Protein AF-A0A4P6JWY8-F1 (afdb_monomer)

Radius of gyration: 31.34 Å; Cα contacts (8 Å, |Δi|>4): 1603; chains: 1; bounding box: 75×96×96 Å

Secondary structure (DSSP, 8-state):
------------GGGT-SS--SEEEE--SHHHHHHHHHHHHH-TT--EEEEES--SPPB-GGGHHHHHTTSS-GGG-BSS-TTHHHHTTEEEEE--EEEEETTTTEEEETTS-EEE-SEEEE---EEEPPP-STTTTSBTEEESSSHHHHHHHHHHTTT--EEEEEE-SHHHHHHHHHHHHTT-EEEEEESSSSTTTTT--HHHHHHHHHHHHHTT-EEEET--EEEEEEETTEEEEEEETT--EEE-SEEEEES-EEE--HHHHHTT--BSSSB---TTSB-SSTTEEE-STTBEEE-TTT--EEE---HHHHHHHHHHHHHHTTT-B-SSS---TT---EEEEETTEEEEEEE--S--TTSSEEEEEPPPBTTBEEEEEEETTEEEEEEEES--TTHHHHHHHHHTT---TTTTTTTT-TT--HHHHHHHTTPPPP--S-PBTTHHHHHHHHHS---------------EEEEEEE-HHHHHHH----EEPPSSS-EEEESSTT-SEE---TTS-SS-EEEEEETTEEEEEE-S-SS-EEETTEEPPTT-EEE--TT-EEEETTTEEEEEEEEE--TTGGG----S---S-TTTSTTTHHHHTS-----EE-TTS-EE-TT-SSPBPHHHHHGGGTS-EEEEE-TTS-SPPEEEE--TT--EEEESSTTSSEE---TTS-SS-EEEEEETTEEEEEE-S-SS-EEETTEEESS-EE--TT-EEEETTEEEEEE--GGGHHHHS--PPP-PPPP-------------------EEE-TTT--EEETT-SB-TTT--B-------

Foldseek 3Di:
DDDDDDDPDQPDCPPPCPDAFQEEEEAQELLRVLLLVLLCVVPVPTAAEYEYQFPDHYFDLVCLLVVLLVVDPPCNRHPDPPCVCVVSVYHYDNWDFQAAQLVQQWTATPVRDIGHYNFYEYARAWDADDDDAALCQFQQEAERTDPVRSVSVSVLVVPWQEEEQEAQDPVSLSNLLSCLVVRHAYEYEELACARPPQADDNVLRVLLVVLSVVSVYNYDHNKDFRYFDDDPRFTQFTQIPVRDTGGTRHYYYRHDIAAPCPNVVVHVWDDDSAGDDDLLQDTPGPSYGYAYQRDWAQQPPPRDTDGDNDSQLRSQSSVSNSLSSVVFFDPVPRDHSRWDWDWDAGSNKTKIKTARADDDPPAQKDKDWADDFVQWTKIFIDHQQFTGMIITINDCPLVQLNLLSNQQRPRCVVCSVVVNPPPDRSNVVCVVVVRDGHPRHGDTHPPVVVVVCVVDDDDDDDDDDDDDDFQWWKWWAWDPVQCVPFVWHIDTDDAPDKQWEFCAPPGNTHGVDPQTHRTFWIWYHDPNFIKIAGCPGPQAKDWPNHGDDHGDIDTDDAQIWIDGGDDIITGTHTHGDDPPPPPDDDDDDDDDPPPPVVQVVLQVPFDRDFWDQDPQQWTDDTQAPDIHDNVLSVVLQVFKWKFKQAFNNPDHTDIGGDDAQDKFWEFCAPPGNHHHVDPQTDNTFKIWHAFDPGIWIDGPPIPVAKDKSNHGDDATHHDDARIWIDGRSMIIGIHHPNVVVVVPPPDDDDDDDDDDDDDDDDDDDDDDDDDDQDWQQDPPPRDTDGLPDQADPPNRHGRDDDDDD

Organism: Ktedonosporobacter rubrisoli (NCBI:txid2509675)

Nearest PDB structures (foldseek):
  3lxd-assembly1_A  TM=9.091E-01  e=1.757E-36  Novosphingobium aromaticivorans DSM 12444
  3fg2-assembly1_P  TM=8.983E-01  e=2.319E-36  Rhodopseudomonas palustris
  4emi-assembly1_A  TM=9.184E-01  e=2.080E-34  Pseudomonas putida
  8c0z-assembly1_E  TM=9.104E-01  e=2.604E-32  Aromatoleum aromaticum
  2cdu-assembly1_B  TM=8.733E-01  e=1.587E-28  Fructilactobacillus sanfranciscensis

Solvent-accessible surface area (backbone atoms only — not comparable to full-atom values): 45784 Å² total; per-residue (Å²): 139,79,91,84,83,77,75,87,68,78,77,70,66,92,80,62,71,86,59,68,25,52,36,31,28,36,14,59,43,64,17,25,48,48,20,52,53,49,44,41,70,80,37,77,81,58,44,37,34,36,37,17,64,67,78,66,70,41,51,44,64,85,50,50,61,39,42,75,57,65,77,42,58,78,89,70,36,49,68,51,64,84,57,49,40,68,80,63,59,40,47,70,40,73,42,42,77,59,36,48,42,73,94,75,34,32,36,34,32,71,89,73,50,75,47,55,38,64,30,37,35,44,15,58,19,52,45,73,43,81,83,87,46,57,50,68,84,24,46,47,48,46,54,84,81,49,73,68,40,49,50,53,46,62,58,51,54,76,80,44,56,28,36,34,38,34,29,45,39,70,70,28,52,55,46,49,52,43,40,30,78,70,71,38,49,35,35,39,33,19,70,43,89,38,36,37,67,82,54,32,45,65,70,61,22,46,60,48,51,54,49,43,46,72,62,68,40,46,72,38,64,64,28,45,74,51,31,39,45,62,60,98,60,30,37,47,25,35,29,30,68,87,66,50,77,47,76,19,47,32,40,41,49,35,74,50,69,38,35,68,41,68,36,47,45,78,42,74,41,50,59,78,85,16,42,46,55,53,67,54,20,36,38,85,46,86,57,33,29,44,19,24,34,22,28,40,34,56,26,82,88,78,70,44,82,41,72,54,88,44,72,67,62,12,41,41,35,9,49,39,25,33,26,41,77,66,76,37,47,32,70,91,64,62,57,70,83,45,70,53,82,45,71,56,70,56,95,89,24,34,32,29,37,28,56,49,37,58,84,60,91,95,51,80,60,48,77,51,67,43,83,75,41,89,79,33,45,42,36,39,26,22,43,89,44,19,41,53,19,23,33,22,29,44,52,45,79,66,53,64,40,53,47,19,33,35,71,68,59,39,71,36,65,95,48,57,89,43,65,76,39,94,90,52,57,66,50,64,51,38,54,77,70,68,55,71,79,53,89,79,80,64,62,50,56,63,57,64,57,62,50,52,56,72,70,58,83,76,92,84,89,89,74,95,70,79,76,86,76,66,66,58,50,43,31,40,38,50,39,76,66,35,35,72,76,45,70,41,67,74,39,79,59,49,73,88,48,73,46,34,29,12,40,32,99,83,33,76,45,50,39,75,44,91,52,34,28,59,59,24,31,38,38,35,44,55,96,95,38,47,33,39,28,28,57,66,30,86,61,36,35,23,53,73,87,42,73,54,56,69,66,44,78,40,77,68,48,76,69,39,37,39,29,47,22,86,77,44,38,24,33,32,41,66,42,66,73,63,94,74,70,90,78,76,88,87,81,86,83,94,81,83,72,87,82,71,58,72,76,61,52,64,57,76,69,52,60,94,58,53,64,44,72,46,97,84,47,26,33,38,44,60,58,49,75,59,64,43,53,34,77,65,51,56,56,25,60,82,34,37,25,38,40,37,34,51,63,86,17,83,52,82,69,44,78,45,76,50,56,89,85,45,74,41,35,29,15,42,27,88,86,29,79,43,62,43,98,41,89,70,45,27,55,62,22,33,40,37,33,63,54,98,91,46,43,27,40,30,63,63,80,30,90,73,53,35,24,49,73,89,40,74,56,93,56,76,40,79,64,48,67,54,40,38,37,37,50,66,60,29,41,31,33,33,40,45,55,56,69,63,60,71,70,70,76,72,68,81,79,91,76,85,86,84,87,82,85,83,90,83,90,84,89,82,92,79,80,94,74,86,81,75,87,62,69,39,65,29,91,84,78,66,51,78,31,54,69,82,42,61,40,30,92,85,79,59,48,75,45,81,85,77,78,95,127

Structure (mmCIF, N/CA/C/O backbone):
data_AF-A0A4P6JWY8-F1
#
_entry.id   AF-A0A4P6JWY8-F1
#
loop_
_atom_site.group_PDB
_atom_site.id
_atom_site.type_symbol
_atom_site.label_atom_id
_atom_site.label_alt_id
_atom_site.label_comp_id
_atom_site.label_asym_id
_atom_site.label_entity_id
_atom_site.label_seq_id
_atom_site.pdbx_PDB_ins_code
_atom_site.Cartn_x
_atom_site.Cartn_y
_atom_site.Cartn_z
_atom_site.occupancy
_atom_site.B_iso_or_equiv
_atom_site.auth_seq_id
_atom_site.auth_comp_id
_atom_site.auth_asym_id
_atom_site.auth_atom_id
_atom_site.pdbx_PDB_model_num
ATOM 1 N N . MET A 1 1 ? -14.348 -50.530 2.216 1.00 32.78 1 MET A N 1
ATOM 2 C CA . MET A 1 1 ? -14.975 -50.089 0.950 1.00 32.78 1 MET A CA 1
ATOM 3 C C . MET A 1 1 ? -15.708 -48.798 1.268 1.00 32.78 1 MET A C 1
ATOM 5 O O . MET A 1 1 ? -16.634 -48.857 2.053 1.00 32.78 1 MET A O 1
ATOM 9 N N . GLU A 1 2 ? -15.290 -47.604 0.871 1.00 29.84 2 GLU A N 1
ATOM 10 C CA . GLU A 1 2 ? -14.483 -47.203 -0.280 1.00 29.84 2 GLU A CA 1
ATOM 11 C C . GLU A 1 2 ? -13.672 -45.947 0.089 1.00 29.84 2 GLU A C 1
ATOM 13 O O . GLU A 1 2 ? -14.211 -44.855 0.257 1.00 29.84 2 GLU A O 1
ATOM 18 N N . GLU A 1 3 ? -12.354 -46.112 0.211 1.00 33.09 3 GLU A N 1
ATOM 19 C CA . GLU A 1 3 ? -11.396 -45.065 -0.136 1.00 33.09 3 GLU A CA 1
ATOM 20 C C . GLU A 1 3 ? -11.519 -44.786 -1.639 1.00 33.09 3 GLU A C 1
ATOM 22 O O . GLU A 1 3 ? -11.508 -45.740 -2.416 1.00 33.09 3 GLU A O 1
ATOM 27 N N . ARG A 1 4 ? -11.586 -43.505 -2.040 1.00 33.88 4 ARG A N 1
ATOM 28 C CA . ARG A 1 4 ? -11.026 -42.913 -3.285 1.00 33.88 4 ARG A CA 1
ATOM 29 C C . ARG A 1 4 ? -11.792 -41.650 -3.690 1.00 33.88 4 ARG A C 1
ATOM 31 O O . ARG A 1 4 ? -12.606 -41.674 -4.603 1.00 33.88 4 ARG A O 1
ATOM 38 N N . ARG A 1 5 ? -11.427 -40.506 -3.108 1.00 31.88 5 ARG A N 1
ATOM 39 C CA . ARG A 1 5 ? -11.413 -39.212 -3.824 1.00 31.88 5 ARG A CA 1
ATOM 40 C C . ARG A 1 5 ? -10.219 -38.394 -3.343 1.00 31.88 5 ARG A C 1
ATOM 42 O O . ARG A 1 5 ? -10.354 -37.415 -2.623 1.00 31.88 5 ARG A O 1
ATOM 49 N N . GLY A 1 6 ? -9.033 -38.864 -3.727 1.00 27.19 6 GLY A N 1
ATOM 50 C CA . GLY A 1 6 ? -7.788 -38.130 -3.555 1.00 27.19 6 GLY A CA 1
ATOM 51 C C . GLY A 1 6 ? -7.821 -36.830 -4.352 1.00 27.19 6 GLY A C 1
ATOM 52 O O . GLY A 1 6 ? -7.952 -36.829 -5.577 1.00 27.19 6 GLY A O 1
ATOM 53 N N . THR A 1 7 ? -7.689 -35.725 -3.631 1.00 30.28 7 THR A N 1
ATOM 54 C CA . THR A 1 7 ? -7.238 -34.424 -4.112 1.00 30.28 7 THR A CA 1
ATOM 55 C C . THR A 1 7 ? -5.986 -34.648 -4.963 1.00 30.28 7 THR A C 1
ATOM 57 O O . THR A 1 7 ? -5.002 -35.196 -4.468 1.00 30.28 7 THR A O 1
ATOM 60 N N . LYS A 1 8 ? -6.010 -34.281 -6.252 1.00 31.66 8 LYS A N 1
ATOM 61 C CA . LYS A 1 8 ? -4.809 -34.302 -7.102 1.00 31.66 8 LYS A CA 1
ATOM 62 C C . LYS A 1 8 ? -3.784 -33.348 -6.493 1.00 31.66 8 LYS A C 1
ATOM 64 O O . LYS A 1 8 ? -3.896 -32.133 -6.623 1.00 31.66 8 LYS A O 1
ATOM 69 N N . ALA A 1 9 ? -2.847 -33.943 -5.767 1.00 34.72 9 ALA A N 1
ATOM 70 C CA . ALA A 1 9 ? -1.800 -33.282 -5.028 1.00 34.72 9 ALA A CA 1
ATOM 71 C C . ALA A 1 9 ? -0.862 -32.519 -5.968 1.00 34.72 9 ALA A C 1
ATOM 73 O O . ALA A 1 9 ? -0.406 -33.031 -6.993 1.00 34.72 9 ALA A O 1
ATOM 74 N N . THR A 1 10 ? -0.565 -31.292 -5.558 1.00 38.69 10 THR A N 1
ATOM 75 C CA . THR A 1 10 ? 0.637 -30.523 -5.868 1.00 38.69 10 THR A CA 1
ATOM 76 C C . THR A 1 10 ? 1.840 -31.467 -5.937 1.00 38.69 10 THR A C 1
ATOM 78 O O . THR A 1 10 ? 2.089 -32.207 -4.987 1.00 38.69 10 THR A O 1
ATOM 81 N N . ARG A 1 11 ? 2.578 -31.485 -7.055 1.00 35.97 11 ARG A N 1
ATOM 82 C CA . ARG A 1 11 ? 3.806 -32.290 -7.186 1.00 35.97 11 ARG A CA 1
ATOM 83 C C . ARG A 1 11 ? 4.774 -31.925 -6.053 1.00 35.97 11 ARG A C 1
ATOM 85 O O . ARG A 1 11 ? 5.360 -30.848 -6.060 1.00 35.97 11 ARG A O 1
ATOM 92 N N . THR A 1 12 ? 4.945 -32.821 -5.086 1.00 38.69 12 THR A N 1
ATOM 93 C CA . THR A 1 12 ? 5.909 -32.674 -3.994 1.00 38.69 12 THR A CA 1
ATOM 94 C C . THR A 1 12 ? 7.326 -32.759 -4.560 1.00 38.69 12 THR A C 1
ATOM 96 O O . THR A 1 12 ? 7.671 -33.690 -5.285 1.00 38.69 12 THR A O 1
ATOM 99 N N . ILE A 1 13 ? 8.175 -31.784 -4.231 1.00 48.38 13 ILE A N 1
ATOM 100 C CA . ILE A 1 13 ? 9.521 -31.630 -4.813 1.00 48.38 13 ILE A CA 1
ATOM 101 C C . ILE A 1 13 ? 10.502 -32.708 -4.300 1.00 48.38 13 ILE A C 1
ATOM 103 O O . ILE A 1 13 ? 11.662 -32.715 -4.710 1.00 48.38 13 ILE A O 1
ATOM 107 N N . SER A 1 14 ? 10.093 -33.633 -3.422 1.00 43.62 14 SER A N 1
ATOM 108 C CA . SER A 1 14 ? 11.009 -34.555 -2.723 1.00 43.62 14 SER A CA 1
ATOM 109 C C . SER A 1 14 ? 11.685 -35.613 -3.616 1.00 43.62 14 SER A C 1
ATOM 111 O O . SER A 1 14 ? 12.473 -36.403 -3.115 1.00 43.62 14 SER A O 1
ATOM 113 N N . GLY A 1 15 ? 11.467 -35.586 -4.937 1.00 42.66 15 GLY A N 1
ATOM 114 C CA . GLY A 1 15 ? 12.280 -36.318 -5.922 1.00 42.66 15 GLY A CA 1
ATOM 115 C C . GLY A 1 15 ? 12.464 -35.614 -7.278 1.00 42.66 15 GLY A C 1
ATOM 116 O O . GLY A 1 15 ? 12.920 -36.244 -8.229 1.00 42.66 15 GLY A O 1
ATOM 117 N N . ALA A 1 16 ? 12.077 -34.335 -7.409 1.00 42.91 16 ALA A N 1
ATOM 118 C CA . ALA A 1 16 ? 11.770 -33.732 -8.717 1.00 42.91 16 ALA A CA 1
ATOM 119 C C . ALA A 1 16 ? 12.777 -32.701 -9.263 1.00 42.91 16 ALA A C 1
ATOM 121 O O . ALA A 1 16 ? 12.774 -32.456 -10.467 1.00 42.91 16 ALA A O 1
ATOM 122 N N . LEU A 1 17 ? 13.674 -32.133 -8.454 1.00 52.38 17 LEU A N 1
ATOM 123 C CA . LEU A 1 17 ? 14.769 -31.313 -8.992 1.00 52.38 17 LEU A CA 1
ATOM 124 C C . LEU A 1 17 ? 15.952 -32.220 -9.334 1.00 52.38 17 LEU A C 1
ATOM 126 O O . LEU A 1 17 ? 16.981 -32.206 -8.674 1.00 52.38 17 LEU A O 1
ATOM 130 N N . LYS A 1 18 ? 15.783 -33.049 -10.373 1.00 57.28 18 LYS A N 1
ATOM 131 C CA . LYS A 1 18 ? 16.904 -33.778 -11.001 1.00 57.28 18 LYS A CA 1
ATOM 132 C C . LYS A 1 18 ? 17.896 -32.828 -11.684 1.00 57.28 18 LYS A C 1
ATOM 134 O O . LYS A 1 18 ? 18.981 -33.250 -12.065 1.00 57.28 18 LYS A O 1
ATOM 139 N N . ARG A 1 19 ? 17.496 -31.571 -11.888 1.00 76.75 19 ARG A N 1
ATOM 140 C CA . ARG A 1 19 ? 18.282 -30.496 -12.492 1.00 76.75 19 ARG A CA 1
ATOM 141 C C . ARG A 1 19 ? 18.191 -29.250 -11.621 1.00 76.75 19 ARG A C 1
ATOM 143 O O . ARG A 1 19 ? 17.155 -29.008 -11.001 1.00 76.75 19 ARG A O 1
ATOM 150 N N . VAL A 1 20 ? 19.278 -28.490 -11.600 1.00 90.94 20 VAL A N 1
ATOM 151 C CA . VAL A 1 20 ? 19.364 -27.170 -10.971 1.00 90.94 20 VAL A CA 1
ATOM 152 C C . VAL A 1 20 ? 18.465 -26.197 -11.752 1.00 90.94 20 VAL A C 1
ATOM 154 O O . VAL A 1 20 ? 18.600 -26.145 -12.974 1.00 90.94 20 VAL A O 1
ATOM 157 N N . PRO A 1 21 ? 17.536 -25.468 -11.104 1.00 95.38 21 PRO A N 1
ATOM 158 C CA . PRO A 1 21 ? 16.767 -24.402 -11.742 1.00 95.38 21 PRO A CA 1
ATOM 159 C C . PRO A 1 21 ? 17.668 -23.343 -12.375 1.00 95.38 21 PRO A C 1
ATOM 161 O O . PRO A 1 21 ? 18.609 -22.869 -11.735 1.00 95.38 21 PRO A O 1
ATOM 164 N N . ASP A 1 22 ? 17.332 -22.927 -13.594 1.00 97.50 22 ASP A N 1
ATOM 165 C CA . ASP A 1 22 ? 17.956 -21.768 -14.239 1.00 97.50 22 ASP A CA 1
ATOM 166 C C . ASP A 1 22 ? 17.631 -20.497 -13.435 1.00 97.50 22 ASP A C 1
ATOM 168 O O . ASP A 1 22 ? 18.501 -19.672 -13.155 1.00 97.50 22 ASP A O 1
ATOM 172 N N . TYR A 1 23 ? 16.389 -20.401 -12.944 1.00 98.38 23 TYR A N 1
ATOM 173 C CA . TYR A 1 23 ? 15.931 -19.294 -12.111 1.00 98.38 23 TYR A CA 1
ATOM 174 C C . TYR A 1 23 ? 15.245 -19.805 -10.842 1.00 98.38 23 TYR A C 1
ATOM 176 O O . TYR A 1 23 ? 14.220 -20.495 -10.895 1.00 98.38 23 TYR A O 1
ATOM 184 N N . LEU A 1 24 ? 15.789 -19.432 -9.684 1.00 98.69 24 LEU A N 1
ATOM 185 C CA . LEU A 1 24 ? 15.203 -19.700 -8.375 1.00 98.69 24 LEU A CA 1
ATOM 186 C C . LEU A 1 24 ? 14.711 -18.393 -7.752 1.00 98.69 24 LEU A C 1
ATOM 188 O O . LEU A 1 24 ? 15.453 -17.422 -7.648 1.00 98.69 24 LEU A O 1
ATOM 192 N N . ILE A 1 25 ? 13.457 -18.364 -7.315 1.00 98.81 25 ILE A N 1
ATOM 193 C CA . ILE A 1 25 ? 12.817 -17.182 -6.738 1.00 98.81 25 ILE A CA 1
ATOM 194 C C . ILE A 1 25 ? 12.398 -17.505 -5.306 1.00 98.81 25 ILE A C 1
ATOM 196 O O . ILE A 1 25 ? 11.637 -18.441 -5.064 1.00 98.81 25 ILE A O 1
ATOM 200 N N . ILE A 1 26 ? 12.865 -16.711 -4.348 1.00 98.56 26 ILE A N 1
ATOM 201 C CA . ILE A 1 26 ? 12.442 -16.791 -2.950 1.00 98.56 26 ILE A CA 1
ATOM 202 C C . ILE A 1 26 ? 11.318 -15.779 -2.755 1.00 98.56 26 ILE A C 1
ATOM 204 O O . ILE A 1 26 ? 11.568 -14.582 -2.736 1.00 98.56 26 ILE A O 1
ATOM 208 N N . GLY A 1 27 ? 10.086 -16.247 -2.582 1.00 97.56 27 GLY A N 1
ATOM 209 C CA . GLY A 1 27 ? 8.906 -15.427 -2.321 1.00 97.56 27 GLY A CA 1
ATOM 210 C C . GLY A 1 27 ? 7.831 -15.538 -3.403 1.00 97.56 27 GLY A C 1
ATOM 211 O O . GLY A 1 27 ? 8.072 -15.301 -4.581 1.00 97.56 27 GLY A O 1
ATOM 212 N N . ASN A 1 28 ? 6.603 -15.827 -2.968 1.00 96.19 28 ASN A N 1
ATOM 213 C CA . ASN A 1 28 ? 5.418 -16.006 -3.817 1.00 96.19 28 ASN A CA 1
ATOM 214 C C . ASN A 1 28 ? 4.517 -14.752 -3.864 1.00 96.19 28 ASN A C 1
ATOM 216 O O . ASN A 1 28 ? 3.316 -14.818 -4.119 1.00 96.19 28 ASN A O 1
ATOM 220 N N . GLY A 1 29 ? 5.083 -13.588 -3.536 1.00 95.12 29 GLY A N 1
ATOM 221 C CA . GLY A 1 29 ? 4.395 -12.304 -3.642 1.00 95.12 29 GLY A CA 1
ATOM 222 C C . GLY A 1 29 ? 4.353 -11.784 -5.079 1.00 95.12 29 GLY A C 1
ATOM 223 O O . GLY A 1 29 ? 4.868 -12.408 -6.005 1.00 95.12 29 GLY A O 1
ATOM 224 N N . ILE A 1 30 ? 3.794 -10.584 -5.262 1.00 94.44 30 ILE A N 1
ATOM 225 C CA . ILE A 1 30 ? 3.703 -9.965 -6.591 1.00 94.44 30 ILE A CA 1
ATOM 226 C C . ILE A 1 30 ? 5.064 -9.783 -7.262 1.00 94.44 30 ILE A C 1
ATOM 228 O O . ILE A 1 30 ? 5.155 -9.971 -8.471 1.00 94.44 30 ILE A O 1
ATOM 232 N N . ALA A 1 31 ? 6.114 -9.468 -6.498 1.00 96.00 31 ALA A N 1
ATOM 233 C CA . ALA A 1 31 ? 7.456 -9.320 -7.048 1.00 96.00 31 ALA A CA 1
ATOM 234 C C . ALA A 1 31 ? 7.955 -10.645 -7.647 1.00 96.00 31 ALA A C 1
ATOM 236 O O . ALA A 1 31 ? 8.327 -10.694 -8.816 1.00 96.00 31 ALA A O 1
ATOM 237 N N . GLY A 1 32 ? 7.878 -11.737 -6.881 1.00 97.62 32 GLY A N 1
ATOM 238 C CA . GLY A 1 32 ? 8.328 -13.050 -7.338 1.00 97.62 32 GLY A CA 1
ATOM 239 C C . GLY A 1 32 ? 7.531 -13.566 -8.534 1.00 97.62 32 GLY A C 1
ATOM 240 O O . GLY A 1 32 ? 8.116 -14.024 -9.509 1.00 97.62 32 GLY A O 1
ATOM 241 N N . ILE A 1 33 ? 6.202 -13.422 -8.514 1.00 96.00 33 ILE A N 1
ATOM 242 C CA . ILE A 1 33 ? 5.361 -13.878 -9.629 1.00 96.00 33 ILE A CA 1
ATOM 243 C C . ILE A 1 33 ? 5.527 -13.023 -10.881 1.00 96.00 33 ILE A C 1
ATOM 245 O O . ILE A 1 33 ? 5.617 -13.582 -11.967 1.00 96.00 33 ILE A O 1
ATOM 249 N N . THR A 1 34 ? 5.641 -11.700 -10.748 1.00 94.50 34 THR A N 1
ATOM 250 C CA . THR A 1 34 ? 5.924 -10.829 -11.901 1.00 94.50 34 THR A CA 1
ATOM 251 C C . THR A 1 34 ? 7.239 -11.232 -12.568 1.00 94.50 34 THR A C 1
ATOM 253 O O . THR A 1 34 ? 7.306 -11.313 -13.791 1.00 94.50 34 THR A O 1
ATOM 256 N N . ALA A 1 35 ? 8.277 -11.521 -11.776 1.00 96.94 35 ALA A N 1
ATOM 257 C CA . ALA A 1 35 ? 9.545 -11.994 -12.315 1.00 96.94 35 ALA A CA 1
ATOM 258 C C . ALA A 1 35 ? 9.400 -13.362 -12.995 1.00 96.94 35 ALA A C 1
ATOM 260 O O . ALA A 1 35 ? 9.867 -13.529 -14.115 1.00 96.94 35 ALA A O 1
ATOM 261 N N . ALA A 1 36 ? 8.699 -14.315 -12.371 1.00 95.94 36 ALA A N 1
ATOM 262 C CA . ALA A 1 36 ? 8.468 -15.639 -12.949 1.00 95.94 36 ALA A CA 1
ATOM 263 C C . ALA A 1 36 ? 7.728 -15.582 -14.300 1.00 95.94 36 ALA A C 1
ATOM 265 O O . ALA A 1 36 ? 8.079 -16.323 -15.215 1.00 95.94 36 ALA A O 1
ATOM 266 N N . GLU A 1 37 ? 6.737 -14.694 -14.442 1.00 93.50 37 GLU A N 1
ATOM 267 C CA . GLU A 1 37 ? 6.009 -14.474 -15.701 1.00 93.50 37 GLU A CA 1
ATOM 268 C C . GLU A 1 37 ? 6.932 -13.961 -16.811 1.00 93.50 37 GLU A C 1
ATOM 270 O O . GLU A 1 37 ? 6.895 -14.473 -17.927 1.00 93.50 37 GLU A O 1
ATOM 275 N N . ILE A 1 38 ? 7.785 -12.982 -16.500 1.00 92.44 38 ILE A N 1
ATOM 276 C CA . ILE A 1 38 ? 8.727 -12.397 -17.467 1.00 92.44 38 ILE A CA 1
ATOM 277 C C . ILE A 1 38 ? 9.791 -13.415 -17.865 1.00 92.44 38 ILE A C 1
ATOM 279 O O . ILE A 1 38 ? 10.042 -13.600 -19.051 1.00 92.44 38 ILE A O 1
ATOM 283 N N . LEU A 1 39 ? 10.370 -14.112 -16.885 1.00 92.75 39 LEU A N 1
ATOM 284 C CA . LEU A 1 39 ? 11.356 -15.162 -17.128 1.00 92.75 39 LEU A CA 1
ATOM 285 C C . LEU A 1 39 ? 10.771 -16.264 -18.014 1.00 92.75 39 LEU A C 1
ATOM 287 O O . LEU A 1 39 ? 11.415 -16.668 -18.970 1.00 92.75 39 LEU A O 1
ATOM 291 N N . ARG A 1 40 ? 9.531 -16.705 -17.766 1.00 93.88 40 ARG A N 1
ATOM 292 C CA . ARG A 1 40 ? 8.870 -17.701 -18.623 1.00 93.88 40 ARG A CA 1
ATOM 293 C C . ARG A 1 40 ? 8.595 -17.174 -20.035 1.00 93.88 40 ARG A C 1
ATOM 295 O O . ARG A 1 40 ? 8.682 -17.947 -20.985 1.00 93.88 40 ARG A O 1
ATOM 302 N N . ALA A 1 41 ? 8.224 -15.903 -20.177 1.00 88.00 41 ALA A N 1
ATOM 303 C CA . ALA A 1 41 ? 7.916 -15.309 -21.476 1.00 88.00 41 ALA A CA 1
ATOM 304 C C . ALA A 1 41 ? 9.165 -15.132 -22.357 1.00 88.00 41 ALA A C 1
ATOM 306 O O . ALA A 1 41 ? 9.108 -15.410 -23.552 1.00 88.00 41 ALA A O 1
ATOM 307 N N . GLU A 1 42 ? 10.280 -14.693 -21.773 1.00 89.69 42 GLU A N 1
ATOM 308 C CA . GLU A 1 42 ? 11.542 -14.455 -22.491 1.00 89.69 42 GLU A CA 1
ATOM 309 C C . GLU A 1 42 ? 12.393 -15.731 -22.615 1.00 89.69 42 GLU A C 1
ATOM 311 O O . GLU A 1 42 ? 13.136 -15.887 -23.581 1.00 89.69 42 GLU A O 1
ATOM 316 N N . ASP A 1 43 ? 12.249 -16.670 -21.675 1.00 90.38 43 ASP A N 1
ATOM 317 C CA . ASP A 1 43 ? 12.940 -17.958 -21.644 1.00 90.38 43 ASP A CA 1
ATOM 318 C C . ASP A 1 43 ? 11.937 -19.110 -21.446 1.00 90.38 43 ASP A C 1
ATOM 320 O O . ASP A 1 43 ? 11.702 -19.661 -20.362 1.00 90.38 43 ASP A O 1
ATOM 324 N N . SER A 1 44 ? 11.295 -19.477 -22.556 1.00 90.38 44 SER A N 1
ATOM 325 C CA . SER A 1 44 ? 10.234 -20.490 -22.574 1.00 90.38 44 SER A CA 1
ATOM 326 C C . SER A 1 44 ? 10.690 -21.896 -22.159 1.00 90.38 44 SER A C 1
ATOM 328 O O . SER A 1 44 ? 9.847 -22.697 -21.752 1.00 90.38 44 SER A O 1
ATOM 330 N N . ALA A 1 45 ? 11.994 -22.194 -22.208 1.00 90.62 45 ALA A N 1
ATOM 331 C CA . ALA A 1 45 ? 12.551 -23.512 -21.898 1.00 90.62 45 ALA A CA 1
ATOM 332 C C . ALA A 1 45 ? 13.101 -23.625 -20.466 1.00 90.62 45 ALA A C 1
ATOM 334 O O . ALA A 1 45 ? 13.250 -24.745 -19.970 1.00 90.62 45 ALA A O 1
ATOM 335 N N . ALA A 1 46 ? 13.358 -22.502 -19.790 1.00 92.69 46 ALA A N 1
ATOM 336 C CA . ALA A 1 46 ? 13.965 -22.499 -18.466 1.00 92.69 46 ALA A CA 1
ATOM 337 C C . ALA A 1 46 ? 13.180 -23.269 -17.401 1.00 92.69 46 ALA A C 1
ATOM 339 O O . ALA A 1 46 ? 11.942 -23.262 -17.341 1.00 92.69 46 ALA A O 1
ATOM 340 N N . LEU A 1 47 ? 13.924 -23.874 -16.484 1.00 96.38 47 LEU A N 1
ATOM 341 C CA . LEU A 1 47 ? 13.429 -24.424 -15.238 1.00 96.38 47 LEU A CA 1
ATOM 342 C C . LEU A 1 47 ? 13.318 -23.307 -14.193 1.00 96.38 47 LEU A C 1
ATOM 344 O O . LEU A 1 47 ? 14.318 -22.842 -13.648 1.00 96.38 47 LEU A O 1
ATOM 348 N N . ILE A 1 48 ? 12.081 -22.911 -13.887 1.00 97.69 48 ILE A N 1
ATOM 349 C CA . ILE A 1 48 ? 11.768 -21.861 -12.909 1.00 97.69 48 ILE A CA 1
ATOM 350 C C . ILE A 1 48 ? 11.209 -22.504 -11.641 1.00 97.69 48 ILE A C 1
ATOM 352 O O . ILE A 1 48 ? 10.241 -23.269 -11.699 1.00 97.69 48 ILE A O 1
ATOM 356 N N . ALA A 1 49 ? 11.785 -22.163 -10.489 1.00 97.75 49 ALA A N 1
ATOM 357 C CA . ALA A 1 49 ? 11.299 -22.592 -9.182 1.00 97.75 49 ALA A CA 1
ATOM 358 C C . ALA A 1 49 ? 10.992 -21.393 -8.273 1.00 97.75 49 ALA A C 1
ATOM 360 O O . ALA A 1 49 ? 11.751 -20.430 -8.221 1.00 97.75 49 ALA A O 1
ATOM 361 N N . VAL A 1 50 ? 9.884 -21.470 -7.535 1.00 98.12 50 VAL A N 1
ATOM 362 C CA . VAL A 1 50 ? 9.449 -20.472 -6.549 1.00 98.12 50 VAL A CA 1
ATOM 363 C C . VAL A 1 50 ? 9.331 -21.151 -5.188 1.00 98.12 50 VAL A C 1
ATOM 365 O O . VAL A 1 50 ? 8.561 -22.098 -5.038 1.00 98.12 50 VAL A O 1
ATOM 368 N N . ILE A 1 51 ? 10.061 -20.655 -4.192 1.00 97.75 51 ILE A N 1
ATOM 369 C CA . ILE A 1 51 ? 10.025 -21.142 -2.808 1.00 97.75 51 ILE A CA 1
ATOM 370 C C . ILE A 1 51 ? 9.418 -20.058 -1.921 1.00 97.75 51 ILE A C 1
ATOM 372 O O . ILE A 1 51 ? 9.908 -18.929 -1.914 1.00 97.75 51 ILE A O 1
ATOM 376 N N . ALA A 1 52 ? 8.371 -20.368 -1.164 1.00 96.19 52 ALA A N 1
ATOM 377 C CA . ALA A 1 52 ? 7.803 -19.441 -0.186 1.00 96.19 52 ALA A CA 1
ATOM 378 C C . ALA A 1 52 ? 7.197 -20.189 0.997 1.00 96.19 52 ALA A C 1
ATOM 380 O O . ALA A 1 52 ? 6.720 -21.302 0.843 1.00 96.19 52 ALA A O 1
ATOM 381 N N . ASP A 1 53 ? 7.177 -19.572 2.171 1.00 93.06 53 ASP A N 1
ATOM 382 C CA . ASP A 1 53 ? 6.602 -20.169 3.377 1.00 93.06 53 ASP A CA 1
ATOM 383 C C . ASP A 1 53 ? 5.087 -19.949 3.505 1.00 93.06 53 ASP A C 1
ATOM 385 O O . ASP A 1 53 ? 4.428 -20.652 4.266 1.00 93.06 53 ASP A O 1
ATOM 389 N N . ASP A 1 54 ? 4.532 -19.014 2.733 1.00 90.94 54 ASP A N 1
ATOM 390 C CA . ASP A 1 54 ? 3.093 -18.839 2.553 1.00 90.94 54 ASP A CA 1
ATOM 391 C C . ASP A 1 54 ? 2.552 -19.925 1.594 1.00 90.94 54 ASP A C 1
ATOM 393 O O . ASP A 1 54 ? 2.916 -19.925 0.412 1.00 90.94 54 ASP A O 1
ATOM 397 N N . PRO A 1 55 ? 1.709 -20.867 2.069 1.00 88.44 55 PRO A N 1
ATOM 398 C CA . PRO A 1 55 ? 1.262 -22.007 1.271 1.00 88.44 55 PRO A CA 1
ATOM 399 C C . PRO A 1 55 ? 0.164 -21.641 0.262 1.00 88.44 55 PRO A C 1
ATOM 401 O O . PRO A 1 55 ? -0.231 -22.486 -0.548 1.00 88.44 55 PRO A O 1
ATOM 404 N N . PHE A 1 56 ? -0.372 -20.418 0.318 1.00 90.00 56 PHE A N 1
ATOM 405 C CA . PHE A 1 56 ? -1.447 -19.992 -0.565 1.00 90.00 56 PHE A CA 1
ATOM 406 C C . PHE A 1 56 ? -0.924 -19.628 -1.967 1.00 90.00 56 PHE A C 1
ATOM 408 O O . PHE A 1 56 ? 0.216 -19.179 -2.125 1.00 90.00 56 PHE A O 1
ATOM 415 N N . PRO A 1 57 ? -1.762 -19.772 -3.016 1.00 88.50 57 PRO A N 1
ATOM 416 C CA . PRO A 1 57 ? -1.493 -19.155 -4.312 1.00 88.50 57 PRO A CA 1
ATOM 417 C C . PRO A 1 57 ? -1.273 -17.652 -4.152 1.00 88.50 57 PRO A C 1
ATOM 419 O O . PRO A 1 57 ? -1.847 -17.044 -3.252 1.00 88.50 57 PRO A O 1
ATOM 422 N N . VAL A 1 58 ? -0.520 -17.032 -5.061 1.00 91.06 58 VAL A N 1
ATOM 423 C CA . VAL A 1 58 ? -0.340 -15.575 -5.050 1.00 91.06 58 VAL A CA 1
ATOM 424 C C . VAL A 1 58 ? -1.687 -14.844 -4.973 1.00 91.06 58 VAL A C 1
ATOM 426 O O . VAL A 1 58 ? -2.615 -15.109 -5.742 1.00 91.06 58 VAL A O 1
ATOM 429 N N . TYR A 1 59 ? -1.793 -13.897 -4.044 1.00 91.56 59 TYR A N 1
ATOM 430 C CA . TYR A 1 59 ? -3.004 -13.116 -3.800 1.00 91.56 59 TYR A CA 1
ATOM 431 C C . TYR A 1 59 ? -2.751 -11.612 -3.875 1.00 91.56 59 TYR A C 1
ATOM 433 O O . TYR A 1 59 ? -1.644 -11.116 -3.635 1.00 91.56 59 TYR A O 1
ATOM 441 N N . TYR A 1 60 ? -3.803 -10.871 -4.218 1.00 90.00 60 TYR A N 1
ATOM 442 C CA . TYR A 1 60 ? -3.796 -9.418 -4.281 1.00 90.00 60 TYR A CA 1
ATOM 443 C C . TYR A 1 60 ? -3.904 -8.845 -2.862 1.00 90.00 60 TYR A C 1
ATOM 445 O O . TYR A 1 60 ? -4.995 -8.571 -2.370 1.00 90.00 60 TYR A O 1
ATOM 453 N N . ARG A 1 61 ? -2.754 -8.674 -2.188 1.00 91.00 61 ARG A N 1
ATOM 454 C CA . ARG A 1 61 ? -2.675 -8.141 -0.809 1.00 91.00 61 ARG A CA 1
ATOM 455 C C . ARG A 1 61 ? -3.498 -6.859 -0.583 1.00 91.00 61 ARG A C 1
ATOM 457 O O . ARG A 1 61 ? -4.147 -6.789 0.455 1.00 91.00 61 ARG A O 1
ATOM 464 N N . PRO A 1 62 ? -3.545 -5.876 -1.509 1.00 88.25 62 PRO A N 1
ATOM 465 C CA . PRO A 1 62 ? -4.379 -4.687 -1.325 1.00 88.25 62 PRO A CA 1
ATOM 466 C C . PRO A 1 62 ? -5.883 -4.971 -1.193 1.00 88.25 62 PRO A C 1
ATOM 468 O O . PRO A 1 62 ? -6.584 -4.169 -0.589 1.00 88.25 62 PRO A O 1
ATOM 471 N N . ALA A 1 63 ? -6.384 -6.103 -1.699 1.00 89.25 63 ALA A N 1
ATOM 472 C CA . ALA A 1 63 ? -7.785 -6.499 -1.538 1.00 89.25 63 ALA A CA 1
ATOM 473 C C . ALA A 1 63 ? -8.093 -7.182 -0.195 1.00 89.25 63 ALA A C 1
ATOM 475 O O . ALA A 1 63 ? -9.256 -7.468 0.085 1.00 89.25 63 ALA A O 1
ATOM 476 N N . LEU A 1 64 ? -7.102 -7.406 0.677 1.00 92.00 64 LEU A N 1
ATOM 477 C CA . LEU A 1 64 ? -7.362 -7.945 2.017 1.00 92.00 64 LEU A CA 1
ATOM 478 C C . LEU A 1 64 ? -8.298 -7.033 2.827 1.00 92.00 64 LEU A C 1
ATOM 480 O O . LEU A 1 64 ? -9.129 -7.529 3.583 1.00 92.00 64 LEU A O 1
ATOM 484 N N . LYS A 1 65 ? -8.251 -5.712 2.608 1.00 87.25 65 LYS A N 1
ATOM 485 C CA . LYS A 1 65 ? -9.212 -4.777 3.210 1.00 87.25 65 LYS A CA 1
ATOM 486 C C . LYS A 1 65 ? -10.651 -5.036 2.758 1.00 87.25 65 LYS A C 1
ATOM 488 O O . LYS A 1 65 ? -11.564 -4.979 3.570 1.00 87.25 65 LYS A O 1
ATOM 493 N N . ASP A 1 66 ? -10.861 -5.377 1.487 1.00 87.94 66 ASP A N 1
ATOM 494 C CA . ASP A 1 66 ? -12.192 -5.671 0.954 1.00 87.94 66 ASP A CA 1
ATOM 495 C C . ASP A 1 66 ? -12.694 -7.030 1.452 1.00 87.94 66 ASP A C 1
ATOM 497 O O . ASP A 1 66 ? -13.896 -7.213 1.657 1.00 87.94 66 ASP A O 1
ATOM 501 N N . TYR A 1 67 ? -11.774 -7.968 1.699 1.00 93.12 67 TYR A N 1
ATOM 502 C CA . TYR A 1 67 ? -12.076 -9.229 2.369 1.00 93.12 67 TYR A CA 1
ATOM 503 C C . TYR A 1 67 ? -12.496 -8.999 3.828 1.00 93.12 67 TYR A C 1
ATOM 505 O O . TYR A 1 67 ? -13.565 -9.458 4.229 1.00 93.12 67 TYR A O 1
ATOM 513 N N . LEU A 1 68 ? -11.747 -8.189 4.587 1.00 93.44 68 LEU A N 1
ATOM 514 C CA . LEU A 1 68 ? -12.142 -7.755 5.934 1.00 93.44 68 LEU A CA 1
ATOM 515 C C . LEU A 1 68 ? -13.479 -7.005 5.928 1.00 93.44 68 LEU A C 1
ATOM 517 O O . LEU A 1 68 ? -14.309 -7.193 6.814 1.00 93.44 68 LEU A O 1
ATOM 521 N N . ALA A 1 69 ? -13.731 -6.195 4.902 1.00 88.19 69 ALA A N 1
ATOM 522 C CA . ALA A 1 69 ? -14.995 -5.493 4.715 1.00 88.19 69 ALA A CA 1
ATOM 523 C C . ALA A 1 69 ? -16.160 -6.431 4.352 1.00 88.19 69 ALA A C 1
ATOM 525 O O . ALA A 1 69 ? -17.310 -6.008 4.402 1.00 88.19 69 ALA A O 1
ATOM 526 N N . GLY A 1 70 ? -15.897 -7.701 4.019 1.00 88.50 70 GLY A N 1
ATOM 527 C CA . GLY A 1 70 ? -16.910 -8.651 3.549 1.00 88.50 70 GLY A CA 1
ATOM 528 C C . GLY A 1 70 ? -17.431 -8.342 2.142 1.00 88.50 70 GLY A C 1
ATOM 529 O O . GLY A 1 70 ? -18.436 -8.911 1.723 1.00 88.50 70 GLY A O 1
ATOM 530 N N . LYS A 1 71 ? -16.761 -7.444 1.407 1.00 86.56 71 LYS A N 1
ATOM 531 C CA . LYS A 1 71 ? -17.115 -7.045 0.034 1.00 86.56 71 LYS A CA 1
ATOM 532 C C . LYS A 1 71 ? -16.698 -8.096 -0.989 1.00 86.56 71 LYS A C 1
ATOM 534 O O . LYS A 1 71 ? -17.312 -8.206 -2.048 1.00 86.56 71 LYS A O 1
ATOM 539 N N . ILE A 1 72 ? -15.661 -8.869 -0.676 1.00 89.69 72 ILE A N 1
ATOM 540 C CA . ILE A 1 72 ? -15.204 -9.992 -1.492 1.00 89.69 72 ILE A CA 1
ATOM 541 C C . ILE A 1 72 ? -15.067 -11.254 -0.645 1.00 89.69 72 ILE A C 1
ATOM 543 O O . ILE A 1 72 ? -14.817 -11.203 0.557 1.00 89.69 72 ILE A O 1
ATOM 547 N N . ARG A 1 73 ? -15.211 -12.403 -1.302 1.00 89.75 73 ARG A N 1
ATOM 548 C CA . ARG A 1 73 ? -14.929 -13.716 -0.719 1.00 89.75 73 ARG A CA 1
ATOM 549 C C . ARG A 1 73 ? -13.442 -14.044 -0.842 1.00 89.75 73 ARG A C 1
ATOM 551 O O . ARG A 1 73 ? -12.783 -13.559 -1.759 1.00 89.75 73 ARG A O 1
ATOM 558 N N . GLU A 1 74 ? -12.944 -14.936 0.012 1.00 88.25 74 GLU A N 1
ATOM 559 C CA . GLU A 1 74 ? -11.542 -15.380 -0.010 1.00 88.25 74 GLU A CA 1
ATOM 560 C C . GLU A 1 74 ? -11.110 -15.917 -1.386 1.00 88.25 74 GLU A C 1
ATOM 562 O O . GLU A 1 74 ? -10.023 -15.608 -1.863 1.00 88.25 74 GLU A O 1
ATOM 567 N N . ASP A 1 75 ? -11.985 -16.637 -2.099 1.00 86.25 75 ASP A N 1
ATOM 568 C CA . ASP A 1 75 ? -11.675 -17.172 -3.430 1.00 86.25 75 ASP A CA 1
ATOM 569 C C . ASP A 1 75 ? -11.449 -16.096 -4.508 1.00 86.25 75 ASP A C 1
ATOM 571 O O . ASP A 1 75 ? -10.967 -16.406 -5.599 1.00 86.25 75 ASP A O 1
ATOM 575 N N . LYS A 1 76 ? -11.769 -14.832 -4.206 1.00 88.25 76 LYS A N 1
ATOM 576 C CA . LYS A 1 76 ? -11.511 -13.665 -5.058 1.00 88.25 76 LYS A CA 1
ATOM 577 C C . LYS A 1 76 ? -10.223 -12.923 -4.704 1.00 88.25 76 LYS A C 1
ATOM 579 O O . LYS A 1 76 ? -9.889 -11.964 -5.391 1.00 88.25 76 LYS A O 1
ATOM 584 N N . LEU A 1 77 ? -9.483 -13.369 -3.685 1.00 88.88 77 LEU A N 1
ATOM 585 C CA . LEU A 1 77 ? -8.179 -12.800 -3.340 1.00 88.88 77 LEU A CA 1
ATOM 586 C C . LEU A 1 77 ? -7.069 -13.240 -4.298 1.00 88.88 77 LEU A C 1
ATOM 588 O O . LEU A 1 77 ? -6.066 -12.538 -4.416 1.00 88.88 77 LEU A O 1
ATOM 592 N N . TRP A 1 78 ? -7.214 -14.381 -4.976 1.00 89.81 78 TRP A N 1
ATOM 593 C CA . TRP A 1 78 ? -6.157 -14.933 -5.824 1.00 89.81 78 TRP A CA 1
ATOM 594 C C . TRP A 1 78 ? -5.834 -13.991 -6.988 1.00 89.81 78 TRP A C 1
ATOM 596 O O . TRP A 1 78 ? -6.680 -13.704 -7.833 1.00 89.81 78 TRP A O 1
ATOM 606 N N . ALA A 1 79 ? -4.584 -13.529 -7.055 1.00 87.31 79 ALA A N 1
ATOM 607 C CA . ALA A 1 79 ? -4.110 -12.661 -8.131 1.00 87.31 79 ALA A CA 1
ATOM 608 C C . ALA A 1 79 ? -3.925 -13.437 -9.444 1.00 87.31 79 ALA A C 1
ATOM 610 O O . ALA A 1 79 ? -3.906 -12.847 -10.526 1.00 87.31 79 ALA A O 1
ATOM 611 N N . ARG A 1 80 ? -3.767 -14.760 -9.341 1.00 85.50 80 ARG A N 1
ATOM 612 C CA . ARG A 1 80 ? -3.700 -15.718 -10.444 1.00 85.50 80 ARG A CA 1
ATOM 613 C C . ARG A 1 80 ? -4.530 -16.957 -10.096 1.00 85.50 80 ARG A C 1
ATOM 615 O O . ARG A 1 80 ? -4.658 -17.279 -8.914 1.00 85.50 80 ARG A O 1
ATOM 622 N N . PRO A 1 81 ? -5.093 -17.670 -11.087 1.00 83.81 81 PRO A N 1
ATOM 623 C CA . PRO A 1 81 ? -5.781 -18.930 -10.825 1.00 83.81 81 PRO A CA 1
ATOM 624 C C . PRO A 1 81 ? -4.817 -19.960 -10.226 1.00 83.81 81 PRO A C 1
ATOM 626 O O . PRO A 1 81 ? -3.618 -19.927 -10.487 1.00 83.81 81 PRO A O 1
ATOM 629 N N . ARG A 1 82 ? -5.337 -20.934 -9.469 1.00 84.19 82 ARG A N 1
ATOM 630 C CA . ARG A 1 82 ? -4.514 -22.007 -8.873 1.00 84.19 82 ARG A CA 1
ATOM 631 C C . ARG A 1 82 ? -3.709 -22.800 -9.910 1.00 84.19 82 ARG A C 1
ATOM 633 O O . ARG A 1 82 ? -2.627 -23.280 -9.588 1.00 84.19 82 ARG A O 1
ATOM 640 N N . SER A 1 83 ? -4.225 -22.917 -11.136 1.00 87.06 83 SER A N 1
ATOM 641 C CA . SER A 1 83 ? -3.557 -23.601 -12.248 1.00 87.06 83 SER A CA 1
ATOM 642 C C . SER A 1 83 ? -2.323 -22.860 -12.765 1.00 87.06 83 SER A C 1
ATOM 644 O O . SER A 1 83 ? -1.485 -23.487 -13.396 1.00 87.06 83 SER A O 1
ATOM 646 N N . PHE A 1 84 ? -2.149 -21.574 -12.439 1.00 90.19 84 PHE A N 1
ATOM 647 C CA . PHE A 1 84 ? -1.087 -20.710 -12.961 1.00 90.19 84 PHE A CA 1
ATOM 648 C C . PHE A 1 84 ? 0.305 -21.350 -12.941 1.00 90.19 84 PHE A C 1
ATOM 650 O O . PHE A 1 84 ? 1.001 -21.325 -13.953 1.00 90.19 84 PHE A O 1
ATOM 657 N N . TYR A 1 85 ? 0.703 -21.943 -11.814 1.00 90.50 85 TYR A N 1
ATOM 658 C CA . TYR A 1 85 ? 2.023 -22.559 -11.677 1.00 90.50 85 TYR A CA 1
ATOM 659 C C . TYR A 1 85 ? 2.189 -23.756 -12.614 1.00 90.50 85 TYR A C 1
ATOM 661 O O . TYR A 1 85 ? 3.235 -23.920 -13.231 1.00 90.50 85 TYR A O 1
ATOM 669 N N . GLN A 1 86 ? 1.144 -24.572 -12.758 1.00 92.00 86 GLN A N 1
ATOM 670 C CA . GLN A 1 86 ? 1.154 -25.706 -13.674 1.00 92.00 86 GLN A CA 1
ATOM 671 C C . GLN A 1 86 ? 1.144 -25.235 -15.133 1.00 92.00 86 GLN A C 1
ATOM 673 O O . GLN A 1 86 ? 1.965 -25.698 -15.917 1.00 92.00 86 GLN A O 1
ATOM 678 N N . ASP A 1 87 ? 0.262 -24.296 -15.472 1.00 89.88 87 ASP A N 1
ATOM 679 C CA . ASP A 1 87 ? 0.079 -23.781 -16.833 1.00 89.88 87 ASP A CA 1
ATOM 680 C C . ASP A 1 87 ? 1.347 -23.084 -17.357 1.00 89.88 87 ASP A C 1
ATOM 682 O O . ASP A 1 87 ? 1.633 -23.128 -18.550 1.00 89.88 87 ASP A O 1
ATOM 686 N N . ASN A 1 88 ? 2.140 -22.485 -16.461 1.00 88.94 88 ASN A N 1
ATOM 687 C CA . ASN A 1 88 ? 3.394 -21.803 -16.790 1.00 88.94 88 ASN A CA 1
ATOM 688 C C . ASN A 1 88 ? 4.646 -22.648 -16.509 1.00 88.94 88 ASN A C 1
ATOM 690 O O . ASN A 1 88 ? 5.758 -22.121 -16.566 1.00 88.94 88 ASN A O 1
ATOM 694 N N . ASN A 1 89 ? 4.507 -23.941 -16.192 1.00 92.94 89 ASN A N 1
ATOM 695 C CA . ASN A 1 89 ? 5.629 -24.818 -15.833 1.00 92.94 89 ASN A CA 1
ATOM 696 C C . ASN A 1 89 ? 6.558 -24.199 -14.764 1.00 92.94 89 ASN A C 1
ATOM 698 O O . ASN A 1 89 ? 7.781 -24.186 -14.915 1.00 92.94 89 ASN A O 1
ATOM 702 N N . ILE A 1 90 ? 5.977 -23.649 -13.698 1.00 94.94 90 ILE A N 1
ATOM 703 C CA . ILE A 1 90 ? 6.682 -23.093 -12.539 1.00 94.94 90 ILE A CA 1
ATOM 704 C C . ILE A 1 90 ? 6.594 -24.100 -11.391 1.00 94.94 90 ILE A C 1
ATOM 706 O O . ILE A 1 90 ? 5.506 -24.500 -10.969 1.00 94.94 90 ILE A O 1
ATOM 710 N N . LEU A 1 91 ? 7.743 -24.494 -10.844 1.00 95.12 91 LEU A N 1
ATOM 711 C CA . LEU A 1 91 ? 7.804 -25.369 -9.678 1.00 95.12 91 LEU A CA 1
ATOM 712 C C . LEU A 1 91 ? 7.612 -24.555 -8.397 1.00 95.12 91 LEU A C 1
ATOM 714 O O . LEU A 1 91 ? 8.547 -23.921 -7.918 1.00 95.12 91 LEU A O 1
ATOM 718 N N . PHE A 1 92 ? 6.411 -24.585 -7.825 1.00 94.56 92 PHE A N 1
ATOM 719 C CA . PHE A 1 92 ? 6.134 -23.948 -6.537 1.00 94.56 92 PHE A CA 1
ATOM 720 C C . PHE A 1 92 ? 6.375 -24.899 -5.357 1.00 94.56 92 PHE A C 1
ATOM 722 O O . PHE A 1 92 ? 5.875 -26.028 -5.348 1.00 94.56 92 PHE A O 1
ATOM 729 N N . HIS A 1 93 ? 7.100 -24.427 -4.341 1.00 92.62 93 HIS A N 1
ATOM 730 C CA . HIS A 1 93 ? 7.327 -25.126 -3.080 1.00 92.62 93 HIS A CA 1
ATOM 731 C C . HIS A 1 93 ? 6.920 -24.273 -1.884 1.00 92.62 93 HIS A C 1
ATOM 733 O O . HIS A 1 93 ? 7.431 -23.166 -1.710 1.00 92.62 93 HIS A O 1
ATOM 739 N N . ALA A 1 94 ? 6.082 -24.844 -1.023 1.00 94.62 94 ALA A N 1
ATOM 740 C CA . ALA A 1 94 ? 5.813 -24.283 0.289 1.00 94.62 94 ALA A CA 1
ATOM 741 C C . ALA A 1 94 ? 6.919 -24.709 1.277 1.00 94.62 94 ALA A C 1
ATOM 743 O O . ALA A 1 94 ? 6.866 -25.817 1.808 1.00 94.62 94 ALA A O 1
ATOM 744 N N . ASP A 1 95 ? 7.935 -23.868 1.480 1.00 95.50 95 ASP A N 1
ATOM 745 C CA . ASP A 1 95 ? 8.992 -24.039 2.490 1.00 95.50 95 ASP A CA 1
ATOM 746 C C . ASP A 1 95 ? 9.670 -22.686 2.779 1.00 95.50 95 ASP A C 1
ATOM 748 O O . ASP A 1 95 ? 9.578 -21.738 1.997 1.00 95.50 95 ASP A O 1
ATOM 752 N N . ARG A 1 96 ? 10.378 -22.579 3.904 1.00 96.50 96 ARG A N 1
ATOM 753 C CA . ARG A 1 96 ? 11.103 -21.371 4.298 1.00 96.50 96 ARG A CA 1
ATOM 754 C C . ARG A 1 96 ? 12.587 -21.500 3.989 1.00 96.50 96 ARG A C 1
ATOM 756 O O . ARG A 1 96 ? 13.241 -22.415 4.480 1.00 96.50 96 ARG A O 1
ATOM 763 N N . VAL A 1 97 ? 13.143 -20.515 3.291 1.00 97.38 97 VAL A N 1
ATOM 764 C CA . VAL A 1 97 ? 14.599 -20.366 3.157 1.00 97.38 97 VAL A CA 1
ATOM 765 C C . VAL A 1 97 ? 15.189 -19.811 4.452 1.00 97.38 97 VAL A C 1
ATOM 767 O O . VAL A 1 97 ? 14.679 -18.839 5.007 1.00 97.38 97 VAL A O 1
ATOM 770 N N . VAL A 1 98 ? 16.252 -20.447 4.942 1.00 97.25 98 VAL A N 1
ATOM 771 C CA . VAL A 1 98 ? 16.935 -20.098 6.200 1.00 97.25 98 VAL A CA 1
ATOM 772 C C . VAL A 1 98 ? 18.413 -19.753 6.013 1.00 97.25 98 VAL A C 1
ATOM 774 O O . VAL A 1 98 ? 19.041 -19.281 6.954 1.00 97.25 98 VAL A O 1
ATOM 777 N N . GLY A 1 99 ? 18.966 -19.928 4.811 1.00 97.12 99 GLY A N 1
ATOM 778 C CA . GLY A 1 99 ? 20.330 -19.511 4.484 1.00 97.12 99 GLY A CA 1
ATOM 779 C C . GLY A 1 99 ? 20.645 -19.638 2.997 1.00 97.12 99 GLY A C 1
ATOM 780 O O . GLY A 1 99 ? 19.940 -20.341 2.271 1.00 97.12 99 GLY A O 1
ATOM 781 N N . ILE A 1 100 ? 21.702 -18.957 2.560 1.00 98.38 100 ILE A N 1
ATOM 782 C CA . ILE A 1 100 ? 22.240 -18.999 1.198 1.00 98.38 100 ILE A CA 1
ATOM 783 C C . ILE A 1 100 ? 23.744 -19.296 1.290 1.00 98.38 100 ILE A C 1
ATOM 785 O O . ILE A 1 100 ? 24.461 -18.669 2.066 1.00 98.38 100 ILE A O 1
ATOM 789 N N . GLN A 1 101 ? 24.217 -20.249 0.494 1.00 97.06 101 GLN A N 1
ATOM 790 C CA . GLN A 1 101 ? 25.631 -20.557 0.279 1.00 97.06 101 GLN A CA 1
ATOM 791 C C . GLN A 1 101 ? 25.989 -20.079 -1.127 1.00 97.06 101 GLN A C 1
ATOM 793 O O . GLN A 1 101 ? 25.827 -20.808 -2.107 1.00 97.06 101 GLN A O 1
ATOM 798 N N . ALA A 1 102 ? 26.365 -18.803 -1.233 1.00 95.88 102 ALA A N 1
ATOM 799 C CA . ALA A 1 102 ? 26.514 -18.127 -2.521 1.00 95.88 102 ALA A CA 1
ATOM 800 C C . ALA A 1 102 ? 27.691 -18.658 -3.355 1.00 95.88 102 ALA A C 1
ATOM 802 O O . ALA A 1 102 ? 27.614 -18.663 -4.575 1.00 95.88 102 ALA A O 1
ATOM 803 N N . ASP A 1 103 ? 28.747 -19.135 -2.696 1.00 94.44 103 ASP A N 1
ATOM 804 C CA . ASP A 1 103 ? 29.922 -19.782 -3.291 1.00 94.44 103 ASP A CA 1
ATOM 805 C C . ASP A 1 103 ? 29.592 -21.109 -3.990 1.00 94.44 103 ASP A C 1
ATOM 807 O O . ASP A 1 103 ? 30.249 -21.485 -4.956 1.00 94.44 103 ASP A O 1
ATOM 811 N N . GLN A 1 104 ? 28.572 -21.810 -3.497 1.00 95.12 104 GLN A N 1
ATOM 812 C CA . GLN A 1 104 ? 28.122 -23.109 -4.004 1.00 95.12 104 GLN A CA 1
ATOM 813 C C . GLN A 1 104 ? 26.833 -23.009 -4.830 1.00 95.12 104 GLN A C 1
ATOM 815 O O . GLN A 1 104 ? 26.321 -24.028 -5.291 1.00 95.12 104 GLN A O 1
ATOM 820 N N . HIS A 1 105 ? 26.282 -21.799 -4.972 1.00 96.81 105 HIS A N 1
ATOM 821 C CA . HIS A 1 105 ? 24.962 -21.538 -5.543 1.00 96.81 105 HIS A CA 1
ATOM 822 C C . HIS A 1 105 ? 23.854 -22.426 -4.944 1.00 96.81 105 HIS A C 1
ATOM 824 O O . HIS A 1 105 ? 23.035 -22.995 -5.668 1.00 96.81 105 HIS A O 1
ATOM 830 N N . LEU A 1 106 ? 23.814 -22.550 -3.610 1.00 97.38 106 LEU A N 1
ATOM 831 C CA . LEU A 1 106 ? 22.805 -23.328 -2.876 1.00 97.38 106 LEU A CA 1
ATOM 832 C C . LEU A 1 106 ? 21.976 -22.453 -1.926 1.00 97.38 106 LEU A C 1
ATOM 834 O O . LEU A 1 106 ? 22.474 -21.509 -1.314 1.00 97.38 106 LEU A O 1
ATOM 838 N N . ILE A 1 107 ? 20.707 -22.814 -1.735 1.00 97.81 107 ILE A N 1
ATOM 839 C CA . ILE A 1 107 ? 19.871 -22.325 -0.634 1.00 97.81 107 ILE A CA 1
ATOM 840 C C . ILE A 1 107 ? 19.572 -23.450 0.356 1.00 97.81 107 ILE A C 1
ATOM 842 O O . ILE A 1 107 ? 19.390 -24.606 -0.031 1.00 97.81 107 ILE A O 1
ATOM 846 N N . ASN A 1 108 ? 19.460 -23.088 1.632 1.00 96.88 108 ASN A N 1
ATOM 847 C CA . ASN A 1 108 ? 19.098 -23.990 2.720 1.00 96.88 108 ASN A CA 1
ATOM 848 C C . ASN A 1 108 ? 17.648 -23.744 3.131 1.00 96.88 108 ASN A C 1
ATOM 850 O O . ASN A 1 108 ? 17.260 -22.607 3.419 1.00 96.88 108 ASN A O 1
ATOM 854 N N . LEU A 1 109 ? 16.851 -24.807 3.183 1.00 96.88 109 LEU A N 1
ATOM 855 C CA . LEU A 1 109 ? 15.460 -24.761 3.618 1.00 96.88 109 LEU A CA 1
ATOM 856 C C . LEU A 1 109 ? 15.322 -25.156 5.087 1.00 96.88 109 LEU A C 1
ATOM 858 O O . LEU A 1 109 ? 16.126 -25.917 5.624 1.00 96.88 109 LEU A O 1
ATOM 862 N N . ARG A 1 110 ? 14.258 -24.679 5.739 1.00 96.88 110 ARG A N 1
ATOM 863 C CA . ARG A 1 110 ? 13.915 -25.041 7.121 1.00 96.88 110 ARG A CA 1
ATOM 864 C C . ARG A 1 110 ? 13.709 -26.546 7.283 1.00 96.88 110 ARG A C 1
ATOM 866 O O . ARG A 1 110 ? 14.011 -27.078 8.344 1.00 96.88 110 ARG A O 1
ATOM 873 N N . SER A 1 111 ? 13.234 -27.228 6.244 1.00 95.00 111 SER A N 1
ATOM 874 C CA . SER A 1 111 ? 13.123 -28.691 6.209 1.00 95.00 111 SER A CA 1
ATOM 875 C C . SER A 1 111 ? 14.467 -29.435 6.275 1.00 95.00 111 SER A C 1
ATOM 877 O O . SER A 1 111 ? 14.471 -30.659 6.358 1.00 95.00 111 SER A O 1
ATOM 879 N N . GLY A 1 112 ? 15.602 -28.729 6.210 1.00 94.38 112 GLY A N 1
ATOM 880 C CA . GLY A 1 112 ? 16.946 -29.306 6.121 1.00 94.38 112 GLY A CA 1
ATOM 881 C C . GLY A 1 112 ? 17.378 -29.627 4.689 1.00 94.38 112 GLY A C 1
ATOM 882 O O . GLY A 1 112 ? 18.519 -30.017 4.457 1.00 94.38 112 GLY A O 1
ATOM 883 N N . ARG A 1 113 ? 16.490 -29.446 3.706 1.00 92.62 113 ARG A N 1
ATOM 884 C CA . ARG A 1 113 ? 16.802 -29.661 2.294 1.00 92.62 113 ARG A CA 1
ATOM 885 C C . ARG A 1 113 ? 17.651 -28.524 1.719 1.00 92.62 113 ARG A C 1
ATOM 887 O O . ARG A 1 113 ? 17.435 -27.358 2.040 1.00 92.62 113 ARG A O 1
ATOM 894 N N . GLN A 1 114 ? 18.525 -28.871 0.776 1.00 94.88 114 GLN A N 1
ATOM 895 C CA . GLN A 1 114 ? 19.254 -27.917 -0.058 1.00 94.88 114 GLN A CA 1
ATOM 896 C C . GLN A 1 114 ? 18.725 -27.900 -1.497 1.00 94.88 114 GLN A C 1
ATOM 898 O O . GLN A 1 114 ? 18.296 -28.931 -2.030 1.00 94.88 114 GLN A O 1
ATOM 903 N N . ILE A 1 115 ? 18.732 -26.723 -2.122 1.00 95.56 115 ILE A N 1
ATOM 904 C CA . ILE A 1 115 ? 18.342 -26.525 -3.525 1.00 95.56 115 ILE A CA 1
ATOM 905 C C . ILE A 1 115 ? 19.384 -25.633 -4.200 1.00 95.56 115 ILE A C 1
ATOM 907 O O . ILE A 1 115 ? 19.675 -24.556 -3.690 1.00 95.56 115 ILE A O 1
ATOM 911 N N . GLY A 1 116 ? 19.925 -26.070 -5.340 1.00 96.12 116 GLY A N 1
ATOM 912 C CA . GLY A 1 116 ? 20.825 -25.243 -6.147 1.00 96.12 116 GLY A CA 1
ATOM 913 C C . GLY A 1 116 ? 20.099 -24.219 -7.014 1.00 96.12 116 GLY A C 1
ATOM 914 O O . GLY A 1 116 ? 18.892 -24.335 -7.223 1.00 96.12 116 GLY A O 1
ATOM 915 N N . TYR A 1 117 ? 20.828 -23.247 -7.553 1.00 97.69 117 TYR A N 1
ATOM 916 C CA . TYR A 1 117 ? 20.326 -22.273 -8.528 1.00 97.69 117 TYR A CA 1
ATOM 917 C C . TYR A 1 117 ? 21.411 -21.874 -9.533 1.00 97.69 117 TY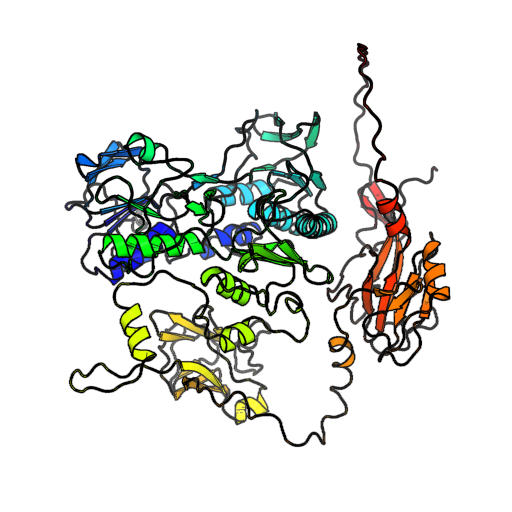R A C 1
ATOM 919 O O . TYR A 1 117 ? 22.591 -21.993 -9.236 1.00 97.69 117 TYR A O 1
ATOM 927 N N . GLN A 1 118 ? 21.027 -21.374 -10.710 1.00 97.44 118 GLN A N 1
ATOM 928 C CA . GLN A 1 118 ? 21.953 -20.608 -11.558 1.00 97.44 118 GLN A CA 1
ATOM 929 C C . GLN A 1 118 ? 21.822 -19.113 -11.271 1.00 97.44 118 GLN A C 1
ATOM 931 O O . GLN A 1 118 ? 22.811 -18.461 -10.967 1.00 97.44 118 GLN A O 1
ATOM 936 N N . ARG A 1 119 ? 20.594 -18.577 -11.272 1.00 98.56 119 ARG A N 1
ATOM 937 C CA . ARG A 1 119 ? 20.290 -17.192 -10.879 1.00 98.56 119 ARG A CA 1
ATOM 938 C C . ARG A 1 119 ? 19.231 -17.170 -9.776 1.00 98.56 119 ARG A C 1
ATOM 940 O O . ARG A 1 119 ? 18.212 -17.856 -9.876 1.00 98.56 119 ARG A O 1
ATOM 947 N N . LEU A 1 120 ? 19.462 -16.381 -8.728 1.00 98.88 120 LEU A N 1
ATOM 948 C CA . LEU A 1 120 ? 18.610 -16.294 -7.538 1.00 98.88 120 LEU A CA 1
ATOM 949 C C . LEU A 1 120 ? 17.958 -14.915 -7.420 1.00 98.88 120 LEU A C 1
ATOM 951 O O . LEU A 1 120 ? 18.644 -13.898 -7.432 1.00 98.88 120 LEU A O 1
ATOM 955 N N . LEU A 1 121 ? 16.643 -14.877 -7.209 1.00 98.88 121 LEU A N 1
ATOM 956 C CA . LEU A 1 121 ? 15.904 -13.659 -6.881 1.00 98.88 121 LEU A CA 1
ATOM 957 C C . LEU A 1 121 ? 15.363 -13.701 -5.451 1.00 98.88 121 LEU A C 1
ATOM 959 O O . LEU A 1 121 ? 14.537 -14.551 -5.113 1.00 98.88 121 LEU A O 1
ATOM 963 N N . LEU A 1 122 ? 15.745 -12.720 -4.633 1.00 98.81 122 LEU A N 1
ATOM 964 C CA . LEU A 1 122 ? 15.127 -12.446 -3.339 1.00 98.81 122 LEU A CA 1
ATOM 965 C C . LEU A 1 122 ? 13.886 -11.564 -3.528 1.00 98.81 122 LEU A C 1
ATOM 967 O O . LEU A 1 122 ? 13.983 -10.358 -3.749 1.00 98.81 122 LEU A O 1
ATOM 971 N N . ALA A 1 123 ? 12.707 -12.168 -3.426 1.00 98.38 123 ALA A N 1
ATOM 972 C CA . ALA A 1 123 ? 11.397 -11.525 -3.534 1.00 98.38 123 ALA A CA 1
ATOM 973 C C . ALA A 1 123 ? 10.491 -11.840 -2.323 1.00 98.38 123 ALA A C 1
ATOM 975 O O . ALA A 1 123 ? 9.260 -11.778 -2.398 1.00 98.38 123 ALA A O 1
ATOM 976 N N . ASN A 1 124 ? 11.096 -12.185 -1.183 1.00 96.50 124 ASN A N 1
ATOM 977 C CA . ASN A 1 124 ? 10.418 -12.645 0.033 1.00 96.50 124 ASN A CA 1
ATOM 978 C C . ASN A 1 124 ? 9.894 -11.504 0.923 1.00 96.50 124 ASN A C 1
ATOM 980 O O . ASN A 1 124 ? 9.396 -11.745 2.025 1.00 96.50 124 ASN A O 1
ATOM 984 N N . GLY A 1 125 ? 9.967 -10.269 0.423 1.00 96.12 125 GLY A N 1
ATOM 985 C CA . GLY A 1 125 ? 9.285 -9.100 0.963 1.00 96.12 125 GLY A CA 1
ATOM 986 C C . GLY A 1 125 ? 9.603 -8.798 2.429 1.00 96.12 125 GLY A C 1
ATOM 987 O O . GLY A 1 125 ? 10.743 -8.892 2.879 1.00 96.12 125 GLY A O 1
ATOM 988 N N . ALA A 1 126 ? 8.561 -8.414 3.161 1.00 95.81 126 ALA A N 1
ATOM 989 C CA . ALA A 1 126 ? 8.625 -7.943 4.538 1.00 95.81 126 ALA A CA 1
ATOM 990 C C . ALA A 1 126 ? 7.477 -8.513 5.387 1.00 95.81 126 ALA A C 1
ATOM 992 O O . ALA A 1 126 ? 6.383 -8.778 4.859 1.00 95.81 126 ALA A O 1
ATOM 993 N N . HIS A 1 127 ? 7.722 -8.652 6.690 1.00 94.25 127 HIS A N 1
ATOM 994 C CA . HIS A 1 127 ? 6.724 -8.974 7.710 1.00 94.25 127 HIS A CA 1
ATOM 995 C C . HIS A 1 127 ? 6.229 -7.706 8.425 1.00 94.25 127 HIS A C 1
ATOM 997 O O . HIS A 1 127 ? 6.791 -6.626 8.243 1.00 94.25 127 HIS A O 1
ATOM 1003 N N . SER A 1 128 ? 5.145 -7.817 9.196 1.00 94.88 128 SER A N 1
ATOM 1004 C CA . SER A 1 128 ? 4.636 -6.719 10.029 1.00 94.88 128 SER A CA 1
ATOM 1005 C C . SER A 1 128 ? 5.682 -6.312 11.067 1.00 94.88 128 SER A C 1
ATOM 1007 O O . SER A 1 128 ? 6.252 -7.181 11.724 1.00 94.88 128 SER A O 1
ATOM 1009 N N . ALA A 1 129 ? 5.918 -5.009 11.231 1.00 93.75 129 ALA A N 1
ATOM 1010 C CA . ALA A 1 129 ? 6.822 -4.506 12.262 1.00 93.75 129 ALA A CA 1
ATOM 1011 C C . ALA A 1 129 ? 6.322 -4.894 13.659 1.00 93.75 129 ALA A C 1
ATOM 1013 O O . ALA A 1 129 ? 5.112 -4.898 13.919 1.00 93.75 129 ALA A O 1
ATOM 1014 N N . ARG A 1 130 ? 7.254 -5.230 14.553 1.00 89.44 130 ARG A N 1
ATOM 1015 C CA . ARG A 1 130 ? 6.914 -5.757 15.878 1.00 89.44 130 ARG A CA 1
ATOM 1016 C C . ARG A 1 130 ? 6.742 -4.625 16.879 1.00 89.44 130 ARG A C 1
ATOM 1018 O O . ARG A 1 130 ? 7.609 -3.765 17.023 1.00 89.44 130 ARG A O 1
ATOM 1025 N N . LEU A 1 131 ? 5.622 -4.643 17.592 1.00 93.94 131 LEU A N 1
ATOM 1026 C CA . LEU A 1 131 ? 5.475 -3.867 18.817 1.00 93.94 131 LEU A CA 1
ATOM 1027 C C . LEU A 1 131 ? 6.240 -4.590 19.932 1.00 93.94 131 LEU A C 1
ATOM 1029 O O . LEU A 1 131 ? 6.265 -5.816 19.948 1.00 93.94 131 LEU A O 1
ATOM 1033 N N . ASN A 1 132 ? 6.846 -3.845 20.854 1.00 92.62 132 ASN A N 1
ATOM 1034 C CA . ASN A 1 132 ? 7.505 -4.404 22.032 1.00 92.62 132 ASN A CA 1
ATOM 1035 C C . ASN A 1 132 ? 6.742 -3.959 23.280 1.00 92.62 132 ASN A C 1
ATOM 1037 O O . ASN A 1 132 ? 6.965 -2.860 23.782 1.00 92.62 132 ASN A O 1
ATOM 1041 N N . CYS A 1 133 ? 5.840 -4.806 23.764 1.00 95.25 133 CYS A N 1
ATOM 1042 C CA . CYS A 1 133 ? 5.124 -4.617 25.021 1.00 95.25 133 CYS A CA 1
ATOM 1043 C C . CYS A 1 133 ? 4.736 -5.984 25.615 1.00 95.25 133 CYS A C 1
ATOM 1045 O O . CYS A 1 133 ? 4.688 -6.975 24.879 1.00 95.25 133 CYS A O 1
ATOM 1047 N N . PRO A 1 134 ? 4.452 -6.079 26.924 1.00 97.75 134 PRO A N 1
ATOM 1048 C CA . PRO A 1 134 ? 3.870 -7.289 27.500 1.00 97.75 134 PRO A CA 1
ATOM 1049 C C . PRO A 1 134 ? 2.487 -7.606 26.899 1.00 97.75 134 PRO A C 1
ATOM 1051 O O . PRO A 1 134 ? 1.755 -6.692 26.508 1.00 97.75 134 PRO A O 1
ATOM 1054 N N . GLY A 1 135 ? 2.143 -8.899 26.839 1.00 96.88 135 GLY A N 1
ATOM 1055 C CA . GLY A 1 135 ? 0.825 -9.404 26.420 1.00 96.88 135 GLY A CA 1
ATOM 1056 C C . GLY A 1 135 ? 0.603 -9.573 24.914 1.00 96.88 135 GLY A C 1
ATOM 1057 O O . GLY A 1 135 ? -0.536 -9.722 24.479 1.00 96.88 135 GLY A O 1
ATOM 1058 N N . LEU A 1 136 ? 1.662 -9.549 24.098 1.00 95.94 136 LEU A N 1
ATOM 1059 C CA . LEU A 1 136 ? 1.573 -9.760 22.642 1.00 95.94 136 LEU A CA 1
ATOM 1060 C C . LEU A 1 136 ? 1.191 -11.189 22.234 1.00 95.94 136 LEU A C 1
ATOM 1062 O O . LEU A 1 136 ? 0.804 -11.414 21.092 1.00 95.94 136 LEU A O 1
ATOM 1066 N N . ASP A 1 137 ? 1.345 -12.143 23.144 1.00 95.44 137 ASP A N 1
ATOM 1067 C CA . ASP A 1 137 ? 1.016 -13.558 22.989 1.00 95.44 137 ASP A CA 1
ATOM 1068 C C . ASP A 1 137 ? -0.448 -13.883 23.327 1.00 95.44 137 ASP A C 1
ATOM 1070 O O . ASP A 1 137 ? -0.891 -15.007 23.093 1.00 95.44 137 ASP A O 1
ATOM 1074 N N . LEU A 1 138 ? -1.207 -12.910 23.848 1.00 97.31 138 LEU A N 1
ATOM 1075 C CA . LEU A 1 138 ? -2.623 -13.078 24.166 1.00 97.31 138 LEU A CA 1
ATOM 1076 C C . LEU A 1 138 ? -3.464 -13.304 22.903 1.00 97.31 138 LEU A C 1
ATOM 1078 O O . LEU A 1 138 ? -3.309 -12.626 21.882 1.00 97.31 138 LEU A O 1
ATOM 1082 N N . GLU A 1 139 ? -4.438 -14.207 23.000 1.00 96.00 139 GLU A N 1
ATOM 1083 C CA . GLU A 1 139 ? -5.422 -14.417 21.946 1.00 96.00 139 GLU A CA 1
ATOM 1084 C C . GLU A 1 139 ? -6.248 -13.139 21.730 1.00 96.00 139 GLU A C 1
ATOM 1086 O O . GLU A 1 139 ? -6.728 -12.508 22.677 1.00 96.00 139 GLU A O 1
ATOM 1091 N N . GLY A 1 140 ? -6.415 -12.753 20.463 1.00 95.44 140 GLY A N 1
ATOM 1092 C CA . GLY A 1 140 ? -7.046 -11.494 20.057 1.00 95.44 140 GLY A CA 1
ATOM 1093 C C . GLY A 1 140 ? -6.051 -10.382 19.714 1.00 95.44 140 GLY A C 1
ATOM 1094 O O . GLY A 1 140 ? -6.472 -9.344 19.204 1.00 95.44 140 GLY A O 1
ATOM 1095 N N . VAL A 1 141 ? -4.747 -10.590 19.915 1.00 97.06 141 VAL A N 1
ATOM 1096 C CA . VAL A 1 141 ? -3.693 -9.702 19.401 1.00 97.06 141 VAL A CA 1
ATOM 1097 C C . VAL A 1 141 ? -3.198 -10.230 18.058 1.00 97.06 141 VAL A C 1
ATOM 1099 O O . VAL A 1 141 ? -2.792 -11.383 17.946 1.00 97.06 141 VAL A O 1
ATOM 1102 N N . THR A 1 142 ? -3.236 -9.407 17.009 1.00 95.75 142 THR A N 1
ATOM 1103 C CA . THR A 1 142 ? -2.730 -9.816 15.690 1.00 95.75 142 THR A CA 1
ATOM 1104 C C . THR A 1 142 ? -2.237 -8.637 14.850 1.00 95.75 142 THR A C 1
ATOM 1106 O O . THR A 1 142 ? -2.439 -7.465 15.177 1.00 95.75 142 THR A O 1
ATOM 1109 N N . THR A 1 143 ? -1.558 -8.959 13.751 1.00 95.00 143 THR A N 1
ATOM 1110 C CA . THR A 1 143 ? -1.115 -8.001 12.729 1.00 95.00 143 THR A CA 1
ATOM 1111 C C . THR A 1 143 ? -1.932 -8.174 11.444 1.00 95.00 143 THR A C 1
ATOM 1113 O O . THR A 1 143 ? -2.852 -8.984 11.392 1.00 95.00 143 THR A O 1
ATOM 1116 N N . LEU A 1 144 ? -1.641 -7.385 10.408 1.00 92.81 144 LEU A N 1
ATOM 1117 C CA . LEU A 1 144 ? -2.439 -7.310 9.180 1.00 92.81 144 LEU A CA 1
ATOM 1118 C C . LEU A 1 144 ? -1.538 -7.467 7.942 1.00 92.81 144 LEU A C 1
ATOM 1120 O O . LEU A 1 144 ? -1.101 -6.476 7.358 1.00 92.81 144 LEU A O 1
ATOM 1124 N N . ARG A 1 145 ? -1.212 -8.694 7.518 1.00 91.88 145 ARG A N 1
ATOM 1125 C CA . ARG A 1 145 ? -0.297 -8.893 6.376 1.00 91.88 145 ARG A CA 1
ATOM 1126 C C . ARG A 1 145 ? -0.662 -10.032 5.433 1.00 91.88 145 ARG A C 1
ATOM 1128 O O . ARG A 1 145 ? -0.477 -9.879 4.218 1.00 91.88 145 ARG A O 1
ATOM 1135 N N . SER A 1 146 ? -1.095 -11.164 5.968 1.00 93.00 146 SER A N 1
ATOM 1136 C CA . SER A 1 146 ? -1.329 -12.410 5.233 1.00 93.00 146 SER A CA 1
ATOM 1137 C C . SER A 1 146 ? -2.813 -12.782 5.172 1.00 93.00 146 SER A C 1
ATOM 1139 O O . SER A 1 146 ? -3.620 -12.271 5.945 1.00 93.00 146 SER A O 1
ATOM 1141 N N . VAL A 1 147 ? -3.188 -13.697 4.270 1.00 93.88 147 VAL A N 1
ATOM 1142 C CA . VAL A 1 147 ? -4.548 -14.274 4.270 1.00 93.88 147 VAL A CA 1
ATOM 1143 C C . VAL A 1 147 ? -4.856 -14.938 5.614 1.00 93.88 147 VAL A C 1
ATOM 1145 O O . VAL A 1 147 ? -5.954 -14.755 6.130 1.00 93.88 147 VAL A O 1
ATOM 1148 N N . ALA A 1 148 ? -3.881 -15.633 6.208 1.00 92.25 148 ALA A N 1
ATOM 1149 C CA . ALA A 1 148 ? -4.036 -16.280 7.508 1.00 92.25 148 ALA A CA 1
ATOM 1150 C C . ALA A 1 148 ? -4.337 -15.267 8.628 1.00 92.25 148 ALA A C 1
ATOM 1152 O O . ALA A 1 148 ? -5.232 -15.504 9.438 1.00 92.25 148 ALA A O 1
ATOM 1153 N N . ASP A 1 149 ? -3.669 -14.107 8.627 1.00 93.75 149 ASP A N 1
ATOM 1154 C CA . ASP A 1 149 ? -3.947 -13.038 9.595 1.00 93.75 149 ASP A CA 1
ATOM 1155 C C . ASP A 1 149 ? -5.404 -12.575 9.473 1.00 93.75 149 ASP A C 1
ATOM 1157 O O . ASP A 1 149 ? -6.120 -12.452 10.463 1.00 93.75 149 ASP A O 1
ATOM 1161 N N . TYR A 1 150 ? -5.872 -12.358 8.241 1.00 95.38 150 TYR A N 1
ATOM 1162 C CA . TYR A 1 150 ? -7.234 -11.898 7.982 1.00 95.38 150 TYR A CA 1
ATOM 1163 C C . TYR A 1 150 ? -8.292 -12.969 8.262 1.00 95.38 150 TYR A C 1
ATOM 1165 O O . TYR A 1 150 ? -9.386 -12.625 8.701 1.00 95.38 150 TYR A O 1
ATOM 1173 N N . GLN A 1 151 ? -7.988 -14.253 8.058 1.00 93.56 151 GLN A N 1
ATOM 1174 C CA . GLN A 1 151 ? -8.856 -15.355 8.484 1.00 93.56 151 GLN A CA 1
ATOM 1175 C C . GLN A 1 151 ? -9.030 -15.359 10.008 1.00 93.56 151 GLN A C 1
ATOM 1177 O O . GLN A 1 151 ? -10.164 -15.426 10.482 1.00 93.56 151 GLN A O 1
ATOM 1182 N N . LEU A 1 152 ? -7.936 -15.201 10.765 1.00 94.06 152 LEU A N 1
ATOM 1183 C CA . LEU A 1 152 ? -7.985 -15.076 12.225 1.00 94.06 152 LEU A CA 1
ATOM 1184 C C . LEU A 1 152 ? -8.831 -13.870 12.651 1.00 94.06 152 LEU A C 1
ATOM 1186 O O . LEU A 1 152 ? -9.658 -13.980 13.555 1.00 94.06 152 LEU A O 1
ATOM 1190 N N . ILE A 1 153 ? -8.657 -12.731 11.973 1.00 96.31 153 ILE A N 1
ATOM 1191 C CA . ILE A 1 153 ? -9.423 -11.518 12.259 1.00 96.31 153 ILE A CA 1
ATOM 1192 C C . ILE A 1 153 ? -10.915 -11.741 12.021 1.00 96.31 153 ILE A C 1
ATOM 1194 O O . ILE A 1 153 ? -11.720 -11.491 12.913 1.00 96.31 153 ILE A O 1
ATOM 1198 N N . VAL A 1 154 ? -11.296 -12.230 10.840 1.00 95.12 154 VAL A N 1
ATOM 1199 C CA . VAL A 1 154 ? -12.702 -12.462 10.482 1.00 95.12 154 VAL A CA 1
ATOM 1200 C C . VAL A 1 154 ? -13.372 -13.444 11.444 1.00 95.12 154 VAL A C 1
ATOM 1202 O O . VAL A 1 154 ? -14.532 -13.235 11.800 1.00 95.12 154 VAL A O 1
ATOM 1205 N N . GLU A 1 155 ? -12.658 -14.478 11.892 1.00 95.00 155 GLU A N 1
ATOM 1206 C CA . GLU A 1 155 ? -13.181 -15.422 12.879 1.00 95.00 155 GLU A CA 1
ATOM 1207 C C . GLU A 1 155 ? -13.401 -14.753 14.239 1.00 95.00 155 GLU A C 1
ATOM 1209 O O . GLU A 1 155 ? -14.504 -14.818 14.785 1.00 95.00 155 GLU A O 1
ATOM 1214 N N . ARG A 1 156 ? -12.392 -14.040 14.756 1.00 94.94 156 ARG A N 1
ATOM 1215 C CA . ARG A 1 156 ? -12.462 -13.373 16.066 1.00 94.94 156 ARG A CA 1
ATOM 1216 C C . ARG A 1 156 ? -13.554 -12.301 16.106 1.00 94.94 156 ARG A C 1
ATOM 1218 O O . ARG A 1 156 ? -14.271 -12.180 17.096 1.00 94.94 156 ARG A O 1
ATOM 1225 N N . LEU A 1 157 ? -13.758 -11.584 14.998 1.00 95.62 157 LEU A N 1
ATOM 1226 C CA . LEU A 1 157 ? -14.789 -10.551 14.874 1.00 95.62 157 LEU A CA 1
ATOM 1227 C C . LEU A 1 157 ? -16.226 -11.065 15.066 1.00 95.62 157 LEU A C 1
ATOM 1229 O O . LEU A 1 157 ? -17.120 -10.252 15.290 1.00 95.62 157 LEU A O 1
ATOM 1233 N N . LYS A 1 158 ? -16.476 -12.383 15.032 1.00 94.69 158 LYS A N 1
ATOM 1234 C CA . LYS A 1 158 ? -17.795 -12.954 15.362 1.00 94.69 158 LYS A CA 1
ATOM 1235 C C . LYS A 1 158 ? -18.184 -12.754 16.829 1.00 94.69 158 LYS A C 1
ATOM 1237 O O . LYS A 1 158 ? -19.373 -12.705 17.134 1.00 94.69 158 LYS A O 1
ATOM 1242 N N . THR A 1 159 ? -17.204 -12.649 17.727 1.00 94.50 159 THR A N 1
ATOM 1243 C CA . THR A 1 159 ? -17.407 -12.508 19.180 1.00 94.50 159 THR A CA 1
ATOM 1244 C C . THR A 1 159 ? -16.848 -11.200 19.745 1.00 94.50 159 THR A C 1
ATOM 1246 O O . THR A 1 159 ? -16.968 -10.946 20.942 1.00 94.50 159 THR A O 1
ATOM 1249 N N . THR A 1 160 ? -16.241 -10.357 18.910 1.00 96.56 160 THR A N 1
ATOM 1250 C CA . THR A 1 160 ? -15.667 -9.062 19.301 1.00 96.56 160 THR A CA 1
ATOM 1251 C C . THR A 1 160 ? -16.678 -7.931 19.147 1.00 96.56 160 THR A C 1
ATOM 1253 O O . THR A 1 160 ? -17.452 -7.895 18.194 1.00 96.56 160 THR A O 1
ATOM 1256 N N . ARG A 1 161 ? -16.631 -6.949 20.052 1.00 96.00 161 ARG A N 1
ATOM 1257 C CA . ARG A 1 161 ? -17.387 -5.694 19.929 1.00 96.00 161 ARG A CA 1
ATOM 1258 C C . ARG A 1 161 ? -16.475 -4.471 19.895 1.00 96.00 161 ARG A C 1
ATOM 1260 O O . ARG A 1 161 ? -16.796 -3.509 19.201 1.00 96.00 161 ARG A O 1
ATOM 1267 N N . ARG A 1 162 ? -15.374 -4.500 20.644 1.00 98.50 162 ARG A N 1
ATOM 1268 C CA . ARG A 1 162 ? -14.410 -3.414 20.830 1.00 98.50 162 ARG A CA 1
ATOM 1269 C C . ARG A 1 162 ? -13.051 -3.811 20.277 1.00 98.50 162 ARG A C 1
ATOM 1271 O O . ARG A 1 162 ? -12.480 -4.822 20.691 1.00 98.50 162 ARG A O 1
ATOM 1278 N N . VAL A 1 163 ? -12.526 -2.982 19.385 1.00 98.69 163 VAL A N 1
ATOM 1279 C CA . VAL A 1 163 ? -11.246 -3.200 18.712 1.00 98.69 163 VAL A CA 1
ATOM 1280 C C . VAL A 1 163 ? -10.339 -2.003 18.950 1.00 98.69 163 VAL A C 1
ATOM 1282 O O . VAL A 1 163 ? -10.736 -0.861 18.729 1.00 98.69 163 VAL A O 1
ATOM 1285 N N . VAL A 1 164 ? -9.101 -2.269 19.354 1.00 98.75 164 VAL A N 1
ATOM 1286 C CA . VAL A 1 164 ? -8.029 -1.272 19.336 1.00 98.75 164 VAL A CA 1
ATOM 1287 C C . VAL A 1 164 ? -7.224 -1.450 18.055 1.00 98.75 164 VAL A C 1
ATOM 1289 O O . VAL A 1 164 ? -6.706 -2.532 17.792 1.00 98.75 164 VAL A O 1
ATOM 1292 N N . VAL A 1 165 ? -7.090 -0.388 17.264 1.00 98.44 165 VAL A N 1
ATOM 1293 C CA . VAL A 1 165 ? -6.185 -0.329 16.108 1.00 98.44 165 VAL A CA 1
ATOM 1294 C C . VAL A 1 165 ? -4.991 0.541 16.487 1.00 98.44 165 VAL A C 1
ATOM 1296 O O . VAL A 1 165 ? -5.164 1.668 16.941 1.00 98.44 165 VAL A O 1
ATOM 1299 N N . CYS A 1 166 ? -3.773 0.030 16.318 1.00 97.69 166 CYS A N 1
ATOM 1300 C CA . CYS A 1 166 ? -2.536 0.742 16.629 1.00 97.69 166 CYS A CA 1
ATOM 1301 C C . CYS A 1 166 ? -1.725 0.983 15.354 1.00 97.69 166 CYS A C 1
ATOM 1303 O O . CYS A 1 166 ? -1.293 0.036 14.695 1.00 97.69 166 CYS A O 1
ATOM 1305 N N . GLY A 1 167 ? -1.493 2.246 15.005 1.00 95.62 167 GLY A N 1
ATOM 1306 C CA . GLY A 1 167 ? -0.765 2.620 13.796 1.00 95.62 167 GLY A CA 1
ATOM 1307 C C . GLY A 1 167 ? -1.190 3.985 13.276 1.00 95.62 167 GLY A C 1
ATOM 1308 O O . GLY A 1 167 ? -2.028 4.647 13.862 1.00 95.62 167 GLY A O 1
ATOM 1309 N N . SER A 1 168 ? -0.573 4.454 12.193 1.00 93.62 168 SER A N 1
ATOM 1310 C CA . SER A 1 168 ? -0.967 5.733 11.572 1.00 93.62 168 SER A CA 1
ATOM 1311 C C . SER A 1 168 ? -0.796 5.774 10.054 1.00 93.62 168 SER A C 1
ATOM 1313 O O . SER A 1 168 ? -0.956 6.826 9.436 1.00 93.62 168 SER A O 1
ATOM 1315 N N . GLY A 1 169 ? -0.422 4.642 9.450 1.00 91.00 169 GLY A N 1
ATOM 1316 C CA . GLY A 1 169 ? -0.295 4.492 8.003 1.00 91.00 169 GLY A CA 1
ATOM 1317 C C . GLY A 1 169 ? -1.615 4.098 7.342 1.00 91.00 169 GLY A C 1
ATOM 1318 O O . GLY A 1 169 ? -2.616 3.857 8.013 1.00 91.00 169 GLY A O 1
ATOM 1319 N N . THR A 1 170 ? -1.592 3.962 6.014 1.00 89.06 170 THR A N 1
ATOM 1320 C CA . THR A 1 170 ? -2.761 3.590 5.195 1.00 89.06 170 THR A CA 1
ATOM 1321 C C . THR A 1 170 ? -3.499 2.366 5.728 1.00 89.06 170 THR A C 1
ATOM 1323 O O . THR A 1 170 ? -4.710 2.411 5.875 1.00 89.06 170 THR A O 1
ATOM 1326 N N . LEU A 1 171 ? -2.772 1.306 6.085 1.00 91.00 171 LEU A N 1
ATOM 1327 C CA . LEU A 1 171 ? -3.376 0.064 6.560 1.00 91.00 171 LEU A CA 1
ATOM 1328 C C . LEU A 1 171 ? -4.140 0.233 7.883 1.00 91.00 171 LEU A C 1
ATOM 1330 O O . LEU A 1 171 ? -5.216 -0.337 8.035 1.00 91.00 171 LEU A O 1
ATOM 1334 N N . ALA A 1 172 ? -3.605 1.023 8.821 1.00 94.56 172 ALA A N 1
ATOM 1335 C CA . ALA A 1 172 ? -4.277 1.325 10.085 1.00 94.56 172 ALA A CA 1
ATOM 1336 C C . ALA A 1 172 ? -5.572 2.112 9.836 1.00 94.56 172 ALA A C 1
ATOM 1338 O O . ALA A 1 172 ? -6.626 1.725 10.329 1.00 94.56 172 ALA A O 1
ATOM 1339 N N . LEU A 1 173 ? -5.496 3.150 8.995 1.00 93.62 173 LEU A N 1
ATOM 1340 C CA . LEU A 1 173 ? -6.636 3.996 8.634 1.00 93.62 173 LEU A CA 1
ATOM 1341 C C . LEU A 1 173 ? -7.739 3.206 7.922 1.00 93.62 173 LEU A C 1
ATOM 1343 O O . LEU A 1 173 ? -8.890 3.265 8.334 1.00 93.62 173 LEU A O 1
ATOM 1347 N N . GLU A 1 174 ? -7.389 2.417 6.903 1.00 91.88 174 GLU A N 1
ATOM 1348 C CA . GLU A 1 174 ? -8.350 1.578 6.174 1.00 91.88 174 GLU A CA 1
ATOM 1349 C C . GLU A 1 174 ? -8.985 0.517 7.084 1.00 91.88 174 GLU A C 1
ATOM 1351 O O . GLU A 1 174 ? -10.158 0.182 6.923 1.00 91.88 174 GLU A O 1
ATOM 1356 N N . THR A 1 175 ? -8.227 -0.015 8.048 1.00 94.56 175 THR A N 1
ATOM 1357 C CA . THR A 1 175 ? -8.738 -0.993 9.017 1.00 94.56 175 THR A CA 1
ATOM 1358 C C . THR A 1 175 ? -9.710 -0.342 9.997 1.00 94.56 175 THR A C 1
ATOM 1360 O O . THR A 1 175 ? -10.794 -0.883 10.213 1.00 94.56 175 THR A O 1
ATOM 1363 N N . ALA A 1 176 ? -9.356 0.817 10.559 1.00 95.75 176 ALA A N 1
ATOM 1364 C CA . ALA A 1 176 ? -10.225 1.570 11.458 1.00 95.75 176 ALA A CA 1
ATOM 1365 C C . ALA A 1 176 ? -11.535 1.977 10.760 1.00 95.75 176 ALA A C 1
ATOM 1367 O O . ALA A 1 176 ? -12.612 1.705 11.291 1.00 95.75 176 ALA A O 1
ATOM 1368 N N . GLU A 1 177 ? -11.445 2.501 9.532 1.00 92.94 177 GLU A N 1
ATOM 1369 C CA . GLU A 1 177 ? -12.593 2.835 8.679 1.00 92.94 177 GLU A CA 1
ATOM 1370 C C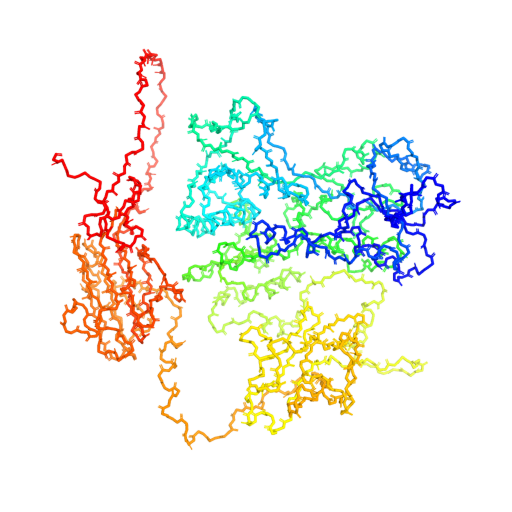 . GLU A 1 177 ? -13.482 1.602 8.455 1.00 92.94 177 GLU A C 1
ATOM 1372 O O . GLU A 1 177 ? -14.678 1.612 8.753 1.00 92.94 177 GLU A O 1
ATOM 1377 N N . THR A 1 178 ? -12.881 0.499 7.993 1.00 92.94 178 THR A N 1
ATOM 1378 C CA . THR A 1 178 ? -13.604 -0.738 7.662 1.00 92.94 178 THR A CA 1
ATOM 1379 C C . THR A 1 178 ? -14.342 -1.312 8.868 1.00 92.94 178 THR A C 1
ATOM 1381 O O . THR A 1 178 ? -15.491 -1.736 8.744 1.00 92.94 178 THR A O 1
ATOM 1384 N N . LEU A 1 179 ? -13.697 -1.356 10.034 1.00 95.06 179 LEU A N 1
ATOM 1385 C CA . LEU A 1 179 ? -14.305 -1.902 11.245 1.00 95.06 179 LEU A CA 1
ATOM 1386 C C . LEU A 1 179 ? -15.386 -0.976 11.802 1.00 95.06 179 LEU A C 1
ATOM 1388 O O . LEU A 1 179 ? -16.446 -1.467 12.198 1.00 95.06 179 LEU A O 1
ATOM 1392 N N . SER A 1 180 ? -15.168 0.340 11.769 1.00 93.94 180 SER A N 1
ATOM 1393 C CA . SER A 1 180 ? -16.183 1.302 12.198 1.00 93.94 180 SER A CA 1
ATOM 1394 C C . SER A 1 180 ? -17.448 1.192 11.341 1.00 93.94 180 SER A C 1
ATOM 1396 O O . SER A 1 180 ? -18.549 1.022 11.865 1.00 93.94 180 SER A O 1
ATOM 1398 N N . HIS A 1 181 ? -17.310 1.146 10.009 1.00 89.56 181 HIS A N 1
ATOM 1399 C CA . HIS A 1 181 ? -18.452 0.993 9.092 1.00 89.56 181 HIS A CA 1
ATOM 1400 C C . HIS A 1 181 ? -19.167 -0.356 9.226 1.00 89.56 181 HIS A C 1
ATOM 1402 O O . HIS A 1 181 ? -20.334 -0.476 8.854 1.00 89.56 181 HIS A O 1
ATOM 1408 N N . ARG A 1 182 ? -18.496 -1.373 9.777 1.00 90.06 182 ARG A N 1
ATOM 1409 C CA . ARG A 1 182 ? -19.101 -2.668 10.126 1.00 90.06 182 ARG A CA 1
ATOM 1410 C C . ARG A 1 182 ? -19.767 -2.683 11.508 1.00 90.06 182 ARG A C 1
ATOM 1412 O O . ARG A 1 182 ? -20.299 -3.719 11.897 1.00 90.06 182 ARG A O 1
ATOM 1419 N N . GLY A 1 183 ? -19.767 -1.561 12.22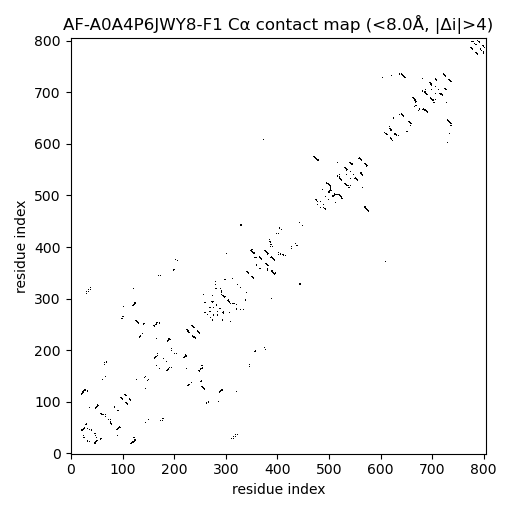8 1.00 92.12 183 GLY A N 1
ATOM 1420 C CA . GLY A 1 183 ? -20.446 -1.395 13.514 1.00 92.12 183 GLY A CA 1
ATOM 1421 C C . GLY A 1 183 ? -19.628 -1.807 14.740 1.00 92.12 183 GLY A C 1
ATOM 1422 O O . GLY A 1 183 ? -20.195 -1.919 15.829 1.00 92.12 183 GLY A O 1
ATOM 1423 N N . PHE A 1 184 ? -18.318 -2.036 14.598 1.00 96.50 184 PHE A N 1
ATOM 1424 C CA . PHE A 1 184 ? -17.440 -2.284 15.745 1.00 96.50 184 PHE A CA 1
ATOM 1425 C C . PHE A 1 184 ? -17.099 -0.973 16.465 1.00 96.50 184 PHE A C 1
ATOM 1427 O O . PHE A 1 184 ? -16.982 0.083 15.850 1.00 96.50 184 PHE A O 1
ATOM 1434 N N . GLN A 1 185 ? -16.901 -1.039 17.782 1.00 97.44 185 GLN A N 1
ATOM 1435 C CA . GLN A 1 185 ? -16.402 0.089 18.568 1.00 97.44 185 GLN A CA 1
ATOM 1436 C C . GLN A 1 185 ? -14.884 0.159 18.411 1.00 97.44 185 GLN A C 1
ATOM 1438 O O . GLN A 1 185 ? -14.167 -0.668 18.974 1.00 97.44 185 GLN A O 1
ATOM 1443 N N . VAL A 1 186 ? -14.405 1.118 17.623 1.00 98.44 186 VAL A N 1
ATOM 1444 C CA . VAL A 1 186 ? -12.981 1.245 17.298 1.00 98.44 186 VAL A CA 1
ATOM 1445 C C . VAL A 1 186 ? -12.339 2.348 18.130 1.00 98.44 186 VAL A C 1
ATOM 1447 O O . VAL A 1 186 ? -12.793 3.492 18.105 1.00 98.44 186 VAL A O 1
ATOM 1450 N N . THR A 1 187 ? -11.243 2.012 18.807 1.00 98.62 187 THR A N 1
ATOM 1451 C CA . THR A 1 187 ? -10.295 2.986 19.355 1.00 98.62 187 THR A CA 1
ATOM 1452 C C . THR A 1 187 ? -9.017 2.959 18.521 1.00 98.62 187 THR A C 1
ATOM 1454 O O . THR A 1 187 ? -8.383 1.913 18.385 1.00 98.62 187 THR A O 1
ATOM 1457 N N . HIS A 1 188 ? -8.626 4.101 17.959 1.00 98.31 188 HIS A N 1
ATOM 1458 C CA . HIS A 1 188 ? -7.436 4.236 17.122 1.00 98.31 188 HIS A CA 1
ATOM 1459 C C . HIS A 1 188 ? -6.322 4.951 17.894 1.00 98.31 188 HIS A C 1
ATOM 1461 O O . HIS A 1 188 ? -6.447 6.126 18.244 1.00 98.31 188 HIS A O 1
ATOM 1467 N N . LEU A 1 189 ? -5.232 4.232 18.172 1.00 98.12 189 LEU A N 1
ATOM 1468 C CA . LEU A 1 189 ? -4.063 4.740 18.888 1.00 98.12 189 LEU A CA 1
ATOM 1469 C C . LEU A 1 189 ? -2.978 5.181 17.909 1.00 98.12 189 LEU A C 1
ATOM 1471 O O . LEU A 1 189 ? -2.462 4.379 17.121 1.00 98.12 189 LEU A O 1
ATOM 1475 N N . ILE A 1 190 ? -2.604 6.455 18.001 1.00 96.12 190 ILE A N 1
ATOM 1476 C CA . ILE A 1 190 ? -1.667 7.109 17.095 1.00 96.12 190 ILE A CA 1
ATOM 1477 C C . ILE A 1 190 ? -0.561 7.753 17.933 1.00 96.12 190 ILE A C 1
ATOM 1479 O O . ILE A 1 190 ? -0.787 8.723 18.649 1.00 96.12 190 ILE A O 1
ATOM 1483 N N . ARG A 1 191 ? 0.680 7.290 17.758 1.00 93.25 191 ARG A N 1
ATOM 1484 C CA . ARG A 1 191 ? 1.857 7.775 18.506 1.00 93.25 191 ARG A CA 1
ATOM 1485 C C . ARG A 1 191 ? 2.150 9.280 18.367 1.00 93.25 191 ARG A C 1
ATOM 1487 O O . ARG A 1 191 ? 2.874 9.855 19.169 1.00 93.25 191 ARG A O 1
ATOM 1494 N N . ARG A 1 192 ? 1.676 9.928 17.302 1.00 90.75 192 ARG A N 1
ATOM 1495 C CA . ARG A 1 192 ? 1.970 11.337 16.980 1.00 90.75 192 ARG A CA 1
ATOM 1496 C C . ARG A 1 192 ? 0.685 12.092 16.660 1.00 90.75 192 ARG A C 1
ATOM 1498 O O . ARG A 1 192 ? -0.351 11.490 16.424 1.00 90.75 192 ARG A O 1
ATOM 1505 N N . ARG A 1 193 ? 0.774 13.421 16.570 1.00 87.19 193 ARG A N 1
ATOM 1506 C CA . ARG A 1 193 ? -0.337 14.273 16.107 1.00 87.19 193 ARG A CA 1
ATOM 1507 C C . ARG A 1 193 ? -0.599 14.183 14.607 1.00 87.19 193 ARG A C 1
ATOM 1509 O O . ARG A 1 193 ? -1.706 14.466 14.167 1.00 87.19 193 ARG A O 1
ATOM 1516 N N . THR A 1 194 ? 0.415 13.818 13.826 1.00 87.44 194 THR A N 1
ATOM 1517 C CA . THR A 1 194 ? 0.292 13.651 12.377 1.00 87.44 194 THR A CA 1
ATOM 1518 C C . THR A 1 194 ? 0.183 12.180 12.017 1.00 87.44 194 THR A C 1
ATOM 1520 O O . THR A 1 194 ? 0.973 11.346 12.473 1.00 87.44 194 THR A O 1
ATOM 1523 N N . LEU A 1 195 ? -0.791 11.879 11.164 1.00 91.25 195 LEU A N 1
ATOM 1524 C CA . LEU A 1 195 ? -0.893 10.592 10.500 1.00 91.25 195 LEU A CA 1
ATOM 1525 C C . LEU A 1 195 ? 0.297 10.448 9.561 1.00 91.25 195 LEU A C 1
ATOM 1527 O O . LEU A 1 195 ? 0.744 11.439 8.995 1.00 91.25 195 LEU A O 1
ATOM 1531 N N . TRP A 1 196 ? 0.822 9.231 9.410 1.00 87.06 196 TRP A N 1
ATOM 1532 C CA . TRP A 1 196 ? 1.846 8.902 8.418 1.00 87.06 196 TRP A CA 1
ATOM 1533 C C . TRP A 1 196 ? 2.881 10.021 8.182 1.00 87.06 196 TRP A C 1
ATOM 1535 O O . TRP A 1 196 ? 3.013 10.527 7.069 1.00 87.06 196 TRP A O 1
ATOM 1545 N N . SER A 1 197 ? 3.585 10.446 9.237 1.00 80.62 197 SER A N 1
ATOM 1546 C CA . SER A 1 197 ? 4.294 11.741 9.297 1.00 80.62 197 SER A CA 1
ATOM 1547 C C . SER A 1 197 ? 5.375 11.970 8.226 1.00 80.62 197 SER A C 1
ATOM 1549 O O . SER A 1 197 ? 5.844 13.094 8.041 1.00 80.62 197 SER A O 1
ATOM 1551 N N . ASP A 1 198 ? 5.802 10.917 7.528 1.00 79.25 198 ASP A N 1
ATOM 1552 C CA . ASP A 1 198 ? 6.717 11.013 6.385 1.00 79.25 198 ASP A CA 1
ATOM 1553 C C . ASP A 1 198 ? 6.020 11.422 5.079 1.00 79.25 198 ASP A C 1
ATOM 1555 O O . ASP A 1 198 ? 6.696 11.784 4.118 1.00 79.25 198 ASP A O 1
ATOM 1559 N N . VAL A 1 199 ? 4.689 11.344 5.031 1.00 86.25 199 VAL A N 1
ATOM 1560 C CA . VAL A 1 199 ? 3.878 11.538 3.828 1.00 86.25 199 VAL A CA 1
ATOM 1561 C C . VAL A 1 199 ? 2.806 12.604 4.018 1.00 86.25 199 VAL A C 1
ATOM 1563 O O . VAL A 1 199 ? 2.686 13.469 3.153 1.00 86.25 199 VAL A O 1
ATOM 1566 N N . LEU A 1 200 ? 2.050 12.562 5.117 1.00 88.31 200 LEU A N 1
ATOM 1567 C CA . LEU A 1 200 ? 1.011 13.548 5.415 1.00 88.31 200 LEU A CA 1
ATOM 1568 C C . LEU A 1 200 ? 1.575 14.640 6.327 1.00 88.31 200 LEU A C 1
ATOM 1570 O O . LEU A 1 200 ? 2.335 14.363 7.258 1.00 88.31 200 LEU A O 1
ATOM 1574 N N . ASP A 1 201 ? 1.216 15.890 6.055 1.00 85.69 201 ASP A N 1
ATOM 1575 C CA . ASP A 1 201 ? 1.452 16.998 6.980 1.00 85.69 201 ASP A CA 1
ATOM 1576 C C . ASP A 1 201 ? 0.277 17.157 7.956 1.00 85.69 201 ASP A C 1
ATOM 1578 O O . ASP A 1 201 ? -0.662 16.355 7.969 1.00 85.69 201 ASP A O 1
ATOM 1582 N N . ALA A 1 202 ? 0.345 18.179 8.812 1.00 83.12 202 ALA A N 1
ATOM 1583 C CA . ALA A 1 202 ? -0.688 18.456 9.803 1.00 83.12 202 ALA A CA 1
ATOM 1584 C C . ALA A 1 202 ? -2.061 18.725 9.168 1.00 83.12 202 ALA A C 1
ATOM 1586 O O . ALA A 1 202 ? -3.054 18.183 9.645 1.00 83.12 202 ALA A O 1
ATOM 1587 N N . THR A 1 203 ? -2.116 19.488 8.073 1.00 81.25 203 THR A N 1
ATOM 1588 C CA . THR A 1 203 ? -3.372 19.842 7.397 1.00 81.25 203 THR A CA 1
ATOM 1589 C C . THR A 1 203 ? -4.035 18.619 6.772 1.00 81.25 203 THR A C 1
ATOM 1591 O O . THR A 1 203 ? -5.218 18.371 6.995 1.00 81.25 203 THR A O 1
ATOM 1594 N N . ALA A 1 204 ? -3.276 17.813 6.024 1.00 85.75 204 ALA A N 1
ATOM 1595 C CA . ALA A 1 204 ? -3.795 16.588 5.424 1.00 85.75 204 ALA A CA 1
ATOM 1596 C C . ALA A 1 204 ? -4.193 15.552 6.487 1.00 85.75 204 ALA A C 1
ATOM 1598 O O . ALA A 1 204 ? -5.208 14.874 6.332 1.00 85.75 204 ALA A O 1
ATOM 1599 N N . SER A 1 205 ? -3.417 15.449 7.573 1.00 88.38 205 SER A N 1
ATOM 1600 C CA . SER A 1 205 ? -3.749 14.573 8.701 1.00 88.38 205 SER A CA 1
ATOM 1601 C C . SER A 1 205 ? -5.066 14.984 9.346 1.00 88.38 205 SER A C 1
ATOM 1603 O O . SER A 1 205 ? -5.922 14.134 9.559 1.00 88.38 205 SER A O 1
ATOM 1605 N N . ASP A 1 206 ? -5.252 16.275 9.628 1.00 81.38 206 ASP A N 1
ATOM 1606 C CA . ASP A 1 206 ? -6.457 16.757 10.298 1.00 81.38 206 ASP A CA 1
ATOM 1607 C C . ASP A 1 206 ? -7.718 16.528 9.454 1.00 81.38 206 ASP A C 1
ATOM 1609 O O . ASP A 1 206 ? -8.726 16.085 9.992 1.00 81.38 206 ASP A O 1
ATOM 1613 N N . LEU A 1 207 ? -7.652 16.691 8.126 1.00 79.62 207 LEU A N 1
ATOM 1614 C CA . LEU A 1 207 ? -8.775 16.365 7.234 1.00 79.62 207 LEU A CA 1
ATOM 1615 C C . LEU A 1 207 ? -9.229 14.902 7.352 1.00 79.62 207 LEU A C 1
ATOM 1617 O O . LEU A 1 207 ? -10.428 14.622 7.330 1.00 79.62 207 LEU A O 1
ATOM 1621 N N . ILE A 1 208 ? -8.281 13.972 7.487 1.00 87.25 208 ILE A N 1
ATOM 1622 C CA . ILE A 1 208 ? -8.579 12.546 7.660 1.00 87.25 208 ILE A CA 1
ATOM 1623 C C . ILE A 1 208 ? -9.105 12.284 9.075 1.00 87.25 208 ILE A C 1
ATOM 1625 O O . ILE A 1 208 ? -10.145 11.650 9.223 1.00 87.25 208 ILE A O 1
ATOM 1629 N N . LEU A 1 209 ? -8.446 12.823 10.106 1.00 86.12 209 LEU A N 1
ATOM 1630 C CA . LEU A 1 209 ? -8.857 12.658 11.505 1.00 86.12 209 LEU A CA 1
ATOM 1631 C C . LEU A 1 209 ? -10.253 13.234 11.766 1.00 86.12 209 LEU A C 1
ATOM 1633 O O . LEU A 1 209 ? -11.024 12.668 12.533 1.00 86.12 209 LEU A O 1
ATOM 1637 N N . GLN A 1 210 ? -10.612 14.352 11.133 1.00 78.62 210 GLN A N 1
ATOM 1638 C CA . GLN A 1 210 ? -11.967 14.895 11.192 1.00 78.62 210 GLN A CA 1
ATOM 1639 C C . GLN A 1 210 ? -12.990 13.906 10.628 1.00 78.62 210 GLN A C 1
ATOM 1641 O O . GLN A 1 210 ? -14.048 13.731 11.229 1.00 78.62 210 GLN A O 1
ATOM 1646 N N . GLN A 1 211 ? -12.688 13.246 9.507 1.00 80.12 211 GLN A N 1
ATOM 1647 C CA . GLN A 1 211 ? -13.585 12.241 8.941 1.00 80.12 211 GLN A CA 1
ATOM 1648 C C . GLN A 1 211 ? -13.665 10.989 9.819 1.00 80.12 211 GLN A C 1
ATOM 1650 O O . GLN A 1 211 ? -14.755 10.497 10.074 1.00 80.12 211 GLN A O 1
ATOM 1655 N N . GLU A 1 212 ? -12.543 10.538 10.365 1.00 87.31 212 GLU A N 1
ATOM 1656 C CA . GLU A 1 212 ? -12.502 9.413 11.297 1.00 87.31 212 GLU A CA 1
ATOM 1657 C C . GLU A 1 212 ? -13.330 9.676 12.572 1.00 87.31 212 GLU A C 1
ATOM 1659 O O . GLU A 1 212 ? -14.096 8.816 13.008 1.00 87.31 212 GLU A O 1
ATOM 1664 N N . ARG A 1 213 ? -13.287 10.903 13.119 1.00 83.12 213 ARG A N 1
ATOM 1665 C CA . ARG A 1 213 ? -14.171 11.319 14.229 1.00 83.12 213 ARG A CA 1
ATOM 1666 C C . ARG A 1 213 ? -15.645 11.319 13.825 1.00 83.12 213 ARG A C 1
ATOM 1668 O O . ARG A 1 213 ? -16.488 10.927 14.628 1.00 83.12 213 ARG A O 1
ATOM 1675 N N . ARG A 1 214 ? -15.970 11.762 12.603 1.00 76.12 214 ARG A N 1
ATOM 1676 C CA . ARG A 1 214 ? -17.350 11.739 12.073 1.00 76.12 214 ARG A CA 1
ATOM 1677 C C . ARG A 1 214 ? -17.885 10.317 11.948 1.00 76.12 214 ARG A C 1
ATOM 1679 O O . ARG A 1 214 ? -19.070 10.103 12.181 1.00 76.12 214 ARG A O 1
ATOM 1686 N N . ASP A 1 215 ? -17.008 9.364 11.659 1.00 81.00 215 ASP A N 1
ATOM 1687 C CA . ASP A 1 215 ? -17.338 7.943 11.579 1.00 81.00 215 ASP A CA 1
ATOM 1688 C C . ASP A 1 215 ? -17.433 7.280 12.969 1.00 81.00 215 ASP A C 1
ATOM 1690 O O . ASP A 1 215 ? -17.650 6.075 13.060 1.00 81.00 215 ASP A O 1
ATOM 1694 N N . GLY A 1 216 ? -17.296 8.044 14.061 1.00 84.38 216 GLY A N 1
ATOM 1695 C CA . GLY A 1 216 ? -17.501 7.570 15.433 1.00 84.38 216 GLY A CA 1
ATOM 1696 C C . GLY A 1 216 ? -16.308 6.840 16.052 1.00 84.38 216 GLY A C 1
ATOM 1697 O O . GLY A 1 216 ? -16.468 6.206 17.095 1.00 84.38 216 GLY A O 1
ATOM 1698 N N . VAL A 1 217 ? -15.123 6.925 15.441 1.00 94.25 217 VAL A N 1
ATOM 1699 C CA . VAL A 1 217 ? -13.898 6.307 15.966 1.00 94.25 217 VAL A CA 1
ATOM 1700 C C . VAL A 1 217 ? -13.357 7.110 17.154 1.00 94.25 217 VAL A C 1
ATOM 1702 O O . VAL A 1 217 ? -13.238 8.337 17.098 1.00 94.25 217 VAL A O 1
ATOM 1705 N N . ASP A 1 218 ? -12.983 6.417 18.232 1.00 96.31 218 ASP A N 1
ATOM 1706 C CA . ASP A 1 218 ? -12.297 7.012 19.383 1.00 96.31 218 ASP A CA 1
ATOM 1707 C C . ASP A 1 218 ? -10.804 7.186 19.070 1.00 96.31 218 ASP A C 1
ATOM 1709 O O . ASP A 1 218 ? -10.012 6.248 19.169 1.00 96.31 218 ASP A O 1
ATOM 1713 N N . ILE A 1 219 ? -10.417 8.388 18.645 1.00 96.19 219 ILE A N 1
ATOM 1714 C CA . ILE A 1 219 ? -9.038 8.701 18.259 1.00 96.19 219 ILE A CA 1
ATOM 1715 C C . ILE A 1 219 ? -8.231 9.157 19.473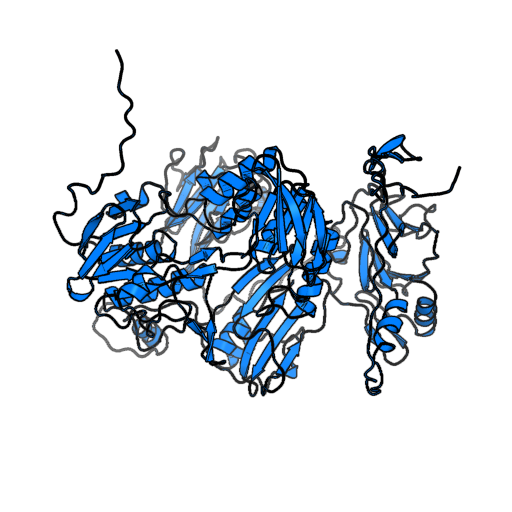 1.00 96.19 219 ILE A C 1
ATOM 1717 O O . ILE A 1 219 ? -8.544 10.178 20.090 1.00 96.19 219 ILE A O 1
ATOM 1721 N N . ARG A 1 220 ? -7.113 8.479 19.742 1.00 96.56 220 ARG A N 1
ATOM 1722 C CA . ARG A 1 220 ? -6.145 8.863 20.773 1.00 96.56 220 ARG A CA 1
ATOM 1723 C C . ARG A 1 220 ? -4.797 9.196 20.140 1.00 96.56 220 ARG A C 1
ATOM 1725 O O . ARG A 1 220 ? -4.044 8.314 19.730 1.00 96.56 220 ARG A O 1
ATOM 1732 N N . LEU A 1 221 ? -4.522 10.494 20.033 1.00 95.31 221 LEU A N 1
ATOM 1733 C CA . LEU A 1 221 ? -3.242 11.017 19.554 1.00 95.31 221 LEU A CA 1
ATOM 1734 C C . LEU A 1 221 ? -2.216 11.037 20.687 1.00 95.31 221 LEU A C 1
ATOM 1736 O O . LEU A 1 221 ? -2.583 11.250 21.837 1.00 95.31 221 LEU A O 1
ATOM 1740 N N . GLU A 1 222 ? -0.941 10.901 20.327 1.00 94.94 222 GLU A N 1
ATOM 1741 C CA . GLU A 1 222 ? 0.191 10.889 21.267 1.00 94.94 222 GLU A CA 1
ATOM 1742 C C . GLU A 1 222 ? 0.094 9.768 22.312 1.00 94.94 222 GLU A C 1
ATOM 1744 O O . GLU A 1 222 ? 0.587 9.897 23.427 1.00 94.94 222 GLU A O 1
ATOM 1749 N N . GLU A 1 223 ? -0.520 8.649 21.924 1.00 94.94 223 GLU A N 1
ATOM 1750 C CA . GLU A 1 223 ? -0.658 7.459 22.759 1.00 94.94 223 GLU A CA 1
ATOM 1751 C C . GLU A 1 223 ? -0.011 6.250 22.083 1.00 94.94 223 GLU A C 1
ATOM 1753 O O . GLU A 1 223 ? -0.157 6.018 20.878 1.00 94.94 223 GLU A O 1
ATOM 1758 N N . GLU A 1 224 ? 0.688 5.457 22.888 1.00 95.44 224 GLU A N 1
ATOM 1759 C CA . GLU A 1 224 ? 1.266 4.167 22.519 1.00 95.44 224 GLU A CA 1
ATOM 1760 C C . GLU A 1 224 ? 0.728 3.081 23.451 1.00 95.44 224 GLU A C 1
ATOM 1762 O O . GLU A 1 224 ? 0.321 3.370 24.573 1.00 95.44 224 GLU A O 1
ATOM 1767 N N . ILE A 1 225 ? 0.729 1.824 23.007 1.00 98.00 225 ILE A N 1
ATOM 1768 C CA . ILE A 1 225 ? 0.418 0.688 23.883 1.00 98.00 225 ILE A CA 1
ATOM 1769 C C . ILE A 1 225 ? 1.648 0.416 24.753 1.00 98.00 225 ILE A C 1
ATOM 1771 O O . ILE A 1 225 ? 2.721 0.128 24.224 1.00 98.00 225 ILE A O 1
ATOM 1775 N N . SER A 1 226 ? 1.490 0.495 26.074 1.00 97.69 226 SER A N 1
ATOM 1776 C CA . SER A 1 226 ? 2.529 0.138 27.048 1.00 97.69 226 SER A CA 1
ATOM 1777 C C . SER A 1 226 ? 2.402 -1.314 27.513 1.00 97.69 226 SER A C 1
ATOM 1779 O O . SER A 1 226 ? 3.412 -1.984 27.714 1.00 97.69 226 SER A O 1
ATOM 1781 N N . GLU A 1 227 ? 1.172 -1.819 27.622 1.00 98.38 227 GLU A N 1
ATOM 1782 C CA . GLU A 1 227 ? 0.852 -3.191 28.022 1.00 98.38 227 GLU A CA 1
ATOM 1783 C C . GLU A 1 227 ? -0.457 -3.636 27.363 1.00 98.38 227 GLU A C 1
ATOM 1785 O O . GLU A 1 227 ? -1.408 -2.860 27.257 1.00 98.38 227 GLU A O 1
ATOM 1790 N N . ILE A 1 228 ? -0.532 -4.901 26.956 1.00 98.69 228 ILE A N 1
ATOM 1791 C CA . ILE A 1 228 ? -1.790 -5.566 26.620 1.00 98.69 228 ILE A CA 1
ATOM 1792 C C . ILE A 1 228 ? -2.118 -6.507 27.776 1.00 98.69 228 ILE A C 1
ATOM 1794 O O . ILE A 1 228 ? -1.311 -7.365 28.124 1.00 98.69 228 ILE A O 1
ATOM 1798 N N . PHE A 1 229 ? -3.292 -6.353 28.385 1.00 98.38 229 PHE A N 1
ATOM 1799 C CA . PHE A 1 229 ? -3.699 -7.185 29.514 1.00 98.38 229 PHE A CA 1
ATOM 1800 C C . PHE A 1 229 ? -4.856 -8.102 29.130 1.00 98.38 229 PHE A C 1
ATOM 1802 O O . PHE A 1 229 ? -5.709 -7.779 28.297 1.00 98.38 229 PHE A O 1
ATOM 1809 N N . GLY A 1 230 ? -4.892 -9.263 29.772 1.00 97.62 230 GLY A N 1
ATOM 1810 C CA . GLY A 1 230 ? -5.845 -10.315 29.466 1.00 97.62 230 GLY A CA 1
ATOM 1811 C C . GLY A 1 230 ? -6.132 -11.217 30.653 1.00 97.62 230 GLY A C 1
ATOM 1812 O O . GLY A 1 230 ? -5.479 -11.145 31.692 1.00 97.62 230 GLY A O 1
ATOM 1813 N N . SER A 1 231 ? -7.120 -12.089 30.488 1.00 96.00 231 SER A N 1
ATOM 1814 C CA . SER A 1 231 ? -7.416 -13.150 31.450 1.00 96.00 231 SER A CA 1
ATOM 1815 C C . SER A 1 231 ? -7.672 -14.454 30.707 1.00 96.00 231 SER A C 1
ATOM 1817 O O . SER A 1 231 ? -8.219 -14.442 29.607 1.00 96.00 231 SER A O 1
ATOM 1819 N N . ARG A 1 232 ? -7.262 -15.585 31.297 1.00 94.88 232 ARG A N 1
ATOM 1820 C CA . ARG A 1 232 ? -7.369 -16.920 30.673 1.00 94.88 232 ARG A CA 1
ATOM 1821 C C . ARG A 1 232 ? -6.735 -17.002 29.271 1.00 94.88 232 ARG A C 1
ATOM 1823 O O . ARG A 1 232 ? -7.200 -17.764 28.439 1.00 94.88 232 ARG A O 1
ATOM 1830 N N . GLY A 1 233 ? -5.680 -16.221 29.027 1.00 95.69 233 GLY A N 1
ATOM 1831 C CA . GLY A 1 233 ? -4.982 -16.173 27.738 1.00 95.69 233 GLY A CA 1
ATOM 1832 C C . GLY A 1 233 ? -5.631 -15.277 26.679 1.00 95.69 233 GLY A C 1
ATOM 1833 O O . GLY A 1 233 ? -5.051 -15.118 25.613 1.00 95.69 233 GLY A O 1
ATOM 1834 N N . GLU A 1 234 ? -6.775 -14.648 26.959 1.00 97.00 234 GLU A N 1
ATOM 1835 C CA . GLU A 1 234 ? -7.475 -13.771 26.014 1.00 97.00 234 GLU A CA 1
ATOM 1836 C C . GLU A 1 234 ? -7.326 -12.295 26.381 1.00 97.00 234 GLU A C 1
ATOM 1838 O O . GLU A 1 234 ? -7.376 -11.927 27.560 1.00 97.00 234 GLU A O 1
ATOM 1843 N N . VAL A 1 235 ? -7.205 -11.433 25.370 1.00 98.00 235 VAL A N 1
ATOM 1844 C CA . VAL A 1 235 ? -7.133 -9.981 25.563 1.00 98.00 235 VAL A CA 1
ATOM 1845 C C . VAL A 1 235 ? -8.416 -9.414 26.184 1.00 98.00 235 VAL A C 1
ATOM 1847 O O . VAL A 1 235 ? -9.532 -9.793 25.826 1.00 98.00 235 VAL A O 1
ATOM 1850 N N . GLN A 1 236 ? -8.249 -8.479 27.121 1.00 98.06 236 GLN A N 1
ATOM 1851 C CA . GLN A 1 236 ? -9.340 -7.716 27.744 1.00 98.06 236 GLN A CA 1
ATOM 1852 C C . GLN A 1 236 ? -9.181 -6.203 27.591 1.00 98.06 236 GLN A C 1
ATOM 1854 O O . GLN A 1 236 ? -10.140 -5.452 27.793 1.00 98.06 236 GLN A O 1
ATOM 1859 N N . GLY A 1 237 ? -7.985 -5.738 27.243 1.00 98.38 237 GLY A N 1
ATOM 1860 C CA . GLY A 1 237 ? -7.730 -4.332 27.004 1.00 98.38 237 GLY A CA 1
ATOM 1861 C C . GLY A 1 237 ? -6.256 -4.017 26.832 1.00 98.38 237 GLY A C 1
ATOM 1862 O O . GLY A 1 237 ? -5.388 -4.887 26.911 1.00 98.38 237 GLY A O 1
ATOM 1863 N N . VAL A 1 238 ? -5.987 -2.733 26.637 1.00 98.69 238 VAL A N 1
ATOM 1864 C CA . VAL A 1 238 ? -4.637 -2.173 26.589 1.00 98.69 238 VAL A CA 1
ATOM 1865 C C . VAL A 1 238 ? -4.467 -1.108 27.663 1.00 98.69 238 VAL A C 1
ATOM 1867 O O . VAL A 1 238 ? -5.422 -0.417 28.030 1.00 98.69 238 VAL A O 1
ATOM 1870 N N . ILE A 1 239 ? -3.248 -0.978 28.172 1.00 98.56 239 ILE A N 1
ATOM 1871 C CA . ILE A 1 239 ? -2.788 0.181 28.930 1.00 98.56 239 ILE A CA 1
ATOM 1872 C C . ILE A 1 239 ? -1.964 1.031 27.970 1.00 98.56 239 ILE A C 1
ATOM 1874 O O . ILE A 1 239 ? -1.132 0.505 27.226 1.00 98.56 239 ILE A O 1
ATOM 1878 N N . THR A 1 240 ? -2.221 2.334 27.945 1.00 98.06 240 THR A N 1
ATOM 1879 C CA . THR A 1 240 ? -1.464 3.252 27.094 1.00 98.06 240 THR A CA 1
ATOM 1880 C C . THR A 1 240 ? -0.256 3.844 27.819 1.00 98.06 240 THR A C 1
ATOM 1882 O O . THR A 1 240 ? -0.072 3.668 29.027 1.00 98.06 240 THR A O 1
ATOM 1885 N N . SER A 1 241 ? 0.588 4.569 27.092 1.00 96.06 241 SER A N 1
ATOM 1886 C CA . SER A 1 241 ? 1.722 5.328 27.627 1.00 96.06 241 SER A CA 1
ATOM 1887 C C . SER A 1 241 ? 1.330 6.358 28.691 1.00 96.06 241 SER A C 1
ATOM 1889 O O . SER A 1 241 ? 2.129 6.632 29.583 1.00 96.06 241 SER A O 1
ATOM 1891 N N . SER A 1 242 ? 0.111 6.907 28.640 1.00 95.69 242 SER A N 1
ATOM 1892 C CA . SER A 1 242 ? -0.414 7.808 29.678 1.00 95.69 242 SER A CA 1
ATOM 1893 C C . SER A 1 242 ? -0.985 7.083 30.905 1.00 95.69 242 SER A C 1
ATOM 1895 O O . SER A 1 242 ? -1.394 7.730 31.869 1.00 95.69 242 SER A O 1
ATOM 1897 N N . GLY A 1 243 ? -1.031 5.746 30.886 1.00 96.44 243 GLY A N 1
ATOM 1898 C CA . GLY A 1 243 ? -1.645 4.921 31.927 1.00 96.44 243 GLY A CA 1
ATOM 1899 C C . GLY A 1 243 ? -3.154 4.710 31.757 1.00 96.44 243 GLY A C 1
ATOM 1900 O O . GLY A 1 243 ? -3.776 4.063 32.603 1.00 96.44 243 GLY A O 1
ATOM 1901 N N . ALA A 1 244 ? -3.765 5.214 30.679 1.00 96.81 244 ALA A N 1
ATOM 1902 C CA . ALA A 1 244 ? -5.178 4.980 30.406 1.00 96.81 244 ALA A CA 1
ATOM 1903 C C . ALA A 1 244 ? -5.442 3.494 30.115 1.00 96.81 244 ALA A C 1
ATOM 1905 O O . ALA A 1 244 ? -4.724 2.866 29.339 1.00 96.81 244 ALA A O 1
ATOM 1906 N N . ARG A 1 245 ? -6.502 2.933 30.710 1.00 98.19 245 ARG A N 1
ATOM 1907 C CA . ARG A 1 245 ? -6.947 1.556 30.445 1.00 98.19 245 ARG A CA 1
ATOM 1908 C C . ARG A 1 245 ? -8.102 1.574 29.452 1.00 98.19 245 ARG A C 1
ATOM 1910 O O . ARG A 1 245 ? -9.142 2.167 29.730 1.00 98.19 245 ARG A O 1
ATOM 1917 N N . ILE A 1 246 ? -7.927 0.909 28.316 1.00 98.44 246 ILE A N 1
ATOM 1918 C CA . ILE A 1 246 ? -8.893 0.874 27.214 1.00 98.44 246 ILE A CA 1
ATOM 1919 C C . ILE A 1 246 ? -9.363 -0.576 27.033 1.00 98.44 246 ILE A C 1
ATOM 1921 O O . ILE A 1 246 ? -8.573 -1.408 26.587 1.00 98.44 246 ILE A O 1
ATOM 1925 N N . PRO A 1 247 ? -10.615 -0.914 27.399 1.00 98.25 247 PRO A N 1
ATOM 1926 C CA . PRO A 1 247 ? -11.149 -2.265 27.235 1.00 98.25 247 PRO A CA 1
ATOM 1927 C C . PRO A 1 247 ? -11.340 -2.640 25.761 1.00 98.25 247 PRO A C 1
ATOM 1929 O O . PRO A 1 247 ? -11.948 -1.882 25.004 1.00 98.25 247 PRO A O 1
ATOM 1932 N N . CYS A 1 248 ? -10.892 -3.830 25.365 1.00 98.50 248 CYS A N 1
ATOM 1933 C CA . CYS A 1 248 ? -11.095 -4.372 24.021 1.00 98.50 248 CYS A CA 1
ATOM 1934 C C . CYS A 1 248 ? -10.963 -5.898 23.994 1.00 98.50 248 CYS A C 1
ATOM 1936 O O . CYS A 1 248 ? -10.242 -6.470 24.805 1.00 98.50 248 CYS A O 1
ATOM 1938 N N . GLU A 1 249 ? -11.606 -6.553 23.025 1.00 98.25 249 GLU A N 1
ATOM 1939 C CA . GLU A 1 249 ? -11.465 -8.006 22.805 1.00 98.25 249 GLU A CA 1
ATOM 1940 C C . GLU A 1 249 ? -10.533 -8.334 21.631 1.00 98.25 249 GLU A C 1
ATOM 1942 O O . GLU A 1 249 ? -10.333 -9.506 21.297 1.00 98.25 249 GLU A O 1
ATOM 1947 N N . MET A 1 250 ? -9.993 -7.298 20.983 1.00 98.38 250 MET A N 1
ATOM 1948 C CA . MET A 1 250 ? -9.076 -7.432 19.864 1.00 98.38 250 MET A CA 1
ATOM 1949 C C . MET A 1 250 ? -8.136 -6.230 19.749 1.00 98.38 250 MET A C 1
ATOM 1951 O O . MET A 1 250 ? -8.572 -5.082 19.867 1.00 98.38 250 MET A O 1
ATOM 1955 N N . VAL A 1 251 ? -6.862 -6.500 19.460 1.00 98.44 251 VAL A N 1
ATOM 1956 C CA . VAL A 1 251 ? -5.822 -5.497 19.202 1.00 98.44 251 VAL A CA 1
ATOM 1957 C C . VAL A 1 251 ? -5.196 -5.771 17.837 1.00 98.44 251 VAL A C 1
ATOM 1959 O O . VAL A 1 251 ? -4.645 -6.845 17.599 1.00 98.44 251 VAL A O 1
ATOM 1962 N N . LEU A 1 252 ? -5.272 -4.790 16.941 1.00 98.19 252 LEU A N 1
ATOM 1963 C CA . LEU A 1 252 ? -4.723 -4.846 15.590 1.00 98.19 252 LEU A CA 1
ATOM 1964 C C . LEU A 1 252 ? -3.503 -3.935 15.475 1.00 98.19 252 LEU A C 1
ATOM 1966 O O . LEU A 1 252 ? -3.612 -2.714 15.589 1.00 98.19 252 LEU A O 1
ATOM 1970 N N . ILE A 1 253 ? -2.337 -4.527 15.225 1.00 97.38 253 ILE A N 1
ATOM 1971 C CA . ILE A 1 253 ? -1.058 -3.813 15.152 1.00 97.38 253 ILE A CA 1
ATOM 1972 C C . ILE A 1 253 ? -0.689 -3.561 13.681 1.00 97.38 253 ILE A C 1
ATOM 1974 O O . ILE A 1 253 ? -0.429 -4.489 12.914 1.00 97.38 253 ILE A O 1
ATOM 1978 N N . ALA A 1 254 ? -0.640 -2.284 13.296 1.00 95.75 254 ALA A N 1
ATOM 1979 C CA . ALA A 1 254 ? -0.386 -1.784 11.943 1.00 95.75 254 ALA A CA 1
ATOM 1980 C C . ALA A 1 254 ? 0.653 -0.640 11.946 1.00 95.75 254 ALA A C 1
ATOM 1982 O O . ALA A 1 254 ? 0.438 0.442 11.391 1.00 95.75 254 ALA A O 1
ATOM 1983 N N . ILE A 1 255 ? 1.804 -0.881 12.581 1.00 94.00 255 ILE A N 1
ATOM 1984 C CA . ILE A 1 255 ? 2.841 0.138 12.838 1.00 94.00 255 ILE A CA 1
ATOM 1985 C C . ILE A 1 255 ? 3.965 0.194 11.786 1.00 94.00 255 ILE A C 1
ATOM 1987 O O . ILE A 1 255 ? 4.899 0.983 11.923 1.00 94.00 255 ILE A O 1
ATOM 1991 N N . GLY A 1 256 ? 3.883 -0.610 10.723 1.00 92.19 256 GLY A N 1
ATOM 1992 C CA . GLY A 1 256 ? 4.862 -0.635 9.633 1.00 92.19 256 GLY A CA 1
ATOM 1993 C C . GLY A 1 256 ? 5.251 -2.049 9.211 1.00 92.19 256 GLY A C 1
ATOM 1994 O O . GLY A 1 256 ? 4.595 -3.021 9.581 1.00 92.19 256 GLY A O 1
ATOM 1995 N N . ILE A 1 257 ? 6.323 -2.149 8.424 1.00 93.50 257 ILE A N 1
ATOM 1996 C CA . ILE A 1 257 ? 6.880 -3.415 7.933 1.00 93.50 257 ILE A CA 1
ATOM 1997 C C . ILE A 1 257 ? 8.389 -3.490 8.176 1.00 93.50 257 ILE A C 1
ATOM 1999 O O . ILE A 1 257 ? 9.076 -2.465 8.191 1.00 93.50 257 ILE A O 1
ATOM 2003 N N . GLU A 1 258 ? 8.893 -4.714 8.289 1.00 95.31 258 GLU A N 1
ATOM 2004 C CA . GLU A 1 258 ? 10.307 -5.051 8.438 1.00 95.31 258 GLU A CA 1
ATOM 2005 C C . GLU A 1 258 ? 10.720 -6.075 7.363 1.00 95.31 258 GLU A C 1
ATOM 2007 O O . GLU A 1 258 ? 10.120 -7.152 7.271 1.00 95.31 258 GLU A O 1
ATOM 2012 N N . PRO A 1 259 ? 11.708 -5.757 6.504 1.00 97.06 259 PRO A N 1
ATOM 2013 C CA . PRO A 1 259 ? 12.200 -6.665 5.475 1.00 97.06 259 PRO A CA 1
ATOM 2014 C C . PRO A 1 259 ? 12.678 -8.002 6.044 1.00 97.06 259 PRO A C 1
ATOM 2016 O O . PRO A 1 259 ? 13.366 -8.059 7.061 1.00 97.06 259 PRO A O 1
ATOM 2019 N N . ASN A 1 260 ? 12.352 -9.093 5.355 1.00 96.38 260 ASN A N 1
ATOM 2020 C CA . ASN A 1 260 ? 12.742 -10.447 5.746 1.00 96.38 260 ASN A CA 1
ATOM 2021 C C . ASN A 1 260 ? 14.195 -10.730 5.322 1.00 96.38 260 ASN A C 1
ATOM 2023 O O . ASN A 1 260 ? 14.431 -11.396 4.315 1.00 96.38 260 ASN A O 1
ATOM 2027 N N . ILE A 1 261 ? 15.165 -10.187 6.061 1.00 97.00 261 ILE A N 1
ATOM 2028 C CA . ILE A 1 261 ? 16.573 -10.124 5.623 1.00 97.00 261 ILE A CA 1
ATOM 2029 C C . ILE A 1 261 ? 17.563 -10.881 6.503 1.00 97.00 261 ILE A C 1
ATOM 2031 O O . ILE A 1 261 ? 18.737 -10.923 6.154 1.00 97.00 261 ILE A O 1
ATOM 2035 N N . ASP A 1 262 ? 17.133 -11.491 7.609 1.00 96.00 262 ASP A N 1
ATOM 2036 C CA . ASP A 1 262 ? 18.065 -12.123 8.555 1.00 96.00 262 ASP A CA 1
ATOM 2037 C C . ASP A 1 262 ? 18.924 -13.203 7.885 1.00 96.00 262 ASP A C 1
ATOM 2039 O O . ASP A 1 262 ? 20.150 -13.144 7.954 1.00 96.00 262 ASP A O 1
ATOM 2043 N N . PHE A 1 263 ? 18.303 -14.122 7.134 1.00 96.44 263 PHE A N 1
ATOM 2044 C CA . PHE A 1 263 ? 19.042 -15.160 6.408 1.00 96.44 263 PHE A CA 1
ATOM 2045 C C . PHE A 1 263 ? 19.943 -14.578 5.308 1.00 96.44 263 PHE A C 1
ATOM 2047 O O . PHE A 1 263 ? 21.052 -15.065 5.109 1.00 96.44 263 PHE A O 1
ATOM 2054 N N . ALA A 1 264 ? 19.498 -13.527 4.611 1.00 96.69 264 ALA A N 1
ATOM 2055 C CA . ALA A 1 264 ? 20.277 -12.875 3.559 1.00 96.69 264 ALA A CA 1
ATOM 2056 C C . ALA A 1 264 ? 21.522 -12.190 4.144 1.00 96.69 264 ALA A C 1
ATOM 2058 O O . ALA A 1 264 ? 22.633 -12.391 3.654 1.00 96.69 264 ALA A O 1
ATOM 2059 N N . ARG A 1 265 ? 21.352 -11.454 5.250 1.00 96.75 265 ARG A N 1
ATOM 2060 C CA . ARG A 1 265 ? 22.436 -10.788 5.982 1.00 96.75 265 ARG A CA 1
ATOM 2061 C C . ARG A 1 265 ? 23.463 -11.800 6.486 1.00 96.75 265 ARG A C 1
ATOM 2063 O O . ARG A 1 265 ? 24.655 -11.607 6.267 1.00 96.75 265 ARG A O 1
ATOM 2070 N N . SER A 1 266 ? 23.014 -12.892 7.105 1.00 96.25 266 SER A N 1
ATOM 2071 C CA . SER A 1 266 ? 23.896 -13.976 7.563 1.00 96.25 266 SER A CA 1
ATOM 2072 C C . SER A 1 266 ? 24.624 -14.696 6.423 1.00 96.25 266 SER A C 1
ATOM 2074 O O . SER A 1 266 ? 25.629 -15.351 6.674 1.00 96.25 266 SER A O 1
ATOM 2076 N N . SER A 1 267 ? 24.153 -14.549 5.182 1.00 96.12 267 SER A N 1
ATOM 2077 C CA . SER A 1 267 ? 24.761 -15.130 3.978 1.00 96.12 267 SER A CA 1
ATOM 2078 C C . SER A 1 267 ? 25.722 -14.171 3.254 1.00 96.12 267 SER A C 1
ATOM 2080 O O . SER A 1 267 ? 26.118 -14.435 2.124 1.00 96.12 267 SER A O 1
ATOM 2082 N N . GLY A 1 268 ? 26.078 -13.033 3.865 1.00 96.94 268 GLY A N 1
ATOM 2083 C CA . GLY A 1 268 ? 27.017 -12.061 3.287 1.00 96.94 268 GLY A CA 1
ATOM 2084 C C . GLY A 1 268 ? 26.406 -11.080 2.277 1.00 96.94 268 GLY A C 1
ATOM 2085 O O . GLY A 1 268 ? 27.134 -10.303 1.651 1.00 96.94 268 GLY A O 1
ATOM 2086 N N . ILE A 1 269 ? 25.077 -11.068 2.123 1.00 98.31 269 ILE A N 1
ATOM 2087 C CA . ILE A 1 269 ? 24.387 -10.079 1.288 1.00 98.31 269 ILE A CA 1
ATOM 2088 C C . ILE A 1 269 ? 24.346 -8.741 2.030 1.00 98.31 269 ILE A C 1
ATOM 2090 O O . ILE A 1 269 ? 23.898 -8.647 3.176 1.00 98.31 269 ILE A O 1
ATOM 2094 N N . SER A 1 270 ? 24.794 -7.683 1.360 1.00 97.81 270 SER A N 1
ATOM 2095 C CA . SER A 1 270 ? 24.830 -6.323 1.887 1.00 97.81 270 SER A CA 1
ATOM 2096 C C . SER A 1 270 ? 23.425 -5.834 2.219 1.00 97.81 270 SER A C 1
ATOM 2098 O O . SER A 1 270 ? 22.582 -5.641 1.342 1.00 97.81 270 SER A O 1
ATOM 2100 N N . CYS A 1 271 ? 23.188 -5.587 3.505 1.00 97.06 271 CYS A N 1
ATOM 2101 C CA . CYS A 1 271 ? 21.901 -5.141 4.019 1.00 97.06 271 CYS A CA 1
ATOM 2102 C C . CYS A 1 271 ? 22.068 -3.921 4.930 1.00 97.06 271 CYS A C 1
ATOM 2104 O O . CYS A 1 271 ? 23.009 -3.849 5.719 1.00 97.06 271 CYS A O 1
ATOM 2106 N N . GLY A 1 272 ? 21.117 -2.992 4.865 1.00 94.50 272 GLY A N 1
ATOM 2107 C CA . GLY A 1 272 ? 20.878 -1.986 5.898 1.00 94.50 272 GLY A CA 1
ATOM 2108 C C . GLY A 1 272 ? 19.582 -2.304 6.646 1.00 94.50 272 GLY A C 1
ATOM 2109 O O . GLY A 1 272 ? 19.481 -3.325 7.332 1.00 94.50 272 GLY A O 1
ATOM 2110 N N . ARG A 1 273 ? 18.579 -1.439 6.465 1.00 93.81 273 ARG A N 1
ATOM 2111 C CA . ARG A 1 273 ? 17.174 -1.696 6.816 1.00 93.81 273 ARG A CA 1
ATOM 2112 C C . ARG A 1 273 ? 16.524 -2.721 5.882 1.00 93.81 273 ARG A C 1
ATOM 2114 O O . ARG A 1 273 ? 15.559 -3.354 6.287 1.00 93.81 273 ARG A O 1
ATOM 2121 N N . GLY A 1 274 ? 17.037 -2.858 4.663 1.00 96.50 274 GLY A N 1
ATOM 2122 C CA . GLY A 1 274 ? 16.642 -3.844 3.652 1.00 96.50 274 GLY A CA 1
ATOM 2123 C C . GLY A 1 274 ? 17.858 -4.317 2.849 1.00 96.50 274 GLY A C 1
ATOM 2124 O O . GLY A 1 274 ? 18.983 -3.882 3.116 1.00 96.50 274 GLY A O 1
ATOM 2125 N N . VAL A 1 275 ? 17.647 -5.196 1.868 1.00 97.19 275 VAL A N 1
ATOM 2126 C CA . VAL A 1 275 ? 18.706 -5.621 0.934 1.00 97.19 275 VAL A CA 1
ATOM 2127 C C . VAL A 1 275 ? 19.110 -4.440 0.051 1.00 97.19 275 VAL A C 1
ATOM 2129 O O . VAL A 1 275 ? 18.249 -3.717 -0.456 1.00 97.19 275 VAL A O 1
ATOM 2132 N N . ARG A 1 276 ? 20.420 -4.242 -0.126 1.00 95.56 276 ARG A N 1
ATOM 2133 C CA . ARG A 1 276 ? 20.977 -3.233 -1.032 1.00 95.56 276 ARG A CA 1
ATOM 2134 C C . ARG A 1 276 ? 21.183 -3.828 -2.412 1.00 95.56 276 ARG A C 1
ATOM 2136 O O . ARG A 1 276 ? 21.741 -4.916 -2.539 1.00 95.56 276 ARG A O 1
ATOM 2143 N N . VAL A 1 277 ? 20.777 -3.074 -3.425 1.00 93.50 277 VAL A N 1
ATOM 2144 C CA . VAL A 1 277 ? 20.980 -3.427 -4.828 1.00 93.50 277 VAL A CA 1
ATOM 2145 C C . VAL A 1 277 ? 21.482 -2.237 -5.636 1.00 93.50 277 VAL A C 1
ATOM 2147 O O . VAL A 1 277 ? 21.279 -1.085 -5.242 1.00 93.50 277 VAL A O 1
ATOM 2150 N N . ASP A 1 278 ? 22.132 -2.520 -6.760 1.00 90.81 278 ASP A N 1
ATOM 2151 C CA . ASP A 1 278 ? 22.440 -1.520 -7.782 1.00 90.81 278 ASP A CA 1
ATOM 2152 C C . ASP A 1 278 ? 21.193 -1.141 -8.616 1.00 90.81 278 ASP A C 1
ATOM 2154 O O . ASP A 1 278 ? 20.080 -1.615 -8.373 1.00 90.81 278 ASP A O 1
ATOM 2158 N N . SER A 1 279 ? 21.353 -0.268 -9.617 1.00 85.69 279 SER A N 1
ATOM 2159 C CA . SER A 1 279 ? 20.257 0.140 -10.515 1.00 85.69 279 SER A CA 1
ATOM 2160 C C . SER A 1 279 ? 19.716 -1.000 -11.389 1.00 85.69 279 SER A C 1
ATOM 2162 O O . SER A 1 279 ? 18.614 -0.880 -11.926 1.00 85.69 279 SER A O 1
ATOM 2164 N N . ALA A 1 280 ? 20.452 -2.109 -11.498 1.00 89.69 280 ALA A N 1
ATOM 2165 C CA . ALA A 1 280 ? 20.062 -3.326 -12.195 1.00 89.69 280 ALA A CA 1
ATOM 2166 C C . ALA A 1 280 ? 19.470 -4.386 -11.246 1.00 89.69 280 ALA A C 1
ATOM 2168 O O . ALA A 1 280 ? 19.279 -5.532 -11.649 1.00 89.69 280 ALA A O 1
ATOM 2169 N N . MET A 1 281 ? 19.139 -4.024 -10.001 1.00 93.44 281 MET A N 1
ATOM 2170 C CA . MET A 1 281 ? 18.588 -4.926 -8.979 1.00 93.44 281 MET A CA 1
ATOM 2171 C C . MET A 1 281 ? 19.533 -6.075 -8.571 1.00 93.44 281 MET A C 1
ATOM 2173 O O . MET A 1 281 ? 19.078 -7.066 -7.994 1.00 93.44 281 MET A O 1
ATOM 2177 N N . ARG A 1 282 ? 20.840 -5.955 -8.841 1.00 95.88 282 ARG A N 1
ATOM 2178 C CA . ARG A 1 282 ? 21.869 -6.925 -8.430 1.00 95.88 282 ARG A CA 1
ATOM 2179 C C . ARG A 1 282 ? 22.318 -6.645 -7.004 1.00 95.88 282 ARG A C 1
ATOM 2181 O O . ARG A 1 282 ? 22.484 -5.486 -6.623 1.00 95.88 282 ARG A O 1
ATOM 2188 N N . THR A 1 283 ? 22.533 -7.696 -6.220 1.00 97.81 283 THR A N 1
ATOM 2189 C CA . THR A 1 283 ? 23.174 -7.583 -4.901 1.00 97.81 283 THR A CA 1
ATOM 2190 C C . THR A 1 283 ? 24.700 -7.483 -5.043 1.00 97.81 283 THR A C 1
ATOM 2192 O O . THR A 1 283 ? 25.237 -7.463 -6.147 1.00 97.81 283 THR A O 1
ATOM 2195 N N . ASN A 1 284 ? 25.427 -7.434 -3.924 1.00 98.06 284 ASN A N 1
ATOM 2196 C CA . ASN A 1 284 ? 26.893 -7.506 -3.927 1.00 98.06 284 ASN A CA 1
ATOM 2197 C C . ASN A 1 284 ? 27.445 -8.905 -4.250 1.00 98.06 284 ASN A C 1
ATOM 2199 O O . ASN A 1 284 ? 28.659 -9.045 -4.376 1.00 98.06 284 ASN A O 1
ATOM 2203 N N . LEU A 1 285 ? 26.595 -9.933 -4.309 1.00 98.31 285 LEU A N 1
ATOM 2204 C CA . LEU A 1 285 ? 26.996 -11.301 -4.621 1.00 98.31 285 LEU A CA 1
ATOM 2205 C C . LEU A 1 285 ? 26.593 -11.647 -6.063 1.00 98.31 285 LEU A C 1
ATOM 2207 O O . LEU A 1 285 ? 25.511 -11.241 -6.501 1.00 98.31 285 LEU A O 1
ATOM 2211 N N . PRO A 1 286 ? 27.444 -12.382 -6.802 1.00 97.12 286 PRO A N 1
ATOM 2212 C CA . PRO A 1 286 ? 27.165 -12.751 -8.185 1.00 97.12 286 PRO A CA 1
ATOM 2213 C C . PRO A 1 286 ? 25.895 -13.597 -8.277 1.00 97.12 286 PRO A C 1
ATOM 2215 O O . PRO A 1 286 ? 25.580 -14.362 -7.370 1.00 97.12 286 PRO A O 1
ATOM 2218 N N . ASP A 1 287 ? 25.158 -13.428 -9.374 1.00 98.25 287 ASP A N 1
ATOM 2219 C CA . ASP A 1 287 ? 23.931 -14.167 -9.699 1.00 98.25 287 ASP A CA 1
ATOM 2220 C C . ASP A 1 287 ? 22.769 -14.030 -8.699 1.00 98.25 287 ASP A C 1
ATOM 2222 O O . ASP A 1 287 ? 21.739 -14.690 -8.862 1.00 98.25 287 ASP A O 1
ATOM 2226 N N . ILE A 1 288 ? 22.886 -13.149 -7.700 1.00 98.75 288 ILE A N 1
ATOM 2227 C CA . ILE A 1 288 ? 21.842 -12.884 -6.709 1.00 98.75 288 ILE A CA 1
ATOM 2228 C C . ILE A 1 288 ? 21.269 -11.478 -6.907 1.00 98.75 288 ILE A C 1
ATOM 2230 O O . ILE A 1 288 ? 21.971 -10.466 -6.835 1.00 98.75 288 ILE A O 1
ATOM 2234 N N . TYR A 1 289 ? 19.955 -11.432 -7.088 1.00 98.62 289 TYR A N 1
ATOM 2235 C CA . TYR A 1 289 ? 19.141 -10.247 -7.337 1.00 98.62 289 TYR A CA 1
ATOM 2236 C C . TYR A 1 289 ? 18.114 -10.073 -6.217 1.00 98.62 289 TYR A C 1
ATOM 2238 O O . TYR A 1 289 ? 17.804 -11.025 -5.499 1.00 98.62 289 TYR A O 1
ATOM 2246 N N . ALA A 1 290 ? 17.537 -8.882 -6.067 1.00 98.25 290 ALA A N 1
ATOM 2247 C CA . ALA A 1 290 ? 16.461 -8.661 -5.100 1.00 98.25 290 ALA A CA 1
ATOM 2248 C C . ALA A 1 290 ? 15.418 -7.649 -5.599 1.00 98.25 290 ALA A C 1
ATOM 2250 O O . ALA A 1 290 ? 15.753 -6.696 -6.297 1.00 98.25 290 ALA A O 1
ATOM 2251 N N . ALA A 1 291 ? 14.147 -7.854 -5.240 1.00 96.56 291 ALA A N 1
ATOM 2252 C CA . ALA A 1 291 ? 13.032 -7.002 -5.658 1.00 96.56 291 ALA A CA 1
ATOM 2253 C C . ALA A 1 291 ? 11.860 -7.006 -4.661 1.00 96.56 291 ALA A C 1
ATOM 2255 O O . ALA A 1 291 ? 11.599 -7.991 -3.969 1.00 96.56 291 ALA A O 1
ATOM 2256 N N . GLY A 1 292 ? 11.092 -5.915 -4.639 1.00 95.00 292 GLY A N 1
ATOM 2257 C CA . GLY A 1 292 ? 9.920 -5.740 -3.781 1.00 95.00 292 GLY A CA 1
ATOM 2258 C C . GLY A 1 292 ? 10.261 -5.213 -2.388 1.00 95.00 292 GLY A C 1
ATOM 2259 O O . GLY A 1 292 ? 11.336 -4.661 -2.158 1.00 95.00 292 GLY A O 1
ATOM 2260 N N . ASP A 1 293 ? 9.345 -5.426 -1.439 1.00 95.31 293 ASP A N 1
ATOM 2261 C CA . ASP A 1 293 ? 9.414 -4.891 -0.067 1.00 95.31 293 ASP A CA 1
ATOM 2262 C C . ASP A 1 293 ? 10.676 -5.306 0.727 1.00 95.31 293 ASP A C 1
ATOM 2264 O O . ASP A 1 293 ? 10.898 -4.798 1.824 1.00 95.31 293 ASP A O 1
ATOM 2268 N N . ILE A 1 294 ? 11.491 -6.238 0.214 1.00 97.25 294 ILE A N 1
ATOM 2269 C CA . ILE A 1 294 ? 12.762 -6.643 0.834 1.00 97.25 294 ILE A CA 1
ATOM 2270 C C . ILE A 1 294 ? 13.856 -5.574 0.681 1.00 97.25 294 ILE A C 1
ATOM 2272 O O . ILE A 1 294 ? 14.807 -5.527 1.465 1.00 97.25 294 ILE A O 1
ATOM 2276 N N . LEU A 1 295 ? 13.741 -4.730 -0.345 1.00 95.00 295 LEU A N 1
ATOM 2277 C CA . LEU A 1 295 ? 14.755 -3.748 -0.684 1.00 95.00 295 LEU A CA 1
ATOM 2278 C C . LEU A 1 295 ? 14.719 -2.551 0.259 1.00 95.00 295 LEU A C 1
ATOM 2280 O O . LEU A 1 295 ? 13.657 -2.056 0.645 1.00 95.00 295 LEU A O 1
ATOM 2284 N N . GLU A 1 296 ? 15.900 -2.006 0.528 1.00 91.50 296 GLU A N 1
ATOM 2285 C CA . GLU A 1 296 ? 15.997 -0.598 0.878 1.00 91.50 296 GLU A CA 1
ATOM 2286 C C . GLU A 1 296 ? 16.258 0.237 -0.372 1.00 91.50 296 GLU A C 1
ATOM 2288 O O . GLU A 1 296 ? 17.002 -0.150 -1.267 1.00 91.50 296 GLU A O 1
ATOM 2293 N N . SER A 1 297 ? 15.617 1.396 -0.457 1.00 81.62 297 SER A N 1
ATOM 2294 C CA . SER A 1 297 ? 15.787 2.333 -1.564 1.00 81.62 297 SER A CA 1
ATOM 2295 C C . SER A 1 297 ? 16.289 3.657 -1.027 1.00 81.62 297 SER A C 1
ATOM 2297 O O . SER A 1 297 ? 15.781 4.159 -0.024 1.00 81.62 297 SER A O 1
ATOM 2299 N N . ARG A 1 298 ? 17.285 4.243 -1.691 1.00 76.00 298 ARG A N 1
ATOM 2300 C CA . ARG A 1 298 ? 17.738 5.592 -1.368 1.00 76.00 298 ARG A CA 1
ATOM 2301 C C . ARG A 1 298 ? 16.955 6.592 -2.204 1.00 76.00 298 ARG A C 1
ATOM 2303 O O . ARG A 1 298 ? 16.919 6.505 -3.427 1.00 76.00 298 ARG A O 1
ATOM 2310 N N . ASP A 1 299 ? 16.314 7.528 -1.530 1.00 69.75 299 ASP A N 1
ATOM 2311 C CA . ASP A 1 299 ? 15.681 8.672 -2.162 1.00 69.75 299 ASP A CA 1
ATOM 2312 C C . ASP A 1 299 ? 16.784 9.561 -2.756 1.00 69.75 299 ASP A C 1
ATOM 2314 O O . ASP A 1 299 ? 17.643 10.055 -2.025 1.00 69.75 299 ASP A O 1
ATOM 2318 N N . ALA A 1 300 ? 16.808 9.695 -4.085 1.00 66.44 300 ALA A N 1
ATOM 2319 C CA . ALA A 1 300 ? 17.892 10.370 -4.799 1.00 66.44 300 ALA A CA 1
ATOM 2320 C C . ALA A 1 300 ? 18.008 11.860 -4.435 1.00 66.44 300 ALA A C 1
ATOM 2322 O O . ALA A 1 300 ? 19.108 12.402 -4.438 1.00 66.44 300 ALA A O 1
ATOM 2323 N N . MET A 1 301 ? 16.890 12.497 -4.072 1.00 62.16 301 MET A N 1
ATOM 2324 C CA . MET A 1 301 ? 16.834 13.924 -3.752 1.00 62.16 301 MET A CA 1
ATOM 2325 C C . MET A 1 301 ? 17.262 14.206 -2.312 1.00 62.16 301 MET A C 1
ATOM 2327 O O . MET A 1 301 ? 18.004 15.144 -2.042 1.00 62.16 301 MET A O 1
ATOM 2331 N N . THR A 1 302 ? 16.795 13.393 -1.365 1.00 64.00 302 THR A N 1
ATOM 2332 C CA . THR A 1 302 ? 17.021 13.622 0.072 1.00 64.00 302 THR A CA 1
ATOM 2333 C C . THR A 1 302 ? 18.168 12.797 0.648 1.00 64.00 302 THR A C 1
ATOM 2335 O O . THR A 1 302 ? 18.547 12.987 1.804 1.00 64.00 302 THR A O 1
ATOM 2338 N N . GLY A 1 303 ? 18.682 11.823 -0.106 1.00 70.50 303 GLY A N 1
ATOM 2339 C CA . GLY A 1 303 ? 19.685 10.863 0.351 1.00 70.50 303 GLY A CA 1
ATOM 2340 C C . GLY A 1 303 ? 19.185 9.901 1.436 1.00 70.50 303 GLY A C 1
ATOM 2341 O O . GLY A 1 303 ? 19.993 9.150 1.993 1.00 70.50 303 GLY A O 1
ATOM 2342 N N . ARG A 1 304 ? 17.885 9.908 1.763 1.00 72.06 304 ARG A N 1
ATOM 2343 C CA . ARG A 1 304 ? 17.307 9.085 2.832 1.00 72.06 304 ARG A CA 1
ATOM 2344 C C . ARG A 1 304 ? 17.043 7.662 2.377 1.00 72.06 304 ARG A C 1
ATOM 2346 O O . ARG A 1 304 ? 16.540 7.429 1.283 1.00 72.06 304 ARG A O 1
ATOM 2353 N N . THR A 1 305 ? 17.285 6.715 3.272 1.00 80.56 305 THR A N 1
ATOM 2354 C CA . THR A 1 305 ? 16.904 5.315 3.077 1.00 80.56 305 THR A CA 1
ATOM 2355 C C . THR A 1 305 ? 15.428 5.108 3.421 1.00 80.56 305 THR A C 1
ATOM 2357 O O . THR A 1 305 ? 14.991 5.401 4.538 1.00 80.56 305 THR A O 1
ATOM 2360 N N . ARG A 1 306 ? 14.662 4.571 2.471 1.00 80.38 306 ARG A N 1
ATOM 2361 C CA . ARG A 1 306 ? 13.234 4.253 2.579 1.00 80.38 306 ARG A CA 1
ATOM 2362 C C . ARG A 1 306 ? 13.004 2.764 2.331 1.00 80.38 306 ARG A C 1
ATOM 2364 O O . ARG A 1 306 ? 13.727 2.132 1.568 1.00 80.38 306 ARG A O 1
ATOM 2371 N N . LEU A 1 307 ? 11.962 2.235 2.963 1.00 86.56 307 LEU A N 1
ATOM 2372 C CA . LEU A 1 307 ? 11.399 0.923 2.654 1.00 86.56 307 LEU A CA 1
ATOM 2373 C C . LEU A 1 307 ? 10.105 1.150 1.877 1.00 86.56 307 LEU A C 1
ATOM 2375 O O . LEU A 1 307 ? 9.253 1.929 2.312 1.00 86.56 307 LEU A O 1
ATOM 2379 N N . LEU A 1 308 ? 9.976 0.515 0.717 1.00 82.31 308 LEU A N 1
ATOM 2380 C CA . LEU A 1 308 ? 8.846 0.720 -0.183 1.00 82.31 308 LEU A CA 1
ATOM 2381 C C . LEU A 1 308 ? 7.871 -0.448 -0.045 1.00 82.31 308 LEU A C 1
ATOM 2383 O O . LEU A 1 308 ? 7.988 -1.435 -0.752 1.00 82.31 308 LEU A O 1
ATOM 2387 N N . GLY A 1 309 ? 6.907 -0.327 0.871 1.00 85.88 309 GLY A N 1
ATOM 2388 C CA . GLY A 1 309 ? 5.830 -1.308 1.066 1.00 85.88 309 GLY A CA 1
ATOM 2389 C C . GLY A 1 309 ? 4.658 -1.100 0.106 1.00 85.88 309 GLY A C 1
ATOM 2390 O O . GLY A 1 309 ? 3.528 -0.910 0.553 1.00 85.88 309 GLY A O 1
ATOM 2391 N N . GLN A 1 310 ? 4.925 -1.020 -1.200 1.00 84.94 310 GLN A N 1
ATOM 2392 C CA . GLN A 1 310 ? 3.938 -0.615 -2.205 1.00 84.94 310 GLN A CA 1
ATOM 2393 C C . GLN A 1 310 ? 3.890 -1.595 -3.381 1.00 84.94 310 GLN A C 1
ATOM 2395 O O . GLN A 1 310 ? 4.909 -2.008 -3.929 1.00 84.94 310 GLN A O 1
ATOM 2400 N N . TRP A 1 311 ? 2.669 -1.898 -3.825 1.00 85.12 311 TRP A N 1
ATOM 2401 C CA . TRP A 1 311 ? 2.406 -2.913 -4.846 1.00 85.12 311 TRP A CA 1
ATOM 2402 C C . TRP A 1 311 ? 3.033 -2.597 -6.210 1.00 85.12 311 TRP A C 1
ATOM 2404 O O . TRP A 1 311 ? 3.698 -3.441 -6.804 1.00 85.12 311 TRP A O 1
ATOM 2414 N N . TYR A 1 312 ? 2.830 -1.377 -6.715 1.00 82.81 312 TYR A N 1
ATOM 2415 C CA . TYR A 1 312 ? 3.339 -0.983 -8.029 1.00 82.81 312 TYR A CA 1
ATOM 2416 C C . TYR A 1 312 ? 4.878 -0.919 -8.077 1.00 82.81 312 TYR A C 1
ATOM 2418 O O . TYR A 1 312 ? 5.453 -1.530 -8.976 1.00 82.81 312 TYR A O 1
ATOM 2426 N N . PRO A 1 313 ? 5.577 -0.296 -7.106 1.00 83.25 313 PRO A N 1
ATOM 2427 C CA . PRO A 1 313 ? 7.037 -0.378 -7.015 1.00 83.25 313 PRO A CA 1
ATOM 2428 C C . PRO A 1 313 ? 7.576 -1.807 -7.030 1.00 83.25 313 PRO A C 1
ATOM 2430 O O . PRO A 1 313 ? 8.531 -2.074 -7.752 1.00 83.25 313 PRO A O 1
ATOM 2433 N N . ALA A 1 314 ? 6.933 -2.737 -6.318 1.00 88.81 314 ALA A N 1
ATOM 2434 C CA . ALA A 1 314 ? 7.346 -4.137 -6.309 1.00 88.81 314 ALA A CA 1
ATOM 2435 C C . ALA A 1 314 ? 7.256 -4.795 -7.701 1.00 88.81 314 ALA A C 1
ATOM 2437 O O . ALA A 1 314 ? 8.164 -5.532 -8.081 1.00 88.81 314 ALA A O 1
ATOM 2438 N N . ILE A 1 315 ? 6.213 -4.492 -8.489 1.00 87.62 315 ILE A N 1
ATOM 2439 C CA . ILE A 1 315 ? 6.093 -4.935 -9.894 1.00 87.62 315 ILE A CA 1
ATOM 2440 C C . ILE A 1 315 ? 7.238 -4.369 -10.738 1.00 87.62 315 ILE A C 1
ATOM 2442 O O . ILE A 1 315 ? 7.844 -5.084 -11.535 1.00 87.62 315 ILE A O 1
ATOM 2446 N N . GLN A 1 316 ? 7.542 -3.082 -10.571 1.00 85.81 316 GLN A N 1
ATOM 2447 C CA . GLN A 1 316 ? 8.582 -2.425 -11.356 1.00 85.81 316 GLN A CA 1
ATOM 2448 C C . GLN A 1 316 ? 9.979 -2.953 -11.021 1.00 85.81 316 GLN A C 1
ATOM 2450 O O . GLN A 1 316 ? 10.742 -3.267 -11.929 1.00 85.81 316 GLN A O 1
ATOM 2455 N N . GLN A 1 317 ? 10.284 -3.137 -9.738 1.00 90.50 317 GLN A N 1
ATOM 2456 C CA . GLN A 1 317 ? 11.532 -3.756 -9.290 1.00 90.50 317 GLN A CA 1
ATOM 2457 C C . GLN A 1 317 ? 11.659 -5.192 -9.805 1.00 90.50 317 GLN A C 1
ATOM 2459 O O . GLN A 1 317 ? 12.724 -5.582 -10.270 1.00 90.50 317 GLN A O 1
ATOM 2464 N N . ALA A 1 318 ? 10.571 -5.966 -9.790 1.00 93.38 318 ALA A N 1
ATOM 2465 C CA . ALA A 1 318 ? 10.573 -7.324 -10.322 1.00 93.38 318 ALA A CA 1
ATOM 2466 C C . ALA A 1 318 ? 10.831 -7.376 -11.831 1.00 93.38 318 ALA A C 1
ATOM 2468 O O . ALA A 1 318 ? 11.573 -8.242 -12.283 1.00 93.38 318 ALA A O 1
ATOM 2469 N N . ARG A 1 319 ? 10.275 -6.432 -12.604 1.00 91.25 319 ARG A N 1
ATOM 2470 C CA . ARG A 1 319 ? 10.585 -6.281 -14.036 1.00 91.25 319 ARG A CA 1
ATOM 2471 C C . ARG A 1 319 ? 12.069 -6.022 -14.266 1.00 91.25 319 ARG A C 1
ATOM 2473 O O . ARG A 1 319 ? 12.679 -6.712 -15.074 1.00 91.25 319 ARG A O 1
ATOM 2480 N N . ALA A 1 320 ? 12.645 -5.063 -13.537 1.00 90.75 320 ALA A N 1
ATOM 2481 C CA . ALA A 1 320 ? 14.073 -4.770 -13.632 1.00 90.75 320 ALA A CA 1
ATOM 2482 C C . ALA A 1 320 ? 14.924 -5.989 -13.272 1.00 90.75 320 ALA A C 1
ATOM 2484 O O . ALA A 1 320 ? 15.803 -6.358 -14.041 1.00 90.75 320 ALA A O 1
ATOM 2485 N N . ALA A 1 321 ? 14.619 -6.656 -12.157 1.00 95.62 321 ALA A N 1
ATOM 2486 C CA . ALA A 1 321 ? 15.351 -7.838 -11.723 1.00 95.62 321 ALA A CA 1
ATOM 2487 C C . ALA A 1 321 ? 15.260 -8.983 -12.740 1.00 95.62 321 ALA A C 1
ATOM 2489 O O . ALA A 1 321 ? 16.284 -9.566 -13.071 1.00 95.62 321 ALA A O 1
ATOM 2490 N N . ALA A 1 322 ? 14.073 -9.267 -13.287 1.00 95.88 322 ALA A N 1
ATOM 2491 C CA . ALA A 1 322 ? 13.896 -10.313 -14.291 1.00 95.88 322 ALA A CA 1
ATOM 2492 C C . ALA A 1 322 ? 14.675 -10.019 -15.580 1.00 95.88 322 ALA A C 1
ATOM 2494 O O . ALA A 1 322 ? 15.370 -10.895 -16.081 1.00 95.88 322 ALA A O 1
ATOM 2495 N N . PHE A 1 323 ? 14.627 -8.784 -16.090 1.00 93.62 323 PHE A N 1
ATOM 2496 C CA . PHE A 1 323 ? 15.423 -8.417 -17.263 1.00 93.62 323 PHE A CA 1
ATOM 2497 C C . PHE A 1 323 ? 16.925 -8.437 -16.980 1.00 93.62 323 PHE A C 1
ATOM 2499 O O . PHE A 1 323 ? 17.689 -8.857 -17.842 1.00 93.62 323 PHE A O 1
ATOM 2506 N N . SER A 1 324 ? 17.370 -8.063 -15.781 1.00 94.69 324 SER A N 1
ATOM 2507 C CA . SER A 1 324 ? 18.776 -8.214 -15.394 1.00 94.69 324 SER A CA 1
ATOM 2508 C C . SER A 1 324 ? 19.195 -9.677 -15.299 1.00 94.69 324 SER A C 1
ATOM 2510 O O . SER A 1 324 ? 20.267 -10.027 -15.775 1.00 94.69 324 SER A O 1
ATOM 2512 N N . MET A 1 325 ? 18.332 -10.538 -14.752 1.00 96.94 325 MET A N 1
ATOM 2513 C CA . MET A 1 325 ? 18.504 -11.992 -14.724 1.00 96.94 325 MET A CA 1
ATOM 2514 C C . MET A 1 325 ? 18.460 -12.632 -16.111 1.00 96.94 325 MET A C 1
ATOM 2516 O O . MET A 1 325 ? 18.706 -13.824 -16.191 1.00 96.94 325 MET A O 1
ATOM 2520 N N . LEU A 1 326 ? 18.129 -11.902 -17.176 1.00 94.62 326 LEU A N 1
ATOM 2521 C CA . LEU A 1 326 ? 18.154 -12.363 -18.569 1.00 94.62 326 LEU A CA 1
ATOM 2522 C C . LEU A 1 326 ? 19.241 -11.651 -19.389 1.00 94.62 326 LEU A C 1
ATOM 2524 O O . LEU A 1 326 ? 19.377 -11.919 -20.576 1.00 94.62 326 LEU A O 1
ATOM 2528 N N . ASP A 1 327 ? 19.979 -10.715 -18.782 1.00 92.88 327 ASP A N 1
ATOM 2529 C CA . ASP A 1 327 ? 20.888 -9.790 -19.472 1.00 92.88 327 ASP A CA 1
ATOM 2530 C C . ASP A 1 327 ? 20.197 -8.922 -20.552 1.00 92.88 327 ASP A C 1
ATOM 2532 O O . ASP A 1 327 ? 20.811 -8.472 -21.521 1.00 92.88 327 ASP A O 1
ATOM 2536 N N . LEU A 1 328 ? 18.903 -8.641 -20.357 1.00 90.38 328 LEU A N 1
ATOM 2537 C CA . LEU A 1 328 ? 18.030 -7.865 -21.249 1.00 90.38 328 LEU A CA 1
ATOM 2538 C C . LEU A 1 328 ? 17.623 -6.493 -20.690 1.00 90.38 328 LEU A C 1
ATOM 2540 O O . LEU A 1 328 ? 16.823 -5.795 -21.317 1.00 90.38 328 LEU A O 1
ATOM 2544 N N . LEU A 1 329 ? 18.117 -6.087 -19.516 1.00 86.75 329 LEU A N 1
ATOM 2545 C CA . L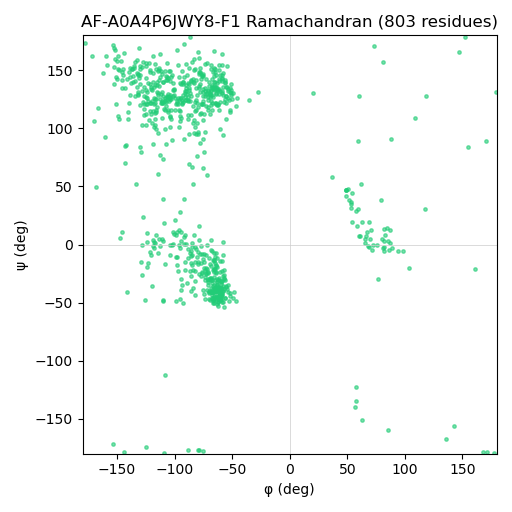EU A 1 329 ? 17.766 -4.784 -18.943 1.00 86.75 329 LEU A CA 1
ATOM 2546 C C . LEU A 1 329 ? 18.365 -3.643 -19.780 1.00 86.75 329 LEU A C 1
ATOM 2548 O O . LEU A 1 329 ? 19.558 -3.647 -20.084 1.00 86.75 329 LEU A O 1
ATOM 2552 N N . ASP A 1 330 ? 17.546 -2.641 -20.111 1.00 80.25 330 ASP A N 1
ATOM 2553 C CA . ASP A 1 330 ? 18.053 -1.381 -20.655 1.00 80.25 330 ASP A CA 1
ATOM 2554 C C . ASP A 1 330 ? 18.674 -0.541 -19.530 1.00 80.25 330 ASP A C 1
ATOM 2556 O O . ASP A 1 330 ? 17.974 0.003 -18.674 1.00 80.25 330 ASP A O 1
ATOM 2560 N N . THR A 1 331 ? 20.002 -0.446 -19.518 1.00 73.50 331 THR A N 1
ATOM 2561 C CA . THR A 1 331 ? 20.743 0.339 -18.527 1.00 73.50 331 THR A CA 1
ATOM 2562 C C . THR A 1 331 ? 20.897 1.812 -18.910 1.00 73.50 331 THR A C 1
ATOM 2564 O O . THR A 1 331 ? 21.336 2.594 -18.069 1.00 73.50 331 THR A O 1
ATOM 2567 N N . GLU A 1 332 ? 20.547 2.214 -20.139 1.00 67.38 332 GLU A N 1
ATOM 2568 C CA . GLU A 1 332 ? 20.606 3.623 -20.566 1.00 67.38 332 GLU A CA 1
ATOM 2569 C C . GLU A 1 332 ? 19.481 4.456 -19.935 1.00 67.38 332 GLU A C 1
ATOM 2571 O O . GLU A 1 332 ? 19.649 5.648 -19.683 1.00 67.38 332 GLU A O 1
ATOM 2576 N N . GLN A 1 333 ? 18.350 3.823 -19.613 1.00 62.53 333 GLN A N 1
ATOM 2577 C CA . GLN A 1 333 ? 17.274 4.389 -18.796 1.00 62.53 333 GLN A CA 1
ATOM 2578 C C . GLN A 1 333 ? 17.234 3.685 -17.440 1.00 62.53 333 GLN A C 1
ATOM 2580 O O . GLN A 1 333 ? 16.353 2.867 -17.164 1.00 62.53 333 GLN A O 1
ATOM 2585 N N . ALA A 1 334 ? 18.218 3.996 -16.593 1.00 54.66 334 ALA A N 1
ATOM 2586 C CA . ALA A 1 334 ? 18.352 3.383 -15.279 1.00 54.66 334 ALA A CA 1
ATOM 2587 C C . ALA A 1 334 ? 17.046 3.474 -14.468 1.00 54.66 334 ALA A C 1
ATOM 2589 O O . ALA A 1 334 ? 16.424 4.530 -14.331 1.00 54.66 334 ALA A O 1
ATOM 2590 N N . PHE A 1 335 ? 16.634 2.343 -13.896 1.00 63.44 335 PHE A N 1
ATOM 2591 C CA . PHE A 1 335 ? 15.483 2.294 -13.010 1.00 63.44 335 PHE A CA 1
ATOM 2592 C C . PHE A 1 335 ? 15.789 3.028 -11.696 1.00 63.44 335 PHE A C 1
ATOM 2594 O O . PHE A 1 335 ? 16.685 2.648 -10.940 1.00 63.44 335 PHE A O 1
ATOM 2601 N N . HIS A 1 336 ? 15.003 4.062 -11.390 1.00 63.16 336 HIS A N 1
ATOM 2602 C CA . HIS A 1 336 ? 15.112 4.810 -10.140 1.00 63.16 336 HIS A CA 1
ATOM 2603 C C . HIS A 1 336 ? 13.990 4.425 -9.173 1.00 63.16 336 HIS A C 1
ATOM 2605 O O . HIS A 1 336 ? 12.866 4.916 -9.259 1.00 63.16 336 HIS A O 1
ATOM 2611 N N . ALA A 1 337 ? 14.317 3.583 -8.192 1.00 53.69 337 ALA A N 1
ATOM 2612 C CA . ALA A 1 337 ? 13.368 3.112 -7.183 1.00 53.69 337 ALA A CA 1
ATOM 2613 C C . ALA A 1 337 ? 12.796 4.224 -6.266 1.00 53.69 337 ALA A C 1
ATOM 2615 O O . ALA A 1 337 ? 11.875 3.975 -5.501 1.00 53.69 337 ALA A O 1
ATOM 2616 N N . GLY A 1 338 ? 13.333 5.448 -6.277 1.00 56.12 338 GLY A N 1
ATOM 2617 C CA . GLY A 1 338 ? 12.992 6.476 -5.282 1.00 56.12 338 GLY A CA 1
ATOM 2618 C C . GLY A 1 338 ? 11.727 7.305 -5.552 1.00 56.12 338 GLY A C 1
ATOM 2619 O O . GLY A 1 338 ? 11.175 7.871 -4.612 1.00 56.12 338 GLY A O 1
ATOM 2620 N N . MET A 1 339 ? 11.253 7.404 -6.799 1.00 63.94 339 MET A N 1
ATOM 2621 C CA . MET A 1 339 ? 10.269 8.426 -7.211 1.00 63.94 339 MET A CA 1
ATOM 2622 C C . MET A 1 339 ? 8.917 7.834 -7.619 1.00 63.94 339 MET A C 1
ATOM 2624 O O . MET A 1 339 ? 8.447 7.983 -8.750 1.00 63.94 339 MET A O 1
ATOM 2628 N N . PHE A 1 340 ? 8.261 7.150 -6.683 1.00 70.06 340 PHE A N 1
ATOM 2629 C CA . PHE A 1 340 ? 6.986 6.503 -6.973 1.00 70.06 340 PHE A CA 1
ATOM 2630 C C . PHE A 1 340 ? 5.764 7.353 -6.656 1.00 70.06 340 PHE A C 1
ATOM 2632 O O . PHE A 1 340 ? 5.670 8.030 -5.632 1.00 70.06 340 PHE A O 1
ATOM 2639 N N . TYR A 1 341 ? 4.807 7.255 -7.574 1.00 76.88 341 TYR A N 1
ATOM 2640 C CA . TYR A 1 341 ? 3.449 7.731 -7.410 1.00 76.88 341 TYR A CA 1
ATOM 2641 C C . TYR A 1 341 ? 2.681 6.742 -6.550 1.00 76.88 341 TYR A C 1
ATOM 2643 O O . TYR A 1 341 ? 2.433 5.607 -6.958 1.00 76.88 341 TYR A O 1
ATOM 2651 N N . ASN A 1 342 ? 2.322 7.186 -5.354 1.00 79.50 342 ASN A N 1
ATOM 2652 C CA . ASN A 1 342 ? 1.427 6.454 -4.487 1.00 79.50 342 ASN A CA 1
ATOM 2653 C C . ASN A 1 342 ? 0.039 7.064 -4.579 1.00 79.50 342 ASN A C 1
ATOM 2655 O O . ASN A 1 342 ? -0.089 8.282 -4.482 1.00 79.50 342 ASN A O 1
ATOM 2659 N N . ALA A 1 343 ? -0.983 6.231 -4.726 1.00 82.50 343 ALA A N 1
ATOM 2660 C CA . ALA A 1 343 ? -2.358 6.679 -4.774 1.00 82.50 343 ALA A CA 1
ATOM 2661 C C . ALA A 1 343 ? -3.282 5.647 -4.132 1.00 82.50 343 ALA A C 1
ATOM 2663 O O . ALA A 1 343 ? -3.173 4.452 -4.393 1.00 82.50 343 ALA A O 1
ATOM 2664 N N . THR A 1 344 ? -4.200 6.124 -3.300 1.00 81.44 344 THR A N 1
ATOM 2665 C CA . THR A 1 344 ? -5.217 5.304 -2.628 1.00 81.44 344 THR A CA 1
ATOM 2666 C C . THR A 1 344 ? -6.442 6.169 -2.318 1.00 81.44 344 THR A C 1
ATOM 2668 O O . THR A 1 344 ? -6.516 7.305 -2.788 1.00 81.44 344 THR A O 1
ATOM 2671 N N . ALA A 1 345 ? -7.396 5.639 -1.560 1.00 80.69 345 ALA A N 1
ATOM 2672 C CA . ALA A 1 345 ? -8.450 6.401 -0.909 1.00 80.69 345 ALA A CA 1
ATOM 2673 C C . ALA A 1 345 ? -8.311 6.252 0.614 1.00 80.69 345 ALA A C 1
ATOM 2675 O O . ALA A 1 345 ? -8.042 5.152 1.092 1.00 80.69 345 ALA A O 1
ATOM 2676 N N . LEU A 1 346 ? -8.469 7.347 1.357 1.00 82.31 346 LEU A N 1
ATOM 2677 C CA . LEU A 1 346 ? -8.442 7.373 2.824 1.00 82.31 346 LEU A CA 1
ATOM 2678 C C . LEU A 1 346 ? -9.741 8.020 3.304 1.00 82.31 346 LEU A C 1
ATOM 2680 O O . LEU A 1 346 ? -9.931 9.207 3.039 1.00 82.31 346 LEU A O 1
ATOM 2684 N N . TYR A 1 347 ? -10.641 7.280 3.961 1.00 76.19 347 TYR A N 1
ATOM 2685 C CA . TYR A 1 347 ? -11.910 7.841 4.447 1.00 76.19 347 TYR A CA 1
ATOM 2686 C C . TYR A 1 347 ? -12.727 8.550 3.342 1.00 76.19 347 TYR A C 1
ATOM 2688 O O . TYR A 1 347 ? -13.205 9.684 3.477 1.00 76.19 347 TYR A O 1
ATOM 2696 N N . GLY A 1 348 ? -12.810 7.900 2.176 1.00 71.88 348 GLY A N 1
ATOM 2697 C CA . GLY A 1 348 ? -13.463 8.433 0.973 1.00 71.88 348 GLY A CA 1
ATOM 2698 C C . GLY A 1 348 ? -12.742 9.605 0.288 1.00 71.88 348 GLY A C 1
ATOM 2699 O O . GLY A 1 348 ? -13.272 10.160 -0.672 1.00 71.88 348 GLY A O 1
ATOM 2700 N N . LEU A 1 349 ? -11.550 9.999 0.749 1.00 77.62 349 LEU A N 1
ATOM 2701 C CA . LEU A 1 349 ? -10.735 11.039 0.119 1.00 77.62 349 LEU A CA 1
ATOM 2702 C C . LEU A 1 349 ? -9.733 10.418 -0.853 1.00 77.62 349 LEU A C 1
ATOM 2704 O O . LEU A 1 349 ? -8.869 9.639 -0.448 1.00 77.62 349 LEU A O 1
ATOM 2708 N N . ASP A 1 350 ? -9.799 10.815 -2.124 1.00 83.88 350 ASP A N 1
ATOM 2709 C CA . ASP A 1 350 ? -8.792 10.448 -3.121 1.00 83.88 350 ASP A CA 1
ATOM 2710 C C . ASP A 1 350 ? -7.423 11.007 -2.725 1.00 83.88 350 ASP A C 1
ATOM 2712 O O . ASP A 1 350 ? -7.240 12.217 -2.613 1.00 83.88 350 ASP A O 1
ATOM 2716 N N . PHE A 1 351 ? -6.441 10.131 -2.556 1.00 89.38 351 PHE A N 1
ATOM 2717 C CA . PHE A 1 351 ? -5.092 10.480 -2.135 1.00 89.38 351 PHE A CA 1
ATOM 2718 C C . PHE A 1 351 ? -4.083 10.217 -3.257 1.00 89.38 351 PHE A C 1
ATOM 2720 O O . PHE A 1 351 ? -4.163 9.199 -3.957 1.00 89.38 351 PHE A O 1
ATOM 2727 N N . ALA A 1 352 ? -3.104 11.113 -3.392 1.00 90.12 352 ALA A N 1
ATOM 2728 C CA . ALA A 1 352 ? -1.878 10.880 -4.134 1.00 90.12 352 ALA A CA 1
ATOM 2729 C C . ALA A 1 352 ? -0.665 11.585 -3.507 1.00 90.12 352 ALA A C 1
ATOM 2731 O O . ALA A 1 352 ? -0.743 12.741 -3.095 1.00 90.12 352 ALA A O 1
ATOM 2732 N N . SER A 1 353 ? 0.488 10.921 -3.519 1.00 89.12 353 SER A N 1
ATOM 2733 C CA . SER A 1 353 ? 1.776 11.512 -3.147 1.00 89.12 353 SER A CA 1
ATOM 2734 C C . SER A 1 353 ? 2.882 11.066 -4.094 1.00 89.12 353 SER A C 1
ATOM 2736 O O . SER A 1 353 ? 2.915 9.903 -4.502 1.00 89.12 353 SER A O 1
ATOM 2738 N N . VAL A 1 354 ? 3.821 11.962 -4.383 1.00 86.81 354 VAL A N 1
ATOM 2739 C CA . VAL A 1 354 ? 5.053 11.670 -5.133 1.00 86.81 354 VAL A CA 1
ATOM 2740 C C . VAL A 1 354 ? 6.216 12.314 -4.393 1.00 86.81 354 VAL A C 1
ATOM 2742 O O . VAL A 1 354 ? 6.071 13.435 -3.911 1.00 86.81 354 VAL A O 1
ATOM 2745 N N . GLY A 1 355 ? 7.362 11.636 -4.327 1.00 83.25 355 GLY A N 1
ATOM 2746 C CA . GLY A 1 355 ? 8.609 12.219 -3.823 1.00 83.25 355 GLY A CA 1
ATOM 2747 C C . GLY A 1 355 ? 8.505 12.765 -2.394 1.00 83.25 355 GLY A C 1
ATOM 2748 O O . GLY A 1 355 ? 7.977 12.096 -1.497 1.00 83.25 355 GLY A O 1
ATOM 2749 N N . LEU A 1 356 ? 9.035 13.974 -2.185 1.00 83.56 356 LEU A N 1
ATOM 2750 C CA . LEU A 1 356 ? 9.027 14.670 -0.900 1.00 83.56 356 LEU A CA 1
ATOM 2751 C C . LEU A 1 356 ? 7.739 15.487 -0.719 1.00 83.56 356 LEU A C 1
ATOM 2753 O O . LEU A 1 356 ? 7.642 16.631 -1.153 1.00 83.56 356 LEU A O 1
ATOM 2757 N N . SER A 1 357 ? 6.747 14.910 -0.048 1.00 85.00 357 SER A N 1
ATOM 2758 C CA . SER A 1 357 ? 5.475 15.587 0.236 1.00 85.00 357 SER A CA 1
ATOM 2759 C C . SER A 1 357 ? 5.546 16.582 1.399 1.00 85.00 357 SER A C 1
ATOM 2761 O O . SER A 1 357 ? 4.771 17.537 1.438 1.00 85.00 357 SER A O 1
ATOM 2763 N N . ASN A 1 358 ? 6.476 16.391 2.338 1.00 81.12 358 ASN A N 1
ATOM 2764 C CA . ASN A 1 358 ? 6.651 17.239 3.518 1.00 81.12 358 ASN A CA 1
ATOM 2765 C C . ASN A 1 358 ? 7.961 18.032 3.419 1.00 81.12 358 ASN A C 1
ATOM 2767 O O . ASN A 1 358 ? 9.043 17.461 3.565 1.00 81.12 358 ASN A O 1
ATOM 2771 N N . ALA A 1 359 ? 7.864 19.348 3.208 1.00 69.81 359 ALA A N 1
ATOM 2772 C CA . ALA A 1 359 ? 9.002 20.254 3.353 1.00 69.81 359 ALA A CA 1
ATOM 2773 C C . ALA A 1 359 ? 9.412 20.324 4.836 1.00 69.81 359 ALA A C 1
ATOM 2775 O O . ALA A 1 359 ? 8.547 20.368 5.710 1.00 69.81 359 ALA A O 1
ATOM 2776 N N . ARG A 1 360 ? 10.717 20.289 5.125 1.00 65.00 360 ARG A N 1
ATOM 2777 C CA . ARG A 1 360 ? 11.261 20.476 6.479 1.00 65.00 360 ARG A CA 1
ATOM 2778 C C . ARG A 1 360 ? 12.084 21.758 6.526 1.00 65.00 360 ARG A C 1
ATOM 2780 O O . ARG A 1 360 ? 12.707 22.112 5.526 1.00 65.00 360 ARG A O 1
ATOM 2787 N N . ASP A 1 361 ? 12.111 22.397 7.690 1.00 54.97 361 ASP A N 1
ATOM 2788 C CA . ASP A 1 361 ? 12.882 23.620 7.919 1.00 54.97 361 ASP A CA 1
ATOM 2789 C C . ASP A 1 361 ? 14.382 23.401 7.654 1.00 54.97 361 ASP A C 1
ATOM 2791 O O . ASP A 1 361 ? 14.933 22.333 7.935 1.00 54.97 361 ASP A O 1
ATOM 2795 N N . GLY A 1 362 ? 15.042 24.416 7.086 1.00 57.16 362 GLY A N 1
ATOM 2796 C CA . GLY A 1 362 ? 16.483 24.407 6.796 1.00 57.16 362 GLY A CA 1
ATOM 2797 C C . GLY A 1 362 ? 16.891 23.805 5.444 1.00 57.16 362 GLY A C 1
ATOM 2798 O O . GLY A 1 362 ? 18.078 23.768 5.134 1.00 57.16 362 GLY A O 1
ATOM 2799 N N . GLN A 1 363 ? 15.941 23.354 4.623 1.00 64.81 363 GLN A N 1
ATOM 2800 C CA . GLN A 1 363 ? 16.185 22.971 3.227 1.00 64.81 363 GLN A CA 1
ATOM 2801 C C . GLN A 1 363 ? 15.699 24.101 2.305 1.00 64.81 363 GLN A C 1
ATOM 2803 O O . GLN A 1 363 ? 14.708 24.751 2.631 1.00 64.81 363 GLN A O 1
ATOM 2808 N N . ASN A 1 364 ? 16.366 24.349 1.166 1.00 79.12 364 ASN A N 1
ATOM 2809 C CA . ASN A 1 364 ? 15.941 25.347 0.166 1.00 79.12 364 ASN A CA 1
ATOM 2810 C C . ASN A 1 364 ? 14.689 24.867 -0.601 1.00 79.12 364 ASN A C 1
ATOM 2812 O O . ASN A 1 364 ? 14.715 24.631 -1.808 1.00 79.12 364 ASN A O 1
ATOM 2816 N N . LEU A 1 365 ? 13.608 24.622 0.141 1.00 85.19 365 LEU A N 1
ATOM 2817 C CA . LEU A 1 365 ? 12.357 24.050 -0.324 1.00 85.19 365 LEU A CA 1
ATOM 2818 C C . LEU A 1 365 ? 11.229 25.061 -0.176 1.00 85.19 365 LEU A C 1
ATOM 2820 O O . LEU A 1 365 ? 11.068 25.697 0.864 1.00 85.19 365 LEU A O 1
ATOM 2824 N N . ARG A 1 366 ? 10.388 25.146 -1.202 1.00 86.88 366 ARG A N 1
ATOM 2825 C CA . ARG A 1 366 ? 9.199 25.993 -1.231 1.00 86.88 366 ARG A CA 1
ATOM 2826 C C . ARG A 1 366 ? 7.971 25.143 -1.506 1.00 86.88 366 ARG A C 1
ATOM 2828 O O . ARG A 1 366 ? 7.900 24.464 -2.526 1.00 86.88 366 ARG A O 1
ATOM 2835 N N . ALA A 1 367 ? 6.985 25.203 -0.620 1.00 89.38 367 ALA A N 1
ATOM 2836 C CA . ALA A 1 367 ? 5.676 24.618 -0.875 1.00 89.38 367 ALA A CA 1
ATOM 2837 C C . ALA A 1 367 ? 4.779 25.623 -1.607 1.00 89.38 367 ALA A C 1
ATOM 2839 O O . ALA A 1 367 ? 4.676 26.779 -1.200 1.00 89.38 367 ALA A O 1
ATOM 2840 N N . ILE A 1 368 ? 4.105 25.172 -2.661 1.00 87.75 368 ILE A N 1
ATOM 2841 C CA . ILE A 1 368 ? 2.976 25.878 -3.268 1.00 87.75 368 ILE A CA 1
ATOM 2842 C C . ILE A 1 368 ? 1.735 25.060 -2.944 1.00 87.75 368 ILE A C 1
ATOM 2844 O O . ILE A 1 368 ? 1.666 23.869 -3.255 1.00 87.75 368 ILE A O 1
ATOM 2848 N N . ILE A 1 369 ? 0.785 25.695 -2.270 1.00 85.56 369 ILE A N 1
ATOM 2849 C CA . ILE A 1 369 ? -0.442 25.076 -1.777 1.00 85.56 369 ILE A CA 1
ATOM 2850 C C . ILE A 1 369 ? -1.592 25.648 -2.601 1.00 85.56 369 ILE A C 1
ATOM 2852 O O . ILE A 1 369 ? -1.658 26.858 -2.800 1.00 85.56 369 ILE A O 1
ATOM 2856 N N . ALA A 1 370 ? -2.455 24.775 -3.115 1.00 75.31 370 ALA A N 1
ATOM 2857 C CA . ALA A 1 370 ? -3.672 25.186 -3.799 1.00 75.31 370 ALA A CA 1
ATOM 2858 C C . ALA A 1 370 ? -4.622 25.878 -2.820 1.00 75.31 370 ALA A C 1
ATOM 2860 O O . ALA A 1 370 ? -4.649 25.523 -1.638 1.00 75.31 370 ALA A O 1
ATOM 2861 N N . ASP A 1 371 ? -5.460 26.781 -3.325 1.00 67.25 371 ASP A N 1
ATOM 2862 C CA . ASP A 1 371 ? -6.525 27.357 -2.512 1.00 67.25 371 ASP A CA 1
ATOM 2863 C C . ASP A 1 371 ? -7.374 26.240 -1.878 1.00 67.25 371 ASP A C 1
ATOM 2865 O O . ASP A 1 371 ? -7.717 25.256 -2.554 1.00 67.25 371 ASP A O 1
ATOM 2869 N N . PRO A 1 372 ? -7.673 26.340 -0.572 1.00 55.28 372 PRO A N 1
ATOM 2870 C CA . PRO A 1 372 ? -8.398 25.299 0.132 1.00 55.28 372 PRO A CA 1
ATOM 2871 C C . PRO A 1 372 ? -9.809 25.163 -0.447 1.00 55.28 372 PRO A C 1
ATOM 2873 O O . PRO A 1 372 ? -10.547 26.137 -0.574 1.00 55.28 372 PRO A O 1
ATOM 2876 N N . LEU A 1 373 ? -10.193 23.927 -0.764 1.00 53.28 373 LEU A N 1
ATOM 2877 C CA . LEU A 1 373 ? -11.562 23.552 -1.116 1.00 53.28 373 LEU A CA 1
ATOM 2878 C C . LEU A 1 373 ? -12.079 22.552 -0.072 1.00 53.28 373 LEU A C 1
ATOM 2880 O O . LEU A 1 373 ? -11.266 21.846 0.538 1.00 53.28 373 LEU A O 1
ATOM 2884 N N . PRO A 1 374 ? -13.406 22.441 0.140 1.00 53.31 374 PRO A N 1
ATOM 2885 C CA . PRO A 1 374 ? -13.963 21.460 1.063 1.00 53.31 374 PRO A CA 1
ATOM 2886 C C . PRO A 1 374 ? -13.387 20.065 0.814 1.00 53.31 374 PRO A C 1
ATOM 2888 O O . PRO A 1 374 ? -13.323 19.592 -0.324 1.00 53.31 374 PRO A O 1
ATOM 2891 N N . ARG A 1 375 ? -12.926 19.424 1.894 1.00 63.56 375 ARG A N 1
ATOM 2892 C CA . ARG A 1 375 ? -12.347 18.070 1.878 1.00 63.56 375 ARG A CA 1
ATOM 2893 C C . ARG A 1 375 ? -11.185 17.872 0.890 1.00 63.56 375 ARG A C 1
ATOM 2895 O O . ARG A 1 375 ? -10.864 16.734 0.566 1.00 63.56 375 ARG A O 1
ATOM 2902 N N . THR A 1 376 ? -10.539 18.942 0.428 1.00 75.44 376 THR A N 1
ATOM 2903 C CA . THR A 1 376 ? -9.455 18.874 -0.553 1.00 75.44 376 THR A CA 1
ATOM 2904 C C . THR A 1 376 ? -8.225 19.599 -0.036 1.00 75.44 376 THR A C 1
ATOM 2906 O O . THR A 1 376 ? -8.300 20.724 0.448 1.00 75.44 376 THR A O 1
ATOM 2909 N N . TYR A 1 377 ? -7.066 18.975 -0.204 1.00 82.81 377 TYR A N 1
ATOM 2910 C CA . TYR A 1 377 ? -5.779 19.586 0.079 1.00 82.81 377 TYR A CA 1
ATOM 2911 C C . TYR A 1 377 ? -4.788 19.196 -1.007 1.00 82.81 377 TYR A C 1
ATOM 2913 O O . TYR A 1 377 ? -4.572 18.014 -1.252 1.00 82.81 377 TYR A O 1
ATOM 2921 N N . ARG A 1 378 ? -4.207 20.178 -1.697 1.00 89.75 378 ARG A N 1
ATOM 2922 C CA . ARG A 1 378 ? -3.237 19.933 -2.769 1.00 89.75 378 ARG A CA 1
ATOM 2923 C C . ARG A 1 378 ? -2.024 20.818 -2.567 1.00 89.75 378 ARG A C 1
ATOM 2925 O O . ARG A 1 378 ? -2.152 22.027 -2.407 1.00 89.75 378 ARG A O 1
ATOM 2932 N N . LYS A 1 379 ? -0.850 20.204 -2.593 1.00 92.12 379 LYS A N 1
ATOM 2933 C CA . LYS A 1 379 ? 0.436 20.870 -2.416 1.00 92.12 379 LYS A CA 1
ATOM 2934 C C . LYS A 1 379 ? 1.471 20.267 -3.353 1.00 92.12 379 LYS A C 1
ATOM 2936 O O . LYS A 1 379 ? 1.508 19.050 -3.533 1.00 92.12 379 LYS A O 1
ATOM 2941 N N . VAL A 1 380 ? 2.342 21.113 -3.891 1.00 93.44 380 VAL A N 1
ATOM 2942 C CA . VAL A 1 380 ? 3.585 20.722 -4.566 1.00 93.44 380 VAL A CA 1
ATOM 2943 C C . VAL A 1 380 ? 4.772 21.324 -3.815 1.00 93.44 380 VAL A C 1
ATOM 2945 O O . VAL A 1 380 ? 4.702 22.455 -3.335 1.00 93.44 380 VAL A O 1
ATOM 2948 N N . VAL A 1 381 ? 5.850 20.560 -3.681 1.00 91.50 381 VAL A N 1
ATOM 2949 C CA . VAL A 1 381 ? 7.105 20.984 -3.054 1.00 91.50 381 VAL A CA 1
ATOM 2950 C C . VAL A 1 381 ? 8.136 21.185 -4.153 1.00 91.50 381 VAL A C 1
ATOM 2952 O O . VAL A 1 381 ? 8.353 20.289 -4.969 1.00 91.50 381 VAL A O 1
ATOM 2955 N N . LEU A 1 382 ? 8.753 22.363 -4.178 1.00 91.12 382 LEU A N 1
ATOM 2956 C CA . LEU A 1 382 ? 9.783 22.752 -5.133 1.00 91.12 382 LEU A CA 1
ATOM 2957 C C . LEU A 1 382 ? 11.131 22.925 -4.428 1.00 91.12 382 LEU A C 1
ATOM 2959 O O . LEU A 1 382 ? 11.171 23.448 -3.317 1.00 91.12 382 LEU A O 1
ATOM 2963 N N . GLN A 1 383 ? 12.215 22.561 -5.102 1.00 89.56 383 GLN A N 1
ATOM 2964 C CA . GLN A 1 383 ? 13.596 22.899 -4.766 1.00 89.56 383 GLN A CA 1
ATOM 2965 C C . GLN A 1 383 ? 14.182 23.669 -5.950 1.00 89.56 383 GLN A C 1
ATOM 2967 O O . GLN A 1 383 ? 14.147 23.161 -7.065 1.00 89.56 383 GLN A O 1
ATOM 2972 N N . ASP A 1 384 ? 14.652 24.902 -5.745 1.00 89.81 384 ASP A N 1
ATOM 2973 C CA . ASP A 1 384 ? 15.180 25.749 -6.834 1.00 89.81 384 ASP A CA 1
ATOM 2974 C C . ASP A 1 384 ? 14.218 25.874 -8.043 1.00 89.81 384 ASP A C 1
ATOM 2976 O O . ASP A 1 384 ? 14.614 25.873 -9.209 1.00 89.81 384 ASP A O 1
ATOM 2980 N N . ASP A 1 385 ? 12.916 25.970 -7.744 1.00 92.25 385 ASP A N 1
ATOM 2981 C CA . ASP A 1 385 ? 11.786 25.968 -8.689 1.00 92.25 385 ASP A CA 1
ATOM 2982 C C . ASP A 1 385 ? 11.562 24.660 -9.481 1.00 92.25 385 ASP A C 1
ATOM 2984 O O . ASP A 1 385 ? 10.647 24.596 -10.302 1.00 92.25 385 ASP A O 1
ATOM 2988 N N . VAL A 1 386 ? 12.318 23.596 -9.209 1.00 91.81 386 VAL A N 1
ATOM 2989 C CA . VAL A 1 386 ? 12.091 22.240 -9.736 1.00 91.81 386 VAL A CA 1
ATOM 2990 C C . VAL A 1 386 ? 11.202 21.457 -8.763 1.00 91.81 386 VAL A C 1
ATOM 2992 O O . VAL A 1 386 ? 11.479 21.452 -7.563 1.00 91.81 386 VAL A O 1
ATOM 2995 N N . PRO A 1 387 ? 10.119 20.794 -9.205 1.00 91.62 387 PRO A N 1
ATOM 2996 C CA . PRO A 1 387 ? 9.271 20.025 -8.310 1.00 91.62 387 PRO A CA 1
ATOM 2997 C C . PRO A 1 387 ? 9.986 18.760 -7.840 1.00 91.62 387 PRO A C 1
ATOM 2999 O O . PRO A 1 387 ? 10.529 17.999 -8.634 1.00 91.62 387 PRO A O 1
ATOM 3002 N N . VAL A 1 388 ? 9.940 18.524 -6.530 1.00 88.00 388 VAL A N 1
ATOM 3003 C CA . VAL A 1 388 ? 10.577 17.377 -5.859 1.00 88.00 388 VAL A CA 1
ATOM 3004 C C . VAL A 1 388 ? 9.573 16.493 -5.121 1.00 88.00 388 VAL A C 1
ATOM 3006 O O . VAL A 1 388 ? 9.905 15.397 -4.665 1.00 88.00 388 VAL A O 1
ATOM 3009 N N . GLY A 1 389 ? 8.323 16.941 -5.013 1.00 89.62 389 GLY A N 1
ATOM 3010 C CA . GLY A 1 389 ? 7.244 16.122 -4.489 1.00 89.62 389 GLY A CA 1
ATOM 3011 C C . GLY A 1 389 ? 5.884 16.800 -4.493 1.00 89.62 389 GLY A C 1
ATOM 3012 O O . GLY A 1 389 ? 5.750 17.978 -4.820 1.00 89.62 389 GLY A O 1
ATOM 3013 N N . LEU A 1 390 ? 4.856 16.030 -4.149 1.00 92.44 390 LEU A N 1
ATOM 3014 C CA . LEU A 1 390 ? 3.475 16.499 -4.052 1.00 92.44 390 LEU A CA 1
ATOM 3015 C C . LEU A 1 390 ? 2.683 15.722 -3.003 1.00 92.44 390 LEU A C 1
ATOM 3017 O O . LEU A 1 390 ? 3.000 14.571 -2.693 1.00 92.44 390 LEU A O 1
ATOM 3021 N N . LEU A 1 391 ? 1.612 16.351 -2.523 1.00 92.75 391 LEU A N 1
ATOM 3022 C CA . LEU A 1 391 ? 0.597 15.761 -1.655 1.00 92.75 391 LEU A CA 1
ATOM 3023 C C . LEU A 1 391 ? -0.785 16.265 -2.054 1.00 92.75 391 LEU A C 1
ATOM 3025 O O . LEU A 1 391 ? -1.101 17.432 -1.823 1.00 92.75 391 LEU A O 1
ATOM 3029 N N . PHE A 1 392 ? -1.586 15.398 -2.666 1.00 92.81 392 PHE A N 1
ATOM 3030 C CA . PHE A 1 392 ? -2.962 15.670 -3.072 1.00 92.81 392 PHE A CA 1
ATOM 3031 C C . PHE A 1 392 ? -3.911 14.766 -2.272 1.00 92.81 392 PHE A C 1
ATOM 3033 O O . PHE A 1 392 ? -3.701 13.559 -2.180 1.00 92.81 392 PHE A O 1
ATOM 3040 N N . LEU A 1 393 ? -4.960 15.349 -1.706 1.00 87.56 393 LEU A N 1
ATOM 3041 C CA . LEU A 1 393 ? -6.002 14.700 -0.917 1.00 87.56 393 LEU A CA 1
ATOM 3042 C C . LEU A 1 393 ? -7.360 15.280 -1.329 1.00 87.56 393 LEU A C 1
ATOM 3044 O O . LEU A 1 393 ? -7.462 16.481 -1.572 1.00 87.56 393 LEU A O 1
ATOM 3048 N N . GLY A 1 394 ? -8.386 14.441 -1.453 1.00 76.44 394 GLY A N 1
ATOM 3049 C CA . GLY A 1 394 ? -9.734 14.808 -1.908 1.00 76.44 394 GLY A CA 1
ATOM 3050 C C . GLY A 1 394 ? -9.853 15.012 -3.420 1.00 76.44 394 GLY A C 1
ATOM 3051 O O . GLY A 1 394 ? -10.892 14.725 -4.004 1.00 76.44 394 GLY A O 1
ATOM 3052 N N . ASN A 1 395 ? -8.776 15.439 -4.081 1.00 79.31 395 ASN A N 1
ATOM 3053 C CA . ASN A 1 395 ? -8.709 15.547 -5.531 1.00 79.31 395 ASN A CA 1
ATOM 3054 C C . ASN A 1 395 ? -7.283 15.285 -6.020 1.00 79.31 395 ASN A C 1
ATOM 3056 O O . ASN A 1 395 ? -6.394 16.123 -5.870 1.00 79.31 395 ASN A O 1
ATOM 3060 N N . ARG A 1 396 ? -7.084 14.130 -6.658 1.00 84.69 396 ARG A N 1
ATOM 3061 C CA . ARG A 1 396 ? -5.800 13.741 -7.257 1.00 84.69 396 ARG A CA 1
ATOM 3062 C C . ARG A 1 396 ? -5.713 13.973 -8.769 1.00 84.69 396 ARG A C 1
ATOM 3064 O O . ARG A 1 396 ? -4.750 13.519 -9.393 1.00 84.69 396 ARG A O 1
ATOM 3071 N N . LYS A 1 397 ? -6.703 14.645 -9.375 1.00 76.62 397 LYS A N 1
ATOM 3072 C CA . LYS A 1 397 ? -6.639 15.041 -10.790 1.00 76.62 397 LYS A CA 1
ATOM 3073 C C . LYS A 1 397 ? -5.373 15.885 -10.994 1.00 76.62 397 LYS A C 1
ATOM 3075 O O . LYS A 1 397 ? -4.979 16.641 -10.114 1.00 76.62 397 LYS A O 1
ATOM 3080 N N . GLU A 1 398 ? -4.708 15.689 -12.129 1.00 86.38 398 GLU A N 1
ATOM 3081 C CA . GLU A 1 398 ? -3.413 16.297 -12.496 1.00 86.38 398 GLU A CA 1
ATOM 3082 C C . GLU A 1 398 ? -2.159 15.796 -11.759 1.00 86.38 398 GLU A C 1
ATOM 3084 O O . GLU A 1 398 ? -1.058 16.152 -12.172 1.00 86.38 398 GLU A O 1
ATOM 3089 N N . ALA A 1 399 ? -2.249 14.917 -10.753 1.00 88.50 399 ALA A N 1
ATOM 3090 C CA . ALA A 1 399 ? -1.057 14.450 -10.028 1.00 88.50 399 ALA A CA 1
ATOM 3091 C C . ALA A 1 399 ? 0.020 13.820 -10.945 1.00 88.50 399 ALA A C 1
ATOM 3093 O O . ALA A 1 399 ? 1.216 13.955 -10.687 1.00 88.50 399 ALA A O 1
ATOM 3094 N N . LEU A 1 400 ? -0.382 13.189 -12.057 1.00 88.12 400 LEU A N 1
ATOM 3095 C CA . LEU A 1 400 ? 0.545 12.655 -13.065 1.00 88.12 400 LEU A CA 1
ATOM 3096 C C . LEU A 1 400 ? 1.285 13.738 -13.864 1.00 88.12 400 LEU A C 1
ATOM 3098 O O . LEU A 1 400 ? 2.416 13.496 -14.276 1.00 88.12 400 LEU A O 1
ATOM 3102 N N . ALA A 1 401 ? 0.700 14.922 -14.056 1.00 91.56 401 ALA A N 1
ATOM 3103 C CA . ALA A 1 401 ? 1.380 16.046 -14.703 1.00 91.56 401 ALA A CA 1
ATOM 3104 C C . ALA A 1 401 ? 2.522 16.567 -13.820 1.00 91.56 401 ALA A C 1
ATOM 3106 O O . ALA A 1 401 ? 3.627 16.819 -14.290 1.00 91.56 401 ALA A O 1
ATOM 3107 N N . TYR A 1 402 ? 2.283 16.641 -12.512 1.00 92.69 402 TYR A N 1
ATOM 3108 C CA . TYR A 1 402 ? 3.328 16.974 -11.548 1.00 92.69 402 TYR A CA 1
ATOM 3109 C C . TYR A 1 402 ? 4.377 15.869 -11.449 1.00 92.69 402 TYR A C 1
ATOM 3111 O O . TYR A 1 402 ? 5.565 16.173 -11.447 1.00 92.69 402 TYR A O 1
ATOM 3119 N N . LYS A 1 403 ? 3.972 14.590 -11.449 1.00 87.88 403 LYS A N 1
ATOM 3120 C CA . LYS A 1 403 ? 4.922 13.470 -11.530 1.00 87.88 403 LYS A CA 1
ATOM 3121 C C . LYS A 1 403 ? 5.814 13.588 -12.769 1.00 87.88 403 LYS A C 1
ATOM 3123 O O . LYS A 1 403 ? 7.021 13.464 -12.649 1.00 87.88 403 LYS A O 1
ATOM 3128 N N . ARG A 1 404 ? 5.234 13.891 -13.933 1.00 89.25 404 ARG A N 1
ATOM 3129 C CA . ARG A 1 404 ? 5.971 14.131 -15.182 1.00 89.25 404 ARG A CA 1
ATOM 3130 C C . ARG A 1 404 ? 7.002 15.252 -15.025 1.00 89.25 404 ARG A C 1
ATOM 3132 O O . ARG A 1 404 ? 8.142 15.075 -15.429 1.00 89.25 404 ARG A O 1
ATOM 3139 N N . ALA A 1 405 ? 6.628 16.373 -14.411 1.00 91.69 405 ALA A N 1
ATOM 3140 C CA . ALA A 1 405 ? 7.567 17.463 -14.146 1.00 91.69 405 ALA A CA 1
ATOM 3141 C C . ALA A 1 405 ? 8.694 17.059 -13.172 1.00 91.69 405 ALA A C 1
ATOM 3143 O O . ALA A 1 405 ? 9.830 17.476 -13.372 1.00 91.69 405 ALA A O 1
ATOM 3144 N N . ILE A 1 406 ? 8.393 16.233 -12.159 1.00 88.31 406 ILE A N 1
ATOM 3145 C CA . ILE A 1 406 ? 9.377 15.687 -11.205 1.00 88.31 406 ILE A CA 1
ATOM 3146 C C . ILE A 1 406 ? 10.353 14.740 -11.916 1.00 88.31 406 ILE A C 1
ATOM 3148 O O . ILE A 1 406 ? 11.563 14.900 -11.788 1.00 88.31 406 ILE A O 1
ATOM 3152 N N . ASP A 1 407 ? 9.832 13.782 -12.689 1.00 83.75 407 ASP A N 1
ATOM 3153 C CA . ASP A 1 407 ? 10.623 12.764 -13.392 1.00 83.75 407 ASP A CA 1
ATOM 3154 C C . ASP A 1 407 ? 11.666 13.397 -14.328 1.00 83.75 407 ASP A C 1
ATOM 3156 O O . ASP A 1 407 ? 12.789 12.910 -14.430 1.00 83.75 407 ASP A O 1
ATOM 3160 N N . HIS A 1 408 ? 11.292 14.499 -14.988 1.00 86.69 408 HIS A N 1
ATOM 3161 C CA . HIS A 1 408 ? 12.129 15.213 -15.960 1.00 86.69 408 HIS A CA 1
ATOM 3162 C C . HIS A 1 408 ? 12.794 16.474 -15.393 1.00 86.69 408 HIS A C 1
ATOM 3164 O O . HIS A 1 408 ? 13.336 17.266 -16.159 1.00 86.69 408 HIS A O 1
ATOM 3170 N N . GLN A 1 409 ? 12.742 16.677 -14.070 1.00 89.75 409 GLN A N 1
ATOM 3171 C CA . GLN A 1 409 ? 13.362 17.807 -13.361 1.00 89.75 409 GLN A CA 1
ATOM 3172 C C . GLN A 1 409 ? 13.053 19.179 -13.993 1.00 89.75 409 GLN A C 1
ATOM 3174 O O . GLN A 1 409 ? 13.914 20.050 -14.119 1.00 89.75 409 GLN A O 1
ATOM 3179 N N . VAL A 1 410 ? 11.802 19.381 -14.412 1.00 94.19 410 VAL A N 1
ATOM 3180 C CA . VAL A 1 410 ? 11.389 20.585 -15.142 1.00 94.19 410 VAL A CA 1
ATOM 3181 C C . VAL A 1 410 ? 11.373 21.788 -14.205 1.00 94.19 410 VAL A C 1
ATOM 3183 O O . VAL A 1 410 ? 10.692 21.778 -13.182 1.00 94.19 410 VAL A O 1
ATOM 3186 N N . ASN A 1 411 ? 12.064 22.865 -14.575 1.00 95.25 411 ASN A N 1
ATOM 3187 C CA . ASN A 1 411 ? 11.996 24.113 -13.825 1.00 95.25 411 ASN A CA 1
ATOM 3188 C C . ASN A 1 411 ? 10.637 24.805 -14.051 1.00 95.25 411 ASN A C 1
ATOM 3190 O O . ASN A 1 411 ? 10.291 25.170 -15.174 1.00 95.25 411 ASN A O 1
ATOM 3194 N N . LEU A 1 412 ? 9.867 25.003 -12.979 1.00 95.88 412 LEU A N 1
ATOM 3195 C CA . LEU A 1 412 ? 8.518 25.575 -13.020 1.00 95.88 412 LEU A CA 1
ATOM 3196 C C . LEU A 1 412 ? 8.479 27.077 -12.703 1.00 95.88 412 LEU A C 1
ATOM 3198 O O . LEU A 1 412 ? 7.391 27.625 -12.520 1.00 95.88 412 LEU A O 1
ATOM 3202 N N . ARG A 1 413 ? 9.622 27.778 -12.644 1.00 95.12 413 ARG A N 1
ATOM 3203 C CA . ARG A 1 413 ? 9.694 29.202 -12.256 1.00 95.12 413 ARG A CA 1
ATOM 3204 C C . ARG A 1 413 ? 8.729 30.086 -13.044 1.00 95.12 413 ARG A C 1
ATOM 3206 O O . ARG A 1 413 ? 8.044 30.916 -12.449 1.00 95.12 413 ARG A O 1
ATOM 3213 N N . SER A 1 414 ? 8.651 29.896 -14.362 1.00 95.31 414 SER A N 1
ATOM 3214 C CA . SER A 1 414 ? 7.820 30.708 -15.265 1.00 95.31 414 SER A CA 1
ATOM 3215 C C . SER A 1 414 ? 6.314 30.547 -15.027 1.00 95.31 414 SER A C 1
ATOM 3217 O O . SER A 1 414 ? 5.544 31.458 -15.324 1.00 95.31 414 SER A O 1
ATOM 3219 N N . VAL A 1 415 ? 5.892 29.420 -14.448 1.00 95.44 415 VAL A N 1
ATOM 3220 C CA . VAL A 1 415 ? 4.480 29.087 -14.203 1.00 95.44 415 VAL A CA 1
ATOM 3221 C C . VAL A 1 415 ? 4.137 28.930 -12.725 1.00 95.44 415 VAL A C 1
ATOM 3223 O O . VAL A 1 415 ? 2.984 28.676 -12.395 1.00 95.44 415 VAL A O 1
ATOM 3226 N N . ALA A 1 416 ? 5.089 29.141 -11.811 1.00 90.94 416 ALA A N 1
ATOM 3227 C CA . ALA A 1 416 ? 4.920 28.860 -10.386 1.00 90.94 416 ALA A CA 1
ATOM 3228 C C . ALA A 1 416 ? 3.699 29.554 -9.753 1.00 90.94 416 ALA A C 1
ATOM 3230 O O . ALA A 1 416 ? 3.051 28.973 -8.890 1.00 90.94 416 ALA A O 1
ATOM 3231 N N . ARG A 1 417 ? 3.363 30.778 -10.188 1.00 88.38 417 ARG A N 1
ATOM 3232 C CA . ARG A 1 417 ? 2.189 31.534 -9.698 1.00 88.38 417 ARG A CA 1
ATOM 3233 C C . ARG A 1 417 ? 0.854 31.065 -10.285 1.00 88.38 417 ARG A C 1
ATOM 3235 O O . ARG A 1 417 ? -0.189 31.446 -9.775 1.00 88.38 417 ARG A O 1
ATOM 3242 N N . GLN A 1 418 ? 0.892 30.293 -11.366 1.00 91.81 418 GLN A N 1
ATOM 3243 C CA . GLN A 1 418 ? -0.288 29.761 -12.050 1.00 91.81 418 GLN A CA 1
ATOM 3244 C C . GLN A 1 418 ? -0.594 28.322 -11.625 1.00 91.81 418 GLN A C 1
ATOM 3246 O O . GLN A 1 418 ? -1.661 27.804 -11.945 1.00 91.81 418 GLN A O 1
ATOM 3251 N N . LEU A 1 419 ? 0.322 27.663 -10.904 1.00 87.38 419 LEU A N 1
ATOM 3252 C CA . LEU A 1 419 ? 0.092 26.321 -10.376 1.00 87.38 419 LEU A CA 1
ATOM 3253 C C . LEU A 1 419 ? -1.174 26.336 -9.501 1.00 87.38 419 LEU A C 1
ATOM 3255 O O . LEU A 1 419 ? -1.246 27.096 -8.541 1.00 87.38 419 LEU A O 1
ATOM 3259 N N . PHE A 1 420 ? -2.149 25.491 -9.858 1.00 86.69 420 PHE A N 1
ATOM 3260 C CA . PHE A 1 420 ? -3.507 25.387 -9.290 1.00 86.69 420 PHE A CA 1
ATOM 3261 C C . PHE A 1 420 ? -4.539 26.455 -9.687 1.00 86.69 420 PHE A C 1
ATOM 3263 O O . PHE A 1 420 ? -5.690 26.338 -9.264 1.00 86.69 420 PHE A O 1
ATOM 3270 N N . ALA A 1 421 ? -4.192 27.439 -10.519 1.00 84.38 421 ALA A N 1
ATOM 3271 C CA . ALA A 1 421 ? -5.175 28.384 -11.044 1.00 84.38 421 ALA A CA 1
ATOM 3272 C C . ALA A 1 421 ? -6.194 27.666 -11.948 1.00 84.38 421 ALA A C 1
ATOM 3274 O O . ALA A 1 421 ? -5.823 26.817 -12.757 1.00 84.38 421 ALA A O 1
ATOM 3275 N N . SER A 1 422 ? -7.476 28.030 -11.855 1.00 76.88 422 SER A N 1
ATOM 3276 C CA . SER A 1 422 ? -8.581 27.347 -12.554 1.00 76.88 422 SER A CA 1
ATOM 3277 C C . SER A 1 422 ? -8.439 27.293 -14.083 1.00 76.88 422 SER A C 1
ATOM 3279 O O . SER A 1 422 ? -8.948 26.366 -14.707 1.00 76.88 422 SER A O 1
ATOM 3281 N N . GLY A 1 423 ? -7.739 28.259 -14.687 1.00 83.31 423 GLY A N 1
ATOM 3282 C CA . GLY A 1 423 ? -7.477 28.318 -16.131 1.00 83.31 423 GLY A CA 1
ATOM 3283 C C . GLY A 1 423 ? -6.139 27.719 -16.579 1.00 83.31 423 GLY A C 1
ATOM 3284 O O . GLY A 1 423 ? -5.857 27.710 -17.776 1.00 83.31 423 GLY A O 1
ATOM 3285 N N . PHE A 1 424 ? -5.298 27.245 -15.657 1.00 90.50 424 PHE A N 1
ATOM 3286 C CA . PHE A 1 424 ? -3.972 26.725 -15.978 1.00 90.50 424 PHE A CA 1
ATOM 3287 C C . PHE A 1 424 ? -3.951 25.197 -15.904 1.00 90.50 424 PHE A C 1
ATOM 3289 O O . PHE A 1 424 ? -4.296 24.612 -14.883 1.00 90.50 424 PHE A O 1
ATOM 3296 N N . ASN A 1 425 ? -3.486 24.544 -16.973 1.00 92.75 425 ASN A N 1
ATOM 3297 C CA . ASN A 1 425 ? -3.274 23.100 -16.996 1.00 92.75 425 ASN A CA 1
ATOM 3298 C C . ASN A 1 425 ? -1.786 22.787 -17.182 1.00 92.75 425 ASN A C 1
ATOM 3300 O O . ASN A 1 425 ? -1.212 23.036 -18.247 1.00 92.75 425 ASN A O 1
ATOM 3304 N N . LEU A 1 426 ? -1.172 22.199 -16.153 1.00 93.75 426 LEU A N 1
ATOM 3305 C CA . LEU A 1 426 ? 0.259 21.898 -16.167 1.00 93.75 426 LEU A CA 1
ATOM 3306 C C . LEU A 1 426 ? 0.638 20.919 -17.284 1.00 93.75 426 LEU A C 1
ATOM 3308 O O . LEU A 1 426 ? 1.689 21.079 -17.893 1.00 93.75 426 LEU A O 1
ATOM 3312 N N . ASN A 1 427 ? -0.198 19.919 -17.581 1.00 92.19 427 ASN A N 1
ATOM 3313 C CA . ASN A 1 427 ? 0.143 18.921 -18.594 1.00 92.19 427 ASN A CA 1
ATOM 3314 C C . ASN A 1 427 ? 0.222 19.533 -19.997 1.00 92.19 427 ASN A C 1
ATOM 3316 O O . ASN A 1 427 ? 1.193 19.285 -20.703 1.00 92.19 427 ASN A O 1
ATOM 3320 N N . SER A 1 428 ? -0.745 20.378 -20.361 1.00 93.12 428 SER A N 1
ATOM 3321 C CA . SER A 1 428 ? -0.734 21.128 -21.621 1.00 93.12 428 SER A CA 1
ATOM 3322 C C . SER A 1 428 ? 0.463 22.076 -21.717 1.00 93.12 428 SER A C 1
ATOM 3324 O O . SER A 1 428 ? 1.057 22.224 -22.784 1.00 93.12 428 SER A O 1
ATOM 3326 N N . TRP A 1 429 ? 0.853 22.710 -20.605 1.00 96.44 429 TRP A N 1
ATOM 3327 C CA . TRP A 1 429 ? 2.064 23.527 -20.580 1.00 96.44 429 TRP A CA 1
ATOM 3328 C C . TRP A 1 429 ? 3.318 22.669 -20.798 1.00 96.44 429 TRP A C 1
ATOM 3330 O O . TRP A 1 429 ? 4.131 23.007 -21.652 1.00 96.44 429 TRP A O 1
ATOM 3340 N N . LEU A 1 430 ? 3.447 21.521 -20.125 1.00 92.38 430 LEU A N 1
ATOM 3341 C CA . LEU A 1 430 ? 4.559 20.581 -20.335 1.00 92.38 430 LEU A CA 1
ATOM 3342 C C . LEU A 1 430 ? 4.625 20.063 -21.781 1.00 92.38 430 LEU A C 1
ATOM 3344 O O . LEU A 1 430 ? 5.721 19.937 -22.326 1.00 92.38 430 LEU A O 1
ATOM 3348 N N . ASP A 1 431 ? 3.474 19.817 -22.416 1.00 91.56 431 ASP A N 1
ATOM 3349 C CA . ASP A 1 431 ? 3.390 19.466 -23.840 1.00 91.56 431 ASP A CA 1
ATOM 3350 C C . ASP A 1 431 ? 3.973 20.582 -24.720 1.00 91.56 431 ASP A C 1
ATOM 3352 O O . ASP A 1 431 ? 4.771 20.304 -25.613 1.00 91.56 431 ASP A O 1
ATOM 3356 N N . SER A 1 432 ? 3.659 21.850 -24.426 1.00 93.50 432 SER A N 1
ATOM 3357 C CA . SER A 1 432 ? 4.237 22.998 -25.146 1.00 93.50 432 SER A CA 1
ATOM 3358 C C . SER A 1 432 ? 5.755 23.150 -24.976 1.00 93.50 432 SER A C 1
ATOM 3360 O O . SER A 1 432 ? 6.401 23.757 -25.824 1.00 93.50 432 SER A O 1
ATOM 3362 N N . GLN A 1 433 ? 6.325 22.603 -23.898 1.00 93.50 433 GLN A N 1
ATOM 3363 C CA . GLN A 1 433 ? 7.770 22.602 -23.645 1.00 93.50 433 GLN A CA 1
ATOM 3364 C C . GLN A 1 433 ? 8.467 21.351 -24.201 1.00 93.50 433 GLN A C 1
ATOM 3366 O O . GLN A 1 433 ? 9.672 21.195 -24.025 1.00 93.50 433 GLN A O 1
ATOM 3371 N N . GLY A 1 434 ? 7.730 20.432 -24.836 1.00 89.50 434 GLY A N 1
ATOM 3372 C CA . GLY A 1 434 ? 8.300 19.200 -25.386 1.00 89.50 434 GLY A CA 1
ATOM 3373 C C . GLY A 1 434 ? 8.783 18.196 -24.330 1.00 89.50 434 GLY A C 1
ATOM 3374 O O . GLY A 1 434 ? 9.593 17.324 -24.638 1.00 89.50 434 GLY A O 1
ATOM 3375 N N . VAL A 1 435 ? 8.313 18.297 -23.081 1.00 82.69 435 VAL A N 1
ATOM 3376 C CA . VAL A 1 435 ? 8.707 17.374 -22.001 1.00 82.69 435 VAL A CA 1
ATOM 3377 C C . VAL A 1 435 ? 8.152 15.976 -22.310 1.00 82.69 435 VAL A C 1
ATOM 3379 O O . VAL A 1 435 ? 6.986 15.877 -22.676 1.00 82.69 435 VAL A O 1
ATOM 3382 N N . PRO A 1 436 ? 8.886 14.862 -22.161 1.00 81.31 436 PRO A N 1
ATOM 3383 C CA . PRO A 1 436 ? 8.314 13.533 -22.391 1.00 81.31 436 PRO A CA 1
ATOM 3384 C C . PRO A 1 436 ? 7.219 13.180 -21.370 1.00 81.31 436 PRO A C 1
ATOM 3386 O O . PRO A 1 436 ? 7.067 13.843 -20.345 1.00 81.31 436 PRO A O 1
ATOM 3389 N N . GLY A 1 437 ? 6.441 12.124 -21.627 1.00 75.56 437 GLY A N 1
ATOM 3390 C CA . GLY A 1 437 ? 5.453 11.616 -20.664 1.00 75.56 437 GLY A CA 1
ATOM 3391 C C . GLY A 1 437 ? 6.084 11.193 -19.324 1.00 75.56 437 GLY A C 1
ATOM 3392 O O . GLY A 1 437 ? 7.302 11.012 -19.249 1.00 75.56 437 GLY A O 1
ATOM 3393 N N . PRO A 1 438 ? 5.284 11.029 -18.252 1.00 76.62 438 PRO A N 1
ATOM 3394 C CA . PRO A 1 438 ? 5.809 10.572 -16.969 1.00 76.62 438 PRO A CA 1
ATOM 3395 C C . PRO A 1 438 ? 6.481 9.203 -17.115 1.00 76.62 438 PRO A C 1
ATOM 3397 O O . PRO A 1 438 ? 5.993 8.327 -17.834 1.00 76.62 438 PRO A O 1
ATOM 3400 N N . LEU A 1 439 ? 7.579 9.003 -16.390 1.00 73.81 439 LEU A N 1
ATOM 3401 C CA . LEU A 1 439 ? 8.296 7.737 -16.352 1.00 73.81 439 LEU A CA 1
ATOM 3402 C C . LEU A 1 439 ? 7.481 6.732 -15.530 1.00 73.81 439 LEU A C 1
ATOM 3404 O O . LEU A 1 439 ? 7.485 6.725 -14.293 1.00 73.81 439 LEU A O 1
ATOM 3408 N N . LEU A 1 440 ? 6.720 5.911 -16.252 1.00 68.50 440 LEU A N 1
ATOM 3409 C CA . LEU A 1 440 ? 5.873 4.845 -15.730 1.00 68.50 440 LEU A CA 1
ATOM 3410 C C . LEU A 1 440 ? 6.361 3.517 -16.310 1.00 68.50 440 LEU A C 1
ATOM 3412 O O . LEU A 1 440 ? 5.885 3.084 -17.355 1.00 68.50 440 LEU A O 1
ATOM 3416 N N . GLY A 1 441 ? 7.341 2.873 -15.680 1.00 63.22 441 GLY A N 1
ATOM 3417 C CA . GLY A 1 441 ? 7.824 1.602 -16.216 1.00 63.22 441 GLY A CA 1
ATOM 3418 C C . GLY A 1 441 ? 9.302 1.333 -15.993 1.00 63.22 441 GLY A C 1
ATOM 3419 O O . GLY A 1 441 ? 10.060 2.240 -15.684 1.00 63.22 441 GLY A O 1
ATOM 3420 N N . VAL A 1 442 ? 9.688 0.078 -16.205 1.00 64.81 442 VAL A N 1
ATOM 3421 C CA . VAL A 1 442 ? 11.059 -0.351 -16.509 1.00 64.81 442 VAL A CA 1
ATOM 3422 C C . VAL A 1 442 ? 11.034 -0.803 -17.963 1.00 64.81 442 VAL A C 1
ATOM 3424 O O . VAL A 1 442 ? 10.037 -1.406 -18.369 1.00 64.81 442 VAL A O 1
ATOM 3427 N N . GLN A 1 443 ? 12.077 -0.487 -18.731 1.00 62.00 443 GLN A N 1
ATOM 3428 C CA . GLN A 1 443 ? 12.171 -0.817 -20.155 1.00 62.00 443 GLN A CA 1
ATOM 3429 C C . GLN A 1 443 ? 13.112 -2.001 -20.397 1.00 62.00 443 GLN A C 1
ATOM 3431 O O . GLN A 1 443 ? 14.076 -2.207 -19.656 1.00 62.00 443 GLN A O 1
ATOM 3436 N N . ARG A 1 444 ? 12.813 -2.774 -21.443 1.00 68.88 444 ARG A N 1
ATOM 3437 C CA . ARG A 1 444 ? 13.667 -3.846 -21.959 1.00 68.88 444 ARG A CA 1
ATOM 3438 C C . ARG A 1 444 ? 14.627 -3.264 -22.996 1.00 68.88 444 ARG A C 1
ATOM 3440 O O . ARG A 1 444 ? 14.268 -2.357 -23.749 1.00 68.88 444 ARG A O 1
ATOM 3447 N N . LYS A 1 445 ? 15.847 -3.796 -23.070 1.00 62.25 445 LYS A N 1
ATOM 3448 C CA . LYS A 1 445 ? 16.834 -3.401 -24.081 1.00 62.25 445 LYS A CA 1
ATOM 3449 C C . LYS A 1 445 ? 16.244 -3.594 -25.482 1.00 62.25 445 LYS A C 1
ATOM 3451 O O . LYS A 1 445 ? 15.783 -4.680 -25.824 1.00 62.25 445 LYS A O 1
ATOM 3456 N N . GLY A 1 446 ? 16.255 -2.526 -26.282 1.00 53.38 446 GLY A N 1
ATOM 3457 C CA . GLY A 1 446 ? 15.651 -2.485 -27.621 1.00 53.38 446 GLY A CA 1
ATOM 3458 C C . GLY A 1 446 ? 14.307 -1.746 -27.700 1.00 53.38 446 GLY A C 1
ATOM 3459 O O . GLY A 1 446 ? 13.973 -1.241 -28.773 1.00 53.38 446 GLY A O 1
ATOM 3460 N N . ASP A 1 447 ? 13.595 -1.558 -26.583 1.00 57.34 447 ASP A N 1
ATOM 3461 C CA . ASP A 1 447 ? 12.323 -0.811 -26.561 1.00 57.34 447 ASP A CA 1
ATOM 3462 C C . ASP A 1 447 ? 12.530 0.689 -26.857 1.00 57.34 447 ASP A C 1
ATOM 3464 O O . ASP A 1 447 ? 11.696 1.340 -27.495 1.00 57.34 447 ASP A O 1
ATOM 3468 N N . ALA A 1 448 ? 13.669 1.247 -26.430 1.00 40.97 448 ALA A N 1
ATOM 3469 C CA . ALA A 1 448 ? 14.024 2.651 -26.631 1.00 40.97 448 ALA A CA 1
ATOM 3470 C C . ALA A 1 448 ? 14.368 2.985 -28.097 1.00 40.97 448 ALA A C 1
ATOM 3472 O O . ALA A 1 448 ? 14.024 4.068 -28.577 1.00 40.97 448 ALA A O 1
ATOM 3473 N N . VAL A 1 449 ? 14.994 2.053 -28.831 1.00 33.88 449 VAL A N 1
ATOM 3474 C CA . VAL A 1 449 ? 15.329 2.213 -30.261 1.00 33.88 449 VAL A CA 1
ATOM 3475 C C . VAL A 1 449 ? 14.058 2.176 -31.108 1.00 33.88 449 VAL A C 1
ATOM 3477 O O . VAL A 1 449 ? 13.882 3.031 -31.974 1.00 33.88 449 VAL A O 1
ATOM 3480 N N . ALA A 1 450 ? 13.113 1.287 -30.785 1.00 34.22 450 ALA A N 1
ATOM 3481 C CA . ALA A 1 450 ? 11.805 1.244 -31.438 1.00 34.22 450 ALA A CA 1
ATOM 3482 C C . ALA A 1 450 ? 11.013 2.560 -31.268 1.00 34.22 450 ALA A C 1
ATOM 3484 O O . ALA A 1 450 ? 10.318 2.984 -32.190 1.00 34.22 450 ALA A O 1
ATOM 3485 N N . ARG A 1 451 ? 11.158 3.259 -30.129 1.00 32.62 451 ARG A N 1
ATOM 3486 C CA . ARG A 1 451 ? 10.506 4.562 -29.882 1.00 32.62 451 ARG A CA 1
ATOM 3487 C C . ARG A 1 451 ? 11.264 5.771 -30.441 1.00 32.62 451 ARG A C 1
ATOM 3489 O O . ARG A 1 451 ? 10.614 6.686 -30.938 1.00 32.62 451 ARG A O 1
ATOM 3496 N N . LYS A 1 452 ? 12.605 5.804 -30.398 1.00 28.61 452 LYS A N 1
ATOM 3497 C CA . LYS A 1 452 ? 13.406 6.904 -30.986 1.00 28.61 452 LYS A CA 1
ATOM 3498 C C . LYS A 1 452 ? 13.314 6.929 -32.514 1.00 28.61 452 LYS A C 1
ATOM 3500 O O . LYS A 1 452 ? 13.181 8.007 -33.085 1.00 28.61 452 LYS A O 1
ATOM 3505 N N . VAL A 1 453 ? 13.306 5.763 -33.165 1.00 29.33 453 VAL A N 1
ATOM 3506 C CA . VAL A 1 453 ? 13.114 5.650 -34.624 1.00 29.33 453 VAL A CA 1
ATOM 3507 C C . VAL A 1 453 ? 11.688 6.053 -35.034 1.00 29.33 453 VAL A C 1
ATOM 3509 O O . VAL A 1 453 ? 11.501 6.643 -36.092 1.00 29.33 453 VAL A O 1
ATOM 3512 N N . ALA A 1 454 ? 10.689 5.839 -34.171 1.00 29.11 454 ALA A N 1
ATOM 3513 C CA . ALA A 1 454 ? 9.318 6.300 -34.405 1.00 29.11 454 ALA A CA 1
ATOM 3514 C C . ALA A 1 454 ? 9.129 7.827 -34.247 1.00 29.11 454 ALA A C 1
ATOM 3516 O O . ALA A 1 454 ? 8.165 8.373 -34.778 1.00 29.11 454 ALA A O 1
ATOM 3517 N N . TYR A 1 455 ? 10.035 8.524 -33.545 1.00 28.36 455 TYR A N 1
ATOM 3518 C CA . TYR A 1 455 ? 9.968 9.979 -33.327 1.00 28.36 455 TYR A CA 1
ATOM 3519 C C . TYR A 1 455 ? 10.824 10.807 -34.302 1.00 28.36 455 TYR A C 1
ATOM 3521 O O . TYR A 1 455 ? 10.526 11.980 -34.518 1.00 28.36 455 TYR A O 1
ATOM 3529 N N . ALA A 1 456 ? 11.863 10.227 -34.906 1.00 26.16 456 ALA A N 1
ATOM 3530 C CA . ALA A 1 456 ? 12.755 10.899 -35.854 1.00 26.16 456 ALA A CA 1
ATOM 3531 C C . ALA A 1 456 ? 12.581 10.307 -37.263 1.00 26.16 456 ALA A C 1
ATOM 3533 O O . ALA A 1 456 ? 13.373 9.482 -37.710 1.00 26.16 456 ALA A O 1
ATOM 3534 N N . GLY A 1 457 ? 11.504 10.677 -37.958 1.00 28.34 457 GLY A N 1
ATOM 3535 C CA . GLY A 1 457 ? 11.225 10.167 -39.302 1.00 28.34 457 GLY A CA 1
ATOM 3536 C C . GLY A 1 457 ? 12.288 10.582 -40.328 1.00 28.34 457 GLY A C 1
ATOM 3537 O O . GLY A 1 457 ? 12.488 11.770 -40.571 1.00 28.34 457 GLY A O 1
ATOM 3538 N N . GLY A 1 458 ? 12.923 9.599 -40.970 1.00 25.73 458 GLY A N 1
ATOM 3539 C CA . GLY A 1 458 ? 13.808 9.784 -42.121 1.00 25.73 458 GLY A CA 1
ATOM 3540 C C . GLY A 1 458 ? 14.165 8.444 -42.765 1.00 25.73 458 GLY A C 1
ATOM 3541 O O . GLY A 1 458 ? 14.919 7.657 -42.207 1.00 25.73 458 GLY A O 1
ATOM 3542 N N . SER A 1 459 ? 13.575 8.175 -43.925 1.00 33.16 459 SER A N 1
ATOM 3543 C CA . SER A 1 459 ? 13.635 6.928 -44.693 1.00 33.16 459 SER A CA 1
ATOM 3544 C C . SER A 1 459 ? 15.053 6.486 -45.098 1.00 33.16 459 SER A C 1
ATOM 3546 O O . SER A 1 459 ? 15.783 7.278 -45.688 1.00 33.16 459 SER A O 1
ATOM 3548 N N . GLN A 1 460 ? 15.376 5.194 -44.940 1.00 24.09 460 GLN A N 1
ATOM 3549 C CA . GLN A 1 460 ? 16.291 4.437 -45.818 1.00 24.09 460 GLN A CA 1
ATOM 3550 C C . GLN A 1 460 ? 15.814 2.967 -45.941 1.00 24.09 460 GLN A C 1
ATOM 3552 O O . GLN A 1 460 ? 15.175 2.458 -45.016 1.00 24.09 460 GLN A O 1
ATOM 3557 N N . PRO A 1 461 ? 16.052 2.298 -47.087 1.00 29.94 461 PRO A N 1
ATOM 3558 C CA . PRO A 1 461 ? 15.325 1.106 -47.516 1.00 29.94 461 PRO A CA 1
ATOM 3559 C C . PRO A 1 461 ? 16.013 -0.204 -47.103 1.00 29.94 461 PRO A C 1
ATOM 3561 O O . PRO A 1 461 ? 17.236 -0.298 -47.103 1.00 29.94 461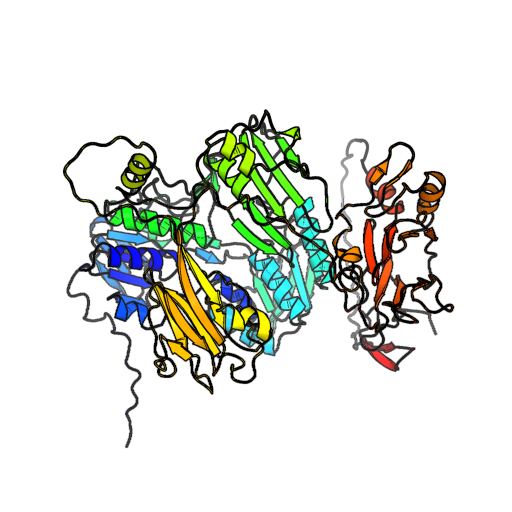 PRO A O 1
ATOM 3564 N N . GLY A 1 462 ? 15.215 -1.251 -46.864 1.00 32.12 462 GLY A N 1
ATOM 3565 C CA . GLY A 1 462 ? 15.698 -2.629 -47.013 1.00 32.12 462 GLY A CA 1
ATOM 3566 C C . GLY A 1 462 ? 15.733 -3.520 -45.774 1.00 32.12 462 GLY A C 1
ATOM 3567 O O . GLY A 1 462 ? 16.557 -4.422 -45.740 1.00 32.12 462 GLY A O 1
ATOM 3568 N N . ILE A 1 463 ? 14.844 -3.341 -44.793 1.00 26.11 463 ILE A N 1
ATOM 3569 C CA . ILE A 1 463 ? 14.430 -4.428 -43.887 1.00 26.11 463 ILE A CA 1
ATOM 3570 C C . ILE A 1 463 ? 12.924 -4.281 -43.659 1.00 26.11 463 ILE A C 1
ATOM 3572 O O . ILE A 1 463 ? 12.467 -3.285 -43.101 1.00 26.11 463 ILE A O 1
ATOM 3576 N N . THR A 1 464 ? 12.135 -5.248 -44.125 1.00 26.59 464 THR A N 1
ATOM 3577 C CA . THR A 1 464 ? 10.675 -5.262 -43.969 1.00 26.59 464 THR A CA 1
ATOM 3578 C C . THR A 1 464 ? 10.313 -5.623 -42.528 1.00 26.59 464 THR A C 1
ATOM 3580 O O . THR A 1 464 ? 9.977 -6.763 -42.224 1.00 26.59 464 THR A O 1
ATOM 3583 N N . LEU A 1 465 ? 10.396 -4.644 -41.627 1.00 24.44 465 LEU A N 1
ATOM 3584 C CA . LEU A 1 465 ? 9.683 -4.669 -40.352 1.00 24.44 465 LEU A CA 1
ATOM 3585 C C . LEU A 1 465 ? 8.238 -4.237 -40.628 1.00 24.44 465 LEU A C 1
ATOM 3587 O O . LEU A 1 465 ? 7.992 -3.167 -41.188 1.00 24.44 465 LEU A O 1
ATOM 3591 N N . SER A 1 466 ? 7.286 -5.106 -40.293 1.00 29.88 466 SER A N 1
ATOM 3592 C CA . SER A 1 466 ? 5.850 -4.843 -40.390 1.00 29.88 466 SER A CA 1
ATOM 3593 C C . SER A 1 466 ? 5.505 -3.521 -39.697 1.00 29.88 466 SER A C 1
ATOM 3595 O O . SER A 1 466 ? 5.921 -3.305 -38.561 1.00 29.88 466 SER A O 1
ATOM 3597 N N . LYS A 1 467 ? 4.785 -2.649 -40.417 1.00 28.70 467 LYS A N 1
ATOM 3598 C CA . LYS A 1 467 ? 4.296 -1.321 -40.002 1.00 28.70 467 LYS A CA 1
ATOM 3599 C C . LYS A 1 467 ? 4.073 -1.193 -38.489 1.00 28.70 467 LYS A C 1
ATOM 3601 O O . LYS A 1 467 ? 3.360 -1.999 -37.903 1.00 28.70 467 LYS A O 1
ATOM 3606 N N . ALA A 1 468 ? 4.606 -0.116 -37.909 1.00 33.50 468 ALA A N 1
ATOM 3607 C CA . ALA A 1 468 ? 4.180 0.389 -36.610 1.00 33.50 468 ALA A CA 1
ATOM 3608 C C . ALA A 1 468 ? 2.650 0.558 -36.615 1.00 33.50 468 ALA A C 1
ATOM 3610 O O . ALA A 1 468 ? 2.119 1.336 -37.410 1.00 33.50 468 ALA A O 1
ATOM 3611 N N . GLU A 1 469 ? 1.950 -0.212 -35.785 1.00 33.59 469 GLU A N 1
ATOM 3612 C CA . GLU A 1 469 ? 0.501 -0.099 -35.646 1.00 33.59 469 GLU A CA 1
ATOM 3613 C C . GLU A 1 469 ? 0.159 1.182 -34.875 1.00 33.59 469 GLU A C 1
ATOM 3615 O O . GLU A 1 469 ? 0.720 1.476 -33.817 1.00 33.59 469 GLU A O 1
ATOM 3620 N N . GLU A 1 470 ? -0.750 1.972 -35.441 1.00 37.59 470 GLU A N 1
ATOM 3621 C CA . GLU A 1 470 ? -1.322 3.157 -34.809 1.00 37.59 470 GLU A CA 1
ATOM 3622 C C . GLU A 1 470 ? -2.009 2.768 -33.486 1.00 37.59 470 GLU A C 1
ATOM 3624 O O . GLU A 1 470 ? -2.680 1.733 -33.410 1.00 37.59 470 GLU A O 1
ATOM 3629 N N . LEU A 1 471 ? -1.876 3.604 -32.442 1.00 42.12 471 LEU A N 1
ATOM 3630 C CA . LEU A 1 471 ? -2.630 3.435 -31.193 1.00 42.12 471 LEU A CA 1
ATOM 3631 C C . LEU A 1 471 ? -4.115 3.318 -31.539 1.00 42.12 471 LEU A C 1
ATOM 3633 O O . LEU A 1 471 ? -4.714 4.260 -32.057 1.00 42.12 471 LEU A O 1
ATOM 3637 N N . THR A 1 472 ? -4.680 2.146 -31.281 1.00 51.81 472 THR A N 1
ATOM 3638 C CA . THR A 1 472 ? -6.042 1.786 -31.663 1.00 51.81 472 THR A CA 1
ATOM 3639 C C . THR A 1 472 ? -6.896 1.670 -30.408 1.00 51.81 472 THR A C 1
ATOM 3641 O O . THR A 1 472 ? -6.595 0.902 -29.496 1.00 51.81 472 THR A O 1
ATOM 3644 N N . GLU A 1 473 ? -7.968 2.454 -30.338 1.00 72.00 473 GLU A N 1
ATOM 3645 C CA . GLU A 1 473 ? -8.988 2.310 -29.302 1.00 72.00 473 GLU A CA 1
ATOM 3646 C C . GLU A 1 473 ? -9.951 1.194 -29.700 1.00 72.00 473 GLU A C 1
ATOM 3648 O O . GLU A 1 473 ? -10.406 1.141 -30.844 1.00 72.00 473 GLU A O 1
ATOM 3653 N N . ALA A 1 474 ? -10.275 0.308 -28.757 1.00 78.31 474 ALA A N 1
ATOM 3654 C CA . ALA A 1 474 ? -11.283 -0.723 -28.954 1.00 78.31 474 ALA A CA 1
ATOM 3655 C C . ALA A 1 474 ? -12.633 -0.262 -28.409 1.00 78.31 474 ALA A C 1
ATOM 3657 O O . ALA A 1 474 ? -12.746 0.114 -27.237 1.00 78.31 474 ALA A O 1
ATOM 3658 N N . LEU A 1 475 ? -13.661 -0.316 -29.250 1.00 86.56 475 LEU A N 1
ATOM 3659 C CA . LEU A 1 475 ? -15.001 0.153 -28.924 1.00 86.56 475 LEU A CA 1
ATOM 3660 C C . LEU A 1 475 ? -16.056 -0.897 -29.266 1.00 86.56 475 LEU A C 1
ATOM 3662 O O . LEU A 1 475 ? -15.911 -1.653 -30.226 1.00 86.56 475 LEU A O 1
ATOM 3666 N N . LEU A 1 476 ? -17.153 -0.881 -28.514 1.00 82.06 476 LEU A N 1
ATOM 3667 C CA . LEU A 1 476 ? -18.444 -1.376 -28.982 1.00 82.06 476 LEU A CA 1
ATOM 3668 C C . LEU A 1 476 ? -19.245 -0.195 -29.520 1.00 82.06 476 LEU A C 1
ATOM 3670 O O . LEU A 1 476 ? -19.614 0.702 -28.761 1.00 82.06 476 LEU A O 1
ATOM 3674 N N . VAL A 1 477 ? -19.517 -0.206 -30.819 1.00 85.81 477 VAL A N 1
ATOM 3675 C CA . VAL A 1 477 ? -20.266 0.842 -31.515 1.00 85.81 477 VAL A CA 1
ATOM 3676 C C . VAL A 1 477 ? -21.679 0.319 -31.785 1.00 85.81 477 VAL A C 1
ATOM 3678 O O . VAL A 1 477 ? -21.807 -0.608 -32.580 1.00 85.81 477 VAL A O 1
ATOM 3681 N N . PRO A 1 478 ? -22.735 0.829 -31.130 1.00 81.75 478 PRO A N 1
ATOM 3682 C CA . PRO A 1 478 ? -24.099 0.365 -31.387 1.00 81.75 478 PRO A CA 1
ATOM 3683 C C . PRO A 1 478 ? -24.540 0.688 -32.820 1.00 81.75 478 PRO A C 1
ATOM 3685 O O . PRO A 1 478 ? -24.172 1.727 -33.371 1.00 81.75 478 PRO A O 1
ATOM 3688 N N . GLU A 1 479 ? -25.355 -0.181 -33.421 1.00 80.81 479 GLU A N 1
ATOM 3689 C CA . GLU A 1 479 ? -26.027 0.146 -34.683 1.00 80.81 479 GLU A CA 1
ATOM 3690 C C . GLU A 1 479 ? -27.018 1.310 -34.482 1.00 80.81 479 GLU A C 1
ATOM 3692 O O . GLU A 1 479 ? -27.558 1.510 -33.392 1.00 80.81 479 GLU A O 1
ATOM 3697 N N . VAL A 1 480 ? -27.259 2.104 -35.533 1.00 62.66 480 VAL A N 1
ATOM 3698 C CA . VAL A 1 480 ? -28.038 3.361 -35.460 1.00 62.66 480 VAL A CA 1
ATOM 3699 C C . VAL A 1 480 ? -29.438 3.150 -34.872 1.00 62.66 480 VAL A C 1
ATOM 3701 O O . VAL A 1 480 ? -29.931 3.993 -34.121 1.00 62.66 480 VAL A O 1
ATOM 3704 N N . GLU A 1 481 ? -30.064 2.019 -35.186 1.00 63.38 481 GLU A N 1
ATOM 3705 C CA . GLU A 1 481 ? -31.378 1.625 -34.668 1.00 63.38 481 GLU A CA 1
ATOM 3706 C C . GLU A 1 481 ? -31.325 1.355 -33.156 1.00 63.38 481 GLU A C 1
ATOM 3708 O O . GLU A 1 481 ? -32.163 1.860 -32.408 1.00 63.38 481 GLU A O 1
ATOM 3713 N N . ALA A 1 482 ? -30.268 0.693 -32.673 1.00 54.47 482 ALA A N 1
ATOM 3714 C CA . ALA A 1 482 ? -30.091 0.408 -31.253 1.00 54.47 482 ALA A CA 1
ATOM 3715 C C . ALA A 1 482 ? -29.877 1.674 -30.401 1.00 54.47 482 ALA A C 1
ATOM 3717 O O . ALA A 1 482 ? -30.374 1.751 -29.276 1.00 54.47 482 ALA A O 1
ATOM 3718 N N . ILE A 1 483 ? -29.194 2.693 -30.940 1.00 49.16 483 ILE A N 1
ATOM 3719 C CA . ILE A 1 483 ? -29.012 3.998 -30.273 1.00 49.16 483 ILE A CA 1
ATOM 3720 C C . ILE A 1 483 ? -30.365 4.681 -30.032 1.00 49.16 483 ILE A C 1
ATOM 3722 O O . ILE A 1 483 ? -30.604 5.231 -28.956 1.00 49.16 483 ILE A O 1
ATOM 3726 N N . ARG A 1 484 ? -31.248 4.657 -31.039 1.00 52.59 484 ARG A N 1
ATOM 3727 C CA . ARG A 1 484 ? -32.541 5.357 -31.010 1.00 52.59 484 ARG A CA 1
ATOM 3728 C C . ARG A 1 484 ? -33.561 4.659 -30.117 1.00 52.59 484 ARG A C 1
ATOM 3730 O O . ARG A 1 484 ? -34.256 5.338 -29.367 1.00 52.59 484 ARG A O 1
ATOM 3737 N N . GLU A 1 485 ? -33.638 3.333 -30.189 1.00 56.00 485 GLU A N 1
ATOM 3738 C CA . GLU A 1 485 ? -34.665 2.561 -29.481 1.00 56.00 485 GLU A CA 1
ATOM 3739 C C . GLU A 1 485 ? -34.282 2.225 -28.035 1.00 56.00 485 GLU A C 1
ATOM 3741 O O . GLU A 1 485 ? -35.122 2.337 -27.145 1.00 56.00 485 GLU A O 1
ATOM 3746 N N . TYR A 1 486 ? -33.016 1.877 -27.770 1.00 63.94 486 TYR A N 1
ATOM 3747 C CA . TYR A 1 486 ? -32.585 1.347 -26.463 1.00 63.94 486 TYR A CA 1
ATOM 3748 C C . TYR A 1 486 ? -31.629 2.273 -25.700 1.00 63.94 486 TYR A C 1
ATOM 3750 O O . TYR A 1 486 ? -31.130 1.901 -24.639 1.00 63.94 486 TYR A O 1
ATOM 3758 N N . ARG A 1 487 ? -31.368 3.482 -26.224 1.00 63.78 487 ARG A N 1
ATOM 3759 C CA . ARG A 1 487 ? -30.511 4.518 -25.606 1.00 63.78 487 ARG A CA 1
ATOM 3760 C C . ARG A 1 487 ? -29.111 4.020 -25.220 1.00 63.78 487 ARG A C 1
ATOM 3762 O O . ARG A 1 487 ? -28.540 4.460 -24.222 1.00 63.78 487 ARG A O 1
ATOM 3769 N N . VAL A 1 488 ? -28.546 3.109 -26.009 1.00 62.62 488 VAL A N 1
ATOM 3770 C CA . VAL A 1 488 ? -27.183 2.599 -25.809 1.00 62.62 488 VAL A CA 1
ATOM 3771 C C . VAL A 1 488 ? -26.153 3.514 -26.474 1.00 62.62 488 VAL A C 1
ATOM 3773 O O . VAL A 1 488 ? -26.378 4.026 -27.570 1.00 62.62 488 VAL A O 1
ATOM 3776 N N . ALA A 1 489 ? -25.014 3.719 -25.811 1.00 62.50 489 ALA A N 1
ATOM 3777 C CA . ALA A 1 489 ? -23.933 4.575 -26.295 1.00 62.50 489 ALA A CA 1
ATOM 3778 C C . ALA A 1 489 ? -22.726 3.762 -26.782 1.00 62.50 489 ALA A C 1
ATOM 3780 O O . ALA A 1 489 ? -22.485 2.630 -26.347 1.00 62.50 489 ALA A O 1
ATOM 3781 N N . GLU A 1 490 ? -21.932 4.377 -27.657 1.00 75.62 490 GLU A N 1
ATOM 3782 C CA . GLU A 1 490 ? -20.602 3.877 -27.994 1.00 75.62 490 GLU A CA 1
ATOM 3783 C C . GLU A 1 490 ? -19.767 3.724 -26.717 1.00 75.62 490 GLU A C 1
ATOM 3785 O O . GLU A 1 490 ? -19.681 4.642 -25.901 1.00 75.62 490 GLU A O 1
ATOM 3790 N N . THR A 1 491 ? -19.186 2.540 -26.518 1.00 75.12 491 THR A N 1
ATOM 3791 C CA . THR A 1 491 ? -18.514 2.200 -25.261 1.00 75.12 491 THR A CA 1
ATOM 3792 C C . THR A 1 491 ? -17.071 1.776 -25.485 1.00 75.12 491 THR A C 1
ATOM 3794 O O . THR A 1 491 ? -16.795 0.814 -26.200 1.00 75.12 491 THR A O 1
ATOM 3797 N N . TYR A 1 492 ? -16.154 2.441 -24.783 1.00 73.00 492 TYR A N 1
ATOM 3798 C CA . TYR A 1 492 ? -14.739 2.085 -24.741 1.00 73.00 492 TYR A CA 1
ATOM 3799 C C . TYR A 1 492 ? -14.485 0.805 -23.947 1.00 73.00 492 TYR A C 1
ATOM 3801 O O . TYR A 1 492 ? -14.891 0.667 -22.784 1.00 73.00 492 TYR A O 1
ATOM 3809 N N . LEU A 1 493 ? -13.733 -0.109 -24.551 1.00 67.25 493 LEU A N 1
ATOM 3810 C CA . LEU A 1 493 ? -13.339 -1.363 -23.932 1.00 67.25 493 LEU A CA 1
ATOM 3811 C C . LEU A 1 493 ? -11.974 -1.225 -23.265 1.00 67.25 493 LEU A C 1
ATOM 3813 O O . LEU A 1 493 ? -10.957 -0.925 -23.889 1.00 67.25 493 LEU A O 1
ATOM 3817 N N . SER A 1 494 ? -11.953 -1.470 -21.959 1.00 67.75 494 SER A N 1
ATOM 3818 C CA . SER A 1 494 ? -10.737 -1.350 -21.166 1.00 67.75 494 SER A CA 1
ATOM 3819 C C . SER A 1 494 ? -9.818 -2.552 -21.341 1.00 67.75 494 SER A C 1
ATOM 3821 O O . SER A 1 494 ? -10.273 -3.687 -21.460 1.00 67.75 494 SER A O 1
ATOM 3823 N N . GLN A 1 495 ? -8.514 -2.293 -21.261 1.00 69.88 495 GLN A N 1
ATOM 3824 C CA . GLN A 1 495 ? -7.488 -3.331 -21.182 1.00 69.88 495 GLN A CA 1
ATOM 3825 C C . GLN A 1 495 ? -7.238 -3.838 -19.750 1.00 69.88 495 GLN A C 1
ATOM 3827 O O . GLN A 1 495 ? -6.506 -4.804 -19.557 1.00 69.88 495 GLN A O 1
ATOM 3832 N N . THR A 1 496 ? -7.815 -3.184 -18.737 1.00 50.34 496 THR A N 1
ATOM 3833 C CA . THR A 1 496 ? -7.512 -3.428 -17.314 1.00 50.34 496 THR A CA 1
ATOM 3834 C C . THR A 1 496 ? -8.732 -3.779 -16.466 1.00 50.34 496 THR A C 1
ATOM 3836 O O . THR A 1 496 ? -8.568 -4.358 -15.394 1.00 50.34 496 THR A O 1
ATOM 3839 N N . ARG A 1 497 ? -9.953 -3.473 -16.927 1.00 68.56 497 ARG A N 1
ATOM 3840 C CA . ARG A 1 497 ? -11.211 -3.916 -16.299 1.00 68.56 497 ARG A CA 1
ATOM 3841 C C . ARG A 1 497 ? -11.998 -4.831 -17.230 1.00 68.56 497 ARG A C 1
ATOM 3843 O O . ARG A 1 497 ? -11.949 -4.680 -18.448 1.00 68.56 497 ARG A O 1
ATOM 3850 N N . VAL A 1 498 ? -12.777 -5.731 -16.637 1.00 79.81 498 VAL A N 1
ATOM 3851 C CA . VAL A 1 498 ? -13.797 -6.498 -17.358 1.00 79.81 498 VAL A CA 1
ATOM 3852 C C . VAL A 1 498 ? -15.000 -5.588 -17.605 1.00 79.81 498 VAL A C 1
ATOM 3854 O O . VAL A 1 498 ? -15.595 -5.072 -16.658 1.00 79.81 498 VAL A O 1
ATOM 3857 N N . THR A 1 499 ? -15.361 -5.384 -18.869 1.00 84.44 499 THR A N 1
ATOM 3858 C CA . THR A 1 499 ? -16.580 -4.669 -19.257 1.00 84.44 499 THR A CA 1
ATOM 3859 C C . THR A 1 499 ? -17.758 -5.632 -19.162 1.00 84.44 499 THR A C 1
ATOM 3861 O O . THR A 1 499 ? -17.818 -6.617 -19.894 1.00 84.44 499 THR A O 1
ATOM 3864 N N . THR A 1 500 ? -18.698 -5.355 -18.262 1.00 86.81 500 THR A N 1
ATOM 3865 C CA . THR A 1 500 ? -19.922 -6.155 -18.084 1.00 86.81 500 THR A CA 1
ATOM 3866 C C . THR A 1 500 ? -21.075 -5.570 -18.898 1.00 86.81 500 THR A C 1
ATOM 3868 O O . THR A 1 500 ? -21.261 -4.353 -18.922 1.00 86.81 500 THR A O 1
ATOM 3871 N N . ILE A 1 501 ? -21.862 -6.431 -19.543 1.00 92.19 501 ILE A N 1
ATOM 3872 C CA . ILE A 1 501 ? -23.008 -6.063 -20.381 1.00 92.19 501 ILE A CA 1
ATOM 3873 C C . ILE A 1 501 ? -24.276 -6.697 -19.807 1.00 92.19 501 ILE A C 1
ATOM 3875 O O . ILE A 1 501 ? -24.286 -7.887 -19.474 1.00 92.19 501 ILE A O 1
ATOM 3879 N N . GLY A 1 502 ? -25.354 -5.925 -19.685 1.00 86.12 502 GLY A N 1
ATOM 3880 C CA . GLY A 1 502 ? -26.646 -6.446 -19.242 1.00 86.12 502 GLY A CA 1
ATOM 3881 C C . GLY A 1 502 ? -27.664 -5.365 -18.897 1.00 86.12 502 GLY A C 1
ATOM 3882 O O . GLY A 1 502 ? -27.387 -4.175 -18.998 1.00 86.12 502 GLY A O 1
ATOM 3883 N N . ARG A 1 503 ? -28.848 -5.794 -18.453 1.00 84.19 503 ARG A N 1
ATOM 3884 C CA . ARG A 1 503 ? -29.972 -4.906 -18.100 1.00 84.19 503 ARG A CA 1
ATOM 3885 C C . ARG A 1 503 ? -29.945 -4.368 -16.661 1.00 84.19 503 ARG A C 1
ATOM 3887 O O . ARG A 1 503 ? -30.789 -3.577 -16.260 1.00 84.19 503 ARG A O 1
ATOM 3894 N N . HIS A 1 504 ? -29.010 -4.818 -15.827 1.00 77.62 504 HIS A N 1
ATOM 3895 C CA . HIS A 1 504 ? -28.902 -4.335 -14.449 1.00 77.62 504 HIS A CA 1
ATOM 3896 C C . HIS A 1 504 ? -28.227 -2.955 -14.388 1.00 77.62 504 HIS A C 1
ATOM 3898 O O . HIS A 1 504 ? -27.174 -2.783 -14.994 1.00 77.62 504 HIS A O 1
ATOM 3904 N N . LEU A 1 505 ? -28.735 -2.030 -13.558 1.00 52.56 505 LEU A N 1
ATOM 3905 C CA . LEU A 1 505 ? -28.226 -0.653 -13.343 1.00 52.56 505 LEU A CA 1
ATOM 3906 C C . LEU A 1 505 ? -26.753 -0.542 -12.866 1.00 52.56 505 LEU A C 1
ATOM 3908 O O . LEU A 1 505 ? -26.255 0.554 -12.644 1.00 52.56 505 LEU A O 1
ATOM 3912 N N . GLY A 1 506 ? -26.047 -1.668 -12.722 1.00 55.09 506 GLY A N 1
ATOM 3913 C CA . GLY A 1 506 ? -24.612 -1.750 -12.414 1.00 55.09 506 GLY A CA 1
ATOM 3914 C C . GLY A 1 506 ? -23.757 -2.390 -13.518 1.00 55.09 506 GLY A C 1
ATOM 3915 O O . GLY A 1 506 ? -22.592 -2.695 -13.276 1.00 55.09 506 GLY A O 1
ATOM 3916 N N . ALA A 1 507 ? -24.322 -2.661 -14.699 1.00 63.28 507 ALA A N 1
ATOM 3917 C CA . ALA A 1 507 ? -23.558 -3.092 -15.867 1.00 63.28 507 ALA A CA 1
ATOM 3918 C C . ALA A 1 507 ? -22.808 -1.902 -16.488 1.00 63.28 507 ALA A C 1
ATOM 3920 O O . ALA A 1 507 ? -23.318 -0.784 -16.503 1.00 63.28 507 ALA A O 1
ATOM 3921 N N . HIS A 1 508 ? -21.605 -2.141 -17.016 1.00 82.19 508 HIS A N 1
ATOM 3922 C CA . HIS A 1 508 ? -20.824 -1.098 -17.689 1.00 82.19 508 HIS A CA 1
ATOM 3923 C C . HIS A 1 508 ? -21.468 -0.668 -19.012 1.00 82.19 508 HIS A C 1
ATOM 3925 O O . HIS A 1 508 ? -21.447 0.512 -19.346 1.00 82.19 508 HIS A O 1
ATOM 3931 N N . VAL A 1 509 ? -22.042 -1.626 -19.746 1.00 82.69 509 VAL A N 1
ATOM 3932 C CA . VAL A 1 509 ? -22.940 -1.380 -20.878 1.00 82.69 509 VAL A CA 1
ATOM 3933 C C . VAL A 1 509 ? -24.340 -1.772 -20.425 1.00 82.69 509 VAL A C 1
ATOM 3935 O O . VAL A 1 509 ? -24.676 -2.961 -20.375 1.00 82.69 509 VAL A O 1
ATOM 3938 N N . LEU A 1 510 ? -25.125 -0.768 -20.041 1.00 79.75 510 LEU A N 1
ATOM 3939 C CA . LEU A 1 510 ? -26.523 -0.944 -19.675 1.00 79.75 510 LEU A CA 1
ATOM 3940 C C . LEU A 1 510 ? -27.365 -1.032 -20.947 1.00 79.75 510 LEU A C 1
ATOM 3942 O O . LEU A 1 510 ? -27.414 -0.079 -21.720 1.00 79.75 510 LEU A O 1
ATOM 3946 N N . ILE A 1 511 ? -28.029 -2.167 -21.145 1.00 82.56 511 ILE A N 1
ATOM 3947 C CA . ILE A 1 511 ? -28.971 -2.370 -22.247 1.00 82.56 511 ILE A CA 1
ATOM 3948 C C . ILE A 1 511 ? -30.343 -2.637 -21.634 1.00 82.56 511 ILE A C 1
ATOM 3950 O O . ILE A 1 511 ? -30.602 -3.739 -21.144 1.00 82.56 511 ILE A O 1
ATOM 3954 N N . ASP A 1 512 ? -31.202 -1.619 -21.620 1.00 79.94 512 ASP A N 1
ATOM 3955 C CA . ASP A 1 512 ? -32.552 -1.722 -21.060 1.00 79.94 512 ASP A CA 1
ATOM 3956 C C . ASP A 1 512 ? -33.543 -2.289 -22.083 1.00 79.94 512 ASP A C 1
ATOM 3958 O O . ASP A 1 512 ? -34.428 -1.606 -22.590 1.00 79.94 512 ASP A O 1
ATOM 3962 N N . GLU A 1 513 ? -33.338 -3.558 -22.435 1.00 82.38 513 GLU A N 1
ATOM 3963 C CA . GLU A 1 513 ? -34.163 -4.286 -23.397 1.00 82.38 513 GLU A CA 1
ATOM 3964 C C . GLU A 1 513 ? -34.529 -5.667 -22.832 1.00 82.38 513 GLU A C 1
ATOM 3966 O O . GLU A 1 513 ? -33.705 -6.361 -22.230 1.00 82.38 513 GLU A O 1
ATOM 3971 N N . GLY A 1 514 ? -35.799 -6.058 -22.971 1.00 78.06 514 GLY A N 1
ATOM 3972 C CA . GLY A 1 514 ? -36.384 -7.208 -22.277 1.00 78.06 514 GLY A CA 1
ATOM 3973 C C . GLY A 1 514 ? -35.739 -8.557 -22.606 1.00 78.06 514 GLY A C 1
ATOM 3974 O O . GLY A 1 514 ? -35.713 -9.442 -21.746 1.00 78.06 514 GLY A O 1
ATOM 3975 N N . SER A 1 515 ? -35.179 -8.715 -23.806 1.00 86.00 515 SER A N 1
ATOM 3976 C CA . SER A 1 515 ? -34.458 -9.920 -24.211 1.00 86.00 515 SER A CA 1
ATOM 3977 C C . SER A 1 515 ? -33.007 -9.974 -23.700 1.00 86.00 515 SER A C 1
ATOM 3979 O O . SER A 1 515 ? -32.391 -11.045 -23.719 1.00 86.00 515 SER A O 1
ATOM 3981 N N . VAL A 1 516 ? -32.471 -8.877 -23.156 1.00 89.62 516 VAL A N 1
ATOM 3982 C CA . VAL A 1 516 ? -31.155 -8.843 -22.508 1.00 89.62 516 VAL A CA 1
ATOM 3983 C C . VAL A 1 516 ? -31.263 -9.200 -21.018 1.00 89.62 516 VAL A C 1
ATOM 3985 O O . VAL A 1 516 ? -32.025 -8.639 -20.226 1.00 89.62 516 VAL A O 1
ATOM 3988 N N . SER A 1 517 ? -30.456 -10.178 -20.610 1.00 87.44 517 SER A N 1
ATOM 3989 C CA . SER A 1 517 ? -30.375 -10.662 -19.227 1.00 87.44 517 SER A CA 1
ATOM 3990 C C . SER A 1 517 ? -29.762 -9.605 -18.298 1.00 87.44 517 SER A C 1
ATOM 3992 O O . SER A 1 517 ? -28.963 -8.767 -18.712 1.00 87.44 517 SER A O 1
ATOM 3994 N N . ARG A 1 518 ? -30.084 -9.665 -16.997 1.00 80.88 518 ARG A N 1
ATOM 3995 C CA . ARG A 1 518 ? -29.539 -8.734 -15.982 1.00 80.88 518 ARG A CA 1
ATOM 3996 C C . ARG A 1 518 ? -28.005 -8.680 -15.992 1.00 80.88 518 ARG A C 1
ATOM 3998 O O . ARG A 1 518 ? -27.437 -7.598 -15.905 1.00 80.88 518 ARG A O 1
ATOM 4005 N N . ARG A 1 519 ? -27.363 -9.841 -16.150 1.00 89.50 519 ARG A N 1
ATOM 4006 C CA . ARG A 1 519 ? -25.949 -10.001 -16.500 1.00 89.50 519 ARG A CA 1
ATOM 4007 C C . ARG A 1 519 ? -25.906 -10.906 -17.724 1.00 89.50 519 ARG A C 1
ATOM 4009 O O . ARG A 1 519 ? -26.329 -12.050 -17.625 1.00 89.50 519 ARG A O 1
ATOM 4016 N N . HIS A 1 520 ? -25.513 -10.365 -18.868 1.00 90.88 520 HIS A N 1
ATOM 4017 C CA . HIS A 1 520 ? -25.703 -11.019 -20.159 1.00 90.88 520 HIS A CA 1
ATOM 4018 C C . HIS A 1 520 ? -24.379 -11.498 -20.755 1.00 90.88 520 HIS A C 1
ATOM 4020 O O . HIS A 1 520 ? -24.259 -12.660 -21.125 1.00 90.88 520 HIS A O 1
ATOM 4026 N N . ALA A 1 521 ? -23.362 -10.641 -20.782 1.00 94.62 521 ALA A N 1
ATOM 4027 C CA . ALA A 1 521 ? -22.046 -10.995 -21.300 1.00 94.62 521 ALA A CA 1
ATOM 4028 C C . ALA A 1 521 ? -20.944 -10.169 -20.635 1.00 94.62 521 ALA A C 1
ATOM 4030 O O . ALA A 1 521 ? -21.208 -9.170 -19.959 1.00 94.62 521 ALA A O 1
ATOM 4031 N N . GLU A 1 522 ? -19.700 -10.584 -20.842 1.00 94.12 522 GLU A N 1
ATOM 4032 C CA . GLU A 1 522 ? -18.514 -9.897 -20.343 1.00 94.12 522 GLU A CA 1
ATOM 4033 C C . GLU A 1 522 ? -17.438 -9.836 -21.430 1.00 94.12 522 GLU A C 1
ATOM 4035 O O . GLU A 1 522 ? -17.219 -10.807 -22.155 1.00 94.12 522 GLU A O 1
ATOM 4040 N N . ILE A 1 523 ? -16.747 -8.699 -21.526 1.00 91.00 523 ILE A N 1
ATOM 4041 C CA . ILE A 1 523 ? -15.581 -8.519 -22.392 1.00 91.00 523 ILE A CA 1
ATOM 4042 C C . ILE A 1 523 ? -14.373 -8.211 -21.518 1.00 91.00 523 ILE A C 1
ATOM 4044 O O . ILE A 1 523 ? -14.389 -7.268 -20.726 1.00 91.00 523 ILE A O 1
ATOM 4048 N N . ARG A 1 524 ? -13.306 -8.990 -21.680 1.00 83.88 524 ARG A N 1
ATOM 4049 C CA . ARG A 1 524 ? -12.029 -8.798 -20.983 1.00 83.88 524 ARG A CA 1
ATOM 4050 C C . ARG A 1 524 ? -10.882 -8.689 -21.972 1.00 83.88 524 ARG A C 1
ATOM 4052 O O . ARG A 1 524 ? -10.966 -9.230 -23.068 1.00 83.88 524 ARG A O 1
ATOM 4059 N N . TYR A 1 525 ? -9.797 -8.053 -21.557 1.00 74.50 525 TYR A N 1
ATOM 4060 C CA . TYR A 1 525 ? -8.557 -8.032 -22.319 1.00 74.50 525 TYR A CA 1
ATOM 4061 C C . TYR A 1 525 ? -7.537 -8.975 -21.683 1.00 74.50 525 TYR A C 1
ATOM 4063 O O . TYR A 1 525 ? -7.262 -8.882 -20.487 1.00 74.50 525 TYR A O 1
ATOM 4071 N N . ALA A 1 526 ? -7.003 -9.905 -22.467 1.00 59.88 526 ALA A N 1
ATOM 4072 C CA . ALA A 1 526 ? -5.953 -10.822 -22.038 1.00 59.88 5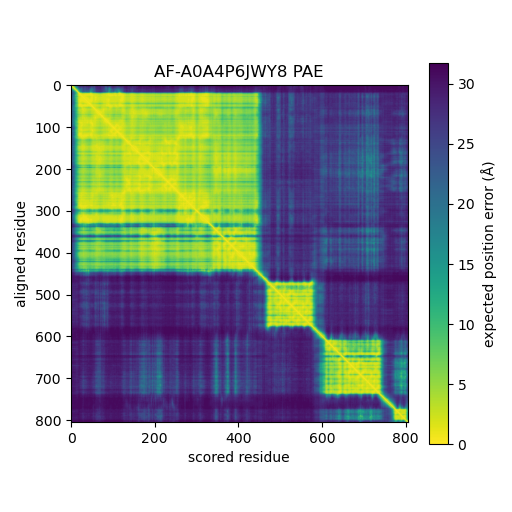26 ALA A CA 1
ATOM 4073 C C . ALA A 1 526 ? -5.090 -11.211 -23.241 1.00 59.88 526 ALA A C 1
ATOM 4075 O O . ALA A 1 526 ? -5.606 -11.356 -24.344 1.00 59.88 526 ALA A O 1
ATOM 4076 N N . ASN A 1 527 ? -3.783 -11.388 -23.030 1.00 59.50 527 ASN A N 1
ATOM 4077 C CA . ASN A 1 527 ? -2.833 -11.813 -24.068 1.00 59.50 527 ASN A CA 1
ATOM 4078 C C . ASN A 1 527 ? -2.871 -10.952 -25.347 1.00 59.50 527 ASN A C 1
ATOM 4080 O O . ASN A 1 527 ? -2.750 -11.469 -26.452 1.00 59.50 527 ASN A O 1
ATOM 4084 N N . GLY A 1 528 ? -3.082 -9.640 -25.206 1.00 58.16 528 GLY A N 1
ATOM 4085 C CA . GLY A 1 528 ? -3.157 -8.730 -26.353 1.00 58.16 528 GLY A CA 1
ATOM 4086 C C . GLY A 1 528 ? -4.507 -8.716 -27.083 1.00 58.16 528 GLY A C 1
ATOM 4087 O O . GLY A 1 528 ? -4.626 -8.074 -28.120 1.00 58.16 528 GLY A O 1
ATOM 4088 N N . GLN A 1 529 ? -5.520 -9.429 -26.581 1.00 76.19 529 GLN A N 1
ATOM 4089 C CA . GLN A 1 529 ? -6.773 -9.670 -27.297 1.00 76.19 529 GLN A CA 1
ATOM 4090 C C . GLN A 1 529 ? -8.005 -9.359 -26.440 1.00 76.19 529 GLN A C 1
ATOM 4092 O O . GLN A 1 529 ? -8.018 -9.595 -25.230 1.00 76.19 529 GLN A O 1
ATOM 4097 N N . TYR A 1 530 ? -9.069 -8.863 -27.081 1.00 79.81 530 TYR A N 1
ATOM 4098 C CA . TYR A 1 530 ? -10.383 -8.703 -26.456 1.00 79.81 530 TYR A CA 1
ATOM 4099 C C . TYR A 1 530 ? -11.177 -9.999 -26.577 1.00 79.81 530 TYR A C 1
ATOM 4101 O O . TYR A 1 530 ? -11.399 -10.515 -27.668 1.00 79.81 530 TYR A O 1
ATOM 4109 N N . ILE A 1 531 ? -11.606 -10.526 -25.438 1.00 86.81 531 ILE A N 1
ATOM 4110 C CA . ILE A 1 531 ? -12.284 -11.809 -25.316 1.00 86.81 531 ILE A CA 1
ATOM 4111 C C . ILE A 1 531 ? -13.696 -11.547 -24.804 1.00 86.81 531 ILE A C 1
ATOM 4113 O O . ILE A 1 531 ? -13.864 -11.086 -23.673 1.00 86.81 531 ILE A O 1
ATOM 4117 N N . LEU A 1 532 ? -14.691 -11.859 -25.628 1.00 92.88 532 LEU A N 1
ATOM 4118 C CA . LEU A 1 532 ? -16.106 -11.865 -25.279 1.00 92.88 532 LEU A CA 1
ATOM 4119 C C . LEU A 1 532 ? -16.503 -13.235 -24.727 1.00 92.88 532 LEU A C 1
ATOM 4121 O O . LEU A 1 532 ? -16.110 -14.270 -25.263 1.00 92.88 532 LEU A O 1
ATOM 4125 N N . GLN A 1 533 ? -17.316 -13.243 -23.680 1.00 92.44 533 GLN A N 1
ATOM 4126 C CA . GLN A 1 533 ? -17.898 -14.453 -23.120 1.00 92.44 533 GLN A CA 1
ATOM 4127 C C . GLN A 1 533 ? -19.364 -14.201 -22.757 1.00 92.44 533 GLN A C 1
ATOM 4129 O O . GLN A 1 533 ? -19.677 -13.240 -22.052 1.00 92.44 533 GLN A O 1
ATOM 4134 N N . ASP A 1 534 ? -20.259 -15.073 -23.223 1.00 93.38 534 ASP A N 1
ATOM 4135 C CA . ASP A 1 534 ? -21.658 -15.087 -22.788 1.00 93.38 534 ASP A CA 1
ATOM 4136 C C . ASP A 1 534 ? -21.742 -15.558 -21.327 1.00 93.38 534 ASP A C 1
ATOM 4138 O O . ASP A 1 534 ? -21.167 -16.593 -20.973 1.00 93.38 534 ASP A O 1
ATOM 4142 N N . ALA A 1 535 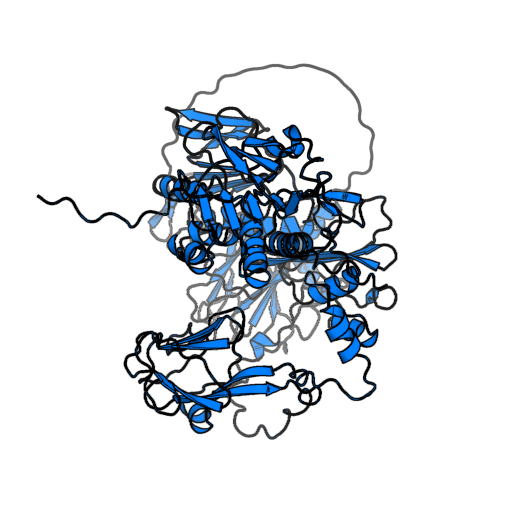? -22.444 -14.800 -20.483 1.00 88.25 535 ALA A N 1
ATOM 4143 C CA . ALA A 1 535 ? -22.534 -15.025 -19.041 1.00 88.25 535 ALA A CA 1
ATOM 4144 C C . ALA A 1 535 ? -23.738 -15.906 -18.655 1.00 88.25 535 ALA A C 1
ATOM 4146 O O . ALA A 1 535 ? -24.379 -15.649 -17.633 1.00 88.25 535 ALA A O 1
ATOM 4147 N N . ASP A 1 536 ? -24.014 -16.929 -19.471 1.00 88.69 536 ASP A N 1
ATOM 4148 C CA . ASP A 1 536 ? -25.181 -17.816 -19.388 1.00 88.69 536 ASP A CA 1
ATOM 4149 C C . ASP A 1 536 ? -26.500 -17.056 -19.579 1.00 88.69 536 ASP A C 1
ATOM 4151 O O . ASP A 1 536 ? -27.415 -17.070 -18.751 1.00 88.69 536 ASP A O 1
ATOM 4155 N N . SER A 1 537 ? -26.562 -16.293 -20.670 1.00 91.25 537 SER A N 1
ATOM 4156 C CA . SER A 1 537 ? -27.699 -15.431 -20.944 1.00 91.25 537 SER A CA 1
ATOM 4157 C C . SER A 1 537 ? -28.895 -16.194 -21.517 1.00 91.25 537 SER A C 1
ATOM 4159 O O . SER A 1 537 ? -28.768 -17.136 -22.300 1.00 91.25 537 SER A O 1
ATOM 4161 N N . THR A 1 538 ? -30.098 -15.734 -21.168 1.00 88.38 538 THR A N 1
ATOM 4162 C CA . THR A 1 538 ? -31.362 -16.394 -21.533 1.00 88.38 538 THR A CA 1
ATOM 4163 C C . THR A 1 538 ? -31.551 -16.473 -23.049 1.00 88.38 538 THR A C 1
ATOM 4165 O O . THR A 1 538 ? -31.855 -17.537 -23.585 1.00 88.38 538 THR A O 1
ATOM 4168 N N . ASN A 1 539 ? -31.318 -15.361 -23.751 1.00 88.06 539 ASN A N 1
ATOM 4169 C CA . ASN A 1 539 ? -31.522 -15.270 -25.200 1.00 88.06 539 ASN A CA 1
ATOM 4170 C C . ASN A 1 539 ? -30.218 -15.374 -26.007 1.00 88.06 539 ASN A C 1
ATOM 4172 O O . ASN A 1 539 ? -30.265 -15.408 -27.232 1.00 88.06 539 ASN A O 1
ATOM 4176 N N . GLY A 1 540 ? -29.074 -15.533 -25.333 1.00 90.38 540 GLY A N 1
ATOM 4177 C CA . GLY A 1 540 ? -27.772 -15.749 -25.955 1.00 90.38 540 GLY A CA 1
ATOM 4178 C C . GLY A 1 540 ? -27.085 -14.476 -26.451 1.00 90.38 540 GLY A C 1
ATOM 4179 O O . GLY A 1 540 ? -27.721 -13.477 -26.787 1.00 90.38 540 GLY A O 1
ATOM 4180 N N . THR A 1 541 ? -25.762 -14.579 -26.557 1.00 95.31 541 THR A N 1
ATOM 4181 C CA . THR A 1 541 ? -24.887 -13.644 -27.268 1.00 95.31 541 THR A CA 1
ATOM 4182 C C . THR A 1 541 ? -24.506 -14.229 -28.628 1.00 95.31 541 THR A C 1
ATOM 4184 O O . THR A 1 541 ? -24.206 -15.422 -28.734 1.00 95.31 541 THR A O 1
ATOM 4187 N N . PHE A 1 542 ? -24.488 -13.405 -29.673 1.00 94.62 542 PHE A N 1
ATOM 4188 C CA . PHE A 1 542 ? -24.189 -13.828 -31.041 1.00 94.62 542 PHE A CA 1
ATOM 4189 C C . PHE A 1 542 ? -23.035 -13.013 -31.621 1.00 94.62 542 PHE A C 1
ATOM 4191 O O . PHE A 1 542 ? -22.946 -11.810 -31.383 1.00 94.62 542 PHE A O 1
ATOM 4198 N N . ILE A 1 543 ? -22.183 -13.663 -32.412 1.00 93.12 543 ILE A N 1
ATOM 4199 C CA . ILE A 1 543 ? -21.145 -13.021 -33.221 1.00 93.12 543 ILE A CA 1
ATOM 4200 C C . ILE A 1 543 ? -21.443 -13.296 -34.686 1.00 93.12 543 ILE A C 1
ATOM 4202 O O . ILE A 1 543 ? -21.517 -14.455 -35.084 1.00 93.12 543 ILE A O 1
ATOM 4206 N N . ASN A 1 544 ? -21.612 -12.242 -35.484 1.00 89.69 544 ASN A N 1
ATOM 4207 C CA . ASN A 1 544 ? -21.960 -12.331 -36.904 1.00 89.69 544 ASN A CA 1
ATOM 4208 C C . ASN A 1 544 ? -23.156 -13.283 -37.132 1.00 89.69 544 ASN A C 1
ATOM 4210 O O . ASN A 1 544 ? -23.106 -14.179 -37.970 1.00 89.69 544 ASN A O 1
ATOM 4214 N N . GLU A 1 545 ? -24.202 -13.120 -36.312 1.00 88.62 545 GLU A N 1
ATOM 4215 C CA . GLU A 1 545 ? -25.421 -13.951 -36.249 1.00 88.62 545 GLU A CA 1
ATOM 4216 C C . GLU A 1 545 ? -25.245 -15.417 -35.805 1.00 88.62 545 GLU A C 1
ATOM 4218 O O . GLU A 1 545 ? -26.230 -16.142 -35.661 1.00 88.62 545 GLU A O 1
ATOM 4223 N N . GLN A 1 546 ? -24.030 -15.860 -35.480 1.00 89.12 546 GLN A N 1
ATOM 4224 C CA . GLN A 1 546 ? -23.793 -17.182 -34.902 1.00 89.12 546 GLN A CA 1
ATOM 4225 C C . GLN A 1 546 ? -23.839 -17.130 -33.376 1.00 89.12 546 GLN A C 1
ATOM 4227 O O . GLN A 1 546 ? -23.132 -16.344 -32.743 1.00 89.12 546 GLN A O 1
ATOM 4232 N N . ARG A 1 547 ? -24.666 -17.983 -32.762 1.00 92.00 547 ARG A N 1
ATOM 4233 C CA . ARG A 1 547 ? -24.812 -18.034 -31.301 1.00 92.00 547 ARG A CA 1
ATOM 4234 C C . ARG A 1 547 ? -23.544 -18.583 -30.651 1.00 92.00 547 ARG A C 1
ATOM 4236 O O . ARG A 1 547 ? -23.116 -19.694 -30.967 1.00 92.00 547 ARG A O 1
ATOM 4243 N N . LEU A 1 548 ? -22.991 -17.845 -29.692 1.00 89.75 548 LEU A N 1
ATOM 4244 C CA . LEU A 1 548 ? -21.936 -18.351 -28.822 1.00 89.75 548 LEU A CA 1
ATOM 4245 C C . LEU A 1 548 ? -22.511 -19.391 -27.863 1.00 89.75 548 LEU A C 1
ATOM 4247 O O . LEU A 1 548 ? -23.603 -19.218 -27.315 1.00 89.75 548 LEU A O 1
ATOM 4251 N N . ARG A 1 549 ? -21.768 -20.475 -27.624 1.00 81.31 549 ARG A N 1
ATOM 4252 C CA . ARG A 1 549 ? -22.134 -21.407 -26.554 1.00 81.31 549 ARG A CA 1
ATOM 4253 C C . ARG A 1 549 ? -21.955 -20.696 -25.201 1.00 81.31 549 ARG A C 1
ATOM 4255 O O . ARG A 1 549 ? -20.984 -19.950 -25.052 1.00 81.31 549 ARG A O 1
ATOM 4262 N N . PRO A 1 550 ? -22.835 -20.927 -24.212 1.00 71.19 550 PRO A N 1
ATOM 4263 C CA . PRO A 1 550 ? -22.689 -20.331 -22.886 1.00 71.19 550 PRO A CA 1
ATOM 4264 C C . PRO A 1 550 ? -21.290 -20.578 -22.309 1.00 71.19 550 PRO A C 1
ATOM 4266 O O . PRO A 1 550 ? -20.767 -21.691 -22.400 1.00 71.19 550 PRO A O 1
ATOM 4269 N N . ASN A 1 551 ? -20.672 -19.543 -21.734 1.00 64.25 551 ASN A N 1
ATOM 4270 C CA . ASN A 1 551 ? -19.309 -19.563 -21.188 1.00 64.25 551 ASN A CA 1
ATOM 4271 C C . ASN A 1 551 ? -18.167 -19.881 -22.175 1.00 64.25 551 ASN A C 1
ATOM 4273 O O . ASN A 1 551 ? -17.015 -20.001 -21.751 1.00 64.25 551 ASN A O 1
ATOM 4277 N N . GLN A 1 552 ? -18.433 -19.976 -23.479 1.00 78.44 552 GLN A N 1
ATOM 4278 C CA . GLN A 1 552 ? -17.379 -20.077 -24.482 1.00 78.44 552 GLN A CA 1
ATOM 4279 C C . GLN A 1 552 ? -16.717 -18.709 -24.675 1.00 78.44 552 GLN A C 1
ATOM 4281 O O . GLN A 1 552 ? -17.379 -17.722 -24.991 1.00 78.44 552 GLN A O 1
ATOM 4286 N N . ALA A 1 553 ? -15.398 -18.660 -24.492 1.00 81.25 553 ALA A N 1
ATOM 4287 C CA . ALA A 1 553 ? -14.596 -17.484 -24.800 1.00 81.25 553 ALA A CA 1
ATOM 4288 C C . ALA A 1 553 ? -14.440 -17.331 -26.320 1.00 81.25 553 ALA A C 1
ATOM 4290 O O . ALA A 1 553 ? -14.077 -18.285 -27.009 1.00 81.25 553 ALA A O 1
ATOM 4291 N N . TYR A 1 554 ? -14.681 -16.126 -26.825 1.00 90.00 554 TYR A N 1
ATOM 4292 C CA . TYR A 1 554 ? -14.533 -15.768 -28.228 1.00 90.00 554 TYR A CA 1
ATOM 4293 C C . TYR A 1 554 ? -13.626 -14.546 -28.364 1.00 90.00 554 TYR A C 1
ATOM 4295 O O . TYR A 1 554 ? -13.851 -13.528 -27.713 1.00 90.00 554 TYR A O 1
ATOM 4303 N N . ILE A 1 555 ? -12.597 -14.637 -29.205 1.00 90.12 555 ILE A N 1
ATOM 4304 C CA . ILE A 1 555 ? -11.668 -13.531 -29.462 1.00 90.12 555 ILE A CA 1
ATOM 4305 C C . ILE A 1 555 ? -12.297 -12.592 -30.494 1.00 90.12 555 ILE A C 1
ATOM 4307 O O . ILE A 1 555 ? -12.494 -12.978 -31.645 1.00 90.12 555 ILE A O 1
ATOM 4311 N N . LEU A 1 556 ? -12.602 -11.362 -30.085 1.00 82.50 556 LEU A N 1
ATOM 4312 C CA . LEU A 1 556 ? -13.199 -10.345 -30.945 1.00 82.50 556 LEU A CA 1
ATOM 4313 C C . LEU A 1 556 ? -12.200 -9.874 -32.006 1.00 82.50 556 LEU A C 1
ATOM 4315 O O . LEU A 1 556 ? -11.083 -9.468 -31.691 1.00 82.50 556 LEU A O 1
ATOM 4319 N N . GLN A 1 557 ? -12.638 -9.900 -33.262 1.00 87.75 557 GLN A N 1
ATOM 4320 C CA . GLN A 1 557 ? -11.924 -9.337 -34.407 1.00 87.75 557 GLN A CA 1
ATOM 4321 C C . GLN A 1 557 ? -12.588 -8.028 -34.835 1.00 87.75 557 GLN A C 1
ATOM 4323 O O . GLN A 1 557 ? -13.806 -7.881 -34.700 1.00 87.75 557 GLN A O 1
ATOM 4328 N N . ALA A 1 558 ? -11.806 -7.085 -35.370 1.00 81.44 558 ALA A N 1
ATOM 4329 C CA . ALA A 1 558 ? -12.337 -5.824 -35.885 1.00 81.44 558 ALA A CA 1
ATOM 4330 C C . ALA A 1 558 ? -13.502 -6.070 -36.864 1.00 81.44 558 ALA A C 1
ATOM 4332 O O . ALA A 1 558 ? -13.453 -6.974 -37.698 1.00 81.44 558 ALA A O 1
ATOM 4333 N N . ASN A 1 559 ? -14.550 -5.257 -36.745 1.00 82.81 559 ASN A N 1
ATOM 4334 C CA . ASN A 1 559 ? -15.817 -5.342 -37.474 1.00 82.81 559 ASN A CA 1
ATOM 4335 C C . ASN A 1 559 ? -16.696 -6.561 -37.150 1.00 82.81 559 ASN A C 1
ATOM 4337 O O . ASN A 1 559 ? -17.679 -6.798 -37.846 1.00 82.81 559 ASN A O 1
ATOM 4341 N N . ASN A 1 560 ? -16.396 -7.339 -36.103 1.00 92.06 560 ASN A N 1
ATOM 4342 C CA . ASN A 1 560 ? -17.356 -8.330 -35.614 1.00 92.06 560 ASN A CA 1
ATOM 4343 C C . ASN A 1 560 ? -18.638 -7.644 -35.140 1.00 92.06 560 ASN A C 1
ATOM 4345 O O . ASN A 1 560 ? -18.586 -6.724 -34.323 1.00 92.06 560 ASN A O 1
ATOM 4349 N N . ILE A 1 561 ? -19.778 -8.131 -35.626 1.00 91.31 561 ILE A N 1
ATOM 4350 C CA . ILE A 1 561 ? -21.100 -7.699 -35.183 1.00 91.31 561 ILE A CA 1
ATOM 4351 C C . ILE A 1 561 ? -21.492 -8.579 -34.001 1.00 91.31 561 ILE A C 1
ATOM 4353 O O . ILE A 1 561 ? -21.706 -9.782 -34.142 1.00 91.31 561 ILE A O 1
ATOM 4357 N N . VAL A 1 562 ? -21.549 -7.978 -32.822 1.00 94.25 562 VAL A N 1
ATOM 4358 C CA . VAL A 1 562 ? -21.953 -8.598 -31.567 1.00 94.25 562 VAL A CA 1
ATOM 4359 C C . VAL A 1 562 ? -23.417 -8.267 -31.317 1.00 94.25 562 VAL A C 1
ATOM 4361 O O . VAL A 1 562 ? -23.773 -7.096 -31.214 1.00 94.25 562 VAL A O 1
ATOM 4364 N N . ARG A 1 563 ? -24.270 -9.281 -31.177 1.00 94.31 563 ARG A N 1
ATOM 4365 C CA . ARG A 1 563 ? -25.674 -9.100 -30.795 1.00 94.31 563 ARG A CA 1
ATOM 4366 C C . ARG A 1 563 ? -25.926 -9.668 -29.406 1.00 94.31 563 ARG A C 1
ATOM 4368 O O . ARG A 1 563 ? -25.590 -10.822 -29.139 1.00 94.31 563 ARG A O 1
ATOM 4375 N N . PHE A 1 564 ? -26.540 -8.862 -28.550 1.00 93.69 564 PHE A N 1
ATOM 4376 C CA . PHE A 1 564 ? -26.978 -9.252 -27.214 1.00 93.69 564 PHE A CA 1
ATOM 4377 C C . PHE A 1 564 ? -28.501 -9.351 -27.192 1.00 93.69 564 PHE A C 1
ATOM 4379 O O . PHE A 1 564 ? -29.198 -8.410 -27.574 1.00 93.69 564 PHE A O 1
ATOM 4386 N N . GLY A 1 565 ? -29.021 -10.500 -26.762 1.00 89.19 565 GLY A N 1
ATOM 4387 C CA . GLY A 1 565 ? -30.449 -10.782 -26.864 1.00 89.19 565 GLY A CA 1
ATOM 4388 C C . GLY A 1 565 ? -30.915 -10.819 -28.321 1.00 89.19 565 GLY A C 1
ATOM 4389 O O . GLY A 1 565 ? -30.156 -11.168 -29.223 1.00 89.19 565 GLY A O 1
ATOM 4390 N N . ASN A 1 566 ? -32.171 -10.472 -28.571 1.00 83.00 566 ASN A N 1
ATOM 4391 C CA . ASN A 1 566 ? -32.817 -10.637 -29.871 1.00 83.00 566 ASN A CA 1
ATOM 4392 C C . ASN A 1 566 ? -32.496 -9.510 -30.858 1.00 83.00 566 ASN A C 1
ATOM 4394 O O . ASN A 1 566 ? -32.456 -9.772 -32.056 1.00 83.00 566 ASN A O 1
ATOM 4398 N N . LEU A 1 567 ? -32.272 -8.282 -30.376 1.00 77.75 567 LEU A N 1
ATOM 4399 C CA . LEU A 1 567 ? -32.311 -7.088 -31.233 1.00 77.75 567 LEU A CA 1
ATOM 4400 C C . LEU A 1 567 ? -31.077 -6.180 -31.125 1.00 77.75 567 LEU A C 1
ATOM 4402 O O . LEU A 1 567 ? -30.748 -5.502 -32.093 1.00 77.75 567 LEU A O 1
ATOM 4406 N N . VAL A 1 568 ? -30.356 -6.163 -29.998 1.00 83.06 568 VAL A N 1
ATOM 4407 C CA . VAL A 1 568 ? -29.355 -5.110 -29.756 1.00 83.06 568 VAL A CA 1
ATOM 4408 C C . VAL A 1 568 ? -27.992 -5.490 -30.326 1.00 83.06 568 VAL A C 1
ATOM 4410 O O . VAL A 1 568 ? -27.301 -6.360 -29.790 1.00 83.06 568 VAL A O 1
ATOM 4413 N N . LYS A 1 569 ? -27.603 -4.819 -31.414 1.00 89.00 569 LYS A N 1
ATOM 4414 C CA . LYS A 1 569 ? -26.361 -5.057 -32.157 1.00 89.00 569 LYS A CA 1
ATOM 4415 C C . LYS A 1 569 ? -25.318 -3.968 -31.926 1.00 89.00 569 LYS A C 1
ATOM 4417 O O . LYS A 1 569 ? -25.629 -2.778 -31.877 1.00 89.00 569 LYS A O 1
ATOM 4422 N N . PHE A 1 570 ? -24.067 -4.400 -31.838 1.00 92.38 570 PHE A N 1
ATOM 4423 C CA . PHE A 1 570 ? -22.877 -3.568 -31.765 1.00 92.38 570 PHE A CA 1
ATOM 4424 C C . PHE A 1 570 ? -21.838 -4.064 -32.760 1.00 92.38 570 PHE A C 1
ATOM 4426 O O . PHE A 1 570 ? -21.649 -5.263 -32.916 1.00 92.38 570 PHE A O 1
ATOM 4433 N N . THR A 1 571 ? -21.069 -3.156 -33.336 1.00 90.62 571 THR A N 1
ATOM 4434 C CA . THR A 1 571 ? -19.852 -3.479 -34.074 1.00 90.62 571 THR A CA 1
ATOM 4435 C C . THR A 1 571 ? -18.650 -3.293 -33.158 1.00 90.62 571 THR A C 1
ATOM 4437 O O . THR A 1 571 ? -18.459 -2.219 -32.585 1.00 90.62 571 THR A O 1
ATOM 4440 N N . PHE A 1 572 ? -17.816 -4.323 -33.022 1.00 89.31 572 PHE A N 1
ATOM 4441 C CA . PHE A 1 572 ? -16.512 -4.187 -32.380 1.00 89.31 572 PHE A CA 1
ATOM 4442 C C . PHE A 1 572 ? -15.558 -3.459 -33.330 1.00 89.31 572 PHE A C 1
ATOM 4444 O O . PHE A 1 572 ? -15.193 -3.988 -34.380 1.00 89.31 572 PHE A O 1
ATOM 4451 N N . ALA A 1 573 ? -15.159 -2.242 -32.976 1.00 82.25 573 ALA A N 1
ATOM 4452 C CA . ALA A 1 573 ? -14.300 -1.404 -33.802 1.00 82.25 573 ALA A CA 1
ATOM 4453 C C . ALA A 1 573 ? -12.940 -1.198 -33.135 1.00 82.25 573 ALA A C 1
ATOM 4455 O O . ALA A 1 573 ? -12.871 -0.895 -31.945 1.00 82.25 573 ALA A O 1
ATOM 4456 N N . LEU A 1 574 ? -11.870 -1.309 -33.923 1.00 76.06 574 LEU A N 1
ATOM 4457 C CA . LEU A 1 574 ? -10.543 -0.812 -33.569 1.00 76.06 574 LEU A CA 1
ATOM 4458 C C . LEU A 1 574 ? -10.327 0.481 -34.356 1.00 76.06 574 LEU A C 1
ATOM 4460 O O . LEU A 1 574 ? -10.215 0.440 -35.581 1.00 76.06 574 LEU A O 1
ATOM 4464 N N . ARG A 1 575 ? -10.349 1.633 -33.681 1.00 75.25 575 ARG A N 1
ATOM 4465 C CA . ARG A 1 575 ? -10.197 2.943 -34.330 1.00 75.25 575 ARG A CA 1
ATOM 4466 C C . ARG A 1 575 ? -8.809 3.517 -34.065 1.00 75.25 575 ARG A C 1
ATOM 4468 O O . ARG A 1 575 ? -8.451 3.656 -32.896 1.00 75.25 575 ARG A O 1
ATOM 4475 N N . PRO A 1 576 ? -8.043 3.882 -35.104 1.00 53.69 576 PRO A N 1
ATOM 4476 C CA . PRO A 1 576 ? -6.791 4.593 -34.914 1.00 53.69 576 PRO A CA 1
ATOM 4477 C C . PRO A 1 576 ? -7.044 5.975 -34.314 1.00 53.69 576 PRO A C 1
ATOM 4479 O O . PRO A 1 576 ? -7.913 6.724 -34.772 1.00 53.69 576 PRO A O 1
ATOM 4482 N N . VAL A 1 577 ? -6.280 6.332 -33.288 1.00 50.22 577 VAL A N 1
ATOM 4483 C CA . VAL A 1 577 ? -6.392 7.632 -32.628 1.00 50.22 577 VAL A CA 1
ATOM 4484 C C . VAL A 1 577 ? -5.662 8.681 -33.469 1.00 50.22 577 VAL A C 1
ATOM 4486 O O . VAL A 1 577 ? -4.450 8.852 -33.355 1.00 50.22 577 VAL A O 1
ATOM 4489 N N . SER A 1 578 ? -6.387 9.403 -34.330 1.00 41.41 578 SER A N 1
ATOM 4490 C CA . SER A 1 578 ? -5.817 10.516 -35.102 1.00 41.41 578 SER A CA 1
ATOM 4491 C C . SER A 1 578 ? -5.845 11.838 -34.319 1.00 41.41 578 SER A C 1
ATOM 4493 O O . SER A 1 578 ? -6.811 12.176 -33.630 1.00 41.41 578 SER A O 1
ATOM 4495 N N . ALA A 1 579 ? -4.785 12.638 -34.462 1.00 39.00 579 ALA A N 1
ATOM 4496 C CA . ALA A 1 579 ? -4.588 13.900 -33.742 1.00 39.00 579 ALA A CA 1
ATOM 4497 C C . ALA A 1 579 ? -5.574 15.038 -34.120 1.00 39.00 579 ALA A C 1
ATOM 4499 O O . ALA A 1 579 ? -5.571 16.086 -33.474 1.00 39.00 579 ALA A O 1
ATOM 4500 N N . ALA A 1 580 ? -6.438 14.860 -35.129 1.00 34.72 580 ALA A N 1
ATOM 4501 C CA . ALA A 1 580 ? -7.298 15.918 -35.679 1.00 34.72 580 ALA A CA 1
ATOM 4502 C C . ALA A 1 580 ? -8.784 15.851 -35.254 1.00 34.72 580 ALA A C 1
ATOM 4504 O O . ALA A 1 580 ? -9.527 16.809 -35.474 1.00 34.72 580 ALA A O 1
ATOM 4505 N N . THR A 1 581 ? -9.236 14.783 -34.590 1.00 32.81 581 THR A N 1
ATOM 4506 C CA . THR A 1 581 ? -10.671 14.591 -34.268 1.00 32.81 581 THR A CA 1
ATOM 4507 C C . THR A 1 581 ? -11.115 15.294 -32.973 1.00 32.81 581 THR A C 1
ATOM 4509 O O . THR A 1 581 ? -12.299 15.353 -32.663 1.00 32.81 581 THR A O 1
ATOM 4512 N N . ARG A 1 582 ? -10.204 15.957 -32.242 1.00 34.22 582 ARG A N 1
ATOM 4513 C CA . ARG A 1 582 ? -10.540 16.734 -31.026 1.00 34.22 582 ARG A CA 1
ATOM 4514 C C . ARG A 1 582 ? -11.362 18.014 -31.271 1.00 34.22 582 ARG A C 1
ATOM 4516 O O . ARG A 1 582 ? -11.720 18.674 -30.301 1.00 34.22 582 ARG A O 1
ATOM 4523 N N . LYS A 1 583 ? -11.646 18.403 -32.523 1.00 31.02 583 LYS A N 1
ATOM 4524 C CA . LYS A 1 583 ? -12.237 19.721 -32.850 1.00 31.02 583 LYS A CA 1
ATOM 4525 C C . LYS A 1 583 ? -13.548 19.733 -33.650 1.00 31.02 583 LYS A C 1
ATOM 4527 O O . LYS A 1 583 ? -13.971 20.815 -34.047 1.00 31.02 583 LYS A O 1
ATOM 4532 N N . ARG A 1 584 ? -14.241 18.610 -33.876 1.00 30.09 584 ARG A N 1
ATOM 4533 C CA . ARG A 1 584 ? -15.531 18.634 -34.602 1.00 30.09 584 ARG A CA 1
ATOM 4534 C C . ARG A 1 584 ? -16.569 17.649 -34.060 1.00 30.09 584 ARG A C 1
ATOM 4536 O O . ARG A 1 584 ? -16.736 16.588 -34.632 1.00 30.09 584 ARG A O 1
ATOM 4543 N N . THR A 1 585 ? -17.315 18.077 -33.042 1.00 28.30 585 THR A N 1
ATOM 4544 C CA . THR A 1 585 ? -18.776 17.879 -32.909 1.00 28.30 585 THR A CA 1
ATOM 4545 C C . THR A 1 585 ? -19.287 18.918 -31.909 1.00 28.30 585 THR A C 1
ATOM 4547 O O . THR A 1 585 ? -19.206 18.723 -30.700 1.00 28.30 585 THR A O 1
ATOM 4550 N N . GLY A 1 586 ? -19.728 20.069 -32.413 1.00 31.89 586 GLY A N 1
ATOM 4551 C CA . GLY A 1 586 ? -20.143 21.206 -31.589 1.00 31.89 586 GLY A CA 1
ATOM 4552 C C . GLY A 1 586 ? -20.865 22.281 -32.398 1.00 31.89 586 GLY A C 1
ATOM 4553 O O . GLY A 1 586 ? -20.472 23.438 -32.358 1.00 31.89 586 GLY A O 1
ATOM 4554 N N . SER A 1 587 ? -21.854 21.871 -33.192 1.00 30.16 587 SER A N 1
ATOM 4555 C CA . SER A 1 587 ? -22.978 22.662 -33.731 1.00 30.16 587 SER A CA 1
ATOM 4556 C C . SER A 1 587 ? -23.795 21.687 -34.601 1.00 30.16 587 SER A C 1
ATOM 4558 O O . SER A 1 587 ? -23.206 20.887 -35.319 1.00 30.16 587 SER A O 1
ATOM 4560 N N . VAL A 1 588 ? -25.124 21.560 -34.504 1.00 25.27 588 VAL A N 1
ATOM 4561 C CA . VAL A 1 588 ? -26.145 22.555 -34.867 1.00 25.27 588 VAL A CA 1
ATOM 4562 C C . VAL A 1 588 ? -27.513 22.237 -34.211 1.00 25.27 588 VAL A C 1
ATOM 4564 O O . VAL A 1 588 ? -27.885 21.081 -34.044 1.00 25.27 588 VAL A O 1
ATOM 4567 N N . SER A 1 589 ? -28.230 23.332 -33.915 1.00 24.62 589 SER A N 1
ATOM 4568 C CA . SER A 1 589 ? -29.667 23.575 -33.653 1.00 24.62 589 SER A CA 1
ATOM 4569 C C . SER A 1 589 ? -30.390 22.861 -32.504 1.00 24.62 589 SER A C 1
ATOM 4571 O O . SER A 1 589 ? -31.109 21.879 -32.674 1.00 24.62 589 SER A O 1
ATOM 4573 N N . MET A 1 590 ? -30.316 23.530 -31.355 1.00 27.59 590 MET A N 1
ATOM 4574 C CA . MET A 1 590 ? -31.236 23.471 -30.222 1.00 27.59 590 MET A CA 1
ATOM 4575 C C . MET A 1 590 ? -32.537 24.232 -30.527 1.00 27.59 590 MET A C 1
ATOM 4577 O O . MET A 1 590 ? -32.644 25.425 -30.252 1.00 27.59 590 MET A O 1
ATOM 4581 N N . ALA A 1 591 ? -33.540 23.557 -31.078 1.00 26.66 591 ALA A N 1
ATOM 4582 C CA . ALA A 1 591 ? -34.910 24.068 -31.102 1.00 26.66 591 ALA A CA 1
ATOM 4583 C C . ALA A 1 591 ? -35.876 22.894 -30.895 1.00 26.66 591 ALA A C 1
ATOM 4585 O O . ALA A 1 591 ? -36.336 22.284 -31.852 1.00 26.66 591 ALA A O 1
ATOM 4586 N N . GLY A 1 592 ? -36.127 22.525 -29.632 1.00 28.02 592 GLY A N 1
ATOM 4587 C CA . GLY A 1 592 ? -37.143 21.514 -29.306 1.00 28.02 592 GLY A CA 1
ATOM 4588 C C . GLY A 1 592 ? -37.043 20.846 -27.932 1.00 28.02 592 GLY A C 1
ATOM 4589 O O . GLY A 1 592 ? -38.051 20.361 -27.439 1.00 28.02 592 GLY A O 1
ATOM 4590 N N . ILE A 1 593 ? -35.879 20.858 -27.273 1.00 28.95 593 ILE A N 1
ATOM 4591 C CA . ILE A 1 593 ? -35.661 20.161 -25.979 1.00 28.95 593 ILE A CA 1
ATOM 4592 C C . ILE A 1 593 ? -35.529 21.170 -24.810 1.00 28.95 593 ILE A C 1
ATOM 4594 O O . ILE A 1 593 ? -35.073 20.875 -23.715 1.00 28.95 593 ILE A O 1
ATOM 4598 N N . ALA A 1 594 ? -35.982 22.409 -25.010 1.00 27.92 594 ALA A N 1
ATOM 4599 C CA . ALA A 1 594 ? -35.741 23.524 -24.090 1.00 27.92 594 ALA A CA 1
ATOM 4600 C C . ALA A 1 594 ? -36.630 23.567 -22.825 1.00 27.92 594 ALA A C 1
ATOM 4602 O O . ALA A 1 594 ? -36.691 24.614 -22.183 1.00 27.92 594 ALA A O 1
ATOM 4603 N N . LEU A 1 595 ? -37.328 22.489 -22.444 1.00 28.30 595 LEU A N 1
ATOM 4604 C CA . LEU A 1 595 ? -38.294 22.551 -21.331 1.00 28.30 595 LEU A CA 1
ATOM 4605 C C . LEU A 1 595 ? -38.137 21.493 -20.229 1.00 28.30 595 LEU A C 1
ATOM 4607 O O . LEU A 1 595 ? -38.874 21.571 -19.255 1.00 28.30 595 LEU A O 1
ATOM 4611 N N . GLN A 1 596 ? -37.172 20.568 -20.303 1.00 29.70 596 GLN A N 1
ATOM 4612 C CA . GLN A 1 596 ? -36.926 19.613 -19.200 1.00 29.70 596 GLN A CA 1
ATOM 4613 C C . GLN A 1 596 ? -35.466 19.511 -18.726 1.00 29.70 596 GLN A C 1
ATOM 4615 O O . GLN A 1 596 ? -35.226 19.035 -17.621 1.00 29.70 596 GLN A O 1
ATOM 4620 N N . GLU A 1 597 ? -34.484 20.018 -19.479 1.00 31.11 597 GLU A N 1
ATOM 4621 C CA . GLU A 1 597 ? -33.072 20.036 -19.039 1.00 31.11 597 GLU A CA 1
ATOM 4622 C C . GLU A 1 597 ? -32.720 21.247 -18.155 1.00 31.11 597 GLU A C 1
ATOM 4624 O O . GLU A 1 597 ? -31.769 21.198 -17.376 1.00 31.11 597 GLU A O 1
ATOM 4629 N N . LYS A 1 598 ? -33.549 22.300 -18.169 1.00 28.56 598 LYS A N 1
ATOM 4630 C CA . LYS A 1 598 ? -33.319 23.526 -17.385 1.00 28.56 598 LYS A CA 1
ATOM 4631 C C . LYS A 1 598 ? -33.390 23.332 -15.866 1.00 28.56 598 LYS A C 1
ATOM 4633 O O . LYS A 1 598 ? -32.841 24.150 -15.139 1.00 28.56 598 LYS A O 1
ATOM 4638 N N . GLU A 1 599 ? -34.040 22.277 -15.380 1.00 31.94 599 GLU A N 1
ATOM 4639 C CA . GLU A 1 599 ? -34.222 22.049 -13.938 1.00 31.94 599 GLU A CA 1
ATOM 4640 C C . GLU A 1 599 ? -33.105 21.204 -13.308 1.00 31.94 599 GLU A C 1
ATOM 4642 O O . GLU A 1 599 ? -32.946 21.225 -12.091 1.00 31.94 599 GLU A O 1
ATOM 4647 N N . LYS A 1 600 ? -32.284 20.510 -14.114 1.00 28.55 600 LYS A N 1
ATOM 4648 C CA . LYS A 1 600 ? -31.139 19.716 -13.627 1.00 28.55 600 LYS A CA 1
ATOM 4649 C C . LYS A 1 600 ? -29.813 20.484 -13.662 1.00 28.55 600 LYS A C 1
ATOM 4651 O O . LYS A 1 600 ? -28.961 20.261 -12.807 1.00 28.55 600 LYS A O 1
ATOM 4656 N N . GLU A 1 601 ? -29.658 21.426 -14.593 1.00 28.38 601 GLU A N 1
ATOM 4657 C CA . GLU A 1 601 ? -28.430 22.227 -14.733 1.00 28.38 601 GLU A CA 1
ATOM 4658 C C . GLU A 1 601 ? -28.225 23.271 -13.620 1.00 28.38 601 GLU A C 1
ATOM 4660 O O . GLU A 1 601 ? -27.092 23.678 -13.369 1.00 28.38 601 GLU A O 1
ATOM 4665 N N . LEU A 1 602 ? -29.275 23.684 -12.900 1.00 31.05 602 LEU A N 1
ATOM 4666 C CA . LEU A 1 602 ? -29.156 24.709 -11.851 1.00 31.05 602 LEU A CA 1
ATOM 4667 C C . LEU A 1 602 ? -28.413 24.230 -10.587 1.00 31.05 602 LEU A C 1
ATOM 4669 O O . LEU A 1 602 ? -27.837 25.063 -9.890 1.00 31.05 602 LEU A O 1
ATOM 4673 N N . VAL A 1 603 ? -28.360 22.918 -10.309 1.00 31.98 603 VAL A N 1
ATOM 4674 C CA . VAL A 1 603 ? -27.609 22.362 -9.158 1.00 31.98 603 VAL A CA 1
ATOM 4675 C C . VAL A 1 603 ? -26.156 22.035 -9.519 1.00 31.98 603 VAL A C 1
ATOM 4677 O O . VAL A 1 603 ? -25.266 22.188 -8.685 1.00 31.98 603 VAL A O 1
ATOM 4680 N N . GLU A 1 604 ? -25.881 21.625 -10.762 1.00 32.53 604 GLU A N 1
ATOM 4681 C CA . GLU A 1 604 ? -24.522 21.269 -11.207 1.00 32.53 604 GLU A CA 1
ATOM 4682 C C . GLU A 1 604 ? -23.645 22.487 -11.558 1.00 32.53 604 GLU A C 1
ATOM 4684 O O . GLU A 1 604 ? -22.420 22.368 -11.573 1.00 32.53 604 GLU A O 1
ATOM 4689 N N . GLN A 1 605 ? -24.228 23.674 -11.775 1.00 32.34 605 GLN A N 1
ATOM 4690 C CA . GLN A 1 605 ? -23.485 24.892 -12.141 1.00 32.34 605 GLN A CA 1
ATOM 4691 C C . GLN A 1 605 ? -23.026 25.775 -10.963 1.00 32.34 605 GLN A C 1
ATOM 4693 O O . GLN A 1 605 ? -22.485 26.860 -11.190 1.00 32.34 605 GLN A O 1
ATOM 4698 N N . VAL A 1 606 ? -23.166 25.347 -9.703 1.00 34.09 606 VAL A N 1
ATOM 4699 C CA . VAL A 1 606 ? -22.615 26.123 -8.577 1.00 34.09 606 VAL A CA 1
ATOM 4700 C C . VAL A 1 606 ? -21.146 25.759 -8.356 1.00 34.09 606 VAL A C 1
ATOM 4702 O O . VAL A 1 606 ? -20.803 24.655 -7.934 1.00 34.09 606 VAL A O 1
ATOM 4705 N N . ALA A 1 607 ? -20.266 26.716 -8.653 1.00 35.12 607 ALA A N 1
ATOM 4706 C CA . ALA A 1 607 ? -18.824 26.598 -8.482 1.00 35.12 607 ALA A CA 1
ATOM 4707 C C . ALA A 1 607 ? -18.437 26.109 -7.064 1.00 35.12 607 ALA A C 1
ATOM 4709 O O . ALA A 1 607 ? -18.921 26.666 -6.074 1.00 35.12 607 ALA A O 1
ATOM 4710 N N . PRO A 1 608 ? -17.527 25.125 -6.926 1.00 34.56 608 PRO A N 1
ATOM 4711 C CA . PRO A 1 608 ? -16.965 24.772 -5.630 1.00 34.56 608 PRO A CA 1
ATOM 4712 C C . PRO A 1 608 ? -16.054 25.911 -5.162 1.00 34.56 608 PRO A C 1
ATOM 4714 O O . PRO A 1 608 ? -15.002 26.163 -5.745 1.00 34.56 608 PRO A O 1
ATOM 4717 N N . GLY A 1 609 ? -16.451 26.602 -4.100 1.00 43.09 609 GLY A N 1
ATOM 4718 C CA . GLY A 1 609 ? -15.620 27.583 -3.413 1.00 43.09 609 GLY A CA 1
ATOM 4719 C C . GLY A 1 609 ? -15.969 27.629 -1.930 1.00 43.09 609 GLY A C 1
ATOM 4720 O O . GLY A 1 609 ? -17.024 27.150 -1.518 1.00 43.09 609 GLY A O 1
ATOM 4721 N N . LEU A 1 610 ? -15.077 28.180 -1.114 1.00 44.44 610 LEU A N 1
ATOM 4722 C CA . LEU A 1 610 ? -15.397 28.544 0.264 1.00 44.44 610 LEU A CA 1
ATOM 4723 C C . LEU A 1 610 ? -15.915 29.988 0.303 1.00 44.44 610 LEU A C 1
ATOM 4725 O O . LEU A 1 610 ? -15.564 30.782 -0.573 1.00 44.44 610 LEU A O 1
ATOM 4729 N N . PRO A 1 611 ? -16.706 30.358 1.321 1.00 60.00 611 PRO A N 1
ATOM 4730 C CA . PRO A 1 611 ? -16.954 31.756 1.636 1.00 60.00 611 PRO A CA 1
ATOM 4731 C C . PRO A 1 611 ? -15.633 32.531 1.791 1.00 60.00 611 PRO A C 1
ATOM 4733 O O . PRO A 1 611 ? -14.788 32.155 2.605 1.00 60.00 611 PRO A O 1
ATOM 4736 N N . VAL A 1 612 ? -15.440 33.612 1.031 1.00 64.12 612 VAL A N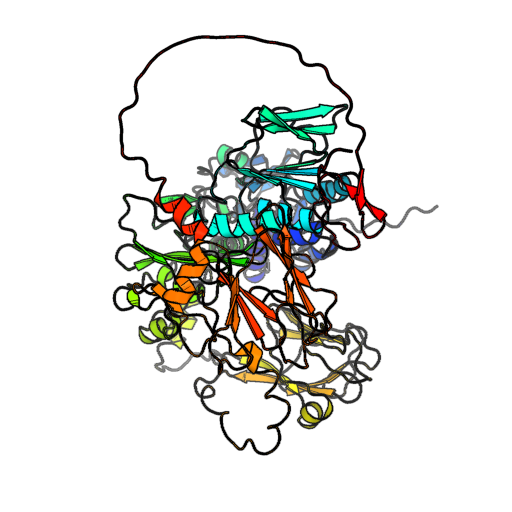 1
ATOM 4737 C CA . VAL A 1 612 ? -14.232 34.457 1.101 1.00 64.12 612 VAL A CA 1
ATOM 4738 C C . VAL A 1 612 ? -14.585 35.777 1.759 1.00 64.12 612 VAL A C 1
ATOM 4740 O O . VAL A 1 612 ? -15.404 36.528 1.239 1.00 64.12 612 VAL A O 1
ATOM 4743 N N . GLN A 1 613 ? -13.959 36.078 2.895 1.00 71.62 613 GLN A N 1
ATOM 4744 C CA . GLN A 1 613 ? -14.107 37.381 3.537 1.00 71.62 613 GLN A CA 1
ATOM 4745 C C . GLN A 1 613 ? -13.058 38.354 2.990 1.00 71.62 613 GLN A C 1
ATOM 4747 O O . GLN A 1 613 ? -11.860 38.076 3.071 1.00 71.62 613 GLN A O 1
ATOM 4752 N N . TYR A 1 614 ? -13.501 39.485 2.448 1.00 61.75 614 TYR A N 1
ATOM 4753 C CA . TYR A 1 614 ? -12.634 40.548 1.953 1.00 61.75 614 TYR A CA 1
ATOM 4754 C C . TYR A 1 614 ? -12.092 41.419 3.101 1.00 61.75 614 TYR A C 1
ATOM 4756 O O . TYR A 1 614 ? -12.673 41.442 4.191 1.00 61.75 614 TYR A O 1
ATOM 4764 N N . PRO A 1 615 ? -10.994 42.170 2.876 1.00 58.56 615 PRO A N 1
ATOM 4765 C CA . PRO A 1 615 ? -10.416 43.063 3.885 1.00 58.56 615 PRO A CA 1
ATOM 4766 C C . PRO A 1 615 ? -11.378 44.132 4.423 1.00 58.56 615 PRO A C 1
ATOM 4768 O O . PRO A 1 615 ? -11.225 44.570 5.558 1.00 58.56 615 PRO A O 1
ATOM 4771 N N . ASP A 1 616 ? -12.382 44.530 3.637 1.00 63.12 616 ASP A N 1
ATOM 4772 C CA . ASP A 1 616 ? -13.433 45.476 4.037 1.00 63.12 616 ASP A CA 1
ATOM 4773 C C . ASP A 1 616 ? -14.520 44.848 4.937 1.00 63.12 616 ASP A C 1
ATOM 4775 O O . ASP A 1 616 ? -15.449 45.527 5.373 1.00 63.12 616 ASP A O 1
ATOM 4779 N N . GLY A 1 617 ? -14.406 43.549 5.232 1.00 67.19 617 GLY A N 1
ATOM 4780 C CA . GLY A 1 617 ? -15.329 42.787 6.065 1.00 67.19 617 GLY A CA 1
ATOM 4781 C C . GLY A 1 617 ? -16.503 42.159 5.314 1.00 67.19 617 GLY A C 1
ATOM 4782 O O . GLY A 1 617 ? -17.270 41.434 5.948 1.00 67.19 617 GLY A O 1
ATOM 4783 N N . SER A 1 618 ? -16.645 42.388 4.004 1.00 73.94 618 SER A N 1
ATOM 4784 C CA . SER A 1 618 ? -17.690 41.767 3.180 1.00 73.94 618 SER A CA 1
ATOM 4785 C C . SER A 1 618 ? -17.389 40.287 2.910 1.00 73.94 618 SER A C 1
ATOM 4787 O O . SER A 1 618 ? -16.238 39.858 2.981 1.00 73.94 618 SER A O 1
ATOM 4789 N N . LEU A 1 619 ? -18.416 39.474 2.642 1.00 76.00 619 LEU A N 1
ATOM 4790 C CA . LEU A 1 619 ? -18.280 38.022 2.450 1.00 76.00 619 LEU A CA 1
ATOM 4791 C C . LEU A 1 619 ? -18.795 37.605 1.068 1.00 76.00 619 LEU A C 1
ATOM 4793 O O . LEU A 1 619 ? -19.985 37.707 0.785 1.00 76.00 619 LEU A O 1
ATOM 4797 N N . SER A 1 620 ? -17.910 37.105 0.214 1.00 74.12 620 SER A N 1
ATOM 4798 C CA . SER A 1 620 ? -18.274 36.443 -1.039 1.00 74.12 620 SER A CA 1
ATOM 4799 C C . SER A 1 620 ? -18.718 35.013 -0.772 1.00 74.12 620 SER A C 1
ATOM 4801 O O . SER A 1 620 ? -18.049 34.293 -0.029 1.00 74.12 620 SER A O 1
ATOM 4803 N N . LEU A 1 621 ? -19.817 34.590 -1.394 1.00 70.62 621 LEU A N 1
ATOM 4804 C CA . LEU A 1 621 ? -20.317 33.221 -1.331 1.00 70.62 621 LEU A CA 1
ATOM 4805 C C . LEU A 1 621 ? -20.367 32.628 -2.743 1.00 70.62 621 LEU A C 1
ATOM 4807 O O . LEU A 1 621 ? -20.875 33.286 -3.655 1.00 70.62 621 LEU A O 1
ATOM 4811 N N . PRO A 1 622 ? -19.882 31.396 -2.950 1.00 63.88 622 PRO A N 1
ATOM 4812 C CA . PRO A 1 622 ? -20.035 30.720 -4.232 1.00 63.88 622 PRO A CA 1
ATOM 4813 C C . PRO A 1 622 ? -21.517 30.579 -4.598 1.00 63.88 622 PRO A C 1
ATOM 4815 O O . PRO A 1 622 ? -22.340 30.194 -3.773 1.00 63.88 622 PRO A O 1
ATOM 4818 N N . GLY A 1 623 ? -21.862 30.928 -5.838 1.00 61.91 623 GLY A N 1
ATOM 4819 C CA . GLY A 1 623 ? -23.248 30.929 -6.319 1.00 61.91 623 GLY A CA 1
ATOM 4820 C C . GLY A 1 623 ? -24.082 32.159 -5.933 1.00 61.91 623 GLY A C 1
ATOM 4821 O O . GLY A 1 623 ? -25.226 32.260 -6.370 1.00 61.91 623 GLY A O 1
ATOM 4822 N N . ALA A 1 624 ? -23.547 33.113 -5.159 1.00 64.12 624 ALA A N 1
ATOM 4823 C CA . ALA A 1 624 ? -24.235 34.376 -4.884 1.00 64.12 624 ALA A CA 1
ATOM 4824 C C . ALA A 1 624 ? -24.016 35.396 -6.017 1.00 64.12 624 ALA A C 1
ATOM 4826 O O . ALA A 1 624 ? -22.901 35.549 -6.511 1.00 64.12 624 ALA A O 1
ATOM 4827 N N . SER A 1 625 ? -25.059 36.144 -6.397 1.00 59.09 625 SER A N 1
ATOM 4828 C CA . SER A 1 625 ? -24.952 37.249 -7.375 1.00 59.09 625 SER A CA 1
ATOM 4829 C C . SER A 1 625 ? -24.296 38.514 -6.816 1.00 59.09 625 SER A C 1
ATOM 4831 O O . SER A 1 625 ? -23.904 39.395 -7.579 1.00 59.09 625 SER A O 1
ATOM 4833 N N . SER A 1 626 ? -24.175 38.619 -5.492 1.00 67.25 626 SER A N 1
ATOM 4834 C CA . SER A 1 626 ? -23.609 39.770 -4.792 1.00 67.25 626 SER A CA 1
ATOM 4835 C C . SER A 1 626 ? -22.919 39.336 -3.501 1.00 67.25 626 SER A C 1
ATOM 4837 O O . SER A 1 626 ? -23.358 38.387 -2.849 1.00 67.25 626 SER A O 1
ATOM 4839 N N . VAL A 1 627 ? -21.888 40.073 -3.085 1.00 75.44 627 VAL A N 1
ATOM 4840 C CA . VAL A 1 627 ? -21.240 39.883 -1.779 1.00 75.44 627 VAL A CA 1
ATOM 4841 C C . VAL A 1 627 ? -22.204 40.205 -0.634 1.00 75.44 627 VAL A C 1
ATOM 4843 O O . VAL A 1 627 ? -23.062 41.079 -0.757 1.00 75.44 627 VAL A O 1
ATOM 4846 N N . VAL A 1 628 ? -22.055 39.523 0.500 1.00 74.94 628 VAL A N 1
ATOM 4847 C CA . VAL A 1 628 ? -22.755 39.860 1.743 1.00 74.94 628 VAL A CA 1
ATOM 4848 C C . VAL A 1 628 ? -22.084 41.103 2.349 1.00 74.94 628 VAL A C 1
ATOM 4850 O O . VAL A 1 628 ? -20.884 41.057 2.640 1.00 74.94 628 VAL A O 1
ATOM 4853 N N . PRO A 1 629 ? -22.818 42.212 2.557 1.00 75.38 629 PRO A N 1
ATOM 4854 C CA . PRO A 1 629 ? -22.264 43.454 3.090 1.00 75.38 629 PRO A CA 1
ATOM 4855 C C . PRO A 1 629 ? -21.600 43.292 4.470 1.00 75.38 629 PRO A C 1
ATOM 4857 O O . PRO A 1 629 ? -22.114 42.530 5.298 1.00 75.38 629 PRO A O 1
ATOM 4860 N N . PRO A 1 630 ? -20.543 44.068 4.791 1.00 76.69 630 PRO A N 1
ATOM 4861 C CA . PRO A 1 630 ? -19.833 43.980 6.073 1.00 76.69 630 PRO A CA 1
ATOM 4862 C C . PRO A 1 630 ? -20.739 44.114 7.305 1.00 76.69 630 PRO A C 1
ATOM 4864 O O . PRO A 1 630 ? -20.520 43.441 8.309 1.00 76.69 630 PRO A O 1
ATOM 4867 N N . ALA A 1 631 ? -21.795 44.933 7.225 1.00 72.25 631 ALA A N 1
ATOM 4868 C CA . ALA A 1 631 ? -22.766 45.114 8.308 1.00 72.25 631 ALA A CA 1
ATOM 4869 C C . ALA A 1 631 ? -23.529 43.820 8.654 1.00 72.25 631 ALA A C 1
ATOM 4871 O O . ALA A 1 631 ? -23.765 43.533 9.825 1.00 72.25 631 ALA A O 1
ATOM 4872 N N . LEU A 1 632 ? -23.870 43.007 7.647 1.00 72.06 632 LEU A N 1
ATOM 4873 C CA . LEU A 1 632 ? -24.505 41.704 7.853 1.00 72.06 632 LEU A CA 1
ATOM 4874 C C . LEU A 1 632 ? -23.489 40.675 8.356 1.00 72.06 632 LEU A C 1
ATOM 4876 O O . LEU A 1 632 ? -23.796 39.923 9.276 1.00 72.06 632 LEU A O 1
ATOM 4880 N N . VAL A 1 633 ? -22.260 40.695 7.833 1.00 73.81 633 VAL A N 1
ATOM 4881 C CA . VAL A 1 633 ? -21.171 39.813 8.288 1.00 73.81 633 VAL A CA 1
ATOM 4882 C C . VAL A 1 633 ? -20.785 40.082 9.745 1.00 73.81 633 VAL A C 1
ATOM 4884 O O . VAL A 1 633 ? -20.470 39.152 10.487 1.00 73.81 633 VAL A O 1
ATOM 4887 N N . ALA A 1 634 ? -20.859 41.338 10.195 1.00 70.25 634 ALA A N 1
ATOM 4888 C CA . ALA A 1 634 ? -20.602 41.711 11.582 1.00 70.25 634 ALA A CA 1
ATOM 4889 C C . ALA A 1 634 ? -21.554 41.009 12.568 1.00 70.25 634 ALA A C 1
ATOM 4891 O O . ALA A 1 634 ? -21.121 40.646 13.660 1.00 70.25 634 ALA A O 1
ATOM 4892 N N . SER A 1 635 ? -22.801 40.730 12.164 1.00 68.06 635 SER A N 1
ATOM 4893 C CA . SER A 1 635 ? -23.769 39.994 12.994 1.00 68.06 635 SER A CA 1
ATOM 4894 C C . SER A 1 635 ? -23.370 38.531 13.255 1.00 68.06 635 SER A C 1
ATOM 4896 O O . SER A 1 635 ? -23.794 37.946 14.251 1.00 68.06 635 SER A O 1
ATOM 4898 N N . PHE A 1 636 ? -22.492 37.950 12.424 1.00 71.62 636 PHE A N 1
ATOM 4899 C CA . PHE A 1 636 ? -22.016 36.564 12.569 1.00 71.62 636 PHE A CA 1
ATOM 4900 C C . PHE A 1 636 ? -20.985 36.399 13.695 1.00 71.62 636 PHE A C 1
ATOM 4902 O O . PHE A 1 636 ? -20.566 35.282 14.002 1.00 71.62 636 PHE A O 1
ATOM 4909 N N . LYS A 1 637 ? -20.521 37.510 14.285 1.00 64.56 637 LYS A N 1
ATOM 4910 C CA . LYS A 1 637 ? -19.587 37.496 15.418 1.00 64.56 637 LYS A CA 1
ATOM 4911 C C . LYS A 1 637 ? -20.270 37.124 16.734 1.00 64.56 637 LYS A C 1
ATOM 4913 O O . LYS A 1 637 ? -19.595 36.634 17.628 1.00 64.56 637 LYS A O 1
ATOM 4918 N N . GLU A 1 638 ? -21.584 37.318 16.850 1.00 69.69 638 GLU A N 1
ATOM 4919 C CA . GLU A 1 638 ? -22.325 36.993 18.077 1.00 69.69 638 GLU A CA 1
ATOM 4920 C C . GLU A 1 638 ? -22.956 35.599 18.030 1.00 69.69 638 GLU A C 1
ATOM 4922 O O . GLU A 1 638 ? -22.919 34.857 19.010 1.00 69.69 638 GLU A O 1
ATOM 4927 N N . ASN A 1 639 ? -23.492 35.206 16.873 1.00 78.62 639 ASN A N 1
ATOM 4928 C CA . ASN A 1 639 ? -24.121 33.906 16.659 1.00 78.62 639 ASN A CA 1
ATOM 4929 C C . ASN A 1 639 ? -23.742 33.355 15.277 1.00 78.62 639 ASN A C 1
ATOM 4931 O O . ASN A 1 639 ? -23.598 34.149 14.344 1.00 78.62 639 ASN A O 1
ATOM 4935 N N . PRO A 1 640 ? -23.635 32.024 15.096 1.00 85.38 640 PRO A N 1
ATOM 4936 C CA . PRO A 1 640 ? -23.531 31.437 13.767 1.00 85.38 640 PRO A CA 1
ATOM 4937 C C . PRO A 1 640 ? -24.749 31.824 12.940 1.00 85.38 640 PRO A C 1
ATOM 4939 O O . PRO A 1 640 ? -25.823 32.072 13.488 1.00 85.38 640 PRO A O 1
ATOM 4942 N N . ALA A 1 641 ? -24.615 31.844 11.626 1.00 87.56 641 ALA A N 1
ATOM 4943 C CA . ALA A 1 641 ? -25.717 32.165 10.737 1.00 87.56 641 ALA A CA 1
ATOM 4944 C C . ALA A 1 641 ? -25.778 31.193 9.566 1.00 87.56 641 ALA A C 1
ATOM 4946 O O . ALA A 1 641 ? -24.760 30.670 9.116 1.00 87.56 641 ALA A O 1
ATOM 4947 N N . LEU A 1 642 ? -26.984 30.999 9.045 1.00 88.25 642 LEU A N 1
ATOM 4948 C CA . LEU A 1 642 ? -27.184 30.457 7.711 1.00 88.25 642 LEU A CA 1
ATOM 4949 C C . LEU A 1 642 ? -27.307 31.616 6.739 1.00 88.25 642 LEU A C 1
ATOM 4951 O O . LEU A 1 642 ? -28.123 32.516 6.941 1.00 88.25 642 LEU A O 1
ATOM 4955 N N . VAL A 1 643 ? -26.526 31.580 5.670 1.00 85.50 643 VAL A N 1
ATOM 4956 C CA . VAL A 1 643 ? -26.701 32.489 4.544 1.00 85.50 643 VAL A CA 1
ATOM 4957 C C . VAL A 1 643 ? -27.359 31.723 3.410 1.00 85.50 643 VAL A C 1
ATOM 4959 O O . VAL A 1 643 ? -26.763 30.825 2.822 1.00 85.50 643 VAL A O 1
ATOM 4962 N N . VAL A 1 644 ? -28.615 32.062 3.145 1.00 84.94 644 VAL A N 1
ATOM 4963 C CA . VAL A 1 644 ? -29.481 31.402 2.173 1.00 84.94 644 VAL A CA 1
ATOM 4964 C C . VAL A 1 644 ? -29.338 32.084 0.818 1.00 84.94 644 VAL A C 1
ATOM 4966 O O . VAL A 1 644 ? -29.575 33.289 0.690 1.00 84.94 644 VAL A O 1
ATOM 4969 N N . LEU A 1 645 ? -28.993 31.294 -0.192 1.00 78.00 645 LEU A N 1
ATOM 4970 C CA . LEU A 1 645 ? -28.976 31.671 -1.597 1.00 78.00 645 LEU A CA 1
ATOM 4971 C C . LEU A 1 645 ? -30.179 31.022 -2.286 1.00 78.00 645 LEU A C 1
ATOM 4973 O O . LEU A 1 645 ? -30.290 29.796 -2.348 1.00 78.00 645 LEU A O 1
ATOM 4977 N N . ALA A 1 646 ? -31.094 31.857 -2.778 1.00 64.81 646 ALA A N 1
ATOM 4978 C CA . ALA A 1 646 ? -32.257 31.392 -3.524 1.00 64.81 646 ALA A CA 1
ATOM 4979 C C . ALA A 1 646 ? -31.841 30.814 -4.887 1.00 64.81 646 ALA A C 1
ATOM 4981 O O . ALA A 1 646 ? -30.851 31.260 -5.478 1.00 64.81 646 ALA A O 1
ATOM 4982 N N . ALA A 1 647 ? -32.628 29.862 -5.395 1.00 60.38 647 ALA A N 1
ATOM 4983 C CA . ALA A 1 647 ? -32.425 29.240 -6.702 1.00 60.38 647 ALA A CA 1
ATOM 4984 C C . ALA A 1 647 ? -32.121 30.276 -7.809 1.00 60.38 647 ALA A C 1
ATOM 4986 O O . ALA A 1 647 ? -32.849 31.252 -7.997 1.00 60.38 647 ALA A O 1
ATOM 4987 N N . GLY A 1 648 ? -31.010 30.073 -8.526 1.00 52.62 648 GLY A N 1
ATOM 4988 C CA . GLY A 1 648 ? -30.551 30.946 -9.615 1.00 52.62 648 GLY A CA 1
ATOM 4989 C C . GLY A 1 648 ? -29.783 32.204 -9.188 1.00 52.62 648 GLY A C 1
ATOM 4990 O O . GLY A 1 648 ? -29.434 33.012 -10.046 1.00 52.62 648 GLY A O 1
ATOM 4991 N N . GLY A 1 649 ? -29.527 32.409 -7.892 1.00 53.09 649 GLY A N 1
ATOM 4992 C CA . GLY A 1 649 ? -28.658 33.476 -7.386 1.00 53.09 649 GLY A CA 1
ATOM 4993 C C . GLY A 1 649 ? -29.190 34.900 -7.576 1.00 53.09 649 GLY A C 1
ATOM 4994 O O . GLY A 1 649 ? -28.547 35.833 -7.122 1.00 53.09 649 GLY A O 1
ATOM 4995 N N . GLN A 1 650 ? -30.355 35.112 -8.195 1.00 50.66 650 GLN A N 1
ATOM 4996 C CA . GLN A 1 650 ? -30.836 36.444 -8.602 1.00 50.66 650 GLN A CA 1
ATOM 4997 C C . GLN A 1 650 ? -31.350 37.338 -7.460 1.00 50.66 650 GLN A C 1
ATOM 4999 O O . GLN A 1 650 ? -31.644 38.511 -7.682 1.00 50.66 650 GLN A O 1
ATOM 5004 N N . ARG A 1 651 ? -31.476 36.807 -6.239 1.00 63.38 651 ARG A N 1
ATOM 5005 C CA . ARG A 1 651 ? -31.891 37.570 -5.052 1.00 63.38 651 ARG A CA 1
ATOM 5006 C C . ARG A 1 651 ? -30.710 37.772 -4.109 1.00 63.38 651 ARG A C 1
ATOM 5008 O O . ARG A 1 651 ? -29.832 36.917 -4.015 1.00 63.38 651 ARG A O 1
ATOM 5015 N N . ALA A 1 652 ? -30.726 38.890 -3.384 1.00 64.44 652 ALA A N 1
ATOM 5016 C CA . ALA A 1 652 ? -29.729 39.177 -2.360 1.00 64.44 652 ALA A CA 1
ATOM 5017 C C . ALA A 1 652 ? -29.685 38.046 -1.305 1.00 64.44 652 ALA A C 1
ATOM 5019 O O . ALA A 1 652 ? -30.750 37.548 -0.918 1.00 64.44 652 ALA A O 1
ATOM 5020 N N . PRO A 1 653 ? -28.491 37.647 -0.822 1.00 72.81 653 PRO A N 1
ATOM 5021 C CA . PRO A 1 653 ? -28.356 36.609 0.195 1.00 72.81 653 PRO A CA 1
ATOM 5022 C C . PRO A 1 653 ? -29.167 36.934 1.454 1.00 72.81 653 PRO A C 1
ATOM 5024 O O . PRO A 1 653 ? -29.022 38.011 2.037 1.00 72.81 653 PRO A O 1
ATOM 5027 N N . ARG A 1 654 ? -30.004 35.993 1.903 1.00 82.69 654 ARG A N 1
ATOM 5028 C CA . ARG A 1 654 ? -30.781 36.146 3.140 1.00 82.69 654 ARG A CA 1
ATOM 5029 C C . ARG A 1 654 ? -30.008 35.547 4.306 1.00 82.69 654 ARG A C 1
ATOM 5031 O O . ARG A 1 654 ? -29.692 34.364 4.305 1.00 82.69 654 ARG A O 1
ATOM 5038 N N . VAL A 1 655 ? -29.748 36.354 5.327 1.00 83.44 655 VAL A N 1
ATOM 5039 C CA . VAL A 1 655 ? -29.084 35.915 6.559 1.00 83.44 655 VAL A CA 1
ATOM 5040 C C . VAL A 1 655 ? -30.118 35.458 7.583 1.00 83.44 655 VAL A C 1
ATOM 5042 O O . VAL A 1 655 ? -31.069 36.182 7.876 1.00 83.44 655 VAL A O 1
ATOM 5045 N N . VAL A 1 656 ? -29.894 34.288 8.175 1.00 87.06 656 VAL A N 1
ATOM 5046 C CA . VAL A 1 656 ? -30.695 33.739 9.271 1.00 87.06 656 VAL A CA 1
ATOM 5047 C C . VAL A 1 656 ? -29.772 33.407 10.449 1.00 87.06 656 VAL A C 1
ATOM 5049 O O . VAL A 1 656 ? -29.069 32.397 10.406 1.00 87.06 656 VAL A O 1
ATOM 5052 N N . PRO A 1 657 ? -29.735 34.243 11.503 1.00 84.75 657 PRO A N 1
ATOM 5053 C CA . PRO A 1 657 ? -28.942 33.967 12.698 1.00 84.75 657 PRO A CA 1
ATOM 5054 C C . PRO A 1 657 ? -29.456 32.733 13.450 1.00 84.75 657 PRO A C 1
ATOM 5056 O O . PRO A 1 657 ? -30.659 32.582 13.672 1.00 84.75 657 PRO A O 1
ATOM 5059 N N . LEU A 1 658 ? -28.537 31.881 13.896 1.00 85.38 658 LEU A N 1
ATOM 5060 C CA . LEU A 1 658 ? -28.813 30.677 14.669 1.00 85.38 658 LEU A CA 1
ATOM 5061 C C . LEU A 1 658 ? -28.665 30.970 16.159 1.00 85.38 658 LEU A C 1
ATOM 5063 O O . LEU A 1 658 ? -27.564 31.182 16.661 1.00 85.38 658 LEU A O 1
ATOM 5067 N N . LYS A 1 659 ? -29.781 30.969 16.888 1.00 77.69 659 LYS A N 1
ATOM 5068 C CA . LYS A 1 659 ? -29.772 31.165 18.343 1.00 77.69 659 LYS A CA 1
ATOM 5069 C C . LYS A 1 659 ? -29.588 29.830 19.059 1.00 77.69 659 LYS A C 1
ATOM 5071 O O . LYS A 1 659 ? -30.217 28.836 18.694 1.00 77.69 659 LYS A O 1
ATOM 5076 N N . ALA A 1 660 ? -28.762 29.818 20.104 1.00 65.50 660 ALA A N 1
ATOM 5077 C CA . ALA A 1 660 ? -28.613 28.654 20.972 1.00 65.50 660 ALA A CA 1
ATOM 5078 C C . ALA A 1 660 ? -29.982 28.213 21.528 1.00 65.50 660 ALA A C 1
ATOM 5080 O O . ALA A 1 660 ? -30.798 29.043 21.926 1.00 65.50 660 ALA A O 1
ATOM 5081 N N . GLY A 1 661 ? -30.243 26.905 21.517 1.00 65.81 661 GLY A N 1
ATOM 5082 C CA . GLY A 1 661 ? -31.500 26.314 21.994 1.00 65.81 661 GLY A CA 1
ATOM 5083 C C . GLY A 1 661 ? -32.677 26.326 21.007 1.00 65.81 661 GLY A C 1
ATOM 5084 O O . GLY A 1 661 ? -33.705 25.730 21.317 1.00 65.81 661 GLY A O 1
ATOM 5085 N N . ARG A 1 662 ? -32.565 26.952 19.824 1.00 80.56 662 ARG A N 1
ATOM 5086 C CA . ARG A 1 662 ? -33.665 27.021 18.844 1.00 80.56 662 ARG A CA 1
ATOM 5087 C C . ARG A 1 662 ? -33.443 26.086 17.652 1.00 80.56 662 ARG A C 1
ATOM 5089 O O . ARG A 1 662 ? -32.400 26.143 17.010 1.00 80.56 662 ARG A O 1
ATOM 5096 N N . HIS A 1 663 ? -34.458 25.283 17.337 1.00 86.06 663 HIS A N 1
ATOM 5097 C CA . HIS A 1 663 ? -34.557 24.554 16.071 1.00 86.06 663 HIS A CA 1
ATOM 5098 C C . HIS A 1 663 ? -34.996 25.499 14.950 1.00 86.06 663 HIS A C 1
ATOM 5100 O O . HIS A 1 663 ? -35.827 26.382 15.173 1.00 86.06 663 HIS A O 1
ATOM 5106 N N . ILE A 1 664 ? -34.433 25.308 13.762 1.00 90.75 664 ILE A N 1
ATOM 5107 C CA . ILE A 1 664 ? -34.771 26.034 12.543 1.00 90.75 664 ILE A CA 1
ATOM 5108 C C . ILE A 1 664 ? -35.193 25.017 11.499 1.00 90.75 664 ILE A C 1
ATOM 5110 O O . ILE A 1 664 ? -34.377 24.289 10.933 1.00 90.75 664 ILE A O 1
ATOM 5114 N N . THR A 1 665 ? -36.489 25.000 11.233 1.00 91.50 665 THR A N 1
ATOM 5115 C CA . THR A 1 665 ? -37.089 24.156 10.207 1.00 91.50 665 THR A CA 1
ATOM 5116 C C . THR A 1 665 ? -36.990 24.813 8.835 1.00 91.50 665 THR A C 1
ATOM 5118 O O . THR A 1 665 ? -37.102 26.034 8.700 1.00 91.50 665 THR A O 1
ATOM 5121 N N . ILE A 1 666 ? -36.749 24.002 7.806 1.00 93.62 666 ILE A N 1
ATOM 5122 C CA . ILE A 1 666 ? -36.571 24.451 6.424 1.00 93.62 666 ILE A CA 1
ATOM 5123 C C . ILE A 1 666 ? -37.430 23.585 5.511 1.00 93.62 666 ILE A C 1
ATOM 5125 O O . ILE A 1 666 ? -37.378 22.354 5.574 1.00 93.62 666 ILE A O 1
ATOM 5129 N N . GLY A 1 667 ? -38.197 24.210 4.627 1.00 89.69 667 GLY A N 1
ATOM 5130 C CA . GLY A 1 667 ? -39.055 23.507 3.679 1.00 89.69 667 GLY A CA 1
ATOM 5131 C C . GLY A 1 667 ? -39.874 24.468 2.831 1.00 89.69 667 GLY A C 1
ATOM 5132 O O . GLY A 1 667 ? -39.749 25.685 2.969 1.00 89.69 667 GLY A O 1
ATOM 5133 N N . ARG A 1 668 ? -40.712 23.925 1.942 1.00 90.25 668 ARG A N 1
ATOM 5134 C CA . ARG A 1 668 ? -41.608 24.751 1.110 1.00 90.25 668 ARG A CA 1
ATOM 5135 C C . ARG A 1 668 ? -42.895 25.172 1.816 1.00 90.25 668 ARG A C 1
ATOM 5137 O O . ARG A 1 668 ? -43.601 26.043 1.318 1.00 90.25 668 ARG A O 1
ATOM 5144 N N . GLY A 1 669 ? -43.220 24.535 2.938 1.00 86.00 669 GLY A N 1
ATOM 5145 C CA . GLY A 1 669 ? -44.408 24.849 3.719 1.00 86.00 669 GLY A CA 1
ATOM 5146 C C . GLY A 1 669 ? -44.256 26.177 4.458 1.00 86.00 669 GLY A C 1
ATOM 5147 O O . GLY A 1 669 ? -43.171 26.497 4.951 1.00 86.00 669 GLY A O 1
ATOM 5148 N N . ALA A 1 670 ? -45.339 26.949 4.544 1.00 87.06 670 ALA A N 1
ATOM 5149 C CA . ALA A 1 670 ? -45.353 28.251 5.213 1.00 87.06 670 ALA A CA 1
ATOM 5150 C C . ALA A 1 670 ? -45.110 28.156 6.734 1.00 87.06 670 ALA A C 1
ATOM 5152 O O . ALA A 1 670 ? -44.844 29.164 7.381 1.00 87.06 670 ALA A O 1
ATOM 5153 N N . GLU A 1 671 ? -45.192 26.953 7.302 1.00 85.56 671 GLU A N 1
ATOM 5154 C CA . GLU A 1 671 ? -44.939 26.660 8.711 1.00 85.56 671 GLU A CA 1
ATOM 5155 C C . GLU A 1 671 ? -43.453 26.649 9.105 1.00 85.56 671 GLU A C 1
ATOM 5157 O O . GLU A 1 671 ? -43.151 26.606 10.297 1.00 85.56 671 GLU A O 1
ATOM 5162 N N . ASN A 1 672 ? -42.525 26.651 8.140 1.00 89.31 672 ASN A N 1
ATOM 5163 C CA . ASN A 1 672 ? -41.090 26.557 8.422 1.00 89.31 672 ASN A CA 1
ATOM 5164 C C . ASN A 1 672 ? -40.469 27.914 8.769 1.00 89.31 672 ASN A C 1
ATOM 5166 O O . ASN A 1 672 ? -40.850 28.952 8.229 1.00 89.31 672 ASN A O 1
ATOM 5170 N N . ASP A 1 673 ? -39.423 27.898 9.597 1.00 88.50 673 ASP A N 1
ATOM 5171 C CA . ASP A 1 673 ? -38.640 29.097 9.925 1.00 88.50 673 ASP A CA 1
ATOM 5172 C C . ASP A 1 673 ? -37.943 29.690 8.683 1.00 88.50 673 ASP A C 1
ATOM 5174 O O . ASP A 1 673 ? -37.855 30.912 8.515 1.00 88.50 673 ASP A O 1
ATOM 5178 N N . ILE A 1 674 ? -37.454 28.821 7.791 1.00 89.12 674 ILE A N 1
ATOM 5179 C CA . ILE A 1 674 ? -36.922 29.187 6.477 1.00 89.12 674 ILE A CA 1
ATOM 5180 C C . ILE A 1 674 ? -37.808 28.554 5.404 1.00 89.12 674 ILE A C 1
ATOM 5182 O O . ILE A 1 674 ? -37.663 27.380 5.060 1.00 89.12 674 ILE A O 1
ATOM 5186 N N . VAL A 1 675 ? -38.713 29.363 4.858 1.00 89.12 675 VAL A N 1
ATOM 5187 C CA . VAL A 1 675 ? -39.552 28.978 3.721 1.00 89.12 675 VAL A CA 1
ATOM 5188 C C . VAL A 1 675 ? -38.773 29.168 2.421 1.00 89.12 675 VAL A C 1
ATOM 5190 O O . VAL A 1 675 ? -38.297 30.271 2.133 1.00 89.12 675 VAL A O 1
ATOM 5193 N N . LEU A 1 676 ? -38.641 28.090 1.651 1.00 85.81 676 LEU A N 1
ATOM 5194 C CA . LEU A 1 676 ? -38.017 28.072 0.329 1.00 85.81 676 LEU A CA 1
ATOM 5195 C C . LEU A 1 676 ? -39.064 27.659 -0.708 1.00 85.81 676 LEU A C 1
ATOM 5197 O O . LEU A 1 676 ? -39.542 26.526 -0.692 1.00 85.81 676 LEU A O 1
ATOM 5201 N N . GLU A 1 677 ? -39.424 28.578 -1.604 1.00 80.81 677 GLU A N 1
ATOM 5202 C CA . GLU A 1 677 ? -40.429 28.375 -2.660 1.00 80.81 677 GLU A CA 1
ATOM 5203 C C . GLU A 1 677 ? -39.873 27.511 -3.804 1.00 80.81 677 GLU A C 1
ATOM 5205 O O . GLU A 1 677 ? -39.680 27.972 -4.926 1.00 80.81 677 GLU A O 1
ATOM 5210 N N . ASP A 1 678 ? -39.575 26.249 -3.506 1.00 77.81 678 ASP A N 1
ATOM 5211 C CA . ASP A 1 678 ? -39.059 25.280 -4.466 1.00 77.81 678 ASP A CA 1
ATOM 5212 C C . ASP A 1 678 ? -39.920 24.011 -4.439 1.00 77.81 678 ASP A C 1
ATOM 5214 O O . ASP A 1 678 ? -40.099 23.366 -3.401 1.00 77.81 678 ASP A O 1
ATOM 5218 N N . VAL A 1 679 ? -40.477 23.660 -5.602 1.00 78.81 679 VAL A N 1
ATOM 5219 C CA . VAL A 1 679 ? -41.381 22.516 -5.771 1.00 78.81 679 VAL A CA 1
ATOM 5220 C C . VAL A 1 679 ? -40.690 21.184 -5.481 1.00 78.81 679 VAL A C 1
ATOM 5222 O O . VAL A 1 679 ? -41.359 20.231 -5.078 1.00 78.81 679 VAL A O 1
ATOM 5225 N N . VAL A 1 680 ? -39.358 21.113 -5.621 1.00 79.25 680 VAL A N 1
ATOM 5226 C CA . VAL A 1 680 ? -38.598 19.895 -5.312 1.00 79.25 680 VAL A CA 1
ATOM 5227 C C . VAL A 1 680 ? -38.343 19.715 -3.811 1.00 79.25 680 VAL A C 1
ATOM 5229 O O . VAL A 1 680 ? -37.848 18.665 -3.392 1.00 79.25 680 VAL A O 1
ATOM 5232 N N . LEU A 1 681 ? -38.696 20.700 -2.979 1.00 85.31 681 LEU A N 1
ATOM 5233 C CA . LEU A 1 681 ? -38.616 20.587 -1.527 1.00 85.31 681 LEU A CA 1
ATOM 5234 C C . LEU A 1 681 ? -39.892 19.983 -0.928 1.00 85.31 681 LEU A C 1
ATOM 5236 O O . LEU A 1 681 ? -41.007 20.102 -1.436 1.00 85.31 681 LEU A O 1
ATOM 5240 N N . SER A 1 682 ? -39.725 19.321 0.211 1.00 83.44 682 SER A N 1
ATOM 5241 C CA . SER A 1 682 ? -40.838 18.764 0.985 1.00 83.44 682 SER A CA 1
ATOM 5242 C C . SER A 1 682 ? -41.435 19.871 1.856 1.00 83.44 682 SER A C 1
ATOM 5244 O O . SER A 1 682 ? -40.762 20.872 2.115 1.00 83.44 682 SER A O 1
ATOM 5246 N N . GLN A 1 683 ? -42.688 19.708 2.310 1.00 85.81 683 GLN A N 1
ATOM 5247 C CA . GLN A 1 683 ? -43.344 20.708 3.171 1.00 85.81 683 GLN A CA 1
ATOM 5248 C C . GLN A 1 683 ? -42.464 21.038 4.377 1.00 85.81 683 GLN A C 1
ATOM 5250 O O . GLN A 1 683 ? -42.131 22.196 4.560 1.00 85.81 683 GLN A O 1
ATOM 5255 N N . ARG A 1 684 ? -41.950 20.015 5.068 1.00 89.56 684 ARG A N 1
ATOM 5256 C CA . ARG A 1 684 ? -40.843 20.107 6.030 1.00 89.56 684 ARG A CA 1
ATOM 5257 C C . ARG A 1 684 ? -39.708 19.228 5.518 1.00 89.56 684 ARG A C 1
ATOM 5259 O O . ARG A 1 684 ? -39.901 18.024 5.380 1.00 89.56 684 ARG A O 1
ATOM 5266 N N . HIS A 1 685 ? -38.573 19.815 5.154 1.00 88.31 685 HIS A N 1
ATOM 5267 C CA . HIS A 1 685 ? -37.512 19.118 4.418 1.00 88.31 685 HIS A CA 1
ATOM 5268 C C . HIS A 1 685 ? -36.267 18.895 5.283 1.00 88.31 685 HIS A C 1
ATOM 5270 O O . HIS A 1 685 ? -35.764 17.776 5.364 1.00 88.31 685 HIS A O 1
ATOM 5276 N N . ALA A 1 686 ? -35.808 19.936 5.976 1.00 91.25 686 ALA A N 1
ATOM 5277 C CA . ALA A 1 686 ? -34.633 19.892 6.835 1.00 91.25 686 ALA A CA 1
ATOM 5278 C C . ALA A 1 686 ? -34.906 20.523 8.202 1.00 91.25 686 ALA A C 1
ATOM 5280 O O . ALA A 1 686 ? -35.804 21.351 8.360 1.00 91.25 686 ALA A O 1
ATOM 5281 N N . ASP A 1 687 ? -34.087 20.154 9.179 1.00 90.00 687 ASP A N 1
ATOM 5282 C CA . ASP A 1 687 ? -34.050 20.781 10.497 1.00 90.00 687 ASP A CA 1
ATOM 5283 C C . ASP A 1 687 ? -32.603 21.085 10.869 1.00 90.00 687 ASP A C 1
ATOM 5285 O O . ASP A 1 687 ? -31.739 20.207 10.781 1.00 90.00 687 ASP A O 1
ATOM 5289 N N . ILE A 1 688 ? -32.349 22.326 11.276 1.00 90.81 688 ILE A N 1
ATOM 5290 C CA . ILE A 1 688 ? -31.070 22.769 11.820 1.00 90.81 688 ILE A CA 1
ATOM 5291 C C . ILE A 1 688 ? -31.251 23.060 13.293 1.00 90.81 688 ILE A C 1
ATOM 5293 O O . ILE A 1 688 ? -32.078 23.880 13.679 1.00 90.81 688 ILE A O 1
ATOM 5297 N N . PHE A 1 689 ? -30.473 22.389 14.128 1.00 82.56 689 PHE A N 1
ATOM 5298 C CA . PHE A 1 689 ? -30.729 22.372 15.556 1.00 82.56 689 PHE A CA 1
ATOM 5299 C C . PHE A 1 689 ? -29.441 22.335 16.380 1.00 82.56 689 PHE A C 1
ATOM 5301 O O . PHE A 1 689 ? -28.421 21.815 15.923 1.00 82.56 689 PHE A O 1
ATOM 5308 N N . PRO A 1 690 ? -29.452 22.897 17.598 1.00 78.56 690 PRO A N 1
ATOM 5309 C CA . PRO A 1 690 ? -28.305 22.863 18.489 1.00 78.56 690 PRO A CA 1
ATOM 5310 C C . PRO A 1 690 ? -28.128 21.460 19.084 1.00 78.56 690 PRO A C 1
ATOM 5312 O O . PRO A 1 690 ? -29.077 20.839 19.561 1.00 78.56 690 PRO A O 1
ATOM 5315 N N . GLY A 1 691 ? -26.893 20.978 19.087 1.00 65.56 691 GLY A N 1
ATOM 5316 C CA . GLY A 1 691 ? -26.445 19.787 19.796 1.00 65.56 691 GLY A CA 1
ATOM 5317 C C . GLY A 1 691 ? -25.260 20.101 20.719 1.00 65.56 691 GLY A C 1
ATOM 5318 O O . GLY A 1 691 ? -24.880 21.264 20.861 1.00 65.56 691 GLY A O 1
ATOM 5319 N N . PRO A 1 692 ? -24.655 19.079 21.350 1.00 50.81 692 PRO A N 1
ATOM 5320 C CA . PRO A 1 692 ? -23.631 19.279 22.381 1.00 50.81 692 PRO A CA 1
ATOM 5321 C C . PRO A 1 692 ? -22.369 20.010 21.897 1.00 50.81 692 PRO A C 1
ATOM 5323 O O . PRO A 1 692 ? -21.758 20.737 22.673 1.00 50.81 692 PRO A O 1
ATOM 5326 N N . ASP A 1 693 ? -22.012 19.847 20.618 1.00 62.91 693 ASP A N 1
ATOM 5327 C CA . ASP A 1 693 ? -20.758 20.363 20.047 1.00 62.91 693 ASP A CA 1
ATOM 5328 C C . ASP A 1 693 ? -20.972 21.510 19.039 1.00 62.91 693 ASP A C 1
ATOM 5330 O O . ASP A 1 693 ? -20.024 21.949 18.391 1.00 62.91 693 ASP A O 1
ATOM 5334 N N . GLY A 1 694 ? -22.209 21.985 18.858 1.00 75.31 694 GLY A N 1
ATOM 5335 C CA . GLY A 1 694 ? -22.535 22.997 17.851 1.00 75.31 694 GLY A CA 1
ATOM 5336 C C . GLY A 1 694 ? -23.885 22.764 17.183 1.00 75.31 694 GLY A C 1
ATOM 5337 O O . GLY A 1 694 ? -24.768 22.127 17.749 1.00 75.31 694 GLY A O 1
ATOM 5338 N N . PHE A 1 695 ? -24.064 23.295 15.976 1.00 82.75 695 PHE A N 1
ATOM 5339 C CA . PHE A 1 695 ? -25.304 23.131 15.215 1.00 82.75 695 PHE A CA 1
ATOM 5340 C C . PHE A 1 695 ? -25.219 21.929 14.284 1.00 82.75 695 PHE A C 1
ATOM 5342 O O . PHE A 1 695 ? -24.211 21.723 13.619 1.00 82.75 695 PHE A O 1
ATOM 5349 N N . TYR A 1 696 ? -26.296 21.161 14.204 1.00 81.88 696 TYR A N 1
ATOM 5350 C CA . TYR A 1 696 ? -26.434 20.026 13.306 1.00 81.88 696 TYR A CA 1
ATOM 5351 C C . TYR A 1 696 ? -27.507 20.319 12.264 1.00 81.88 696 TYR A C 1
ATOM 5353 O O . TYR A 1 696 ? -28.470 21.019 12.561 1.00 81.88 696 TYR A O 1
ATOM 5361 N N . VAL A 1 697 ? -27.373 19.746 11.070 1.00 86.44 697 VAL A N 1
ATOM 5362 C CA . VAL A 1 697 ? -28.445 19.650 10.073 1.00 86.44 697 VAL A CA 1
ATOM 5363 C C . VAL A 1 697 ? -28.887 18.201 9.935 1.00 86.44 697 VAL A C 1
ATOM 5365 O O . VAL A 1 697 ? -28.058 17.296 9.929 1.00 86.44 697 VAL A O 1
ATOM 5368 N N . ARG A 1 698 ? -30.188 17.956 9.804 1.00 79.88 698 ARG A N 1
ATOM 5369 C CA . ARG A 1 698 ? -30.729 16.634 9.465 1.00 79.88 698 ARG A CA 1
ATOM 5370 C C . ARG A 1 698 ? -31.812 16.729 8.404 1.00 79.88 698 ARG A C 1
ATOM 5372 O O . ARG A 1 698 ? -32.514 17.736 8.314 1.00 79.88 698 ARG A O 1
ATOM 5379 N N . ASP A 1 699 ? -31.959 15.641 7.661 1.00 82.00 699 ASP A N 1
ATOM 5380 C CA . ASP A 1 699 ? -33.093 15.407 6.774 1.00 82.00 699 ASP A CA 1
ATOM 5381 C C . ASP A 1 699 ? -34.310 14.940 7.586 1.00 82.00 699 ASP A C 1
ATOM 5383 O O . ASP A 1 699 ? -34.173 14.127 8.502 1.00 82.00 699 ASP A O 1
ATOM 5387 N N . LEU A 1 700 ? -35.492 15.485 7.284 1.00 77.44 700 LEU A N 1
ATOM 5388 C CA . LEU A 1 700 ? -36.751 15.152 7.965 1.00 77.44 700 LEU A CA 1
ATOM 5389 C C . LEU A 1 700 ? -37.562 14.068 7.228 1.00 77.44 700 LEU A C 1
ATOM 5391 O O . LEU A 1 700 ? -38.788 14.041 7.325 1.00 77.44 700 LEU A O 1
ATOM 5395 N N . GLY A 1 701 ? -36.897 13.179 6.487 1.00 59.69 701 GLY A N 1
ATOM 5396 C CA . GLY A 1 701 ? -37.542 12.194 5.618 1.00 59.69 701 GLY A CA 1
ATOM 5397 C C . GLY A 1 701 ? -38.001 12.813 4.300 1.00 59.69 701 GLY A C 1
ATOM 5398 O O . GLY A 1 701 ? -39.092 12.514 3.812 1.00 59.69 701 GLY A O 1
ATOM 5399 N N . SER A 1 702 ? -37.207 13.730 3.752 1.00 79.12 702 SER A N 1
ATOM 5400 C CA . SER A 1 702 ? -37.570 14.459 2.546 1.00 79.12 702 SER A CA 1
ATOM 5401 C C . SER A 1 702 ? -37.512 13.580 1.294 1.00 79.12 702 SER A C 1
ATOM 5403 O O . SER A 1 702 ? -36.792 12.584 1.225 1.00 79.12 702 SER A O 1
ATOM 5405 N N . SER A 1 703 ? -38.259 13.962 0.255 1.00 70.56 703 SER A N 1
ATOM 5406 C CA . SER A 1 703 ? -38.347 13.170 -0.982 1.00 70.56 703 SER A CA 1
ATOM 5407 C C . SER A 1 703 ? -37.040 13.144 -1.782 1.00 70.56 703 SER A C 1
ATOM 5409 O O . SER A 1 703 ? -36.772 12.171 -2.482 1.00 70.56 703 SER A O 1
ATOM 5411 N N . ASN A 1 704 ? -36.226 14.199 -1.681 1.00 68.38 704 ASN A N 1
ATOM 5412 C CA . ASN A 1 704 ? -35.015 14.374 -2.489 1.00 68.38 704 ASN A CA 1
ATOM 5413 C C . ASN A 1 704 ? -33.714 14.332 -1.674 1.00 68.38 704 ASN A C 1
ATOM 5415 O O . ASN A 1 704 ? -32.635 14.232 -2.266 1.00 68.38 704 ASN A O 1
ATOM 5419 N N . GLY A 1 705 ? -33.816 14.302 -0.345 1.00 72.94 705 GLY A N 1
ATOM 5420 C CA . GLY A 1 705 ? -32.685 14.261 0.570 1.00 72.94 705 GLY A CA 1
ATOM 5421 C C . GLY A 1 705 ? -31.931 15.587 0.660 1.00 72.94 705 GLY A C 1
ATOM 5422 O O . GLY A 1 705 ? -32.101 16.495 -0.153 1.00 72.94 705 GLY A O 1
ATOM 5423 N N . ILE A 1 706 ? -31.018 15.650 1.625 1.00 78.81 706 ILE A N 1
ATOM 5424 C CA . ILE A 1 706 ? -30.099 16.774 1.827 1.00 78.81 706 ILE A CA 1
ATOM 5425 C C . ILE A 1 706 ? -28.699 16.357 1.400 1.00 78.81 706 ILE A C 1
ATOM 5427 O O . ILE A 1 706 ? -28.262 15.240 1.695 1.00 78.81 706 ILE A O 1
ATOM 5431 N N . ALA A 1 707 ? -27.964 17.271 0.769 1.00 66.88 707 ALA A N 1
ATOM 5432 C CA . ALA A 1 707 ? -26.522 17.140 0.619 1.00 66.88 707 ALA A CA 1
ATOM 5433 C C . ALA A 1 707 ? -25.793 18.251 1.376 1.00 66.88 707 ALA A C 1
ATOM 5435 O O . ALA A 1 707 ? -26.206 19.403 1.347 1.00 66.88 707 ALA A O 1
ATOM 5436 N N . VAL A 1 708 ? -24.686 17.914 2.030 1.00 66.44 708 VAL A N 1
ATOM 5437 C CA . VAL A 1 708 ? -23.755 18.889 2.602 1.00 66.44 708 VAL A CA 1
ATOM 5438 C C . VAL A 1 708 ? -22.422 18.721 1.891 1.00 66.44 708 VAL A C 1
ATOM 5440 O O . VAL A 1 708 ? -21.888 17.616 1.814 1.00 66.44 708 VAL A O 1
ATOM 5443 N N . ASN A 1 709 ? -21.901 19.805 1.318 1.00 62.22 709 ASN A N 1
ATOM 5444 C CA . ASN A 1 709 ? -20.677 19.810 0.515 1.00 62.22 709 ASN A CA 1
ATOM 5445 C C . ASN A 1 709 ? -20.687 18.730 -0.585 1.00 62.22 709 ASN A C 1
ATOM 5447 O O . ASN A 1 709 ? -19.730 17.973 -0.730 1.00 62.22 709 ASN A O 1
ATOM 5451 N N . GLN A 1 710 ? -21.795 18.646 -1.334 1.00 60.56 710 GLN A N 1
ATOM 5452 C CA . GLN A 1 710 ? -22.046 17.676 -2.417 1.00 60.56 710 GLN A CA 1
ATOM 5453 C C . GLN A 1 710 ? -22.215 16.207 -1.976 1.00 60.56 710 GLN A C 1
ATOM 5455 O O . GLN A 1 710 ? -22.519 15.355 -2.810 1.00 60.56 710 GLN A O 1
ATOM 5460 N N . ALA A 1 711 ? -22.094 15.891 -0.683 1.00 48.62 711 ALA A N 1
ATOM 5461 C CA . ALA A 1 711 ? -22.334 14.550 -0.154 1.00 48.62 711 ALA A CA 1
ATOM 5462 C C . ALA A 1 711 ? -23.726 14.452 0.478 1.00 48.62 711 ALA A C 1
ATOM 5464 O O . ALA A 1 711 ? -24.066 15.237 1.362 1.00 48.62 711 ALA A O 1
ATOM 5465 N N . ARG A 1 712 ? -24.533 13.470 0.056 1.00 61.59 712 ARG A N 1
ATOM 5466 C CA . ARG A 1 712 ? -25.829 13.201 0.696 1.00 61.59 712 ARG A CA 1
ATOM 5467 C C . ARG A 1 712 ? -25.639 12.763 2.146 1.00 61.59 712 ARG A C 1
ATOM 5469 O O . ARG A 1 712 ? -24.798 11.911 2.423 1.00 61.59 712 ARG A O 1
ATOM 5476 N N . ILE A 1 713 ? -26.453 13.310 3.043 1.00 58.62 713 ILE A N 1
ATOM 5477 C CA . ILE A 1 713 ? -26.472 12.927 4.458 1.00 58.62 713 ILE A CA 1
ATOM 5478 C C . ILE A 1 713 ? -27.680 12.031 4.745 1.00 58.62 713 ILE A C 1
ATOM 5480 O O . ILE A 1 713 ? -28.751 12.209 4.171 1.00 58.62 713 ILE A O 1
ATOM 5484 N N . ASN A 1 714 ? -27.507 11.055 5.632 1.00 50.41 714 ASN A N 1
ATOM 5485 C CA . ASN A 1 714 ? -28.556 10.126 6.077 1.00 50.41 714 ASN A CA 1
ATOM 5486 C C . ASN A 1 714 ? -28.745 10.124 7.605 1.00 50.41 714 ASN A C 1
ATOM 5488 O O . ASN A 1 714 ? -29.555 9.368 8.126 1.00 50.41 714 ASN A O 1
ATOM 5492 N N . ASN A 1 715 ? -27.991 10.966 8.311 1.00 50.09 715 ASN A N 1
ATOM 5493 C CA . ASN A 1 715 ? -28.002 11.155 9.757 1.00 50.09 715 ASN A CA 1
ATOM 5494 C C . ASN A 1 715 ? -27.753 12.642 10.062 1.00 50.09 715 ASN A C 1
ATOM 5496 O O . ASN A 1 715 ? -27.292 13.366 9.171 1.00 50.09 715 ASN A O 1
ATOM 5500 N N . PRO A 1 716 ? -28.013 13.115 11.297 1.00 65.25 716 PRO A N 1
ATOM 5501 C CA . PRO A 1 716 ? -27.635 14.462 11.697 1.00 65.25 716 PRO A CA 1
ATOM 5502 C C . PRO A 1 716 ? -26.145 14.746 11.466 1.00 65.25 716 PRO A C 1
ATOM 5504 O O . PRO A 1 716 ? -25.277 14.024 11.952 1.00 65.25 716 PRO A O 1
ATOM 5507 N N . TYR A 1 717 ? -25.858 15.818 10.740 1.00 68.38 717 TYR A N 1
ATOM 5508 C CA . TYR A 1 717 ? -24.529 16.245 10.326 1.00 68.38 717 TYR A CA 1
ATOM 5509 C C . TYR A 1 717 ? -24.118 17.492 11.117 1.00 68.38 717 TYR A C 1
ATOM 5511 O O . TYR A 1 717 ? -24.839 18.486 11.092 1.00 68.38 717 TYR A O 1
ATOM 5519 N N . LEU A 1 718 ? -22.976 17.454 11.815 1.00 78.75 718 LEU A N 1
ATOM 5520 C CA . LEU A 1 718 ? -22.433 18.608 12.547 1.00 78.75 718 LEU A CA 1
ATOM 5521 C C . LEU A 1 718 ? -21.908 19.661 11.562 1.00 78.75 718 LEU A C 1
ATOM 5523 O O . LEU A 1 718 ? -20.964 19.393 10.820 1.00 78.75 718 LEU A O 1
ATOM 5527 N N . LEU A 1 719 ? -22.486 20.858 11.594 1.00 75.81 719 LEU A N 1
ATOM 5528 C CA . LEU A 1 719 ? -22.123 21.970 10.724 1.00 75.81 719 LEU A CA 1
ATOM 5529 C C . LEU A 1 719 ? -20.844 22.662 11.201 1.00 75.81 719 LEU A C 1
ATOM 5531 O O . LEU A 1 719 ? -20.703 23.035 12.366 1.00 75.81 719 LEU A O 1
ATOM 5535 N N . SER A 1 720 ? -19.925 22.858 10.265 1.00 76.94 720 SER A N 1
ATOM 5536 C CA . SER A 1 720 ? -18.674 23.594 10.418 1.00 76.94 720 SER A CA 1
ATOM 5537 C C . SER A 1 720 ? -18.695 24.859 9.567 1.00 76.94 720 SER A C 1
ATOM 5539 O O . SER A 1 720 ? -19.359 24.914 8.532 1.00 76.94 720 SER A O 1
ATOM 5541 N N . HIS A 1 721 ? -17.958 25.890 9.993 1.00 78.44 721 HIS A N 1
ATOM 5542 C CA . HIS A 1 721 ? -17.852 27.141 9.238 1.00 78.44 721 HIS A CA 1
ATOM 5543 C C . HIS A 1 721 ? -17.492 26.877 7.766 1.00 78.44 721 HIS A C 1
ATOM 5545 O O . HIS A 1 721 ? -16.474 26.252 7.473 1.00 78.44 721 HIS A O 1
ATOM 5551 N N . GLY A 1 722 ? -18.307 27.403 6.856 1.00 68.31 722 GLY A N 1
ATOM 5552 C CA . GLY A 1 722 ? -18.141 27.271 5.414 1.00 68.31 722 GLY A CA 1
ATOM 5553 C C . GLY A 1 722 ? -18.910 26.113 4.781 1.00 68.31 722 GLY A C 1
ATOM 5554 O O . GLY A 1 722 ? -18.928 26.036 3.553 1.00 68.31 722 GLY A O 1
ATOM 5555 N N . ASP A 1 723 ? -19.562 25.252 5.568 1.00 77.81 723 ASP A N 1
ATOM 5556 C CA . ASP A 1 723 ? -20.356 24.150 5.026 1.00 77.81 723 ASP A CA 1
ATOM 5557 C C . ASP A 1 723 ? -21.501 24.666 4.150 1.00 77.81 723 ASP A C 1
ATOM 5559 O O . ASP A 1 723 ? -22.257 25.555 4.544 1.00 77.81 723 ASP A O 1
ATOM 5563 N N . CYS A 1 724 ? -21.631 24.075 2.963 1.00 81.31 724 CYS A N 1
ATOM 5564 C CA . CYS A 1 724 ? -22.698 24.364 2.016 1.00 81.31 724 CYS A CA 1
ATOM 5565 C C . CYS A 1 724 ? -23.745 23.251 2.059 1.00 81.31 724 CYS A C 1
ATOM 5567 O O . CYS A 1 724 ? -23.461 22.102 1.716 1.00 81.31 724 CYS A O 1
ATOM 5569 N N . ILE A 1 725 ? -24.954 23.593 2.481 1.00 87.06 725 ILE A N 1
ATOM 5570 C CA . ILE A 1 725 ? -26.112 22.710 2.558 1.00 87.06 725 ILE A CA 1
ATOM 5571 C C . ILE A 1 725 ? -26.933 22.921 1.287 1.00 87.06 725 ILE A C 1
ATOM 5573 O O . ILE A 1 725 ? -27.458 24.009 1.054 1.00 87.06 725 ILE A O 1
ATOM 5577 N N . ALA A 1 726 ? -27.047 21.882 0.470 1.00 82.19 726 ALA A N 1
ATOM 5578 C CA . ALA A 1 726 ? -27.855 21.868 -0.736 1.00 82.19 726 ALA A CA 1
ATOM 5579 C C . ALA A 1 726 ? -29.207 21.197 -0.463 1.00 82.19 726 ALA A C 1
ATOM 5581 O O . ALA A 1 726 ? -29.268 20.044 -0.019 1.00 82.19 726 ALA A O 1
ATOM 5582 N N . LEU A 1 727 ? -30.278 21.940 -0.749 1.00 82.44 727 LEU A N 1
ATOM 5583 C CA . LEU A 1 727 ? -31.675 21.532 -0.624 1.00 82.44 727 LEU A CA 1
ATOM 5584 C C . LEU A 1 727 ? -32.372 21.834 -1.953 1.00 82.44 727 LEU A C 1
ATOM 5586 O O . LEU A 1 727 ? -32.702 22.990 -2.235 1.00 82.44 727 LEU A O 1
ATOM 5590 N N . GLY A 1 728 ? -32.601 20.811 -2.779 1.00 78.94 728 GLY A N 1
ATOM 5591 C CA . GLY A 1 728 ? -33.129 21.026 -4.129 1.00 78.94 728 GLY A CA 1
ATOM 5592 C C . GLY A 1 728 ? -32.217 21.958 -4.932 1.00 78.94 728 GLY A C 1
ATOM 5593 O O . GLY A 1 728 ? -31.021 21.694 -5.039 1.00 78.94 728 GLY A O 1
ATOM 5594 N N . ASN A 1 729 ? -32.769 23.070 -5.427 1.00 75.31 729 ASN A N 1
ATOM 5595 C CA . ASN A 1 729 ? -32.018 24.097 -6.160 1.00 75.31 729 ASN A CA 1
ATOM 5596 C C . ASN A 1 729 ? -31.468 25.229 -5.272 1.00 75.31 729 ASN A C 1
ATOM 5598 O O . ASN A 1 729 ? -30.952 26.223 -5.786 1.00 75.31 729 ASN A O 1
ATOM 5602 N N . ASN A 1 730 ? -31.595 25.119 -3.947 1.00 79.81 730 ASN A N 1
ATOM 5603 C CA . ASN A 1 730 ? -31.202 26.159 -2.997 1.00 79.81 730 ASN A CA 1
ATOM 5604 C C . ASN A 1 730 ? -29.919 25.778 -2.258 1.00 79.81 730 ASN A C 1
ATOM 5606 O O . ASN A 1 730 ? -29.720 24.615 -1.896 1.00 79.81 730 ASN A O 1
ATOM 5610 N N . LEU A 1 731 ? -29.088 26.783 -1.973 1.00 82.50 731 LEU A N 1
ATOM 5611 C CA . LEU A 1 731 ? -27.860 26.623 -1.196 1.00 82.50 731 LEU A CA 1
ATOM 5612 C C . LEU A 1 731 ? -27.916 27.444 0.083 1.00 82.50 731 LEU A C 1
ATOM 5614 O O . LEU A 1 731 ? -28.304 28.610 0.074 1.00 82.50 731 LEU A O 1
ATOM 5618 N N . LEU A 1 732 ? -27.501 26.841 1.189 1.00 89.44 732 LEU A N 1
ATOM 5619 C CA . LEU A 1 732 ? -27.386 27.507 2.475 1.00 89.44 732 LEU A CA 1
ATOM 5620 C C . LEU A 1 732 ? -25.968 27.323 3.000 1.00 89.44 732 LEU A C 1
ATOM 5622 O O . LEU A 1 732 ? -25.527 26.199 3.214 1.00 89.44 732 LEU A O 1
ATOM 5626 N N . TYR A 1 733 ? -25.265 28.421 3.245 1.00 84.81 733 TYR A N 1
ATOM 5627 C CA . TYR A 1 733 ? -23.933 28.386 3.838 1.00 84.81 733 TYR A CA 1
ATOM 5628 C C . TYR A 1 733 ? -24.016 28.559 5.348 1.00 84.81 733 TYR A C 1
ATOM 5630 O O . TYR A 1 733 ? -24.572 29.548 5.825 1.00 84.81 733 TYR A O 1
ATOM 5638 N N . PHE A 1 734 ? -23.431 27.634 6.104 1.00 86.06 734 PHE A N 1
ATOM 5639 C CA . PHE A 1 734 ? -23.262 27.787 7.543 1.00 86.06 734 PHE A CA 1
ATOM 5640 C C . PHE A 1 734 ? -22.004 28.606 7.840 1.00 86.06 734 PHE A C 1
ATOM 5642 O O . PHE A 1 734 ? -20.891 28.214 7.496 1.00 86.06 734 PHE A O 1
ATOM 5649 N N . ILE A 1 735 ? -22.167 29.746 8.503 1.00 82.81 735 ILE A N 1
ATOM 5650 C CA . ILE A 1 735 ? -21.090 30.684 8.809 1.00 82.81 735 ILE A CA 1
ATOM 5651 C C . ILE A 1 735 ? -20.982 30.856 10.324 1.00 82.81 735 ILE A C 1
ATOM 5653 O O . ILE A 1 735 ? -21.850 31.459 10.947 1.00 82.81 735 ILE A O 1
ATOM 5657 N N . ASP A 1 736 ? -19.883 30.379 10.912 1.00 82.00 736 ASP A N 1
ATOM 5658 C CA . ASP A 1 736 ? -19.506 30.679 12.301 1.00 82.00 736 ASP A CA 1
ATOM 5659 C C . ASP A 1 736 ? -18.145 31.389 12.344 1.00 82.00 736 ASP A C 1
ATOM 5661 O O . ASP A 1 736 ? -17.109 30.768 12.116 1.00 82.00 736 ASP A O 1
ATOM 5665 N N . LEU A 1 737 ? -18.131 32.706 12.576 1.00 73.81 737 LEU A N 1
ATOM 5666 C CA . LEU A 1 737 ? -16.890 33.494 12.620 1.00 73.81 737 LEU A CA 1
ATOM 5667 C C . LEU A 1 737 ? -16.250 33.552 14.014 1.00 73.81 737 LEU A C 1
ATOM 5669 O O . LEU A 1 737 ? -15.143 34.077 14.149 1.00 73.81 737 LEU A O 1
ATOM 5673 N N . ARG A 1 738 ? -16.887 32.975 15.039 1.00 70.12 738 ARG A N 1
ATOM 5674 C CA . ARG A 1 738 ? -16.374 32.976 16.421 1.00 70.12 738 ARG A CA 1
ATOM 5675 C C . ARG A 1 738 ? -15.128 32.098 16.564 1.00 70.12 738 ARG A C 1
ATOM 5677 O O . ARG A 1 738 ? -14.230 32.411 17.339 1.00 70.12 738 ARG A O 1
ATOM 5684 N N . ALA A 1 739 ? -15.015 31.053 15.741 1.00 50.12 739 ALA A N 1
ATOM 5685 C CA . ALA A 1 739 ? -13.882 30.125 15.736 1.00 50.12 739 ALA A CA 1
ATOM 5686 C C . ALA A 1 739 ? -12.544 30.756 15.285 1.00 50.12 739 ALA A C 1
ATOM 5688 O O . ALA A 1 739 ? -11.480 30.248 15.636 1.00 50.12 739 ALA A O 1
ATOM 5689 N N . LYS A 1 740 ? -12.558 31.878 14.541 1.00 44.12 740 LYS A N 1
ATOM 5690 C CA . LYS A 1 740 ? -11.320 32.582 14.149 1.00 44.12 740 LYS A CA 1
ATOM 5691 C C . LYS A 1 740 ? -10.636 33.280 15.331 1.00 44.12 740 LYS A C 1
ATOM 5693 O O . LYS A 1 740 ? -9.414 33.378 15.322 1.00 44.12 740 LYS A O 1
ATOM 5698 N N . GLN A 1 741 ? -11.379 33.725 16.350 1.00 37.25 741 GLN A N 1
ATOM 5699 C CA . GLN A 1 741 ? -10.800 34.444 17.497 1.00 37.25 741 GLN A CA 1
ATOM 5700 C C . GLN A 1 741 ? -9.961 33.538 18.411 1.00 37.25 741 GLN A C 1
ATOM 5702 O O . GLN A 1 741 ? -8.954 33.975 18.957 1.00 37.25 741 GLN A O 1
ATOM 5707 N N . THR A 1 742 ? -10.294 32.251 18.521 1.00 29.39 742 THR A N 1
ATOM 5708 C CA . THR A 1 742 ? -9.626 31.336 19.464 1.00 29.39 742 THR A CA 1
ATOM 5709 C C . THR A 1 742 ? -8.218 30.909 19.026 1.00 29.39 742 THR A C 1
ATOM 5711 O O . THR A 1 742 ? -7.420 30.481 19.858 1.00 29.39 742 THR A O 1
ATOM 5714 N N . LEU A 1 743 ? -7.894 31.025 17.732 1.00 30.81 743 LEU A N 1
ATOM 5715 C CA . LEU A 1 743 ? -6.593 30.637 17.167 1.00 30.81 743 LEU A CA 1
ATOM 5716 C C . LEU A 1 743 ? -5.570 31.782 17.144 1.00 30.81 743 LEU A C 1
ATOM 5718 O O . LEU A 1 743 ? -4.373 31.512 17.106 1.00 30.81 743 LEU A O 1
ATOM 5722 N N . THR A 1 744 ? -6.005 33.046 17.180 1.00 29.38 744 THR A N 1
ATOM 5723 C CA . THR A 1 744 ? -5.092 34.204 17.105 1.00 29.38 744 THR A CA 1
ATOM 5724 C C . THR A 1 744 ? -4.546 34.628 18.476 1.00 29.38 744 THR A C 1
ATOM 5726 O O . THR A 1 744 ? -3.461 35.194 18.546 1.00 29.38 744 THR A O 1
ATOM 5729 N N . GLU A 1 745 ? -5.228 34.293 19.578 1.00 29.83 745 GLU A N 1
ATOM 5730 C CA . GLU A 1 745 ? -4.837 34.701 20.943 1.00 29.83 745 GLU A CA 1
ATOM 5731 C C . GLU A 1 745 ? -3.901 33.713 21.675 1.00 29.83 745 GLU A C 1
ATOM 5733 O O . GLU A 1 745 ? -3.494 33.965 22.806 1.00 29.83 745 GLU A O 1
ATOM 5738 N N . ARG A 1 746 ? -3.503 32.594 21.050 1.00 27.12 746 ARG A N 1
ATOM 5739 C CA . ARG A 1 746 ? -2.600 31.583 21.649 1.00 27.12 746 ARG A CA 1
ATOM 5740 C C . ARG A 1 746 ? -1.206 31.529 21.017 1.00 27.12 746 ARG A C 1
ATOM 5742 O O . ARG A 1 746 ? -0.633 30.452 20.876 1.00 27.12 746 ARG A O 1
ATOM 5749 N N . LEU A 1 747 ? -0.631 32.679 20.675 1.00 25.81 747 LEU A N 1
ATOM 5750 C CA . LEU A 1 747 ? 0.824 32.808 20.552 1.00 25.81 747 LEU A CA 1
ATOM 5751 C C . LEU A 1 747 ? 1.359 33.352 21.885 1.00 25.81 747 LEU A C 1
ATOM 5753 O O . LEU A 1 747 ? 1.153 34.532 22.171 1.00 25.81 747 LEU A O 1
ATOM 5757 N N . PRO A 1 748 ? 2.015 32.538 22.732 1.00 31.70 748 PRO A N 1
ATOM 5758 C CA . PRO A 1 748 ? 2.657 33.056 23.928 1.00 31.70 748 PRO A CA 1
ATOM 5759 C C . PRO A 1 748 ? 3.852 33.920 23.523 1.00 31.70 748 PRO A C 1
ATOM 5761 O O . PRO A 1 748 ? 4.769 33.455 22.844 1.00 31.70 748 PRO A O 1
ATOM 5764 N N . SER A 1 749 ? 3.843 35.173 23.973 1.00 31.28 749 SER A N 1
ATOM 5765 C CA . SER A 1 749 ? 5.048 35.996 24.064 1.00 31.28 749 SER A CA 1
ATOM 5766 C C . SER A 1 749 ? 6.060 35.292 24.973 1.00 31.28 749 SER A C 1
ATOM 5768 O O . SER A 1 749 ? 5.706 34.825 26.058 1.00 31.28 749 SER A O 1
ATOM 5770 N N . ALA A 1 750 ? 7.302 35.173 24.507 1.00 32.31 750 ALA A N 1
ATOM 5771 C CA . ALA A 1 750 ? 8.370 34.476 25.207 1.00 32.31 750 ALA A CA 1
ATOM 5772 C C . ALA A 1 750 ? 8.663 35.114 26.577 1.00 32.31 750 ALA A C 1
ATOM 5774 O O . ALA A 1 750 ? 9.038 36.283 26.660 1.00 32.31 750 ALA A O 1
ATOM 5775 N N . ALA A 1 751 ? 8.562 34.316 27.641 1.00 29.16 751 ALA A N 1
ATOM 5776 C CA . ALA A 1 751 ? 9.115 34.630 28.955 1.00 29.16 751 ALA A CA 1
ATOM 5777 C C . ALA A 1 751 ? 9.880 33.411 29.513 1.00 29.16 751 ALA A C 1
ATOM 5779 O O . ALA A 1 751 ? 9.516 32.273 29.199 1.00 29.16 751 ALA A O 1
ATOM 5780 N N . PRO A 1 752 ? 10.954 33.613 30.302 1.00 27.62 752 PRO A N 1
ATOM 5781 C CA . PRO A 1 752 ? 11.890 32.555 30.668 1.00 27.62 752 PRO A CA 1
ATOM 5782 C C . PRO A 1 752 ? 11.354 31.651 31.786 1.00 27.62 752 PRO A C 1
ATOM 5784 O O . PRO A 1 752 ? 10.654 32.095 32.693 1.00 27.62 752 PRO A O 1
ATOM 5787 N N . VAL A 1 753 ? 11.754 30.380 31.731 1.00 25.50 753 VAL A N 1
ATOM 5788 C CA . VAL A 1 753 ? 11.446 29.322 32.706 1.00 25.50 753 VAL A CA 1
ATOM 5789 C C . VAL A 1 753 ? 12.163 29.568 34.044 1.00 25.50 753 VAL A C 1
ATOM 5791 O O . VAL A 1 753 ? 13.390 29.691 34.039 1.00 25.50 753 VAL A O 1
ATOM 5794 N N . PRO A 1 754 ? 11.469 29.532 35.199 1.00 27.05 754 PRO A N 1
ATOM 5795 C CA . PRO A 1 754 ? 12.103 29.339 36.497 1.00 27.05 754 PRO A CA 1
ATOM 5796 C C . PRO A 1 754 ? 12.195 27.848 36.856 1.00 27.05 754 PRO A C 1
ATOM 5798 O O . PRO A 1 754 ? 11.246 27.080 36.704 1.00 27.05 754 PRO A O 1
ATOM 5801 N N . ILE A 1 755 ? 13.352 27.457 37.386 1.00 28.12 755 ILE A N 1
ATOM 5802 C CA . ILE A 1 755 ? 13.643 26.151 37.988 1.00 28.12 755 ILE A CA 1
ATOM 5803 C C . ILE A 1 755 ? 13.218 26.178 39.465 1.00 28.12 755 ILE A C 1
ATOM 5805 O O . ILE A 1 755 ? 13.723 27.028 40.193 1.00 28.12 755 ILE A O 1
ATOM 5809 N N . ALA A 1 756 ? 12.410 25.215 39.941 1.00 26.16 756 ALA A N 1
ATOM 5810 C CA . ALA A 1 756 ? 12.430 24.765 41.347 1.00 26.16 756 ALA A CA 1
ATOM 5811 C C . ALA A 1 756 ? 11.669 23.439 41.614 1.00 26.16 756 ALA A C 1
ATOM 5813 O O . ALA A 1 756 ? 10.461 23.347 41.448 1.00 26.16 756 ALA A O 1
ATOM 5814 N N . LYS A 1 757 ? 12.445 22.441 42.065 1.00 24.88 757 LYS A N 1
ATOM 5815 C CA . LYS A 1 757 ? 12.252 21.433 43.139 1.00 24.88 757 LYS A CA 1
ATOM 5816 C C . LYS A 1 757 ? 10.839 21.085 43.678 1.00 24.88 757 LYS A C 1
ATOM 5818 O O . LYS A 1 757 ? 10.197 21.919 44.296 1.00 24.88 757 LYS A O 1
ATOM 5823 N N . GLY A 1 758 ? 10.564 19.770 43.736 1.00 23.86 758 GLY A N 1
ATOM 5824 C CA . GLY A 1 758 ? 10.426 19.046 45.019 1.00 23.86 758 GLY A CA 1
ATOM 5825 C C . GLY A 1 758 ? 9.039 18.562 45.496 1.00 23.86 758 GLY A C 1
ATOM 5826 O O . GLY A 1 758 ? 8.275 19.351 46.020 1.00 23.86 758 GLY A O 1
ATOM 5827 N N . ILE A 1 759 ? 8.855 17.228 45.451 1.00 26.70 759 ILE A N 1
ATOM 5828 C CA . ILE A 1 759 ? 8.226 16.306 46.442 1.00 26.70 759 ILE A CA 1
ATOM 5829 C C . ILE A 1 759 ? 6.746 16.504 46.847 1.00 26.70 759 ILE A C 1
ATOM 5831 O O . ILE A 1 759 ? 6.363 17.523 47.405 1.00 26.70 759 ILE A O 1
ATOM 5835 N N . GLY A 1 760 ? 5.963 15.415 46.753 1.00 25.91 760 GLY A N 1
ATOM 5836 C CA . GLY A 1 760 ? 4.731 15.244 47.537 1.00 25.91 760 GLY A CA 1
ATOM 5837 C C . GLY A 1 760 ? 3.861 14.050 47.130 1.00 25.91 760 GLY A C 1
ATOM 5838 O O . GLY A 1 760 ? 2.962 14.184 46.311 1.00 25.91 760 GLY A O 1
ATOM 5839 N N . THR A 1 761 ? 4.116 12.884 47.721 1.00 25.66 761 THR A N 1
ATOM 5840 C CA . THR A 1 761 ? 3.281 11.669 47.692 1.00 25.66 761 THR A CA 1
ATOM 5841 C C . THR A 1 761 ? 2.005 11.841 48.516 1.00 25.66 761 THR A C 1
ATOM 5843 O O . THR A 1 761 ? 2.149 12.192 49.682 1.00 25.66 761 THR A O 1
ATOM 5846 N N . GLN A 1 762 ? 0.819 11.470 48.009 1.00 28.23 762 GLN A N 1
ATOM 5847 C CA . GLN A 1 762 ? -0.259 10.882 48.829 1.00 28.23 762 GLN A CA 1
ATOM 5848 C C . GLN A 1 762 ? -1.154 9.938 48.009 1.00 28.23 762 GLN A C 1
ATOM 5850 O O . GLN A 1 762 ? -1.775 10.311 47.018 1.00 28.23 762 GLN A O 1
ATOM 5855 N N . SER A 1 763 ? -1.190 8.695 48.473 1.00 25.92 763 SER A N 1
ATOM 5856 C CA . SER A 1 763 ? -2.069 7.593 48.099 1.00 25.92 763 SER A CA 1
ATOM 5857 C C . SER A 1 763 ? -3.356 7.626 48.929 1.00 25.92 763 SER A C 1
ATOM 5859 O O . SER A 1 763 ? -3.285 7.720 50.153 1.00 25.92 763 SER A O 1
ATOM 5861 N N . GLY A 1 764 ? -4.511 7.455 48.285 1.00 26.55 764 GLY A N 1
ATOM 5862 C CA . GLY A 1 764 ? -5.796 7.181 48.935 1.00 26.55 764 GLY A CA 1
ATOM 5863 C C . GLY A 1 764 ? -6.621 6.196 48.091 1.00 26.55 764 GLY A C 1
ATOM 5864 O O . GLY A 1 764 ? -6.658 6.359 46.870 1.00 26.55 764 GLY A O 1
ATOM 5865 N N . PRO A 1 765 ? -7.243 5.157 48.682 1.00 26.06 765 PRO A N 1
ATOM 5866 C CA . PRO A 1 765 ? -7.983 4.143 47.940 1.00 26.06 765 PRO A CA 1
ATOM 5867 C C . PRO A 1 765 ? -9.428 4.604 47.716 1.00 26.06 765 PRO A C 1
ATOM 5869 O O . PRO A 1 765 ? -10.107 4.990 48.665 1.00 26.06 765 PRO A O 1
ATOM 5872 N N . LEU A 1 766 ? -9.931 4.526 46.482 1.00 27.78 766 LEU A N 1
ATOM 5873 C CA . LEU A 1 766 ? -11.358 4.703 46.203 1.00 27.78 766 LEU A CA 1
ATOM 5874 C C . LEU A 1 766 ? -11.939 3.428 45.598 1.00 27.78 766 LEU A C 1
ATOM 5876 O O . LEU A 1 766 ? -11.473 2.897 44.593 1.00 27.78 766 LEU A O 1
ATOM 5880 N N . GLN A 1 767 ? -12.933 2.933 46.327 1.00 25.33 767 GLN A N 1
ATOM 5881 C CA . GLN A 1 767 ? -13.637 1.674 46.179 1.00 25.33 767 GLN A CA 1
ATOM 5882 C C . GLN A 1 767 ? -14.355 1.558 44.832 1.00 25.33 767 GLN A C 1
ATOM 5884 O O . GLN A 1 767 ? -14.983 2.496 44.342 1.00 25.33 767 GLN A O 1
ATOM 5889 N N . ALA A 1 768 ? -14.302 0.349 44.277 1.00 26.70 768 ALA A N 1
ATOM 5890 C CA . ALA A 1 768 ? -15.078 -0.066 43.123 1.00 26.70 768 ALA A CA 1
ATOM 5891 C C . ALA A 1 768 ? -16.578 -0.073 43.456 1.00 26.70 768 ALA A C 1
ATOM 5893 O O . ALA A 1 768 ? -17.021 -0.796 44.347 1.00 26.70 768 ALA A O 1
ATOM 5894 N N . THR A 1 769 ? -17.364 0.692 42.701 1.00 28.70 769 THR A N 1
ATOM 5895 C CA . THR A 1 769 ? -18.822 0.542 42.634 1.00 28.70 769 THR A CA 1
ATOM 5896 C C . THR A 1 769 ? -19.203 0.099 41.222 1.00 28.70 769 THR A C 1
ATOM 5898 O O . THR A 1 769 ? -18.721 0.635 40.224 1.00 28.70 769 THR A O 1
ATOM 5901 N N . GLY A 1 770 ? -19.991 -0.976 41.143 1.00 29.16 770 GLY A N 1
ATOM 5902 C CA . GLY A 1 770 ? -20.361 -1.648 39.902 1.00 29.16 770 GLY A CA 1
ATOM 5903 C C . GLY A 1 770 ? -21.230 -0.781 38.991 1.00 29.16 770 GLY A C 1
ATOM 5904 O O . GLY A 1 770 ? -22.216 -0.191 39.419 1.00 29.16 770 GLY A O 1
ATOM 5905 N N . SER A 1 771 ? -20.880 -0.742 37.707 1.00 29.44 771 SER A N 1
ATOM 5906 C CA . SER A 1 771 ? -21.645 -0.060 36.662 1.00 29.44 771 SER A CA 1
ATOM 5907 C C . SER A 1 771 ? -22.633 -1.036 36.013 1.00 29.44 771 SER A C 1
ATOM 5909 O O . SER A 1 771 ? -22.317 -1.689 35.018 1.00 29.44 771 SER A O 1
ATOM 5911 N N . THR A 1 772 ? -23.854 -1.105 36.541 1.00 32.66 772 THR A N 1
ATOM 5912 C CA . THR A 1 772 ? -25.032 -1.519 35.764 1.00 32.66 772 THR A CA 1
ATOM 5913 C C . THR A 1 772 ? -25.197 -0.580 34.569 1.00 32.66 772 THR A C 1
ATOM 5915 O O . THR A 1 772 ? -25.198 0.639 34.735 1.00 32.66 772 THR A O 1
ATOM 5918 N N . SER A 1 773 ? -25.330 -1.135 33.365 1.00 37.25 773 SER A N 1
ATOM 5919 C CA . SER A 1 773 ? -25.568 -0.410 32.114 1.00 37.25 773 SER A CA 1
ATOM 5920 C C . SER A 1 773 ? -26.852 0.422 32.189 1.00 37.25 773 SER A C 1
ATOM 5922 O O . SER A 1 773 ? -27.946 -0.076 31.937 1.00 37.25 773 SER A O 1
ATOM 5924 N N . GLN A 1 774 ? -26.720 1.700 32.546 1.00 51.41 774 GLN A N 1
ATOM 5925 C CA . GLN A 1 774 ? -27.832 2.646 32.575 1.00 51.41 774 GLN A CA 1
ATOM 5926 C C . GLN A 1 774 ? -28.268 2.992 31.140 1.00 51.41 774 GLN A C 1
ATOM 5928 O O . GLN A 1 774 ? -27.460 3.408 30.307 1.00 51.41 774 GLN A O 1
ATOM 5933 N N . ILE A 1 775 ? -29.553 2.784 30.860 1.00 54.66 775 ILE A N 1
ATOM 5934 C CA . ILE A 1 775 ? -30.237 3.050 29.588 1.00 54.66 775 ILE A CA 1
ATOM 5935 C C . ILE A 1 775 ? -30.910 4.428 29.680 1.00 54.66 775 ILE A C 1
ATOM 5937 O O . ILE A 1 775 ? -31.420 4.788 30.737 1.00 54.66 775 ILE A O 1
ATOM 5941 N N . VAL A 1 776 ? -30.937 5.189 28.582 1.00 63.22 776 VAL A N 1
ATOM 5942 C CA . VAL A 1 776 ? -31.719 6.429 28.454 1.00 63.22 776 VAL A CA 1
ATOM 5943 C C . VAL A 1 776 ? -32.883 6.170 27.503 1.00 63.22 776 VAL A C 1
ATOM 5945 O O . VAL A 1 776 ? -32.690 5.848 26.328 1.00 63.22 776 VAL A O 1
ATOM 5948 N N . ILE A 1 777 ? -34.105 6.284 28.017 1.00 72.31 777 ILE A N 1
ATOM 5949 C CA . ILE A 1 777 ? -35.322 6.140 27.218 1.00 72.31 777 ILE A CA 1
ATOM 5950 C C . ILE A 1 777 ? -35.582 7.457 26.488 1.00 72.31 777 ILE A C 1
ATOM 5952 O O . ILE A 1 777 ? -35.590 8.525 27.098 1.00 72.31 777 ILE A O 1
ATOM 5956 N N . CYS A 1 778 ? -35.781 7.391 25.172 1.00 59.81 778 CYS A N 1
ATOM 5957 C CA . CYS A 1 778 ? -36.158 8.564 24.399 1.00 59.81 778 CYS A CA 1
ATOM 5958 C C . CYS A 1 778 ? -37.531 9.066 24.855 1.00 59.81 778 CYS A C 1
ATOM 5960 O O . CYS A 1 778 ? -38.525 8.358 24.723 1.00 59.81 778 CYS A O 1
ATOM 5962 N N . THR A 1 779 ? -37.603 10.311 25.318 1.00 70.19 779 THR A N 1
ATOM 5963 C CA . THR A 1 779 ? -38.850 10.946 25.773 1.00 70.19 779 THR A CA 1
ATOM 5964 C C . THR A 1 779 ? -39.862 11.186 24.651 1.00 70.19 779 THR A C 1
ATOM 5966 O O . THR A 1 779 ? -41.022 11.461 24.930 1.00 70.19 779 THR A O 1
ATOM 5969 N N . HIS A 1 780 ? -39.440 11.073 23.388 1.00 60.19 780 HIS A N 1
ATOM 5970 C CA . HIS A 1 780 ? -40.297 11.282 22.223 1.00 60.19 780 HIS A CA 1
ATOM 5971 C C . HIS A 1 780 ? -40.888 9.982 21.662 1.00 60.19 780 HIS A C 1
ATOM 5973 O O . HIS A 1 780 ? -42.079 9.937 21.381 1.00 60.19 780 HIS A O 1
ATOM 5979 N N . CYS A 1 781 ? -40.090 8.923 21.476 1.00 62.25 781 CYS A N 1
ATOM 5980 C CA . CYS A 1 781 ? -40.577 7.666 20.882 1.00 62.25 781 CYS A CA 1
ATOM 5981 C C . CYS A 1 781 ? -40.513 6.446 21.813 1.00 62.25 781 CYS A C 1
ATOM 5983 O O . CYS A 1 781 ? -40.837 5.343 21.385 1.00 62.25 781 CYS A O 1
ATOM 5985 N N . GLY A 1 782 ? -40.057 6.604 23.059 1.00 64.38 782 GLY A N 1
ATOM 5986 C CA . GLY A 1 782 ? -39.978 5.517 24.041 1.00 64.38 782 GLY A CA 1
ATOM 5987 C C . GLY A 1 782 ? -38.881 4.478 23.780 1.00 64.38 782 GLY A C 1
ATOM 5988 O O . GLY A 1 782 ? -38.723 3.548 24.565 1.00 64.38 782 GLY A O 1
ATOM 5989 N N . VAL A 1 783 ? -38.094 4.619 22.707 1.00 63.94 783 VAL A N 1
ATOM 5990 C CA . VAL A 1 783 ? -37.018 3.673 22.380 1.00 63.94 783 VAL A CA 1
ATOM 5991 C C . VAL A 1 783 ? -35.869 3.804 23.378 1.00 63.94 783 VAL A C 1
ATOM 5993 O O . VAL A 1 783 ? -35.445 4.909 23.723 1.00 63.94 783 VAL A O 1
ATOM 5996 N N . ALA A 1 784 ? -35.354 2.661 23.827 1.00 60.00 784 ALA A N 1
ATOM 5997 C CA . ALA A 1 784 ? -34.191 2.567 24.695 1.00 60.00 784 ALA A CA 1
ATOM 5998 C C . ALA A 1 784 ? -32.901 2.866 23.924 1.00 60.00 784 ALA A C 1
ATOM 6000 O O . ALA A 1 784 ? -32.623 2.262 22.891 1.00 60.00 784 ALA A O 1
ATOM 6001 N N . ASN A 1 785 ? -32.093 3.784 24.445 1.00 60.62 785 ASN A N 1
ATOM 6002 C CA . ASN A 1 785 ? -30.810 4.164 23.869 1.00 60.62 785 ASN A CA 1
ATOM 6003 C C . ASN A 1 785 ? -29.714 4.060 24.932 1.00 60.62 785 ASN A C 1
ATOM 6005 O O . ASN A 1 785 ? -29.966 4.118 26.136 1.00 60.62 785 ASN A O 1
ATOM 6009 N N . THR A 1 786 ? -28.467 3.905 24.502 1.00 52.16 786 THR A N 1
ATOM 6010 C CA . THR A 1 786 ? -27.322 3.901 25.423 1.00 52.16 786 THR A CA 1
ATOM 6011 C C . THR A 1 786 ? -27.145 5.278 26.068 1.00 52.16 786 THR A C 1
ATOM 6013 O O . THR A 1 786 ? -27.368 6.275 25.392 1.00 52.16 786 THR A O 1
ATOM 6016 N N . ARG A 1 787 ? -26.660 5.378 27.316 1.00 51.62 787 ARG A N 1
ATOM 6017 C CA . ARG A 1 787 ? -26.418 6.679 27.987 1.00 51.62 787 ARG A CA 1
ATOM 6018 C C . ARG A 1 787 ? -25.462 7.628 27.242 1.00 51.62 787 ARG A C 1
ATOM 6020 O O . ARG A 1 787 ? -25.518 8.830 27.460 1.00 51.62 787 ARG A O 1
ATOM 6027 N N . ILE A 1 788 ? -24.611 7.099 26.360 1.00 43.59 788 ILE A N 1
ATOM 6028 C CA . ILE A 1 788 ? -23.712 7.879 25.488 1.00 43.59 788 ILE A CA 1
ATOM 6029 C C . ILE A 1 788 ? -24.349 8.291 24.153 1.00 43.59 788 ILE A C 1
ATOM 6031 O O . ILE A 1 788 ? -23.769 9.090 23.419 1.00 43.59 788 ILE A O 1
ATOM 6035 N N . ALA A 1 789 ? -25.515 7.733 23.810 1.00 40.59 789 ALA A N 1
ATOM 6036 C CA . ALA A 1 789 ? -26.230 8.130 22.609 1.00 40.59 789 ALA A CA 1
ATOM 6037 C C . ALA A 1 789 ? -26.716 9.563 22.814 1.00 40.59 789 ALA A C 1
ATOM 6039 O O . ALA A 1 789 ? -27.428 9.857 23.769 1.00 40.59 789 ALA A O 1
ATOM 6040 N N . ARG A 1 790 ? -26.304 10.454 21.915 1.00 52.69 790 ARG A N 1
ATOM 6041 C CA . ARG A 1 790 ? -26.678 11.874 21.955 1.00 52.69 790 ARG A CA 1
ATOM 6042 C C . ARG A 1 790 ? -28.054 12.123 21.339 1.00 52.69 790 ARG A C 1
ATOM 6044 O O . ARG A 1 790 ? -28.721 13.094 21.680 1.00 52.69 790 ARG A O 1
ATOM 6051 N N . PHE A 1 791 ? -28.491 11.211 20.472 1.00 56.47 791 PHE A N 1
ATOM 6052 C CA . PHE A 1 791 ? -29.779 11.230 19.787 1.00 56.47 791 PHE A CA 1
ATOM 6053 C C . PHE A 1 791 ? -30.385 9.832 19.782 1.00 56.47 791 PHE A C 1
ATOM 6055 O O . PHE A 1 791 ? -29.663 8.833 19.787 1.00 56.47 791 PHE A O 1
ATOM 6062 N N . CYS A 1 792 ? -31.712 9.756 19.763 1.00 50.72 792 CYS A N 1
ATOM 6063 C CA . CYS A 1 792 ? -32.406 8.487 19.671 1.00 50.72 792 CYS A CA 1
ATOM 6064 C C . CYS A 1 792 ? -32.103 7.792 18.338 1.00 50.72 792 CYS A C 1
ATOM 6066 O O . CYS A 1 792 ? -32.293 8.378 17.278 1.00 50.72 792 CYS A O 1
ATOM 6068 N N . ALA A 1 793 ? -31.717 6.519 18.380 1.00 46.03 793 ALA A N 1
ATOM 6069 C CA . ALA A 1 793 ? -31.436 5.719 17.188 1.00 46.03 793 ALA A CA 1
ATOM 6070 C C . ALA A 1 793 ? -32.666 5.500 16.286 1.00 46.03 793 ALA A C 1
ATOM 6072 O O . ALA A 1 793 ? -32.519 5.136 15.126 1.00 46.03 793 ALA A O 1
ATOM 6073 N N . SER A 1 794 ? -33.875 5.704 16.817 1.00 47.25 794 SER A N 1
ATOM 6074 C CA . SER A 1 794 ? -35.125 5.504 16.082 1.00 47.25 794 SER A CA 1
ATOM 6075 C C . SER A 1 794 ? -35.710 6.801 15.526 1.00 47.25 794 SER A C 1
ATOM 6077 O O . SER A 1 794 ? -36.068 6.841 14.356 1.00 47.25 794 SER A O 1
ATOM 6079 N N . CYS A 1 795 ? -35.818 7.858 16.338 1.00 45.22 795 CYS A N 1
ATOM 6080 C CA . CYS A 1 795 ? -36.469 9.107 15.916 1.00 45.22 795 CYS A CA 1
ATOM 6081 C C . CYS A 1 795 ? -35.542 10.330 15.938 1.00 45.22 795 CYS A C 1
ATOM 6083 O O . CYS A 1 795 ? -35.990 11.456 15.733 1.00 45.22 795 CYS A O 1
ATOM 6085 N N . SER A 1 796 ? -34.261 10.129 16.253 1.00 49.38 796 SER A N 1
ATOM 6086 C CA . SER A 1 796 ? -33.224 11.167 16.292 1.00 49.38 796 SER A CA 1
ATOM 6087 C C . SER A 1 796 ? -33.495 12.331 17.251 1.00 49.38 796 SER A C 1
ATOM 6089 O O . SER A 1 796 ? -32.839 13.366 17.157 1.00 49.38 796 SER A O 1
ATOM 6091 N N . THR A 1 797 ? -34.431 12.184 18.192 1.00 53.50 797 THR A N 1
ATOM 6092 C CA . THR A 1 797 ? -34.661 13.173 19.255 1.00 53.50 797 THR A CA 1
ATOM 6093 C C . THR A 1 797 ? -33.435 13.247 20.170 1.00 53.50 797 THR A C 1
ATOM 6095 O O . THR A 1 797 ? -32.921 12.185 20.538 1.00 53.50 797 THR A O 1
ATOM 6098 N N . PRO A 1 798 ? -32.963 14.450 20.554 1.00 53.34 798 PRO A N 1
ATOM 6099 C CA . PRO A 1 798 ? -31.868 14.608 21.507 1.00 53.34 798 PRO A CA 1
ATOM 6100 C C . PRO A 1 798 ? -32.146 13.857 22.809 1.00 53.34 798 PRO A C 1
ATOM 6102 O O . PRO A 1 798 ? -33.231 13.957 23.383 1.00 53.34 798 PRO A O 1
ATOM 6105 N N . LEU A 1 799 ? -31.162 13.099 23.277 1.00 57.50 799 LEU A N 1
ATOM 6106 C CA . LEU A 1 799 ? -31.231 12.388 24.547 1.00 57.50 799 LEU A CA 1
ATOM 6107 C C . LEU A 1 799 ? -30.534 13.262 25.589 1.00 57.50 799 LEU A C 1
ATOM 6109 O O . LEU A 1 799 ? -29.309 13.363 25.613 1.00 57.50 799 LEU A O 1
ATOM 6113 N N . ILE A 1 800 ? -31.323 13.971 26.399 1.00 58.25 800 ILE A N 1
ATOM 6114 C CA . ILE A 1 800 ? -30.805 14.926 27.385 1.00 58.25 800 ILE A CA 1
ATOM 6115 C C . ILE A 1 800 ? -30.126 14.145 28.517 1.00 58.25 800 ILE A C 1
ATOM 6117 O O . ILE A 1 800 ? -30.782 13.412 29.256 1.00 58.25 800 ILE A O 1
ATOM 6121 N N . SER A 1 801 ? -28.813 14.314 28.688 1.00 47.34 801 SER A N 1
ATOM 6122 C CA . SER A 1 801 ? -28.113 13.830 29.878 1.00 47.34 801 SER A CA 1
ATOM 6123 C C . SER A 1 801 ? -28.289 14.836 31.022 1.00 47.34 801 SER A C 1
ATOM 6125 O O . SER A 1 801 ? -27.530 15.794 31.125 1.00 47.34 801 SER A O 1
ATOM 6127 N N . GLY A 1 802 ? -29.282 14.607 31.884 1.00 37.31 802 GLY A N 1
ATOM 6128 C CA . GLY A 1 802 ? -29.393 15.257 33.194 1.00 37.31 802 GLY A CA 1
ATOM 6129 C C . GLY A 1 802 ? -30.131 16.600 33.219 1.00 37.31 802 GLY A C 1
ATOM 6130 O O . GLY A 1 802 ? -29.516 17.658 33.176 1.00 37.31 802 GLY A O 1
ATOM 6131 N N . ALA A 1 803 ? -31.444 16.543 33.437 1.00 25.12 803 ALA A N 1
ATOM 6132 C CA . ALA A 1 803 ? -32.082 17.411 34.421 1.00 25.12 803 ALA A CA 1
ATOM 6133 C C . ALA A 1 803 ? -32.477 16.494 35.586 1.00 25.12 803 ALA A C 1
ATOM 6135 O O . ALA A 1 803 ? -33.099 15.458 35.354 1.00 25.12 803 ALA A O 1
ATOM 6136 N N . LEU A 1 804 ? -32.025 16.815 36.799 1.00 31.55 804 LEU A N 1
ATOM 6137 C CA . LEU A 1 804 ? -32.427 16.118 38.020 1.00 31.55 804 LEU A CA 1
ATOM 6138 C C . LEU A 1 804 ? -33.958 16.138 38.140 1.00 31.55 804 LEU A C 1
ATOM 6140 O O . LEU A 1 804 ? -34.547 17.216 38.200 1.00 31.55 804 LEU A O 1
ATOM 6144 N N . LEU A 1 805 ? -34.552 14.950 38.214 1.00 29.19 805 LEU A N 1
ATOM 6145 C CA . LEU A 1 805 ? -35.690 14.640 39.074 1.00 29.19 805 LEU A CA 1
ATOM 6146 C C . LEU A 1 805 ? -35.351 13.358 39.828 1.00 29.19 805 LEU A C 1
ATOM 6148 O O . LEU A 1 805 ? -34.859 12.414 39.163 1.00 29.19 805 LEU A O 1
#

Mean predicted aligned error: 19.28 Å

Sequence (805 aa):
MEERRGTKATRTISGALKRVPDYLIIGNGIAGITAAEILRAEDSAALIAVIADDPFPVYYRPALKDYLAGKIREDKLWARPRSFYQDNNILFHADRVVGIQADQHLINLRSGRQIGYQRLLLANGAHSARLNCPGLDLEGVTTLRSVADYQLIVERLKTTRRVVVCGSGTLALETAETLSHRGFQVTHLIRRRTLWSDVLDATASDLILQQERRDGVDIRLEEEISEIFGSRGEVQGVITSSGARIPCEMVLIAIGIEPNIDFARSSGISCGRGVRVDSAMRTNLPDIYAAGDILESRDAMTGRTRLLGQWYPAIQQARAAAFSMLDLLDTEQAFHAGMFYNATALYGLDFASVGLSNARDGQNLRAIIADPLPRTYRKVVLQDDVPVGLLFLGNRKEALAYKRAIDHQVNLRSVARQLFASGFNLNSWLDSQGVPGPLLGVQRKGDAVARKVAYAGGSQPGITLSKAEELTEALLVPEVEAIREYRVAETYLSQTRVTTIGRHLGAHVLIDEGSVSRRHAEIRYANGQYILQDADSTNGTFINEQRLRPNQAYILQANNIVRFGNLVKFTFALRPVSAATRKRTGSVSMAGIALQEKEKELVEQVAPGLPVQYPDGSLSLPGASSVVPPALVASFKENPALVVLAAGGQRAPRVVPLKAGRHITIGRGAENDIVLEDVVLSQRHADIFPGPDGFYVRDLGSSNGIAVNQARINNPYLLSHGDCIALGNNLLYFIDLRAKQTLTERLPSAAPVPIAKGIGTQSGPLQATGSTSQIVICTHCGVANTRIARFCASCSTPLISGALL

InterPro domains:
  IPR000253 Forkhead-associated (FHA) domain [PF00498] (499-565)
  IPR000253 Forkhead-associated (FHA) domain [PF00498] (664-728)
  IPR000253 Forkhead-associated (FHA) domain [PS50006] (499-548)
  IPR000253 Forkhead-associated (FHA) domain [PS50006] (664-713)
  IPR000253 Forkhead-associated (FHA) domain [SM00240] (498-548)
  IPR000253 Forkhead-associated (FHA) domain [SM00240] (663-713)
  IPR008984 SMAD/FHA domain superfamily [SSF49879] (487-574)
  IPR008984 SMAD/FHA domain superfamily [SSF49879] (629-736)
  IPR016156 FAD/NAD-linked reductase, dimerisation domain superfamily [G3DSA:3.30.390.30] (342-422)
  IPR023753 FAD/NAD(P)-binding domain [PF07992] (22-318)
  IPR036188 FAD/NAD(P)-binding domain superfamily [G3DSA:3.50.50.60] (24-325)
  IPR036188 FAD/NAD(P)-binding domain superfamily [G3DSA:3.50.50.60] (130-255)
  IPR036188 FAD/NAD(P)-binding domain superfamily [SSF51905] (21-207)
  IPR036188 FAD/NAD(P)-binding domain superfamily [SSF51905] (156-330)
  IPR050260 FAD-dependent oxidoreductase [PTHR43429] (22-429)

pLDDT: mean 76.54, std 22.09, range [23.86, 98.88]